Protein 1U0L (pdb70)

Solvent-accessible surface area: 37803 Å² total; per-residue (Å²): 177,124,75,102,0,7,0,2,14,37,118,73,27,54,0,10,0,13,14,87,131,128,22,136,126,36,53,0,47,5,118,41,130,10,107,116,93,88,68,34,2,34,2,0,0,77,1,37,3,43,39,56,145,126,43,42,2,34,0,36,57,6,44,188,70,121,21,53,9,75,47,34,44,2,0,16,0,31,2,0,0,1,0,0,1,15,60,114,40,128,20,55,39,43,36,0,0,23,4,0,1,10,0,32,60,34,140,15,114,7,2,0,0,0,2,44,23,73,82,20,72,123,75,4,56,129,84,3,135,101,15,34,144,35,0,74,77,32,14,57,36,1,84,0,0,23,181,99,36,76,21,7,118,92,0,40,105,59,1,89,58,77,6,0,2,1,1,8,53,105,51,0,10,18,44,60,0,0,56,32,2,13,118,52,31,120,26,146,146,79,72,18,0,66,6,35,91,3,133,48,32,7,21,0,2,7,27,33,6,15,74,54,42,73,14,72,95,0,71,8,78,46,0,10,120,31,0,100,19,14,53,112,39,140,25,38,5,67,88,4,28,15,6,13,17,3,40,0,8,0,12,83,1,9,85,91,60,118,1,33,128,21,2,4,117,10,0,10,112,1,13,48,76,9,83,40,79,206,176,130,84,122,0,16,0,2,9,21,124,58,13,58,0,15,0,16,11,97,126,144,29,138,133,42,60,0,50,1,127,33,128,6,101,97,90,103,58,35,3,29,1,0,0,73,0,44,3,47,49,56,150,120,50,38,1,38,0,46,61,7,38,188,74,112,20,57,10,76,53,39,44,2,0,11,0,32,4,0,1,1,1,0,0,10,74,114,35,95,11,50,40,48,34,0,0,27,5,0,1,10,0,36,58,23,129,14,104,7,2,0,0,0,2,48,27,64,79,25,69,120,78,6,58,112,85,4,142,99,14,49,136,35,0,72,75,36,12,54,36,2,81,0,0,21,175,97,31,80,19,9,113,96,0,37,110,73,0,92,64,84,2,0,2,0,1,11,48,108,51,0,11,20,51,57,0,0,54,30,4,9,117,49,28,114,26,150,78,77,81,18,0,62,8,38,84,2,121,45,30,7,17,0,1,6,17,33,5,11,78,56,34,84,13,94,85,1,69,9,85,43,0,13,118,28,0,105,18,18,56,104,42,150,35,27,4,40,78,5,32,12,9,10,10,4,50,2,9,1,40,84,3,26,111,104,59,118,2,26,139,22,1,12,122,11,0,15,118,1,14,56,81,7,76,58,104,202,182,132,82,113,2,20,0,3,12,26,128,56,27,43,0,8,0,26,12,108,115,128,16,129,141,33,62,0,55,2,140,30,136,8,106,98,112,90,55,49,1,37,1,0,0,102,2,42,1,42,43,64,147,130,41,41,1,39,0,41,70,7,51,184,73,126,17,49,13,86,42,34,56,4,0,9,0,34,5,1,2,2,1,0,0,13,65,119,36,110,13,51,36,45,32,0,0,20,4,1,0,10,0,34,59,26,137,11,106,4,2,0,0,0,3,43,24,73,68,24,68,124,70,6,62,120,87,4,133,103,12,41,142,34,0,72,78,35,11,61,32,2,71,0,1,25,174,98,36,81,15,12,116,94,0,41,104,68,0,93,67,79,6,0,3,2,0,10,50,102,58,0,12,15,50,55,0,0,63,35,4,8,120,50,34,128,27,143,63,62,56,10,2,64,6,36,95,3,123,50,32,9,24,0,2,8,19,34,9,16,75,54,36,73,14,56,103,0,72,9,78,44,0,15,116,29,2,98,22,15,57,106,34,144,33,38,3,38,84,4,27,10,7,18,10,1,61,1,9,0,9,87,3,11,97,98,57,120,3,26,136,26,3,5,117,10,0,16,112,0,12,51,75,5,86,69,81,272

Sequence (834 aa):
LRRRGIVVSFHSNMVTVEDEETGERILCKLRGKFRLQNLKIYVGDRVEYTPDETGSGVIENVLHRKNLLTKPHVANVDQVILVVTVKMPETSTYIIDKFLVLAEKNELETVMVINKMDLYDEDDLRKVRELEEIYSGLYPIVKTSAKTGMGIEELKEYLKGKISTMAGLSGVGKSSLLNAINPGLKLRTTTTAQLLKFDFGGYVVDTPGFANLEINDIEPEELKHYFKEFGDKQCFFSDCNHVDEPECGVKEAVENGEIAESRYENYVKMFYELLGRRLRRRGIVVSFHSNMVTVEDEETGERILCKLRGKFRLQNLKIYVGDRVEYTPDETGSGVIENVLHRKNLLTKPHVANVDQVILVVTVKMPETSTYIIDKFLVLAEKNELETVMVINKMDLYDEDDLRKVRELEEIYSGLYPIVKTSAKTGMGIEELKEYLKGKISTMAGLSGVGKSSLLNAINPGLKLRTTTTAQLLKFDFGGYVVDTPGFANLEINDIEPEELKHYFKEFGDKQCFFSDCNHVDEPECGVKEAVENGEIAESRYENYVKMFYELLGRRLRRRGIVVSFHSNMVTVEDEETGERILCKLRGKFRLQNLKIYVGDRVEYTPDETGSGVIENVLHRKNLLTKPHVANVDQVILVVTVKMPETSTYIIDKFLVLAEKNELETVMVINKMDLYDEDDLRKVRELEEIYSGLYPIVKTSAKTGMGIEELKEYLKGKISTMAGLSGVGKSSLLNAINPGLKLRTTTTAQLLKFDFGGYVVDTPGFANLEINDIEPEELKHYFKEFGDKQCFFSDCNHVDEPECGVKEAVENGEIAESRYENYVKMFYELLGRR

InterPro domains:
  IPR004881 Ribosome biogenesis GTPase RsgA [MF_01820] (5-293)
  IPR004881 Ribosome biogenesis GTPase RsgA [PTHR32120] (5-293)
  IPR004881 Ribosome biogenesis GTPase RsgA [TIGR00157] (45-285)
  IPR004881 Ribosome biogenesis GTPase RsgA [cd01854] (77-286)
  IPR010914 RsgA GTPase domain [PF03193] (64-230)
  IPR010914 RsgA GTPase domain [PS50936] (77-226)
  IPR012340 Nucleic acid-binding, OB-fold [G3DSA:2.40.50.140] (1-66)
  IPR012340 Nucleic acid-binding, OB-fold [SSF50249] (5-68)
  IPR027417 P-loop containing nucleoside triphosphate hydrolase [G3DSA:3.40.50.300] (67-230)
  IPR027417 P-loop containing nucleoside triphosphate hydrolase [SSF52540] (72-285)
  IPR030378 Circularly permuted (CP)-type guanine nucleotide-binding (G) domain [PS51721] (68-228)
  IPR031944 Ribosome biogenesis GTPase RsgA, N-terminal [PF16745] (7-61)
  IPR031944 Ribosome biogenesis GTPase RsgA, N-terminal [cd04466] (6-71)

Foldseek 3Di:
DKFKWFFFFQPPNWTWTAGPPDGDTFTEEEDDCVVVPVVDDAHGWMFIWAPPVVHGTYTDDTDDFLFFFPQQTHTNAAEEEEQDECPDVHDDVLLVLLVLLSCVVRPHAYEYEHEPPVPDDVVSVVVVVVVCVACVVPHHYFYYYLVVLGRLVVVLVVQAAGEYFYDYAPPSQRQSSQCSNPPPDGADVGSHKGWDAGPRHHTYIRHHGPNVSDDAVDALLRSLVSQVLNDVFDFDDDSDSPDPDPTTSVVVCCVVPVHPPSSVVSSVVVSVVNVPDD/DKFKWFFFAQPPNWTFTFTPPPTDTFTEHEDDCCVVPVVDDAGGWMFIWAAPVVHGTYTDDTDDFPFFADDLTHTNAAEEEEQDECPDLHDDVLNVLLVLLVCVVRVYAYEYEYEPPVPDDVVRVVVVVVVCVACVVPHHYAYYYLVVLGRLVVVVVVQAAGEYAYAYDPPSCRQSSVCSNPNPQGADVGRRWGWDAGPNGHTYINHHGPHVSDPAVAALLRSLSSLVVRDVFDFDDDSDSLDPDPTTRVVVCVVVPVHPPVSSVSSVVVNVVNVPDD/DKFKWFFFAAPPNWTWTFTPPNGDTFTEHEDDCCVVPVPDDAGGWIFIWACPVVHGIYTYDTDDFPFWAPQQTHTNAAAEEEQDECPDVHDDVLLVLLVLLVCVVRPYAYEYEYEPVVVDDPVSVVVVVVCCVACVVPHHYAYYYLVVLGRLVVVVVVQAQGEYEYAYAPPSCRQSSVCSNPPPDGADVDSHKGWDAHPRGGTYIRYHGCHVSDDAVAALLRRLSSQVLPDVFDAPDDSDSLQPDDGTSVVVCVVVVVHPPSNVVSSNVVSVVNVPDD

Organism: Thermotoga maritima (strain ATCC 43589 / DSM 3109 / JCM 10099 / NBRC 100826 / MSB8) (NCBI:txid243274)

Nearest PDB structures (foldseek):
  1u0l-assembly3_C  TM=9.992E-01  e=2.364E-56  Thermotoga maritima
  1t9h-assembly1_A  TM=9.086E-01  e=2.835E-26  Bacillus subtilis
  6zhl-assembly1_A  TM=9.109E-01  e=9.009E-24  Staphylococcus aureus subsp. aureus USA300
  6zhm-assembly1_A  TM=9.089E-01  e=3.922E-23  Staphylococcus aureus subsp. aureus USA300
  6zjo-assembly1_B  TM=8.929E-01  e=2.715E-23  Staphylococcus aureus subsp. aureus USA300_FPR3757

B-factor: mean 59.48, std 35.58, range [1.9, 200.9]

Secondary structure (DSSP, 8-state):
--EEEEEEEEETTEEEEEETTT--EEEEEE-GGGTTTT----TT-EEEEE---SSSEEEEEEPPPS-EETTTTEES--EEEEEE-SSTT---HHHHHHHHHHHHHTT-EEEEEE--GGG--HHHHHHHHHHHHHHTTTS-EEE--TTT-TTHHHHHHHHSSSEEEEE-STTSSHHHHHHHHSTT-------S--EEEPTTS-EEESS-SSTT----SS-HHHHGGGSTTSSS---SSTT--SSS-SS-HHHHHHHHTSS-HHHHHHHHHHHHHHH---/--EEEEEEEEETTEEEEEESSS--EEEE---SSTTTTT----TT-EEEEE--STTSBEEEEEPPPS-EETTTTEES--EEEEEE-SSSS---HHHHHHHHHHHHHTT-EEEEEE--GGG--HHHHHHHHHHHHHHTTTS-EEE--TTT-TTHHHHHHHHTTSEEEEE-STTSSHHHHHHTTSTT-------S-BEEEPTTS-EEESS-SSTT----SS-HHHHGGG-TTSSS---SSTT--SSS-SS-HHHHHHHHTSS-HHHHHHHHHHHHHHH---/--EEEEEEEEETTEEEEEETTT--EEE----STTTTS-----BT-EEEE---GGG-----EEPPPS-EETTTTEES--EEEEEE-SSSS---HHHHHHHHHHHHHTT-EEEEEE--GGG--HHHHHHHHHHHHHHTTTS-EEE--TTT-TTHHHHHHHHTTSEEEEESSTTSSHHHHHHHHSTT----------EEEPTTS-EEESS-SSTT----SS-HHHHGGG-TTTTSS--SSTT--SSS-SS-HHHHHHHHTSS-HHHHHHHHHHHHHHH---

CATH classification: 2.40.50.140 (+2 more: 3.40.50.300, 1.10.40.50)

Structure (mmCIF, N/CA/C/O backbone):
data_1U0L
#
_entry.id   1U0L
#
_cell.length_a   142.819
_cell.length_b   114.798
_cell.length_c   77.088
_cell.angle_alpha   90.00
_cell.angle_beta   105.72
_cell.angle_gamma   90.00
#
_symmetry.space_group_name_H-M   'C 1 2 1'
#
loop_
_entity.id
_entity.type
_entity.pdbx_description
1 polymer 'Probable GTPase engC'
2 non-polymer 'ZINC ION'
3 non-polymer "GUANOSINE-5'-DIPHOSPHATE"
4 water water
#
loop_
_atom_site.group_PDB
_atom_site.id
_atom_site.type_symbol
_atom_site.label_atom_id
_atom_site.label_alt_id
_atom_site.label_comp_id
_atom_site.label_asym_id
_atom_site.label_entity_id
_atom_site.label_seq_id
_atom_site.pdbx_PDB_ins_code
_atom_site.Cartn_x
_atom_site.Cartn_y
_atom_site.Cartn_z
_atom_site.occupancy
_atom_site.B_iso_or_equiv
_atom_site.auth_seq_id
_atom_site.auth_comp_id
_atom_site.auth_asym_id
_atom_site.auth_atom_id
_atom_site.pdbx_PDB_model_num
ATOM 1 N N . LEU A 1 9 ? 37.420 36.327 3.332 1.00 109.35 3 LEU A N 1
ATOM 2 C CA . LEU A 1 9 ? 37.301 37.535 2.464 1.00 109.66 3 LEU A CA 1
ATOM 3 C C . LEU A 1 9 ? 37.696 38.819 3.202 1.00 108.98 3 LEU A C 1
ATOM 4 O O . LEU A 1 9 ? 37.727 38.858 4.433 1.00 108.54 3 LEU A O 1
ATOM 9 N N . ARG A 1 10 ? 37.992 39.862 2.429 1.00 101.66 4 ARG A N 1
ATOM 10 C CA . ARG A 1 10 ? 38.382 41.171 2.950 1.00 100.79 4 ARG A CA 1
ATOM 11 C C . ARG A 1 10 ? 37.610 41.613 4.196 1.00 99.56 4 ARG A C 1
ATOM 12 O O . ARG A 1 10 ? 36.383 41.727 4.174 1.00 99.82 4 ARG A O 1
ATOM 20 N N . ARG A 1 11 ? 38.343 41.862 5.279 1.00 133.16 5 ARG A N 1
ATOM 21 C CA . ARG A 1 11 ? 37.755 42.329 6.533 1.00 130.53 5 ARG A CA 1
ATOM 22 C C . ARG A 1 11 ? 38.572 43.500 7.061 1.00 126.64 5 ARG A C 1
ATOM 23 O O . ARG A 1 11 ? 39.797 43.510 6.957 1.00 126.24 5 ARG A O 1
ATOM 31 N N . ARG A 1 12 ? 37.886 44.486 7.626 1.00 72.27 6 ARG A N 1
ATOM 32 C CA . ARG A 1 12 ? 38.544 45.667 8.163 1.00 67.75 6 ARG A CA 1
ATOM 33 C C . ARG A 1 12 ? 38.920 45.473 9.627 1.00 63.60 6 ARG A C 1
ATOM 34 O O . ARG A 1 12 ? 38.181 44.856 10.397 1.00 62.57 6 ARG A O 1
ATOM 42 N N . GLY A 1 13 ? 40.082 46.007 9.999 1.00 67.17 7 GLY A N 1
ATOM 43 C CA . GLY A 1 13 ? 40.556 45.905 11.367 1.00 61.08 7 GLY A CA 1
ATOM 44 C C . GLY A 1 13 ? 41.465 47.058 11.757 1.00 56.18 7 GLY A C 1
ATOM 45 O O . GLY A 1 13 ? 41.911 47.826 10.901 1.00 55.32 7 GLY A O 1
ATOM 46 N N . ILE A 1 14 ? 41.727 47.186 13.056 1.00 49.20 8 ILE A N 1
ATOM 47 C CA . ILE A 1 14 ? 42.608 48.233 13.574 1.00 45.18 8 ILE A CA 1
ATOM 48 C C . ILE A 1 14 ? 43.826 47.543 14.171 1.00 39.67 8 ILE A C 1
ATOM 49 O O . ILE A 1 14 ? 43.677 46.612 14.958 1.00 39.06 8 ILE A O 1
ATOM 54 N N . VAL A 1 15 ? 45.025 47.968 13.788 1.00 29.63 9 VAL A N 1
ATOM 55 C CA . VAL A 1 15 ? 46.231 47.373 14.357 1.00 26.95 9 VAL A CA 1
ATOM 56 C C . VAL A 1 15 ? 46.324 47.772 15.830 1.00 27.75 9 VAL A C 1
ATOM 57 O O . VAL A 1 15 ? 46.107 48.931 16.176 1.00 27.57 9 VAL A O 1
ATOM 61 N N . VAL A 1 16 ? 46.678 46.832 16.697 1.00 42.01 10 VAL A N 1
ATOM 62 C CA . VAL A 1 16 ? 46.750 47.147 18.113 1.00 41.18 10 VAL A CA 1
ATOM 63 C C . VAL A 1 16 ? 48.078 46.852 18.795 1.00 42.41 10 VAL A C 1
ATOM 64 O O . VAL A 1 16 ? 48.323 47.323 19.908 1.00 42.32 10 VAL A O 1
ATOM 68 N N . SER A 1 17 ? 48.929 46.069 18.149 1.00 32.96 11 SER A N 1
ATOM 69 C CA . SER A 1 17 ? 50.237 45.775 18.725 1.00 34.82 11 SER A CA 1
ATOM 70 C C . SER A 1 17 ? 51.075 44.924 17.791 1.00 36.32 11 SER A C 1
ATOM 71 O O . SER A 1 17 ? 50.572 44.387 16.808 1.00 35.33 11 SER A O 1
ATOM 74 N N . PHE A 1 18 ? 52.363 44.819 18.104 1.00 46.66 12 PHE A N 1
ATOM 75 C CA . PHE A 1 18 ? 53.278 44.018 17.309 1.00 50.33 12 PHE A CA 1
ATOM 76 C C . PHE A 1 18 ? 53.909 42.923 18.165 1.00 52.88 12 PHE A C 1
ATOM 77 O O . PHE A 1 18 ? 54.789 43.172 18.981 1.00 52.86 12 PHE A O 1
ATOM 85 N N . HIS A 1 19 ? 53.432 41.702 17.957 1.00 75.31 13 HIS A N 1
ATOM 86 C CA . HIS A 1 19 ? 53.881 40.531 18.700 1.00 78.47 13 HIS A CA 1
ATOM 87 C C . HIS A 1 19 ? 54.695 39.574 17.807 1.00 79.38 13 HIS A C 1
ATOM 88 O O . HIS A 1 19 ? 54.477 39.505 16.597 1.00 78.55 13 HIS A O 1
ATOM 95 N N . SER A 1 20 ? 55.628 38.844 18.416 1.00 67.15 14 SER A N 1
ATOM 96 C CA . SER A 1 20 ? 56.492 37.878 17.717 1.00 66.66 14 SER A CA 1
ATOM 97 C C . SER A 1 20 ? 56.826 38.188 16.251 1.00 67.73 14 SER A C 1
ATOM 98 O O . SER A 1 20 ? 56.699 37.329 15.372 1.00 65.97 14 SER A O 1
ATOM 101 N N . ASN A 1 21 ? 57.270 39.419 16.006 1.00 82.49 15 ASN A N 1
ATOM 102 C CA . ASN A 1 21 ? 57.652 39.880 14.670 1.00 82.55 15 ASN A CA 1
ATOM 103 C C . ASN A 1 21 ? 56.481 39.800 13.684 1.00 82.48 15 ASN A C 1
ATOM 104 O O . ASN A 1 21 ? 56.669 39.531 12.498 1.00 81.90 15 ASN A O 1
ATOM 109 N N . MET A 1 22 ? 55.274 40.046 14.191 1.00 90.30 16 MET A N 1
ATOM 110 C CA . MET A 1 22 ? 54.055 40.018 13.381 1.00 89.48 16 MET A CA 1
ATOM 111 C C . MET A 1 22 ? 53.019 41.043 13.866 1.00 88.45 16 MET A C 1
ATOM 112 O O . MET A 1 22 ? 52.962 41.376 15.050 1.00 89.32 16 MET A O 1
ATOM 117 N N . VAL A 1 23 ? 52.200 41.537 12.943 1.00 36.27 17 VAL A N 1
ATOM 118 C CA . VAL A 1 23 ? 51.170 42.517 13.269 1.00 34.06 17 VAL A CA 1
ATOM 119 C C . VAL A 1 23 ? 49.901 41.877 13.830 1.00 33.45 17 VAL A C 1
ATOM 120 O O . VAL A 1 23 ? 49.331 40.965 13.229 1.00 31.72 17 VAL A O 1
ATOM 124 N N . THR A 1 24 ? 49.456 42.373 14.980 1.00 58.82 18 THR A N 1
ATOM 125 C CA . THR A 1 24 ? 48.246 41.874 15.626 1.00 59.55 18 THR A CA 1
ATOM 126 C C . THR A 1 24 ? 47.130 42.847 15.278 1.00 60.46 18 THR A C 1
ATOM 127 O O . THR A 1 24 ? 47.225 44.026 15.609 1.00 60.45 18 THR A O 1
ATOM 131 N N . VAL A 1 25 ? 46.080 42.375 14.614 1.00 50.03 19 VAL A N 1
ATOM 132 C CA . VAL A 1 25 ? 44.971 43.265 14.272 1.00 50.94 19 VAL A CA 1
ATOM 133 C C . VAL A 1 25 ? 43.719 42.873 15.031 1.00 52.46 19 VAL A C 1
ATOM 134 O O . VAL A 1 25 ? 43.588 41.749 15.493 1.00 52.31 19 VAL A O 1
ATOM 138 N N . GLU A 1 26 ? 42.799 43.814 15.156 1.00 50.75 20 GLU A N 1
ATOM 139 C CA . GLU A 1 26 ? 41.539 43.561 15.833 1.00 55.58 20 GLU A CA 1
ATOM 140 C C . GLU A 1 26 ? 40.453 43.766 14.797 1.00 59.50 20 GLU A C 1
ATOM 141 O O . GLU A 1 26 ? 40.513 44.714 14.018 1.00 60.57 20 GLU A O 1
ATOM 147 N N . ASP A 1 27 ? 39.462 42.882 14.784 1.00 56.51 21 ASP A N 1
ATOM 148 C CA . ASP A 1 27 ? 38.380 42.973 13.805 1.00 62.52 21 ASP A CA 1
ATOM 149 C C . ASP A 1 27 ? 37.414 44.128 14.087 1.00 65.67 21 ASP A C 1
ATOM 150 O O . ASP A 1 27 ? 36.785 44.191 15.140 1.00 65.69 21 ASP A O 1
ATOM 155 N N . GLU A 1 28 ? 37.309 45.039 13.126 1.00 73.78 22 GLU A N 1
ATOM 156 C CA . GLU A 1 28 ? 36.440 46.204 13.241 1.00 78.82 22 GLU A CA 1
ATOM 157 C C . GLU A 1 28 ? 34.986 45.830 13.505 1.00 80.88 22 GLU A C 1
ATOM 158 O O . GLU A 1 28 ? 34.292 46.516 14.255 1.00 81.75 22 GLU A O 1
ATOM 164 N N . GLU A 1 29 ? 34.527 44.754 12.871 1.00 151.38 23 GLU A N 1
ATOM 165 C CA . GLU A 1 29 ? 33.152 44.293 13.038 1.00 154.91 23 GLU A CA 1
ATOM 166 C C . GLU A 1 29 ? 32.963 43.918 14.504 1.00 155.55 23 GLU A C 1
ATOM 167 O O . GLU A 1 29 ? 32.734 44.780 15.351 1.00 156.60 23 GLU A O 1
ATOM 173 N N . THR A 1 30 ? 33.064 42.627 14.793 1.00 75.34 24 THR A N 1
ATOM 174 C CA . THR A 1 30 ? 32.927 42.114 16.153 1.00 76.32 24 THR A CA 1
ATOM 175 C C . THR A 1 30 ? 33.988 41.032 16.262 1.00 73.73 24 THR A C 1
ATOM 176 O O . THR A 1 30 ? 33.688 39.849 16.427 1.00 73.34 24 THR A O 1
ATOM 180 N N . GLY A 1 31 ? 35.242 41.441 16.165 1.00 90.86 25 GLY A N 1
ATOM 181 C CA . GLY A 1 31 ? 36.298 40.457 16.215 1.00 88.83 25 GLY A CA 1
ATOM 182 C C . GLY A 1 31 ? 37.268 40.498 17.369 1.00 86.93 25 GLY A C 1
ATOM 183 O O . GLY A 1 31 ? 37.385 41.483 18.102 1.00 85.75 25 GLY A O 1
ATOM 184 N N . GLU A 1 32 ? 37.972 39.383 17.508 1.00 75.63 26 GLU A N 1
ATOM 185 C CA . GLU A 1 32 ? 38.962 39.211 18.543 1.00 74.06 26 GLU A CA 1
ATOM 186 C C . GLU A 1 32 ? 40.300 39.646 17.967 1.00 71.57 26 GLU A C 1
ATOM 187 O O . GLU A 1 32 ? 40.355 40.307 16.932 1.00 70.82 26 GLU A O 1
ATOM 193 N N . ARG A 1 33 ? 41.375 39.253 18.638 1.00 74.15 27 ARG A N 1
ATOM 194 C CA . ARG A 1 33 ? 42.720 39.617 18.231 1.00 72.45 27 ARG A CA 1
ATOM 195 C C . ARG A 1 33 ? 43.328 38.630 17.228 1.00 70.22 27 ARG A C 1
ATOM 196 O O . ARG A 1 33 ? 43.925 37.624 17.612 1.00 70.68 27 ARG A O 1
ATOM 204 N N . ILE A 1 34 ? 43.177 38.926 15.940 1.00 91.62 28 ILE A N 1
ATOM 205 C CA . ILE A 1 34 ? 43.715 38.072 14.878 1.00 88.89 28 ILE A CA 1
ATOM 206 C C . ILE A 1 34 ? 45.163 38.454 14.580 1.00 87.56 28 ILE A C 1
ATOM 207 O O . ILE A 1 34 ? 45.434 39.595 14.207 1.00 88.39 28 ILE A O 1
ATOM 212 N N . LEU A 1 35 ? 46.099 37.524 14.736 1.00 72.32 29 LEU A N 1
ATOM 213 C CA . LEU A 1 35 ? 47.488 37.858 14.432 1.00 69.86 29 LEU A CA 1
ATOM 214 C C . LEU A 1 35 ? 47.591 37.872 12.909 1.00 68.55 29 LEU A C 1
ATOM 215 O O . LEU A 1 35 ? 46.750 37.284 12.239 1.00 68.98 29 LEU A O 1
ATOM 220 N N . CYS A 1 36 ? 48.596 38.550 12.356 1.00 47.60 30 CYS A N 1
ATOM 221 C CA . CYS A 1 36 ? 48.728 38.635 10.902 1.00 47.17 30 CYS A CA 1
ATOM 222 C C . CYS A 1 36 ? 50.131 38.861 10.339 1.00 47.14 30 CYS A C 1
ATOM 223 O O . CYS A 1 36 ? 51.101 39.126 11.056 1.00 47.09 30 CYS A O 1
ATOM 226 N N . LYS A 1 37 ? 50.204 38.766 9.017 1.00 46.98 31 LYS A N 1
ATOM 227 C CA . LYS A 1 37 ? 51.434 38.972 8.281 1.00 49.06 31 LYS A CA 1
ATOM 228 C C . LYS A 1 37 ? 51.070 39.830 7.077 1.00 49.76 31 LYS A C 1
ATOM 229 O O . LYS A 1 37 ? 50.019 39.642 6.464 1.00 49.27 31 LYS A O 1
ATOM 235 N N . LEU A 1 38 ? 51.915 40.796 6.754 1.00 68.05 32 LEU A N 1
ATOM 236 C CA . LEU A 1 38 ? 51.621 41.646 5.620 1.00 72.14 32 LEU A CA 1
ATOM 237 C C . LEU A 1 38 ? 52.216 41.028 4.379 1.00 74.53 32 LEU A C 1
ATOM 238 O O . LEU A 1 38 ? 53.384 40.653 4.355 1.00 75.90 32 LEU A O 1
ATOM 243 N N . ARG A 1 39 ? 51.387 40.903 3.353 1.00 59.05 33 ARG A N 1
ATOM 244 C CA . ARG A 1 39 ? 51.801 40.322 2.084 1.00 63.28 33 ARG A CA 1
ATOM 245 C C . ARG A 1 39 ? 51.760 41.396 1.019 1.00 65.88 33 ARG A C 1
ATOM 246 O O . ARG A 1 39 ? 51.540 42.567 1.306 1.00 66.16 33 ARG A O 1
ATOM 254 N N . GLY A 1 40 ? 51.957 40.983 -0.223 1.00 94.05 34 GLY A N 1
ATOM 255 C CA . GLY A 1 40 ? 51.886 41.928 -1.313 1.00 98.78 34 GLY A CA 1
ATOM 256 C C . GLY A 1 40 ? 53.110 42.774 -1.555 1.00 101.97 34 GLY A C 1
ATOM 257 O O . GLY A 1 40 ? 54.233 42.403 -1.205 1.00 102.15 34 GLY A O 1
ATOM 258 N N . LYS A 1 41 ? 52.870 43.937 -2.147 1.00 147.82 35 LYS A N 1
ATOM 259 C CA . LYS A 1 41 ? 53.937 44.849 -2.503 1.00 151.29 35 LYS A CA 1
ATOM 260 C C . LYS A 1 41 ? 54.290 45.929 -1.485 1.00 153.05 35 LYS A C 1
ATOM 261 O O . LYS A 1 41 ? 55.020 46.860 -1.818 1.00 153.81 35 LYS A O 1
ATOM 267 N N . PHE A 1 42 ? 53.787 45.825 -0.256 1.00 94.85 36 PHE A N 1
ATOM 268 C CA . PHE A 1 42 ? 54.145 46.818 0.754 1.00 96.70 36 PHE A CA 1
ATOM 269 C C . PHE A 1 42 ? 55.665 46.846 0.730 1.00 97.79 36 PHE A C 1
ATOM 270 O O . PHE A 1 42 ? 56.298 47.830 1.107 1.00 97.53 36 PHE A O 1
ATOM 278 N N . ARG A 1 43 ? 56.224 45.728 0.273 1.00 117.43 37 ARG A N 1
ATOM 279 C CA . ARG A 1 43 ? 57.660 45.519 0.138 1.00 119.22 37 ARG A CA 1
ATOM 280 C C . ARG A 1 43 ? 58.161 46.450 -0.963 1.00 120.99 37 ARG A C 1
ATOM 281 O O . ARG A 1 43 ? 59.012 47.311 -0.730 1.00 121.31 37 ARG A O 1
ATOM 289 N N . LEU A 1 44 ? 57.613 46.265 -2.163 1.00 200.90 38 LEU A N 1
ATOM 290 C CA . LEU A 1 44 ? 57.973 47.071 -3.326 1.00 200.90 38 LEU A CA 1
ATOM 291 C C . LEU A 1 44 ? 57.887 48.551 -2.984 1.00 200.90 38 LEU A C 1
ATOM 292 O O . LEU A 1 44 ? 58.846 49.296 -3.180 1.00 200.90 38 LEU A O 1
ATOM 297 N N . GLN A 1 45 ? 56.732 48.979 -2.485 1.00 200.90 39 GLN A N 1
ATOM 298 C CA . GLN A 1 45 ? 56.572 50.368 -2.086 1.00 200.90 39 GLN A CA 1
ATOM 299 C C . GLN A 1 45 ? 57.142 50.493 -0.680 1.00 200.90 39 GLN A C 1
ATOM 300 O O . GLN A 1 45 ? 57.778 49.566 -0.177 1.00 200.90 39 GLN A O 1
ATOM 306 N N . ASN A 1 46 ? 56.924 51.638 -0.048 1.00 130.08 40 ASN A N 1
ATOM 307 C CA . ASN A 1 46 ? 57.426 51.848 1.298 1.00 122.65 40 ASN A CA 1
ATOM 308 C C . ASN A 1 46 ? 56.253 52.214 2.198 1.00 116.04 40 ASN A C 1
ATOM 309 O O . ASN A 1 46 ? 56.330 53.162 2.977 1.00 116.37 40 ASN A O 1
ATOM 314 N N . LEU A 1 47 ? 55.163 51.462 2.083 1.00 67.61 41 LEU A N 1
ATOM 315 C CA . LEU A 1 47 ? 53.990 51.728 2.901 1.00 59.25 41 LEU A CA 1
ATOM 316 C C . LEU A 1 47 ? 54.126 51.076 4.277 1.00 52.13 41 LEU A C 1
ATOM 317 O O . LEU A 1 47 ? 53.683 49.942 4.477 1.00 51.51 41 LEU A O 1
ATOM 322 N N . LYS A 1 48 ? 54.734 51.806 5.215 1.00 66.61 42 LYS A N 1
ATOM 323 C CA . LYS A 1 48 ? 54.957 51.328 6.584 1.00 58.64 42 LYS A CA 1
ATOM 324 C C . LYS A 1 48 ? 53.662 51.209 7.381 1.00 52.97 42 LYS A C 1
ATOM 325 O O . LYS A 1 48 ? 52.723 51.971 7.158 1.00 53.23 42 LYS A O 1
ATOM 331 N N . ILE A 1 49 ? 53.615 50.265 8.316 1.00 46.99 43 ILE A N 1
ATOM 332 C CA . ILE A 1 49 ? 52.418 50.087 9.117 1.00 41.49 43 ILE A CA 1
ATOM 333 C C . ILE A 1 49 ? 52.724 50.344 10.587 1.00 39.48 43 ILE A C 1
ATOM 334 O O . ILE A 1 49 ? 53.818 50.037 11.066 1.00 41.25 43 ILE A O 1
ATOM 339 N N . TYR A 1 50 ? 51.761 50.907 11.309 1.00 31.41 44 TYR A N 1
ATOM 340 C CA . TYR A 1 50 ? 51.966 51.233 12.715 1.00 26.21 44 TYR A CA 1
ATOM 341 C C . TYR A 1 50 ? 50.777 50.873 13.600 1.00 24.51 44 TYR A C 1
ATOM 342 O O . TYR A 1 50 ? 49.723 50.477 13.122 1.00 22.12 44 TYR A O 1
ATOM 351 N N . VAL A 1 51 ? 50.963 51.007 14.908 1.00 26.28 45 VAL A N 1
ATOM 352 C CA . VAL A 1 51 ? 49.889 50.733 15.847 1.00 24.21 45 VAL A CA 1
ATOM 353 C C . VAL A 1 51 ? 48.866 51.861 15.646 1.00 23.22 45 VAL A C 1
ATOM 354 O O . VAL A 1 51 ? 49.222 53.047 15.556 1.00 20.33 45 VAL A O 1
ATOM 358 N N . GLY A 1 52 ? 47.595 51.497 15.572 1.00 29.72 46 GLY A N 1
ATOM 359 C CA . GLY A 1 52 ? 46.576 52.509 15.381 1.00 31.91 46 GLY A CA 1
ATOM 360 C C . GLY A 1 52 ? 46.187 52.640 13.922 1.00 33.02 46 GLY A C 1
ATOM 361 O O . GLY A 1 52 ? 45.272 53.398 13.577 1.00 32.61 46 GLY A O 1
ATOM 362 N N . ASP A 1 53 ? 46.893 51.906 13.063 1.00 30.50 47 ASP A N 1
ATOM 363 C CA . ASP A 1 53 ? 46.613 51.929 11.637 1.00 31.38 47 ASP A CA 1
ATOM 364 C C . ASP A 1 53 ? 45.420 51.064 11.335 1.00 33.33 47 ASP A C 1
ATOM 365 O O . ASP A 1 53 ? 45.293 49.967 11.884 1.00 34.54 47 ASP A O 1
ATOM 370 N N . ARG A 1 54 ? 44.535 51.574 10.481 1.00 30.34 48 ARG A N 1
ATOM 371 C CA . ARG A 1 54 ? 43.344 50.840 10.082 1.00 32.32 48 ARG A CA 1
ATOM 372 C C . ARG A 1 54 ? 43.745 49.970 8.895 1.00 32.16 48 ARG A C 1
ATOM 373 O O . ARG A 1 54 ? 44.400 50.450 7.963 1.00 32.05 48 ARG A O 1
ATOM 381 N N . VAL A 1 55 ? 43.374 48.693 8.920 1.00 26.23 49 VAL A N 1
ATOM 382 C CA . VAL A 1 55 ? 43.732 47.806 7.810 1.00 27.57 49 VAL A CA 1
ATOM 383 C C . VAL A 1 55 ? 42.658 46.804 7.401 1.00 31.18 49 VAL A C 1
ATOM 384 O O . VAL A 1 55 ? 41.722 46.526 8.158 1.00 29.43 49 VAL A O 1
ATOM 388 N N . GLU A 1 56 ? 42.801 46.279 6.185 1.00 48.30 50 GLU A N 1
ATOM 389 C CA . GLU A 1 56 ? 41.889 45.270 5.653 1.00 53.95 50 GLU A CA 1
ATOM 390 C C . GLU A 1 56 ? 42.741 44.043 5.348 1.00 56.14 50 GLU A C 1
ATOM 391 O O . GLU A 1 56 ? 43.765 44.144 4.668 1.00 55.87 50 GLU A O 1
ATOM 397 N N . TYR A 1 57 ? 42.321 42.894 5.871 1.00 52.82 51 TYR A N 1
ATOM 398 C CA . TYR A 1 57 ? 43.071 41.651 5.721 1.00 58.57 51 TYR A CA 1
ATOM 399 C C . TYR A 1 57 ? 42.220 40.445 5.302 1.00 64.55 51 TYR A C 1
ATOM 400 O O . TYR A 1 57 ? 40.995 40.539 5.206 1.00 64.89 51 TYR A O 1
ATOM 409 N N . THR A 1 58 ? 42.888 39.313 5.066 1.00 80.52 52 THR A N 1
ATOM 410 C CA . THR A 1 58 ? 42.225 38.065 4.679 1.00 86.98 52 THR A CA 1
ATOM 411 C C . THR A 1 58 ? 42.202 37.135 5.891 1.00 92.86 52 THR A C 1
ATOM 412 O O . THR A 1 58 ? 43.248 36.740 6.402 1.00 92.65 52 THR A O 1
ATOM 416 N N . PRO A 1 59 ? 41.002 36.770 6.359 1.00 98.80 53 PRO A N 1
ATOM 417 C CA . PRO A 1 59 ? 40.808 35.894 7.519 1.00 104.67 53 PRO A CA 1
ATOM 418 C C . PRO A 1 59 ? 41.037 34.398 7.333 1.00 109.70 53 PRO A C 1
ATOM 419 O O . PRO A 1 59 ? 40.116 33.613 7.560 1.00 111.49 53 PRO A O 1
ATOM 423 N N . ASP A 1 60 ? 42.236 33.982 6.931 1.00 90.66 54 ASP A N 1
ATOM 424 C CA . ASP A 1 60 ? 42.480 32.549 6.778 1.00 95.40 54 ASP A CA 1
ATOM 425 C C . ASP A 1 60 ? 42.526 31.936 8.179 1.00 97.46 54 ASP A C 1
ATOM 426 O O . ASP A 1 60 ? 43.576 31.481 8.639 1.00 97.90 54 ASP A O 1
ATOM 431 N N . GLU A 1 61 ? 41.368 31.936 8.841 1.00 141.67 55 GLU A N 1
ATOM 432 C CA . GLU A 1 61 ? 41.197 31.426 10.204 1.00 143.44 55 GLU A CA 1
ATOM 433 C C . GLU A 1 61 ? 42.017 30.183 10.531 1.00 143.15 55 GLU A C 1
ATOM 434 O O . GLU A 1 61 ? 42.301 29.906 11.699 1.00 143.14 55 GLU A O 1
ATOM 440 N N . THR A 1 62 ? 42.395 29.437 9.499 1.00 124.62 56 THR A N 1
ATOM 441 C CA . THR A 1 62 ? 43.197 28.235 9.676 1.00 123.63 56 THR A CA 1
ATOM 442 C C . THR A 1 62 ? 44.611 28.645 10.095 1.00 122.01 56 THR A C 1
ATOM 443 O O . THR A 1 62 ? 45.590 27.963 9.792 1.00 121.79 56 THR A O 1
ATOM 447 N N . GLY A 1 63 ? 44.698 29.771 10.799 1.00 197.07 57 GLY A N 1
ATOM 448 C CA . GLY A 1 63 ? 45.978 30.279 11.254 1.00 192.72 57 GLY A CA 1
ATOM 449 C C . GLY A 1 63 ? 46.104 31.774 11.017 1.00 189.45 57 GLY A C 1
ATOM 450 O O . GLY A 1 63 ? 46.629 32.204 9.991 1.00 189.72 57 GLY A O 1
ATOM 451 N N . SER A 1 64 ? 45.608 32.566 11.964 1.00 109.57 58 SER A N 1
ATOM 452 C CA . SER A 1 64 ? 45.668 34.023 11.881 1.00 103.48 58 SER A CA 1
ATOM 453 C C . SER A 1 64 ? 45.041 34.618 10.613 1.00 98.28 58 SER A C 1
ATOM 454 O O . SER A 1 64 ? 43.909 34.288 10.253 1.00 96.78 58 SER A O 1
ATOM 457 N N . GLY A 1 65 ? 45.787 35.509 9.957 1.00 63.62 59 GLY A N 1
ATOM 458 C CA . GLY A 1 65 ? 45.322 36.162 8.744 1.00 57.02 59 GLY A CA 1
ATOM 459 C C . GLY A 1 65 ? 46.463 36.845 8.006 1.00 53.17 59 GLY A C 1
ATOM 460 O O . GLY A 1 65 ? 47.622 36.729 8.412 1.00 52.39 59 GLY A O 1
ATOM 461 N N . VAL A 1 66 ? 46.149 37.549 6.921 1.00 61.34 60 VAL A N 1
ATOM 462 C CA . VAL A 1 66 ? 47.170 38.245 6.137 1.00 58.73 60 VAL A CA 1
ATOM 463 C C . VAL A 1 66 ? 46.679 39.646 5.822 1.00 57.88 60 VAL A C 1
ATOM 464 O O . VAL A 1 66 ? 45.526 39.834 5.426 1.00 57.48 60 VAL A O 1
ATOM 468 N N . ILE A 1 67 ? 47.553 40.632 5.988 1.00 61.58 61 ILE A N 1
ATOM 469 C CA . ILE A 1 67 ? 47.163 42.007 5.730 1.00 59.42 61 ILE A CA 1
ATOM 470 C C . ILE A 1 67 ? 47.277 42.356 4.258 1.00 57.80 61 ILE A C 1
ATOM 471 O O . ILE A 1 67 ? 48.363 42.353 3.684 1.00 57.15 61 ILE A O 1
ATOM 476 N N . GLU A 1 68 ? 46.131 42.654 3.656 1.00 65.83 62 GLU A N 1
ATOM 477 C CA . GLU A 1 68 ? 46.068 42.986 2.239 1.00 64.58 62 GLU A CA 1
ATOM 478 C C . GLU A 1 68 ? 46.347 44.448 1.952 1.00 62.82 62 GLU A C 1
ATOM 479 O O . GLU A 1 68 ? 46.959 44.770 0.940 1.00 62.81 62 GLU A O 1
ATOM 485 N N . ASN A 1 69 ? 45.904 45.336 2.835 1.00 75.23 63 ASN A N 1
ATOM 486 C CA . ASN A 1 69 ? 46.145 46.756 2.622 1.00 72.85 63 ASN A CA 1
ATOM 487 C C . ASN A 1 69 ? 46.014 47.593 3.891 1.00 70.80 63 ASN A C 1
ATOM 488 O O . ASN A 1 69 ? 45.305 47.223 4.831 1.00 70.75 63 ASN A O 1
ATOM 493 N N . VAL A 1 70 ? 46.720 48.722 3.901 1.00 41.43 64 VAL A N 1
ATOM 494 C CA . VAL A 1 70 ? 46.719 49.660 5.018 1.00 37.10 64 VAL A CA 1
ATOM 495 C C . VAL A 1 70 ? 46.067 50.973 4.593 1.00 34.06 64 VAL A C 1
ATOM 496 O O . VAL A 1 70 ? 46.571 51.644 3.699 1.00 31.71 64 VAL A O 1
ATOM 500 N N . LEU A 1 71 ? 44.960 51.336 5.239 1.00 44.74 65 LEU A N 1
ATOM 501 C CA . LEU A 1 71 ? 44.245 52.577 4.925 1.00 45.46 65 LEU A CA 1
ATOM 502 C C . LEU A 1 71 ? 45.105 53.808 5.174 1.00 44.82 65 LEU A C 1
ATOM 503 O O . LEU A 1 71 ? 46.155 53.716 5.804 1.00 46.07 65 LEU A O 1
ATOM 508 N N . HIS A 1 72 ? 44.650 54.961 4.685 1.00 53.77 66 HIS A N 1
ATOM 509 C CA . HIS A 1 72 ? 45.384 56.212 4.871 1.00 52.91 66 HIS A CA 1
ATOM 510 C C . HIS A 1 72 ? 45.167 56.752 6.283 1.00 50.36 66 HIS A C 1
ATOM 511 O O . HIS A 1 72 ? 44.049 56.759 6.796 1.00 51.03 66 HIS A O 1
ATOM 518 N N . ARG A 1 73 ? 46.246 57.203 6.908 1.00 38.23 67 ARG A N 1
ATOM 519 C CA . ARG A 1 73 ? 46.180 57.720 8.265 1.00 35.42 67 ARG A CA 1
ATOM 520 C C . ARG A 1 73 ? 45.927 59.228 8.331 1.00 34.25 67 ARG A C 1
ATOM 521 O O . ARG A 1 73 ? 46.353 59.975 7.449 1.00 33.24 67 ARG A O 1
ATOM 529 N N . LYS A 1 74 ? 45.228 59.662 9.381 1.00 35.10 68 LYS A N 1
ATOM 530 C CA . LYS A 1 74 ? 44.920 61.079 9.589 1.00 35.79 68 LYS A CA 1
ATOM 531 C C . LYS A 1 74 ? 46.128 61.790 10.203 1.00 34.91 68 LYS A C 1
ATOM 532 O O . LYS A 1 74 ? 46.243 63.013 10.133 1.00 35.75 68 LYS A O 1
ATOM 538 N N . ASN A 1 75 ? 47.020 61.010 10.810 1.00 29.00 69 ASN A N 1
ATOM 539 C CA . ASN A 1 75 ? 48.215 61.539 11.463 1.00 24.69 69 ASN A CA 1
ATOM 540 C C . ASN A 1 75 ? 49.080 60.397 11.999 1.00 23.12 69 ASN A C 1
ATOM 541 O O . ASN A 1 75 ? 48.702 59.230 11.950 1.00 20.07 69 ASN A O 1
ATOM 546 N N . LEU A 1 76 ? 50.237 60.748 12.537 1.00 25.12 70 LEU A N 1
ATOM 547 C CA . LEU A 1 76 ? 51.148 59.752 13.074 1.00 25.66 70 LEU A CA 1
ATOM 548 C C . LEU A 1 76 ? 51.972 60.362 14.199 1.00 26.85 70 LEU A C 1
ATOM 549 O O . LEU A 1 76 ? 52.875 61.150 13.933 1.00 26.99 70 LEU A O 1
ATOM 554 N N . LEU A 1 77 ? 51.651 60.018 15.446 1.00 30.43 71 LEU A N 1
ATOM 555 C CA . LEU A 1 77 ? 52.401 60.538 16.582 1.00 30.64 71 LEU A CA 1
ATOM 556 C C . LEU A 1 77 ? 53.763 59.936 16.410 1.00 33.41 71 LEU A C 1
ATOM 557 O O . LEU A 1 77 ? 53.890 58.922 15.737 1.00 33.31 71 LEU A O 1
ATOM 562 N N . THR A 1 78 ? 54.785 60.507 17.026 1.00 48.46 72 THR A N 1
ATOM 563 C CA . THR A 1 78 ? 56.091 59.958 16.761 1.00 51.91 72 THR A CA 1
ATOM 564 C C . THR A 1 78 ? 56.756 58.963 17.695 1.00 53.34 72 THR A C 1
ATOM 565 O O . THR A 1 78 ? 56.365 57.810 17.663 1.00 57.25 72 THR A O 1
ATOM 569 N N . LYS A 1 79 ? 57.742 59.351 18.505 1.00 80.69 73 LYS A N 1
ATOM 570 C CA . LYS A 1 79 ? 58.429 58.366 19.349 1.00 80.40 73 LYS A CA 1
ATOM 571 C C . LYS A 1 79 ? 57.558 57.154 19.558 1.00 79.07 73 LYS A C 1
ATOM 572 O O . LYS A 1 79 ? 57.751 56.152 18.869 1.00 83.60 73 LYS A O 1
ATOM 578 N N . PRO A 1 80 ? 56.621 57.180 20.523 1.00 38.83 74 PRO A N 1
ATOM 579 C CA . PRO A 1 80 ? 55.871 55.914 20.531 1.00 35.94 74 PRO A CA 1
ATOM 580 C C . PRO A 1 80 ? 55.025 56.038 19.263 1.00 35.54 74 PRO A C 1
ATOM 581 O O . PRO A 1 80 ? 54.040 56.785 19.254 1.00 35.69 74 PRO A O 1
ATOM 585 N N . HIS A 1 81 ? 55.416 55.358 18.183 1.00 34.42 75 HIS A N 1
ATOM 586 C CA . HIS A 1 81 ? 54.662 55.458 16.930 1.00 32.41 75 HIS A CA 1
ATOM 587 C C . HIS A 1 81 ? 53.207 55.075 17.133 1.00 32.66 75 HIS A C 1
ATOM 588 O O . HIS A 1 81 ? 52.908 53.994 17.661 1.00 32.29 75 HIS A O 1
ATOM 595 N N . VAL A 1 82 ? 52.304 55.972 16.738 1.00 30.98 76 VAL A N 1
ATOM 596 C CA . VAL A 1 82 ? 50.868 55.711 16.820 1.00 28.60 76 VAL A CA 1
ATOM 597 C C . VAL A 1 82 ? 50.157 56.484 15.723 1.00 28.28 76 VAL A C 1
ATOM 598 O O . VAL A 1 82 ? 50.424 57.670 15.503 1.00 25.53 76 VAL A O 1
ATOM 602 N N . ALA A 1 83 ? 49.240 55.794 15.050 1.00 22.71 77 ALA A N 1
ATOM 603 C CA . ALA A 1 83 ? 48.508 56.369 13.940 1.00 21.26 77 ALA A CA 1
ATOM 604 C C . ALA A 1 83 ? 47.047 56.604 14.243 1.00 21.70 77 ALA A C 1
ATOM 605 O O . ALA A 1 83 ? 46.447 55.848 14.979 1.00 20.28 77 ALA A O 1
ATOM 607 N N . ASN A 1 84 ? 46.478 57.655 13.658 1.00 33.62 78 ASN A N 1
ATOM 608 C CA . ASN A 1 84 ? 45.059 57.976 13.832 1.00 34.96 78 ASN A CA 1
ATOM 609 C C . ASN A 1 84 ? 44.656 58.281 15.260 1.00 35.95 78 ASN A C 1
ATOM 610 O O . ASN A 1 84 ? 43.634 57.809 15.742 1.00 37.86 78 ASN A O 1
ATOM 615 N N . VAL A 1 85 ? 45.461 59.085 15.935 1.00 27.21 79 VAL A N 1
ATOM 616 C CA . VAL A 1 85 ? 45.156 59.458 17.298 1.00 27.60 79 VAL A CA 1
ATOM 617 C C . VAL A 1 85 ? 44.235 60.672 17.253 1.00 27.60 79 VAL A C 1
ATOM 618 O O . VAL A 1 85 ? 44.507 61.620 16.518 1.00 27.58 79 VAL A O 1
ATOM 622 N N . ASP A 1 86 ? 43.149 60.633 18.027 1.00 23.78 80 ASP A N 1
ATOM 623 C CA . ASP A 1 86 ? 42.189 61.736 18.079 1.00 25.78 80 ASP A CA 1
ATOM 624 C C . ASP A 1 86 ? 42.482 62.641 19.260 1.00 27.80 80 ASP A C 1
ATOM 625 O O . ASP A 1 86 ? 42.573 63.852 19.110 1.00 28.81 80 ASP A O 1
ATOM 630 N N . GLN A 1 87 ? 42.617 62.048 20.444 1.00 37.60 81 GLN A N 1
ATOM 631 C CA . GLN A 1 87 ? 42.847 62.826 21.654 1.00 35.79 81 GLN A CA 1
ATOM 632 C C . GLN A 1 87 ? 44.138 62.686 22.412 1.00 34.99 81 GLN A C 1
ATOM 633 O O . GLN A 1 87 ? 44.818 61.658 22.390 1.00 33.74 81 GLN A O 1
ATOM 639 N N . VAL A 1 88 ? 44.415 63.766 23.128 1.00 30.64 82 VAL A N 1
ATOM 640 C CA . VAL A 1 88 ? 45.556 63.899 23.996 1.00 30.46 82 VAL A CA 1
ATOM 641 C C . VAL A 1 88 ? 44.924 64.203 25.332 1.00 30.10 82 VAL A C 1
ATOM 642 O O . VAL A 1 88 ? 44.181 65.183 25.460 1.00 29.16 82 VAL A O 1
ATOM 646 N N . ILE A 1 89 ? 45.163 63.342 26.315 1.00 38.31 83 ILE A N 1
ATOM 647 C CA . ILE A 1 89 ? 44.631 63.580 27.650 1.00 33.44 83 ILE A CA 1
ATOM 648 C C . ILE A 1 89 ? 45.829 64.145 28.364 1.00 31.96 83 ILE A C 1
ATOM 649 O O . ILE A 1 89 ? 46.802 63.433 28.626 1.00 32.45 83 ILE A O 1
ATOM 654 N N . LEU A 1 90 ? 45.770 65.440 28.639 1.00 21.33 84 LEU A N 1
ATOM 655 C CA . LEU A 1 90 ? 46.877 66.124 29.283 1.00 20.67 84 LEU A CA 1
ATOM 656 C C . LEU A 1 90 ? 46.687 66.152 30.788 1.00 20.55 84 LEU A C 1
ATOM 657 O O . LEU A 1 90 ? 45.908 66.947 31.312 1.00 18.67 84 LEU A O 1
ATOM 662 N N . VAL A 1 91 ? 47.384 65.264 31.482 1.00 27.82 85 VAL A N 1
ATOM 663 C CA . VAL A 1 91 ? 47.257 65.237 32.923 1.00 29.08 85 VAL A CA 1
ATOM 664 C C . VAL A 1 91 ? 48.248 66.220 33.520 1.00 29.53 85 VAL A C 1
ATOM 665 O O . VAL A 1 91 ? 49.452 66.168 33.265 1.00 31.81 85 VAL A O 1
ATOM 669 N N . VAL A 1 92 ? 47.703 67.134 34.305 1.00 12.57 86 VAL A N 1
ATOM 670 C CA . VAL A 1 92 ? 48.469 68.190 34.922 1.00 13.53 86 VAL A CA 1
ATOM 671 C C . VAL A 1 92 ? 48.403 68.135 36.438 1.00 13.16 86 VAL A C 1
ATOM 672 O O . VAL A 1 92 ? 47.424 67.678 37.021 1.00 7.90 86 VAL A O 1
ATOM 676 N N . THR A 1 93 ? 49.449 68.655 37.066 1.00 37.12 87 THR A N 1
ATOM 677 C CA . THR A 1 93 ? 49.589 68.634 38.512 1.00 38.31 87 THR A CA 1
ATOM 678 C C . THR A 1 93 ? 50.045 69.990 39.048 1.00 39.08 87 THR A C 1
ATOM 679 O O . THR A 1 93 ? 51.044 70.532 38.572 1.00 40.99 87 THR A O 1
ATOM 683 N N . VAL A 1 94 ? 49.336 70.556 40.022 1.00 21.27 88 VAL A N 1
ATOM 684 C CA . VAL A 1 94 ? 49.791 71.851 40.555 1.00 24.62 88 VAL A CA 1
ATOM 685 C C . VAL A 1 94 ? 50.796 71.644 41.674 1.00 26.11 88 VAL A C 1
ATOM 686 O O . VAL A 1 94 ? 51.802 72.357 41.768 1.00 25.11 88 VAL A O 1
ATOM 690 N N . LYS A 1 95 ? 50.511 70.651 42.509 1.00 48.85 89 LYS A N 1
ATOM 691 C CA . LYS A 1 95 ? 51.338 70.312 43.658 1.00 52.05 89 LYS A CA 1
ATOM 692 C C . LYS A 1 95 ? 52.213 69.151 43.224 1.00 52.69 89 LYS A C 1
ATOM 693 O O . LYS A 1 95 ? 52.520 69.026 42.053 1.00 53.64 89 LYS A O 1
ATOM 699 N N . MET A 1 96 ? 52.591 68.296 44.166 1.00 85.74 90 MET A N 1
ATOM 700 C CA . MET A 1 96 ? 53.451 67.159 43.876 1.00 86.89 90 MET A CA 1
ATOM 701 C C . MET A 1 96 ? 54.226 67.281 42.565 1.00 86.30 90 MET A C 1
ATOM 702 O O . MET A 1 96 ? 55.166 68.066 42.502 1.00 90.35 90 MET A O 1
ATOM 707 N N . PRO A 1 97 ? 53.861 66.537 41.502 1.00 49.45 91 PRO A N 1
ATOM 708 C CA . PRO A 1 97 ? 54.833 66.864 40.373 1.00 47.36 91 PRO A CA 1
ATOM 709 C C . PRO A 1 97 ? 55.078 68.314 39.932 1.00 46.49 91 PRO A C 1
ATOM 710 O O . PRO A 1 97 ? 56.076 68.581 39.272 1.00 52.19 91 PRO A O 1
ATOM 714 N N . GLU A 1 98 ? 54.203 69.249 40.290 1.00 23.66 92 GLU A N 1
ATOM 715 C CA . GLU A 1 98 ? 54.384 70.661 39.914 1.00 21.17 92 GLU A CA 1
ATOM 716 C C . GLU A 1 98 ? 54.578 70.875 38.420 1.00 18.17 92 GLU A C 1
ATOM 717 O O . GLU A 1 98 ? 55.688 70.740 37.909 1.00 15.66 92 GLU A O 1
ATOM 723 N N . THR A 1 99 ? 53.501 71.230 37.722 1.00 23.25 93 THR A N 1
ATOM 724 C CA . THR A 1 99 ? 53.565 71.428 36.281 1.00 21.56 93 THR A CA 1
ATOM 725 C C . THR A 1 99 ? 53.560 72.894 35.933 1.00 19.92 93 THR A C 1
ATOM 726 O O . THR A 1 99 ? 52.636 73.605 36.284 1.00 20.61 93 THR A O 1
ATOM 730 N N . SER A 1 100 ? 54.584 73.345 35.229 1.00 20.12 94 SER A N 1
ATOM 731 C CA . SER A 1 100 ? 54.676 74.750 34.858 1.00 21.28 94 SER A CA 1
ATOM 732 C C . SER A 1 100 ? 53.804 74.997 33.641 1.00 24.17 94 SER A C 1
ATOM 733 O O . SER A 1 100 ? 53.642 74.105 32.803 1.00 25.78 94 SER A O 1
ATOM 736 N N . THR A 1 101 ? 53.259 76.203 33.521 1.00 32.73 95 THR A N 1
ATOM 737 C CA . THR A 1 101 ? 52.428 76.512 32.364 1.00 34.21 95 THR A CA 1
ATOM 738 C C . THR A 1 101 ? 53.264 76.317 31.106 1.00 35.55 95 THR A C 1
ATOM 739 O O . THR A 1 101 ? 52.744 75.934 30.060 1.00 34.72 95 THR A O 1
ATOM 743 N N . TYR A 1 102 ? 54.565 76.573 31.209 1.00 40.84 96 TYR A N 1
ATOM 744 C CA . TYR A 1 102 ? 55.447 76.409 30.058 1.00 41.10 96 TYR A CA 1
ATOM 745 C C . TYR A 1 102 ? 55.392 74.979 29.515 1.00 40.81 96 TYR A C 1
ATOM 746 O O . TYR A 1 102 ? 55.230 74.773 28.310 1.00 40.57 96 TYR A O 1
ATOM 755 N N . ILE A 1 103 ? 55.542 73.996 30.402 1.00 36.56 97 ILE A N 1
ATOM 756 C CA . ILE A 1 103 ? 55.476 72.598 29.991 1.00 36.75 97 ILE A CA 1
ATOM 757 C C . ILE A 1 103 ? 54.097 72.330 29.416 1.00 35.67 97 ILE A C 1
ATOM 758 O O . ILE A 1 103 ? 53.973 71.694 28.374 1.00 36.27 97 ILE A O 1
ATOM 763 N N . ILE A 1 104 ? 53.066 72.833 30.090 1.00 30.21 98 ILE A N 1
ATOM 764 C CA . ILE A 1 104 ? 51.693 72.657 29.625 1.00 27.78 98 ILE A CA 1
ATOM 765 C C . ILE A 1 104 ? 51.480 73.186 28.202 1.00 29.77 98 ILE A C 1
ATOM 766 O O . ILE A 1 104 ? 50.835 72.530 27.378 1.00 31.59 98 ILE A O 1
ATOM 771 N N . ASP A 1 105 ? 52.012 74.370 27.912 1.00 22.42 99 ASP A N 1
ATOM 772 C CA . ASP A 1 105 ? 51.838 74.954 26.589 1.00 21.92 99 ASP A CA 1
ATOM 773 C C . ASP A 1 105 ? 52.656 74.247 25.518 1.00 21.73 99 ASP A C 1
ATOM 774 O O . ASP A 1 105 ? 52.283 74.243 24.340 1.00 18.90 99 ASP A O 1
ATOM 779 N N . LYS A 1 106 ? 53.767 73.640 25.922 1.00 26.95 100 LYS A N 1
ATOM 780 C CA . LYS A 1 106 ? 54.589 72.922 24.961 1.00 26.31 100 LYS A CA 1
ATOM 781 C C . LYS A 1 106 ? 53.816 71.665 24.570 1.00 26.21 100 LYS A C 1
ATOM 782 O O . LYS A 1 106 ? 53.817 71.245 23.405 1.00 23.87 100 LYS A O 1
ATOM 788 N N . PHE A 1 107 ? 53.131 71.084 25.550 1.00 23.90 101 PHE A N 1
ATOM 789 C CA . PHE A 1 107 ? 52.324 69.897 25.307 1.00 24.18 101 PHE A CA 1
ATOM 790 C C . PHE A 1 107 ? 51.178 70.240 24.366 1.00 24.52 101 PHE A C 1
ATOM 791 O O . PHE A 1 107 ? 50.935 69.521 23.386 1.00 22.32 101 PHE A O 1
ATOM 799 N N . LEU A 1 108 ? 50.481 71.339 24.666 1.00 23.56 102 LEU A N 1
ATOM 800 C CA . LEU A 1 108 ? 49.371 71.784 23.834 1.00 23.58 102 LEU A CA 1
ATOM 801 C C . LEU A 1 108 ? 49.871 72.100 22.425 1.00 23.62 102 LEU A C 1
ATOM 802 O O . LEU A 1 108 ? 49.238 71.718 21.446 1.00 24.81 102 LEU A O 1
ATOM 807 N N . VAL A 1 109 ? 51.011 72.778 22.319 1.00 17.70 103 VAL A N 1
ATOM 808 C CA . VAL A 1 109 ? 51.568 73.103 21.011 1.00 19.46 103 VAL A CA 1
ATOM 809 C C . VAL A 1 109 ? 51.720 71.806 20.215 1.00 21.95 103 VAL A C 1
ATOM 810 O O . VAL A 1 109 ? 51.330 71.734 19.049 1.00 22.95 103 VAL A O 1
ATOM 814 N N . LEU A 1 110 ? 52.276 70.781 20.855 1.00 28.46 104 LEU A N 1
ATOM 815 C CA . LEU A 1 110 ? 52.458 69.478 20.215 1.00 29.48 104 LEU A CA 1
ATOM 816 C C . LEU A 1 110 ? 51.132 68.823 19.804 1.00 29.80 104 LEU A C 1
ATOM 817 O O . LEU A 1 110 ? 51.009 68.271 18.708 1.00 25.65 104 LEU A O 1
ATOM 822 N N . ALA A 1 111 ? 50.146 68.877 20.691 1.00 42.17 105 ALA A N 1
ATOM 823 C CA . ALA A 1 111 ? 48.843 68.286 20.412 1.00 45.47 105 ALA A CA 1
ATOM 824 C C . ALA A 1 111 ? 48.181 69.005 19.237 1.00 45.99 105 ALA A C 1
ATOM 825 O O . ALA A 1 111 ? 47.540 68.378 18.380 1.00 46.71 105 ALA A O 1
ATOM 827 N N . GLU A 1 112 ? 48.344 70.322 19.201 1.00 32.69 106 GLU A N 1
ATOM 828 C CA . GLU A 1 112 ? 47.760 71.109 18.135 1.00 33.61 106 GLU A CA 1
ATOM 829 C C . GLU A 1 112 ? 48.497 70.803 16.825 1.00 33.31 106 GLU A C 1
ATOM 830 O O . GLU A 1 112 ? 47.881 70.578 15.780 1.00 31.41 106 GLU A O 1
ATOM 836 N N . LYS A 1 113 ? 49.820 70.778 16.884 1.00 30.69 107 LYS A N 1
ATOM 837 C CA . LYS A 1 113 ? 50.586 70.499 15.691 1.00 30.34 107 LYS A CA 1
ATOM 838 C C . LYS A 1 113 ? 50.153 69.196 15.027 1.00 31.68 107 LYS A C 1
ATOM 839 O O . LYS A 1 113 ? 50.088 69.115 13.797 1.00 34.91 107 LYS A O 1
ATOM 845 N N . ASN A 1 114 ? 49.863 68.173 15.822 1.00 33.16 108 ASN A N 1
ATOM 846 C CA . ASN A 1 114 ? 49.443 66.887 15.260 1.00 33.29 108 ASN A CA 1
ATOM 847 C C . ASN A 1 114 ? 47.943 66.814 15.048 1.00 34.36 108 ASN A C 1
ATOM 848 O O . ASN A 1 114 ? 47.396 65.740 14.773 1.00 32.24 108 ASN A O 1
ATOM 853 N N . GLU A 1 115 ? 47.305 67.978 15.167 1.00 43.11 109 GLU A N 1
ATOM 854 C CA . GLU A 1 115 ? 45.866 68.132 14.992 1.00 44.62 109 GLU A CA 1
ATOM 855 C C . GLU A 1 115 ? 45.101 67.113 15.815 1.00 42.05 109 GLU A C 1
ATOM 856 O O . GLU A 1 115 ? 44.555 66.153 15.282 1.00 44.98 109 GLU A O 1
ATOM 862 N N . LEU A 1 116 ? 45.073 67.331 17.126 1.00 15.24 110 LEU A N 1
ATOM 863 C CA . LEU A 1 116 ? 44.388 66.428 18.044 1.00 12.74 110 LEU A CA 1
ATOM 864 C C . LEU A 1 116 ? 43.529 67.196 19.028 1.00 11.23 110 LEU A C 1
ATOM 865 O O . LEU A 1 116 ? 43.826 68.331 19.378 1.00 8.51 110 LEU A O 1
ATOM 870 N N . GLU A 1 117 ? 42.442 66.577 19.458 1.00 29.82 111 GLU A N 1
ATOM 871 C CA . GLU A 1 117 ? 41.581 67.189 20.446 1.00 33.51 111 GLU A CA 1
ATOM 872 C C . GLU A 1 117 ? 42.390 67.009 21.726 1.00 34.11 111 GLU A C 1
ATOM 873 O O . GLU A 1 117 ? 43.067 65.993 21.895 1.00 35.55 111 GLU A O 1
ATOM 879 N N . THR A 1 118 ? 42.343 67.990 22.616 1.00 35.80 112 THR A N 1
ATOM 880 C CA . THR A 1 118 ? 43.053 67.874 23.875 1.00 33.58 112 THR A CA 1
ATOM 881 C C . THR A 1 118 ? 42.127 68.079 25.054 1.00 33.96 112 THR A C 1
ATOM 882 O O . THR A 1 118 ? 41.317 69.003 25.063 1.00 34.45 112 THR A O 1
ATOM 886 N N . VAL A 1 119 ? 42.233 67.194 26.037 1.00 32.15 113 VAL A N 1
ATOM 887 C CA . VAL A 1 119 ? 41.442 67.318 27.248 1.00 31.45 113 VAL A CA 1
ATOM 888 C C . VAL A 1 119 ? 42.407 67.436 28.416 1.00 31.17 113 VAL A C 1
ATOM 889 O O . VAL A 1 119 ? 43.152 66.504 28.724 1.00 32.00 113 VAL A O 1
ATOM 893 N N . MET A 1 120 ? 42.402 68.607 29.044 1.00 32.94 114 MET A N 1
ATOM 894 C CA . MET A 1 120 ? 43.281 68.898 30.172 1.00 30.33 114 MET A CA 1
ATOM 895 C C . MET A 1 120 ? 42.701 68.332 31.458 1.00 29.89 114 MET A C 1
ATOM 896 O O . MET A 1 120 ? 41.533 68.572 31.785 1.00 29.35 114 MET A O 1
ATOM 901 N N . VAL A 1 121 ? 43.510 67.567 32.181 1.00 28.41 115 VAL A N 1
ATOM 902 C CA . VAL A 1 121 ? 43.045 66.987 33.440 1.00 26.95 115 VAL A CA 1
ATOM 903 C C . VAL A 1 121 ? 43.896 67.367 34.661 1.00 28.10 115 VAL A C 1
ATOM 904 O O . VAL A 1 121 ? 45.014 66.877 34.816 1.00 27.84 115 VAL A O 1
ATOM 908 N N . ILE A 1 122 ? 43.369 68.234 35.522 1.00 22.95 116 ILE A N 1
ATOM 909 C CA . ILE A 1 122 ? 44.081 68.622 36.746 1.00 20.17 116 ILE A CA 1
ATOM 910 C C . ILE A 1 122 ? 43.871 67.462 37.720 1.00 22.00 116 ILE A C 1
ATOM 911 O O . ILE A 1 122 ? 42.789 67.318 38.299 1.00 22.13 116 ILE A O 1
ATOM 916 N N . ASN A 1 123 ? 44.895 66.646 37.921 1.00 29.06 117 ASN A N 1
ATOM 917 C CA . ASN A 1 123 ? 44.773 65.487 38.808 1.00 28.65 117 ASN A CA 1
ATOM 918 C C . ASN A 1 123 ? 45.244 65.682 40.271 1.00 29.56 117 ASN A C 1
ATOM 919 O O . ASN A 1 123 ? 45.783 66.727 40.637 1.00 27.40 117 ASN A O 1
ATOM 924 N N . LYS A 1 124 ? 45.029 64.661 41.099 1.00 29.20 118 LYS A N 1
ATOM 925 C CA . LYS A 1 124 ? 45.451 64.695 42.500 1.00 29.49 118 LYS A CA 1
ATOM 926 C C . LYS A 1 124 ? 44.735 65.764 43.321 1.00 31.76 118 LYS A C 1
ATOM 927 O O . LYS A 1 124 ? 45.316 66.331 44.246 1.00 30.45 118 LYS A O 1
ATOM 933 N N . MET A 1 125 ? 43.480 66.040 42.987 1.00 37.25 119 MET A N 1
ATOM 934 C CA . MET A 1 125 ? 42.729 67.061 43.700 1.00 35.69 119 MET A CA 1
ATOM 935 C C . MET A 1 125 ? 42.607 66.741 45.182 1.00 37.59 119 MET A C 1
ATOM 936 O O . MET A 1 125 ? 42.562 67.644 46.022 1.00 38.43 119 MET A O 1
ATOM 941 N N . ASP A 1 126 ? 42.567 65.454 45.503 1.00 34.74 120 ASP A N 1
ATOM 942 C CA . ASP A 1 126 ? 42.420 65.027 46.889 1.00 36.70 120 ASP A CA 1
ATOM 943 C C . ASP A 1 126 ? 43.552 65.499 47.780 1.00 38.36 120 ASP A C 1
ATOM 944 O O . ASP A 1 126 ? 43.429 65.504 49.003 1.00 38.79 120 ASP A O 1
ATOM 949 N N . LEU A 1 127 ? 44.651 65.907 47.163 1.00 44.81 121 LEU A N 1
ATOM 950 C CA . LEU A 1 127 ? 45.831 66.345 47.900 1.00 45.87 121 LEU A CA 1
ATOM 951 C C . LEU A 1 127 ? 45.909 67.847 48.139 1.00 47.16 121 LEU A C 1
ATOM 952 O O . LEU A 1 127 ? 46.653 68.304 49.004 1.00 49.28 121 LEU A O 1
ATOM 957 N N . TYR A 1 128 ? 45.135 68.611 47.380 1.00 30.84 122 TYR A N 1
ATOM 958 C CA . TYR A 1 128 ? 45.186 70.061 47.452 1.00 30.14 122 TYR A CA 1
ATOM 959 C C . TYR A 1 128 ? 44.539 70.792 48.607 1.00 30.52 122 TYR A C 1
ATOM 960 O O . TYR A 1 128 ? 43.384 70.554 48.929 1.00 30.29 122 TYR A O 1
ATOM 969 N N . ASP A 1 129 ? 45.302 71.701 49.210 1.00 32.95 123 ASP A N 1
ATOM 970 C CA . ASP A 1 129 ? 44.810 72.532 50.303 1.00 34.99 123 ASP A CA 1
ATOM 971 C C . ASP A 1 129 ? 44.338 73.837 49.665 1.00 37.27 123 ASP A C 1
ATOM 972 O O . ASP A 1 129 ? 44.255 73.934 48.436 1.00 37.98 123 ASP A O 1
ATOM 977 N N . GLU A 1 130 ? 44.042 74.843 50.480 1.00 44.34 124 GLU A N 1
ATOM 978 C CA . GLU A 1 130 ? 43.550 76.105 49.943 1.00 46.96 124 GLU A CA 1
ATOM 979 C C . GLU A 1 130 ? 44.475 76.858 48.992 1.00 46.77 124 GLU A C 1
ATOM 980 O O . GLU A 1 130 ? 44.012 77.435 48.010 1.00 46.57 124 GLU A O 1
ATOM 986 N N . ASP A 1 131 ? 45.772 76.860 49.272 1.00 47.73 125 ASP A N 1
ATOM 987 C CA . ASP A 1 131 ? 46.707 77.556 48.404 1.00 48.02 125 ASP A CA 1
ATOM 988 C C . ASP A 1 131 ? 46.782 76.827 47.074 1.00 46.41 125 ASP A C 1
ATOM 989 O O . ASP A 1 131 ? 46.819 77.451 46.006 1.00 47.68 125 ASP A O 1
ATOM 994 N N . ASP A 1 132 ? 46.794 75.499 47.140 1.00 33.23 126 ASP A N 1
ATOM 995 C CA . ASP A 1 132 ? 46.868 74.691 45.931 1.00 29.45 126 ASP A CA 1
ATOM 996 C C . ASP A 1 132 ? 45.648 74.955 45.070 1.00 26.45 126 ASP A C 1
ATOM 997 O O . ASP A 1 132 ? 45.754 75.168 43.858 1.00 24.80 126 ASP A O 1
ATOM 1002 N N . LEU A 1 133 ? 44.483 74.936 45.707 1.00 27.35 127 LEU A N 1
ATOM 1003 C CA . LEU A 1 133 ? 43.245 75.183 45.001 1.00 24.28 127 LEU A CA 1
ATOM 1004 C C . LEU A 1 133 ? 43.263 76.520 44.300 1.00 24.49 127 LEU A C 1
ATOM 1005 O O . LEU A 1 133 ? 42.668 76.682 43.240 1.00 25.05 127 LEU A O 1
ATOM 1010 N N . ARG A 1 134 ? 43.954 77.481 44.889 1.00 26.27 128 ARG A N 1
ATOM 1011 C CA . ARG A 1 134 ? 44.045 78.794 44.291 1.00 28.10 128 ARG A CA 1
ATOM 1012 C C . ARG A 1 134 ? 44.810 78.652 42.971 1.00 27.44 128 ARG A C 1
ATOM 1013 O O . ARG A 1 134 ? 44.422 79.225 41.944 1.00 28.05 128 ARG A O 1
ATOM 1021 N N . LYS A 1 135 ? 45.894 77.876 43.001 1.00 19.72 129 LYS A N 1
ATOM 1022 C CA . LYS A 1 135 ? 46.694 77.645 41.810 1.00 18.83 129 LYS A CA 1
ATOM 1023 C C . LYS A 1 135 ? 45.844 76.916 40.767 1.00 17.62 129 LYS A C 1
ATOM 1024 O O . LYS A 1 135 ? 46.026 77.097 39.556 1.00 16.71 129 LYS A O 1
ATOM 1030 N N . VAL A 1 136 ? 44.919 76.087 41.239 1.00 22.66 130 VAL A N 1
ATOM 1031 C CA . VAL A 1 136 ? 44.034 75.378 40.336 1.00 21.72 130 VAL A CA 1
ATOM 1032 C C . VAL A 1 136 ? 43.171 76.420 39.647 1.00 22.69 130 VAL A C 1
ATOM 1033 O O . VAL A 1 136 ? 43.129 76.477 38.418 1.00 20.91 130 VAL A O 1
ATOM 1037 N N . ARG A 1 137 ? 42.498 77.255 40.432 1.00 24.82 131 ARG A N 1
ATOM 1038 C CA . ARG A 1 137 ? 41.642 78.287 39.855 1.00 28.81 131 ARG A CA 1
ATOM 1039 C C . ARG A 1 137 ? 42.401 79.163 38.862 1.00 29.90 131 ARG A C 1
ATOM 1040 O O . ARG A 1 137 ? 41.792 79.834 38.025 1.00 31.11 131 ARG A O 1
ATOM 1048 N N . GLU A 1 138 ? 43.730 79.149 38.942 1.00 31.15 132 GLU A N 1
ATOM 1049 C CA . GLU A 1 138 ? 44.545 79.946 38.026 1.00 30.61 132 GLU A CA 1
ATOM 1050 C C . GLU A 1 138 ? 44.742 79.211 36.711 1.00 28.89 132 GLU A C 1
ATOM 1051 O O . GLU A 1 138 ? 44.964 79.828 35.670 1.00 26.43 132 GLU A O 1
ATOM 1057 N N . LEU A 1 139 ? 44.688 77.887 36.775 1.00 33.23 133 LEU A N 1
ATOM 1058 C CA . LEU A 1 139 ? 44.855 77.071 35.592 1.00 34.03 133 LEU A CA 1
ATOM 1059 C C . LEU A 1 139 ? 43.566 77.154 34.808 1.00 34.65 133 LEU A C 1
ATOM 1060 O O . LEU A 1 139 ? 43.580 77.320 33.587 1.00 36.31 133 LEU A O 1
ATOM 1065 N N . GLU A 1 140 ? 42.449 77.046 35.515 1.00 34.76 134 GLU A N 1
ATOM 1066 C CA . GLU A 1 140 ? 41.151 77.140 34.874 1.00 36.30 134 GLU A CA 1
ATOM 1067 C C . GLU A 1 140 ? 41.081 78.555 34.300 1.00 37.11 134 GLU A C 1
ATOM 1068 O O . GLU A 1 140 ? 40.674 78.769 33.157 1.00 38.25 134 GLU A O 1
ATOM 1074 N N . GLU A 1 141 ? 41.518 79.521 35.094 1.00 32.73 135 GLU A N 1
ATOM 1075 C CA . GLU A 1 141 ? 41.528 80.914 34.667 1.00 32.05 135 GLU A CA 1
ATOM 1076 C C . GLU A 1 141 ? 42.268 81.121 33.331 1.00 31.30 135 GLU A C 1
ATOM 1077 O O . GLU A 1 141 ? 41.948 82.027 32.572 1.00 31.76 135 GLU A O 1
ATOM 1083 N N . ILE A 1 142 ? 43.257 80.280 33.051 1.00 38.49 136 ILE A N 1
ATOM 1084 C CA . ILE A 1 142 ? 44.026 80.394 31.823 1.00 37.78 136 ILE A CA 1
ATOM 1085 C C . ILE A 1 142 ? 43.499 79.517 30.713 1.00 40.13 136 ILE A C 1
ATOM 1086 O O . ILE A 1 142 ? 43.296 79.978 29.597 1.00 44.02 136 ILE A O 1
ATOM 1091 N N . TYR A 1 143 ? 43.283 78.247 31.015 1.00 25.85 137 TYR A N 1
ATOM 1092 C CA . TYR A 1 143 ? 42.856 77.318 29.992 1.00 25.51 137 TYR A CA 1
ATOM 1093 C C . TYR A 1 143 ? 41.371 77.027 29.891 1.00 25.85 137 TYR A C 1
ATOM 1094 O O . TYR A 1 143 ? 40.937 76.317 28.980 1.00 25.00 137 TYR A O 1
ATOM 1103 N N . SER A 1 144 ? 40.581 77.572 30.805 1.00 28.25 138 SER A N 1
ATOM 1104 C CA . SER A 1 144 ? 39.142 77.328 30.767 1.00 29.58 138 SER A CA 1
ATOM 1105 C C . SER A 1 144 ? 38.544 77.564 29.366 1.00 28.12 138 SER A C 1
ATOM 1106 O O . SER A 1 144 ? 37.876 76.695 28.802 1.00 28.03 138 SER A O 1
ATOM 1109 N N . GLY A 1 145 ? 38.809 78.736 28.798 1.00 27.29 139 GLY A N 1
ATOM 1110 C CA . GLY A 1 145 ? 38.252 79.057 27.500 1.00 26.32 139 GLY A CA 1
ATOM 1111 C C . GLY A 1 145 ? 38.967 78.548 26.270 1.00 27.20 139 GLY A C 1
ATOM 1112 O O . GLY A 1 145 ? 38.564 78.876 25.153 1.00 28.36 139 GLY A O 1
ATOM 1113 N N . LEU A 1 146 ? 40.015 77.748 26.450 1.00 41.42 140 LEU A N 1
ATOM 1114 C CA . LEU A 1 146 ? 40.765 77.226 25.308 1.00 37.89 140 LEU A CA 1
ATOM 1115 C C . LEU A 1 146 ? 40.658 75.713 25.181 1.00 37.11 140 LEU A C 1
ATOM 1116 O O . LEU A 1 146 ? 40.864 75.163 24.095 1.00 39.41 140 LEU A O 1
ATOM 1121 N N . TYR A 1 147 ? 40.341 75.044 26.288 1.00 16.63 141 TYR A N 1
ATOM 1122 C CA . TYR A 1 147 ? 40.224 73.586 26.306 1.00 13.38 141 TYR A CA 1
ATOM 1123 C C . TYR A 1 147 ? 39.334 73.106 27.427 1.00 15.35 141 TYR A C 1
ATOM 1124 O O . TYR A 1 147 ? 39.120 73.802 28.419 1.00 14.40 141 TYR A O 1
ATOM 1133 N N . PRO A 1 148 ? 38.804 71.891 27.285 1.00 21.57 142 PRO A N 1
ATOM 1134 C CA . PRO A 1 148 ? 37.933 71.296 28.305 1.00 22.54 142 PRO A CA 1
ATOM 1135 C C . PRO A 1 148 ? 38.834 70.945 29.477 1.00 27.03 142 PRO A C 1
ATOM 1136 O O . PRO A 1 148 ? 39.944 70.456 29.274 1.00 28.08 142 PRO A O 1
ATOM 1140 N N . ILE A 1 149 ? 38.376 71.184 30.696 1.00 25.30 143 ILE A N 1
ATOM 1141 C CA . ILE A 1 149 ? 39.177 70.846 31.860 1.00 24.11 143 ILE A CA 1
ATOM 1142 C C . ILE A 1 149 ? 38.397 69.908 32.765 1.00 28.07 143 ILE A C 1
ATOM 1143 O O . ILE A 1 149 ? 37.209 70.129 33.003 1.00 29.54 143 ILE A O 1
ATOM 1148 N N . VAL A 1 150 ? 39.039 68.854 33.262 1.00 29.99 144 VAL A N 1
ATOM 1149 C CA . VAL A 1 150 ? 38.343 67.969 34.195 1.00 28.76 144 VAL A CA 1
ATOM 1150 C C . VAL A 1 150 ? 39.185 67.765 35.460 1.00 30.74 144 VAL A C 1
ATOM 1151 O O . VAL A 1 150 ? 40.361 67.392 35.396 1.00 31.28 144 VAL A O 1
ATOM 1155 N N . LYS A 1 151 ? 38.594 68.055 36.613 1.00 22.84 145 LYS A N 1
ATOM 1156 C CA . LYS A 1 151 ? 39.309 67.897 37.879 1.00 22.80 145 LYS A CA 1
ATOM 1157 C C . LYS A 1 151 ? 39.179 66.448 38.357 1.00 22.38 145 LYS A C 1
ATOM 1158 O O . LYS A 1 151 ? 38.074 65.951 38.568 1.00 20.43 145 LYS A O 1
ATOM 1164 N N . THR A 1 152 ? 40.300 65.775 38.567 1.00 26.83 146 THR A N 1
ATOM 1165 C CA . THR A 1 152 ? 40.219 64.387 38.993 1.00 27.60 146 THR A CA 1
ATOM 1166 C C . THR A 1 152 ? 41.046 63.976 40.210 1.00 27.59 146 THR A C 1
ATOM 1167 O O . THR A 1 152 ? 41.844 64.745 40.749 1.00 26.85 146 THR A O 1
ATOM 1171 N N . SER A 1 153 ? 40.820 62.733 40.627 1.00 27.84 147 SER A N 1
ATOM 1172 C CA . SER A 1 153 ? 41.558 62.101 41.711 1.00 26.91 147 SER A CA 1
ATOM 1173 C C . SER A 1 153 ? 41.534 60.615 41.432 1.00 26.83 147 SER A C 1
ATOM 1174 O O . SER A 1 153 ? 40.508 59.967 41.614 1.00 27.88 147 SER A O 1
ATOM 1177 N N . ALA A 1 154 ? 42.654 60.079 40.964 1.00 19.28 148 ALA A N 1
ATOM 1178 C CA . ALA A 1 154 ? 42.741 58.658 40.674 1.00 22.36 148 ALA A CA 1
ATOM 1179 C C . ALA A 1 154 ? 42.325 57.879 41.918 1.00 25.29 148 ALA A C 1
ATOM 1180 O O . ALA A 1 154 ? 41.662 56.846 41.821 1.00 25.93 148 ALA A O 1
ATOM 1182 N N . LYS A 1 155 ? 42.707 58.398 43.085 1.00 41.35 149 LYS A N 1
ATOM 1183 C CA . LYS A 1 155 ? 42.395 57.772 44.370 1.00 43.14 149 LYS A CA 1
ATOM 1184 C C . LYS A 1 155 ? 40.917 57.854 44.765 1.00 42.39 149 LYS A C 1
ATOM 1185 O O . LYS A 1 155 ? 40.244 56.838 44.931 1.00 44.11 149 LYS A O 1
ATOM 1191 N N . THR A 1 156 ? 40.429 59.075 44.937 1.00 28.66 150 THR A N 1
ATOM 1192 C CA . THR A 1 156 ? 39.046 59.320 45.324 1.00 26.97 150 THR A CA 1
ATOM 1193 C C . THR A 1 156 ? 38.032 58.921 44.258 1.00 26.68 150 THR A C 1
ATOM 1194 O O . THR A 1 156 ? 36.886 58.586 44.568 1.00 24.24 150 THR A O 1
ATOM 1198 N N . GLY A 1 157 ? 38.455 58.978 43.001 1.00 36.85 151 GLY A N 1
ATOM 1199 C CA . GLY A 1 157 ? 37.560 58.634 41.915 1.00 37.41 151 GLY A CA 1
ATOM 1200 C C . GLY A 1 157 ? 36.909 59.881 41.351 1.00 37.45 151 GLY A C 1
ATOM 1201 O O . GLY A 1 157 ? 36.187 59.829 40.359 1.00 38.06 151 GLY A O 1
ATOM 1202 N N . MET A 1 158 ? 37.177 61.018 41.980 1.00 30.99 152 MET A N 1
ATOM 1203 C CA . MET A 1 158 ? 36.601 62.266 41.522 1.00 27.22 152 MET A CA 1
ATOM 1204 C C . MET A 1 158 ? 36.985 62.607 40.099 1.00 27.04 152 MET A C 1
ATOM 1205 O O . MET A 1 158 ? 38.169 62.578 39.730 1.00 24.81 152 MET A O 1
ATOM 1210 N N . GLY A 1 159 ? 35.958 62.924 39.311 1.00 25.51 153 GLY A N 1
ATOM 1211 C CA . GLY A 1 159 ? 36.119 63.322 37.921 1.00 24.06 153 GLY A CA 1
ATOM 1212 C C . GLY A 1 159 ? 36.333 62.238 36.887 1.00 25.10 153 GLY A C 1
ATOM 1213 O O . GLY A 1 159 ? 36.367 62.549 35.703 1.00 24.82 153 GLY A O 1
ATOM 1214 N N . ILE A 1 160 ? 36.463 60.978 37.302 1.00 37.07 154 ILE A N 1
ATOM 1215 C CA . ILE A 1 160 ? 36.709 59.911 36.339 1.00 37.38 154 ILE A CA 1
ATOM 1216 C C . ILE A 1 160 ? 35.509 59.654 35.438 1.00 38.36 154 ILE A C 1
ATOM 1217 O O . ILE A 1 160 ? 35.641 59.640 34.213 1.00 39.06 154 ILE A O 1
ATOM 1222 N N . GLU A 1 161 ? 34.337 59.470 36.030 1.00 34.22 155 GLU A N 1
ATOM 1223 C CA . GLU A 1 161 ? 33.153 59.210 35.231 1.00 33.98 155 GLU A CA 1
ATOM 1224 C C . GLU A 1 161 ? 32.986 60.295 34.160 1.00 33.43 155 GLU A C 1
ATOM 1225 O O . GLU A 1 161 ? 32.632 60.000 33.020 1.00 33.05 155 GLU A O 1
ATOM 1231 N N . GLU A 1 162 ? 33.273 61.542 34.518 1.00 27.15 156 GLU A N 1
ATOM 1232 C CA . GLU A 1 162 ? 33.166 62.628 33.562 1.00 27.70 156 GLU A CA 1
ATOM 1233 C C . GLU A 1 162 ? 34.247 62.473 32.506 1.00 27.24 156 GLU A C 1
ATOM 1234 O O . GLU A 1 162 ? 34.045 62.839 31.359 1.00 28.72 156 GLU A O 1
ATOM 1240 N N . LEU A 1 163 ? 35.404 61.947 32.897 1.00 34.30 157 LEU A N 1
ATOM 1241 C CA . LEU A 1 163 ? 36.501 61.785 31.956 1.00 32.22 157 LEU A CA 1
ATOM 1242 C C . LEU A 1 163 ? 36.248 60.607 31.031 1.00 33.97 157 LEU A C 1
ATOM 1243 O O . LEU A 1 163 ? 36.701 60.597 29.885 1.00 34.02 157 LEU A O 1
ATOM 1248 N N . LYS A 1 164 ? 35.532 59.605 31.530 1.00 38.63 158 LYS A N 1
ATOM 1249 C CA . LYS A 1 164 ? 35.205 58.445 30.713 1.00 40.12 158 LYS A CA 1
ATOM 1250 C C . LYS A 1 164 ? 34.393 58.964 29.540 1.00 41.82 158 LYS A C 1
ATOM 1251 O O . LYS A 1 164 ? 34.444 58.425 28.438 1.00 43.51 158 LYS A O 1
ATOM 1257 N N . GLU A 1 165 ? 33.654 60.036 29.781 1.00 40.38 159 GLU A N 1
ATOM 1258 C CA . GLU A 1 165 ? 32.836 60.603 28.734 1.00 40.30 159 GLU A CA 1
ATOM 1259 C C . GLU A 1 165 ? 33.614 61.075 27.511 1.00 39.90 159 GLU A C 1
ATOM 1260 O O . GLU A 1 165 ? 33.082 61.031 26.413 1.00 43.98 159 GLU A O 1
ATOM 1266 N N . TYR A 1 166 ? 34.857 61.519 27.677 1.00 37.97 160 TYR A N 1
ATOM 1267 C CA . TYR A 1 166 ? 35.633 61.976 26.522 1.00 36.78 160 TYR A CA 1
ATOM 1268 C C . TYR A 1 166 ? 36.387 60.851 25.854 1.00 39.51 160 TYR A C 1
ATOM 1269 O O . TYR A 1 166 ? 36.699 60.933 24.669 1.00 42.54 160 TYR A O 1
ATOM 1278 N N . LEU A 1 167 ? 36.720 59.817 26.615 1.00 40.94 161 LEU A N 1
ATOM 1279 C CA . LEU A 1 167 ? 37.483 58.716 26.061 1.00 42.35 161 LEU A CA 1
ATOM 1280 C C . LEU A 1 167 ? 36.650 57.823 25.162 1.00 42.86 161 LEU A C 1
ATOM 1281 O O . LEU A 1 167 ? 37.177 57.206 24.237 1.00 44.10 161 LEU A O 1
ATOM 1286 N N . LYS A 1 168 ? 35.350 57.768 25.429 1.00 34.92 162 LYS A N 1
ATOM 1287 C CA . LYS A 1 168 ? 34.429 56.950 24.647 1.00 37.84 162 LYS A CA 1
ATOM 1288 C C . LYS A 1 168 ? 34.681 57.022 23.152 1.00 37.58 162 LYS A C 1
ATOM 1289 O O . LYS A 1 168 ? 34.804 58.112 22.588 1.00 35.40 162 LYS A O 1
ATOM 1295 N N . GLY A 1 169 ? 34.749 55.844 22.533 1.00 57.19 163 GLY A N 1
ATOM 1296 C CA . GLY A 1 169 ? 34.934 55.727 21.100 1.00 55.74 163 GLY A CA 1
ATOM 1297 C C . GLY A 1 169 ? 36.292 56.041 20.530 1.00 54.72 163 GLY A C 1
ATOM 1298 O O . GLY A 1 169 ? 36.865 55.237 19.800 1.00 57.74 163 GLY A O 1
ATOM 1299 N N . LYS A 1 170 ? 36.810 57.211 20.869 1.00 34.35 164 LYS A N 1
ATOM 1300 C CA . LYS A 1 170 ? 38.098 57.681 20.366 1.00 31.27 164 LYS A CA 1
ATOM 1301 C C . LYS A 1 170 ? 39.334 56.864 20.734 1.00 29.09 164 LYS A C 1
ATOM 1302 O O . LYS A 1 170 ? 39.282 55.975 21.581 1.00 29.56 164 LYS A O 1
ATOM 1308 N N . ILE A 1 171 ? 40.437 57.160 20.053 1.00 27.96 165 ILE A N 1
ATOM 1309 C CA . ILE A 1 171 ? 41.723 56.533 20.333 1.00 27.02 165 ILE A CA 1
ATOM 1310 C C . ILE A 1 171 ? 42.450 57.653 21.074 1.00 27.24 165 ILE A C 1
ATOM 1311 O O . ILE A 1 171 ? 42.669 58.726 20.506 1.00 26.02 165 ILE A O 1
ATOM 1316 N N . SER A 1 172 ? 42.805 57.434 22.337 1.00 27.72 166 SER A N 1
ATOM 1317 C CA . SER A 1 172 ? 43.461 58.496 23.089 1.00 28.01 166 SER A CA 1
ATOM 1318 C C . SER A 1 172 ? 44.879 58.251 23.589 1.00 27.42 166 SER A C 1
ATOM 1319 O O . SER A 1 172 ? 45.282 57.116 23.834 1.00 27.09 166 SER A O 1
ATOM 1322 N N . THR A 1 173 ? 45.638 59.336 23.728 1.00 31.72 167 THR A N 1
ATOM 1323 C CA . THR A 1 173 ? 46.996 59.240 24.251 1.00 31.69 167 THR A CA 1
ATOM 1324 C C . THR A 1 173 ? 47.165 60.115 25.497 1.00 30.63 167 THR A C 1
ATOM 1325 O O . THR A 1 173 ? 46.832 61.300 25.505 1.00 29.85 167 THR A O 1
ATOM 1329 N N . MET A 1 174 ? 47.673 59.504 26.559 1.00 31.01 168 MET A N 1
ATOM 1330 C CA . MET A 1 174 ? 47.895 60.209 27.811 1.00 30.88 168 MET A CA 1
ATOM 1331 C C . MET A 1 174 ? 49.192 60.993 27.678 1.00 29.15 168 MET A C 1
ATOM 1332 O O . MET A 1 174 ? 50.128 60.549 27.011 1.00 26.06 168 MET A O 1
ATOM 1337 N N . ALA A 1 175 ? 49.241 62.162 28.304 1.00 26.73 169 ALA A N 1
ATOM 1338 C CA . ALA A 1 175 ? 50.442 62.988 28.260 1.00 26.76 169 ALA A CA 1
ATOM 1339 C C . ALA A 1 175 ? 50.590 63.816 29.537 1.00 27.38 169 ALA A C 1
ATOM 1340 O O . ALA A 1 175 ? 49.604 64.284 30.114 1.00 26.14 169 ALA A O 1
ATOM 1342 N N . GLY A 1 176 ? 51.830 63.980 29.981 1.00 37.77 170 GLY A N 1
ATOM 1343 C CA . GLY A 1 176 ? 52.085 64.736 31.193 1.00 36.94 170 GLY A CA 1
ATOM 1344 C C . GLY A 1 176 ? 53.384 64.323 31.857 1.00 35.62 170 GLY A C 1
ATOM 1345 O O . GLY A 1 176 ? 53.902 63.239 31.586 1.00 37.64 170 GLY A O 1
ATOM 1346 N N . LEU A 1 177 ? 53.913 65.193 32.714 1.00 23.45 171 LEU A N 1
ATOM 1347 C CA . LEU A 1 177 ? 55.154 64.930 33.437 1.00 21.86 171 LEU A CA 1
ATOM 1348 C C . LEU A 1 177 ? 55.099 63.646 34.294 1.00 23.18 171 LEU A C 1
ATOM 1349 O O . LEU A 1 177 ? 54.064 63.306 34.885 1.00 23.05 171 LEU A O 1
ATOM 1354 N N . SER A 1 178 ? 56.223 62.937 34.360 1.00 19.73 172 SER A N 1
ATOM 1355 C CA . SER A 1 178 ? 56.303 61.702 35.132 1.00 20.45 172 SER A CA 1
ATOM 1356 C C . SER A 1 178 ? 55.863 61.926 36.547 1.00 20.09 172 SER A C 1
ATOM 1357 O O . SER A 1 178 ? 56.330 62.854 37.201 1.00 20.48 172 SER A O 1
ATOM 1360 N N . GLY A 1 179 ? 54.947 61.082 37.009 1.00 23.10 173 GLY A N 1
ATOM 1361 C CA . GLY A 1 179 ? 54.452 61.168 38.370 1.00 21.72 173 GLY A CA 1
ATOM 1362 C C . GLY A 1 179 ? 53.134 61.886 38.519 1.00 22.22 173 GLY A C 1
ATOM 1363 O O . GLY A 1 179 ? 52.461 61.762 39.545 1.00 25.09 173 GLY A O 1
ATOM 1364 N N . VAL A 1 180 ? 52.751 62.630 37.489 1.00 21.85 174 VAL A N 1
ATOM 1365 C CA . VAL A 1 180 ? 51.518 63.407 37.513 1.00 20.41 174 VAL A CA 1
ATOM 1366 C C . VAL A 1 180 ? 50.275 62.530 37.753 1.00 21.21 174 VAL A C 1
ATOM 1367 O O . VAL A 1 180 ? 49.227 63.030 38.164 1.00 19.12 174 VAL A O 1
ATOM 1371 N N . GLY A 1 181 ? 50.401 61.224 37.510 1.00 29.19 175 GLY A N 1
ATOM 1372 C CA . GLY A 1 181 ? 49.290 60.307 37.742 1.00 29.99 175 GLY A CA 1
ATOM 1373 C C . GLY A 1 181 ? 48.647 59.644 36.532 1.00 28.70 175 GLY A C 1
ATOM 1374 O O . GLY A 1 181 ? 47.546 59.104 36.635 1.00 28.14 175 GLY A O 1
ATOM 1375 N N . LYS A 1 182 ? 49.335 59.666 35.395 1.00 26.02 176 LYS A N 1
ATOM 1376 C CA . LYS A 1 182 ? 48.819 59.093 34.151 1.00 27.70 176 LYS A CA 1
ATOM 1377 C C . LYS A 1 182 ? 48.395 57.620 34.242 1.00 30.87 176 LYS A C 1
ATOM 1378 O O . LYS A 1 182 ? 47.291 57.252 33.834 1.00 30.16 176 LYS A O 1
ATOM 1384 N N . SER A 1 183 ? 49.262 56.779 34.791 1.00 34.30 177 SER A N 1
ATOM 1385 C CA . SER A 1 183 ? 48.957 55.367 34.921 1.00 36.13 177 SER A CA 1
ATOM 1386 C C . SER A 1 183 ? 47.875 55.105 35.978 1.00 36.43 177 SER A C 1
ATOM 1387 O O . SER A 1 183 ? 47.079 54.180 35.837 1.00 37.70 177 SER A O 1
ATOM 1390 N N . SER A 1 184 ? 47.845 55.915 37.032 1.00 30.66 178 SER A N 1
ATOM 1391 C CA . SER A 1 184 ? 46.855 55.743 38.095 1.00 30.75 178 SER A CA 1
ATOM 1392 C C . SER A 1 184 ? 45.460 56.084 37.610 1.00 31.81 178 SER A C 1
ATOM 1393 O O . SER A 1 184 ? 44.491 55.427 38.001 1.00 32.86 178 SER A O 1
ATOM 1396 N N . LEU A 1 185 ? 45.345 57.125 36.782 1.00 36.68 179 LEU A N 1
ATOM 1397 C CA . LEU A 1 185 ? 44.038 57.527 36.250 1.00 36.37 179 LEU A CA 1
ATOM 1398 C C . LEU A 1 185 ? 43.494 56.414 35.360 1.00 35.31 179 LEU A C 1
ATOM 1399 O O . LEU A 1 185 ? 42.325 56.047 35.437 1.00 33.87 179 LEU A O 1
ATOM 1404 N N . LEU A 1 186 ? 44.377 55.880 34.525 1.00 30.52 180 LEU A N 1
ATOM 1405 C CA . LEU A 1 186 ? 44.048 54.806 33.607 1.00 30.86 180 LEU A CA 1
ATOM 1406 C C . LEU A 1 186 ? 43.389 53.657 34.346 1.00 31.62 180 LEU A C 1
ATOM 1407 O O . LEU A 1 186 ? 42.355 53.129 33.912 1.00 29.95 180 LEU A O 1
ATOM 1412 N N . ASN A 1 187 ? 43.992 53.277 35.471 1.00 37.83 181 ASN A N 1
ATOM 1413 C CA . ASN A 1 187 ? 43.481 52.173 36.268 1.00 36.86 181 ASN A CA 1
ATOM 1414 C C . ASN A 1 187 ? 42.191 52.538 36.973 1.00 35.16 181 ASN A C 1
ATOM 1415 O O . ASN A 1 187 ? 41.396 51.667 37.305 1.00 36.12 181 ASN A O 1
ATOM 1420 N N . ALA A 1 188 ? 41.988 53.828 37.202 1.00 24.65 182 ALA A N 1
ATOM 1421 C CA . ALA A 1 188 ? 40.773 54.305 37.851 1.00 24.67 182 ALA A CA 1
ATOM 1422 C C . ALA A 1 188 ? 39.607 54.244 36.858 1.00 25.67 182 ALA A C 1
ATOM 1423 O O . ALA A 1 188 ? 38.454 54.012 37.243 1.00 25.15 182 ALA A O 1
ATOM 1425 N N . ILE A 1 189 ? 39.927 54.448 35.580 1.00 30.22 183 ILE A N 1
ATOM 1426 C CA . ILE A 1 189 ? 38.945 54.437 34.498 1.00 31.65 183 ILE A CA 1
ATOM 1427 C C . ILE A 1 189 ? 38.542 53.022 34.118 1.00 32.53 183 ILE A C 1
ATOM 1428 O O . ILE A 1 189 ? 37.384 52.757 33.778 1.00 32.21 183 ILE A O 1
ATOM 1433 N N . ASN A 1 190 ? 39.510 52.116 34.170 1.00 37.54 184 ASN A N 1
ATOM 1434 C CA . ASN A 1 190 ? 39.280 50.719 33.827 1.00 37.81 184 ASN A CA 1
ATOM 1435 C C . ASN A 1 190 ? 40.185 49.820 34.647 1.00 37.90 184 ASN A C 1
ATOM 1436 O O . ASN A 1 190 ? 41.264 49.451 34.188 1.00 38.63 184 ASN A O 1
ATOM 1441 N N . PRO A 1 191 ? 39.767 49.449 35.864 1.00 37.34 185 PRO A N 1
ATOM 1442 C CA . PRO A 1 191 ? 40.595 48.580 36.706 1.00 38.35 185 PRO A CA 1
ATOM 1443 C C . PRO A 1 191 ? 41.308 47.509 35.888 1.00 39.98 185 PRO A C 1
ATOM 1444 O O . PRO A 1 191 ? 40.676 46.790 35.117 1.00 41.09 185 PRO A O 1
ATOM 1448 N N . GLY A 1 192 ? 42.625 47.422 36.043 1.00 42.26 186 GLY A N 1
ATOM 1449 C CA . GLY A 1 192 ? 43.392 46.439 35.298 1.00 43.16 186 GLY A CA 1
ATOM 1450 C C . GLY A 1 192 ? 44.348 47.043 34.282 1.00 45.33 186 GLY A C 1
ATOM 1451 O O . GLY A 1 192 ? 45.484 46.589 34.151 1.00 45.88 186 GLY A O 1
ATOM 1452 N N . LEU A 1 193 ? 43.885 48.061 33.560 1.00 47.68 187 LEU A N 1
ATOM 1453 C CA . LEU A 1 193 ? 44.686 48.746 32.547 1.00 48.75 187 LEU A CA 1
ATOM 1454 C C . LEU A 1 193 ? 45.794 49.600 33.160 1.00 50.11 187 LEU A C 1
ATOM 1455 O O . LEU A 1 193 ? 45.610 50.209 34.216 1.00 50.18 187 LEU A O 1
ATOM 1460 N N . LYS A 1 194 ? 46.940 49.669 32.488 1.00 42.98 188 LYS A N 1
ATOM 1461 C CA . LYS A 1 194 ? 48.043 50.472 33.004 1.00 45.35 188 LYS A CA 1
ATOM 1462 C C . LYS A 1 194 ? 49.071 50.812 31.941 1.00 44.69 188 LYS A C 1
ATOM 1463 O O . LYS A 1 194 ? 49.226 50.082 30.963 1.00 46.94 188 LYS A O 1
ATOM 1469 N N . LEU A 1 195 ? 49.767 51.928 32.146 1.00 25.26 189 LEU A N 1
ATOM 1470 C CA . LEU A 1 195 ? 50.803 52.387 31.230 1.00 25.91 189 LEU A CA 1
ATOM 1471 C C . LEU A 1 195 ? 52.004 51.458 31.261 1.00 27.12 189 LEU A C 1
ATOM 1472 O O . LEU A 1 195 ? 52.122 50.629 32.155 1.00 28.59 189 LEU A O 1
ATOM 1477 N N . ARG A 1 196 ? 52.899 51.587 30.292 1.00 45.67 190 ARG A N 1
ATOM 1478 C CA . ARG A 1 196 ? 54.083 50.744 30.274 1.00 48.98 190 ARG A CA 1
ATOM 1479 C C . ARG A 1 196 ? 55.046 51.190 31.361 1.00 49.66 190 ARG A C 1
ATOM 1480 O O . ARG A 1 196 ? 56.203 50.774 31.378 1.00 51.36 190 ARG A O 1
ATOM 1488 N N . THR A 1 210 ? 63.238 44.097 21.216 1.00 194.31 204 THR A N 1
ATOM 1489 C CA . THR A 1 210 ? 62.474 43.894 22.442 1.00 193.78 204 THR A CA 1
ATOM 1490 C C . THR A 1 210 ? 60.997 44.238 22.200 1.00 191.44 204 THR A C 1
ATOM 1491 O O . THR A 1 210 ? 60.355 43.641 21.334 1.00 190.66 204 THR A O 1
ATOM 1495 N N . THR A 1 211 ? 60.461 45.192 22.959 1.00 144.92 205 THR A N 1
ATOM 1496 C CA . THR A 1 211 ? 59.064 45.608 22.811 1.00 141.13 205 THR A CA 1
ATOM 1497 C C . THR A 1 211 ? 58.966 47.134 22.857 1.00 136.76 205 THR A C 1
ATOM 1498 O O . THR A 1 211 ? 58.347 47.705 23.755 1.00 135.86 205 THR A O 1
ATOM 1502 N N . THR A 1 212 ? 59.575 47.781 21.870 1.00 81.66 206 THR A N 1
ATOM 1503 C CA . THR A 1 212 ? 59.599 49.235 21.784 1.00 74.92 206 THR A CA 1
ATOM 1504 C C . THR A 1 212 ? 58.406 49.881 21.081 1.00 69.06 206 THR A C 1
ATOM 1505 O O . THR A 1 212 ? 58.398 51.094 20.864 1.00 68.06 206 THR A O 1
ATOM 1509 N N . THR A 1 213 ? 57.405 49.089 20.714 1.00 48.99 207 THR A N 1
ATOM 1510 C CA . THR A 1 213 ? 56.234 49.651 20.060 1.00 41.30 207 THR A CA 1
ATOM 1511 C C . THR A 1 213 ? 55.057 49.760 21.034 1.00 36.36 207 THR A C 1
ATOM 1512 O O . THR A 1 213 ? 54.914 48.956 21.960 1.00 35.69 207 THR A O 1
ATOM 1516 N N . ALA A 1 214 ? 54.224 50.774 20.835 1.00 43.54 208 ALA A N 1
ATOM 1517 C CA . ALA A 1 214 ? 53.085 50.984 21.709 1.00 38.31 208 ALA A CA 1
ATOM 1518 C C . ALA A 1 214 ? 52.043 49.932 21.436 1.00 34.85 208 ALA A C 1
ATOM 1519 O O . ALA A 1 214 ? 52.210 49.094 20.561 1.00 36.36 208 ALA A O 1
ATOM 1521 N N . GLN A 1 215 ? 50.963 49.980 22.197 1.00 29.32 209 GLN A N 1
ATOM 1522 C CA . GLN A 1 215 ? 49.867 49.048 22.034 1.00 26.03 209 GLN A CA 1
ATOM 1523 C C . GLN A 1 215 ? 48.603 49.828 22.262 1.00 25.91 209 GLN A C 1
ATOM 1524 O O . GLN A 1 215 ? 48.630 50.906 22.857 1.00 24.44 209 GLN A O 1
ATOM 1530 N N . LEU A 1 216 ? 47.483 49.311 21.788 1.00 41.73 210 LEU A N 1
ATOM 1531 C CA . LEU A 1 216 ? 46.250 50.026 22.022 1.00 40.74 210 LEU A CA 1
ATOM 1532 C C . LEU A 1 216 ? 45.495 49.212 23.045 1.00 40.73 210 LEU A C 1
ATOM 1533 O O . LEU A 1 216 ? 45.377 48.002 22.910 1.00 42.67 210 LEU A O 1
ATOM 1538 N N . LEU A 1 217 ? 45.031 49.868 24.096 1.00 38.36 211 LEU A N 1
ATOM 1539 C CA . LEU A 1 217 ? 44.284 49.177 25.121 1.00 40.27 211 LEU A CA 1
ATOM 1540 C C . LEU A 1 217 ? 42.829 49.528 24.896 1.00 43.04 211 LEU A C 1
ATOM 1541 O O . LEU A 1 217 ? 42.484 50.709 24.780 1.00 44.17 211 LEU A O 1
ATOM 1546 N N . LYS A 1 218 ? 41.973 48.512 24.820 1.00 35.65 212 LYS A N 1
ATOM 1547 C CA . LYS A 1 218 ? 40.565 48.766 24.587 1.00 36.90 212 LYS A CA 1
ATOM 1548 C C . LYS A 1 218 ? 39.871 49.118 25.891 1.00 36.41 212 LYS A C 1
ATOM 1549 O O . LYS A 1 218 ? 40.098 48.481 26.919 1.00 37.28 212 LYS A O 1
ATOM 1555 N N . PHE A 1 219 ? 39.028 50.141 25.847 1.00 35.99 213 PHE A N 1
ATOM 1556 C CA . PHE A 1 219 ? 38.291 50.556 27.029 1.00 37.52 213 PHE A CA 1
ATOM 1557 C C . PHE A 1 219 ? 37.004 49.766 27.164 1.00 37.48 213 PHE A C 1
ATOM 1558 O O . PHE A 1 219 ? 36.377 49.388 26.171 1.00 36.20 213 PHE A O 1
ATOM 1566 N N . ASP A 1 220 ? 36.611 49.532 28.407 1.00 50.20 214 ASP A N 1
ATOM 1567 C CA . ASP A 1 220 ? 35.383 48.820 28.702 1.00 49.83 214 ASP A CA 1
ATOM 1568 C C . ASP A 1 220 ? 34.255 49.413 27.879 1.00 48.83 214 ASP A C 1
ATOM 1569 O O . ASP A 1 220 ? 33.471 48.694 27.264 1.00 48.75 214 ASP A O 1
ATOM 1574 N N . PHE A 1 221 ? 34.204 50.740 27.870 1.00 35.77 215 PHE A N 1
ATOM 1575 C CA . PHE A 1 221 ? 33.160 51.491 27.195 1.00 33.17 215 PHE A CA 1
ATOM 1576 C C . PHE A 1 221 ? 33.400 51.824 25.734 1.00 32.95 215 PHE A C 1
ATOM 1577 O O . PHE A 1 221 ? 32.747 52.722 25.193 1.00 34.21 215 PHE A O 1
ATOM 1585 N N . GLY A 1 222 ? 34.323 51.120 25.088 1.00 34.65 216 GLY A N 1
ATOM 1586 C CA . GLY A 1 222 ? 34.582 51.388 23.684 1.00 34.65 216 GLY A CA 1
ATOM 1587 C C . GLY A 1 222 ? 35.516 52.561 23.483 1.00 36.99 216 GLY A C 1
ATOM 1588 O O . GLY A 1 222 ? 35.284 53.669 23.978 1.00 39.17 216 GLY A O 1
ATOM 1589 N N . GLY A 1 223 ? 36.583 52.321 22.737 1.00 38.10 217 GLY A N 1
ATOM 1590 C CA . GLY A 1 223 ? 37.563 53.359 22.493 1.00 36.91 217 GLY A CA 1
ATOM 1591 C C . GLY A 1 223 ? 38.888 52.762 22.907 1.00 37.01 217 GLY A C 1
ATOM 1592 O O . GLY A 1 223 ? 38.915 51.683 23.503 1.00 36.09 217 GLY A O 1
ATOM 1593 N N . TYR A 1 224 ? 39.984 53.436 22.588 1.00 42.84 218 TYR A N 1
ATOM 1594 C CA . TYR A 1 224 ? 41.287 52.927 22.965 1.00 42.77 218 TYR A CA 1
ATOM 1595 C C . TYR A 1 224 ? 42.177 54.007 23.520 1.00 42.21 218 TYR A C 1
ATOM 1596 O O . TYR A 1 224 ? 41.985 55.196 23.243 1.00 42.44 218 TYR A O 1
ATOM 1605 N N . VAL A 1 225 ? 43.161 53.570 24.300 1.00 44.57 219 VAL A N 1
ATOM 1606 C CA . VAL A 1 225 ? 44.169 54.461 24.852 1.00 42.34 219 VAL A CA 1
ATOM 1607 C C . VAL A 1 225 ? 45.508 53.772 24.634 1.00 41.30 219 VAL A C 1
ATOM 1608 O O . VAL A 1 225 ? 45.627 52.553 24.777 1.00 41.83 219 VAL A O 1
ATOM 1612 N N . VAL A 1 226 ? 46.510 54.563 24.276 1.00 26.67 220 VAL A N 1
ATOM 1613 C CA . VAL A 1 226 ? 47.825 54.023 23.987 1.00 23.53 220 VAL A CA 1
ATOM 1614 C C . VAL A 1 226 ? 48.599 53.445 25.159 1.00 24.65 220 VAL A C 1
ATOM 1615 O O . VAL A 1 226 ? 48.460 53.850 26.305 1.00 23.35 220 VAL A O 1
ATOM 1619 N N . ASP A 1 227 ? 49.396 52.448 24.807 1.00 43.76 221 ASP A N 1
ATOM 1620 C CA . ASP A 1 227 ? 50.282 51.689 25.675 1.00 44.07 221 ASP A CA 1
ATOM 1621 C C . ASP A 1 227 ? 51.098 52.638 26.536 1.00 43.96 221 ASP A C 1
ATOM 1622 O O . ASP A 1 227 ? 50.920 52.707 27.736 1.00 43.13 221 ASP A O 1
ATOM 1627 N N . THR A 1 228 ? 51.990 53.376 25.884 1.00 46.32 222 THR A N 1
ATOM 1628 C CA . THR A 1 228 ? 52.875 54.330 26.538 1.00 43.15 222 THR A CA 1
ATOM 1629 C C . THR A 1 228 ? 52.317 55.762 26.409 1.00 43.30 222 THR A C 1
ATOM 1630 O O . THR A 1 228 ? 51.312 55.980 25.727 1.00 43.84 222 THR A O 1
ATOM 1634 N N . PRO A 1 229 ? 52.952 56.752 27.073 1.00 28.53 223 PRO A N 1
ATOM 1635 C CA . PRO A 1 229 ? 52.472 58.141 27.008 1.00 23.17 223 PRO A CA 1
ATOM 1636 C C . PRO A 1 229 ? 52.902 58.910 25.777 1.00 23.30 223 PRO A C 1
ATOM 1637 O O . PRO A 1 229 ? 53.908 58.576 25.137 1.00 20.42 223 PRO A O 1
ATOM 1641 N N . GLY A 1 230 ? 52.133 59.960 25.489 1.00 29.07 224 GLY A N 1
ATOM 1642 C CA . GLY A 1 230 ? 52.370 60.816 24.346 1.00 30.71 224 GLY A CA 1
ATOM 1643 C C . GLY A 1 230 ? 53.782 61.312 24.146 1.00 34.17 224 GLY A C 1
ATOM 1644 O O . GLY A 1 230 ? 54.757 60.557 24.264 1.00 38.37 224 GLY A O 1
ATOM 1645 N N . PHE A 1 231 ? 53.892 62.600 23.846 1.00 23.45 225 PHE A N 1
ATOM 1646 C CA . PHE A 1 231 ? 55.173 63.230 23.573 1.00 25.00 225 PHE A CA 1
ATOM 1647 C C . PHE A 1 231 ? 55.999 63.451 24.828 1.00 27.98 225 PHE A C 1
ATOM 1648 O O . PHE A 1 231 ? 56.378 64.583 25.137 1.00 25.97 225 PHE A O 1
ATOM 1656 N N . ALA A 1 232 ? 56.291 62.365 25.536 1.00 39.35 226 ALA A N 1
ATOM 1657 C CA . ALA A 1 232 ? 57.062 62.432 26.765 1.00 41.37 226 ALA A CA 1
ATOM 1658 C C . ALA A 1 232 ? 58.398 63.126 26.590 1.00 43.43 226 ALA A C 1
ATOM 1659 O O . ALA A 1 232 ? 58.958 63.646 27.555 1.00 45.84 226 ALA A O 1
ATOM 1661 N N . ASN A 1 233 ? 58.917 63.150 25.371 1.00 38.72 227 ASN A N 1
ATOM 1662 C CA . ASN A 1 233 ? 60.198 63.798 25.154 1.00 43.26 227 ASN A CA 1
ATOM 1663 C C . ASN A 1 233 ? 60.055 65.274 24.798 1.00 45.06 227 ASN A C 1
ATOM 1664 O O . ASN A 1 233 ? 61.037 65.921 24.436 1.00 47.09 227 ASN A O 1
ATOM 1669 N N . LEU A 1 234 ? 58.838 65.804 24.905 1.00 52.97 228 LEU A N 1
ATOM 1670 C CA . LEU A 1 234 ? 58.580 67.215 24.624 1.00 52.29 228 LEU A CA 1
ATOM 1671 C C . LEU A 1 234 ? 59.534 67.783 23.570 1.00 53.59 228 LEU A C 1
ATOM 1672 O O . LEU A 1 234 ? 60.245 68.754 23.827 1.00 53.73 228 LEU A O 1
ATOM 1677 N N . GLU A 1 235 ? 59.547 67.180 22.387 1.00 39.74 229 GLU A N 1
ATOM 1678 C CA . GLU A 1 235 ? 60.435 67.629 21.325 1.00 42.64 229 GLU A CA 1
ATOM 1679 C C . GLU A 1 235 ? 59.786 68.510 20.272 1.00 43.51 229 GLU A C 1
ATOM 1680 O O . GLU A 1 235 ? 59.111 68.025 19.370 1.00 41.99 229 GLU A O 1
ATOM 1686 N N . ILE A 1 236 ? 60.013 69.810 20.399 1.00 85.01 230 ILE A N 1
ATOM 1687 C CA . ILE A 1 236 ? 59.496 70.798 19.466 1.00 86.18 230 ILE A CA 1
ATOM 1688 C C . ILE A 1 236 ? 60.664 71.261 18.615 1.00 87.20 230 ILE A C 1
ATOM 1689 O O . ILE A 1 236 ? 61.406 72.156 19.008 1.00 90.23 230 ILE A O 1
ATOM 1694 N N . ASN A 1 237 ? 60.837 70.653 17.453 1.00 59.62 231 ASN A N 1
ATOM 1695 C CA . ASN A 1 237 ? 61.948 71.021 16.584 1.00 59.95 231 ASN A CA 1
ATOM 1696 C C . ASN A 1 237 ? 61.486 71.014 15.145 1.00 59.69 231 ASN A C 1
ATOM 1697 O O . ASN A 1 237 ? 61.950 71.805 14.324 1.00 58.94 231 ASN A O 1
ATOM 1702 N N . ASP A 1 238 ? 60.564 70.109 14.848 1.00 68.20 232 ASP A N 1
ATOM 1703 C CA . ASP A 1 238 ? 60.024 69.992 13.509 1.00 68.54 232 ASP A CA 1
ATOM 1704 C C . ASP A 1 238 ? 59.198 71.232 13.214 1.00 67.03 232 ASP A C 1
ATOM 1705 O O . ASP A 1 238 ? 58.567 71.333 12.158 1.00 68.04 232 ASP A O 1
ATOM 1710 N N . ILE A 1 239 ? 59.207 72.179 14.149 1.00 49.35 233 ILE A N 1
ATOM 1711 C CA . ILE A 1 239 ? 58.441 73.401 13.980 1.00 46.12 233 ILE A CA 1
ATOM 1712 C C . ILE A 1 239 ? 59.282 74.634 13.651 1.00 45.67 233 ILE A C 1
ATOM 1713 O O . ILE A 1 239 ? 60.243 74.956 14.353 1.00 44.99 233 ILE A O 1
ATOM 1718 N N . GLU A 1 240 ? 58.909 75.318 12.571 1.00 42.39 234 GLU A N 1
ATOM 1719 C CA . GLU A 1 240 ? 59.603 76.528 12.144 1.00 42.02 234 GLU A CA 1
ATOM 1720 C C . GLU A 1 240 ? 59.139 77.646 13.061 1.00 40.74 234 GLU A C 1
ATOM 1721 O O . GLU A 1 240 ? 57.989 77.669 13.494 1.00 41.10 234 GLU A O 1
ATOM 1727 N N . PRO A 1 241 ? 60.023 78.595 13.366 1.00 40.23 235 PRO A N 1
ATOM 1728 C CA . PRO A 1 241 ? 59.653 79.705 14.252 1.00 39.66 235 PRO A CA 1
ATOM 1729 C C . PRO A 1 241 ? 58.329 80.362 13.865 1.00 40.45 235 PRO A C 1
ATOM 1730 O O . PRO A 1 241 ? 57.401 80.441 14.669 1.00 39.48 235 PRO A O 1
ATOM 1734 N N . GLU A 1 242 ? 58.257 80.830 12.624 1.00 68.56 236 GLU A N 1
ATOM 1735 C CA . GLU A 1 242 ? 57.067 81.500 12.102 1.00 69.25 236 GLU A CA 1
ATOM 1736 C C . GLU A 1 242 ? 55.827 80.609 12.081 1.00 67.79 236 GLU A C 1
ATOM 1737 O O . GLU A 1 242 ? 54.720 81.083 11.838 1.00 67.80 236 GLU A O 1
ATOM 1743 N N . GLU A 1 243 ? 56.018 79.322 12.342 1.00 39.02 237 GLU A N 1
ATOM 1744 C CA . GLU A 1 243 ? 54.915 78.365 12.344 1.00 38.72 237 GLU A CA 1
ATOM 1745 C C . GLU A 1 243 ? 54.235 78.239 13.715 1.00 37.67 237 GLU A C 1
ATOM 1746 O O . GLU A 1 243 ? 53.008 78.112 13.816 1.00 35.94 237 GLU A O 1
ATOM 1752 N N . LEU A 1 244 ? 55.051 78.278 14.763 1.00 44.79 238 LEU A N 1
ATOM 1753 C CA . LEU A 1 244 ? 54.594 78.169 16.141 1.00 43.03 238 LEU A CA 1
ATOM 1754 C C . LEU A 1 244 ? 53.308 78.947 16.469 1.00 42.88 238 LEU A C 1
ATOM 1755 O O . LEU A 1 244 ? 52.412 78.414 17.124 1.00 42.22 238 LEU A O 1
ATOM 1760 N N . LYS A 1 245 ? 53.220 80.199 16.024 1.00 48.14 239 LYS A N 1
ATOM 1761 C CA . LYS A 1 245 ? 52.061 81.053 16.311 1.00 47.48 239 LYS A CA 1
ATOM 1762 C C . LYS A 1 245 ? 50.701 80.414 16.008 1.00 46.63 239 LYS A C 1
ATOM 1763 O O . LYS A 1 245 ? 49.688 80.789 16.599 1.00 48.05 239 LYS A O 1
ATOM 1769 N N . HIS A 1 246 ? 50.680 79.456 15.088 1.00 40.21 240 HIS A N 1
ATOM 1770 C CA . HIS A 1 246 ? 49.441 78.778 14.721 1.00 39.11 240 HIS A CA 1
ATOM 1771 C C . HIS A 1 246 ? 49.076 77.696 15.726 1.00 38.81 240 HIS A C 1
ATOM 1772 O O . HIS A 1 246 ? 48.063 77.021 15.581 1.00 39.64 240 HIS A O 1
ATOM 1779 N N . TYR A 1 247 ? 49.899 77.521 16.746 1.00 39.47 241 TYR A N 1
ATOM 1780 C CA . TYR A 1 247 ? 49.637 76.487 17.721 1.00 37.55 241 TYR A CA 1
ATOM 1781 C C . TYR A 1 247 ? 49.243 77.042 19.085 1.00 37.88 241 TYR A C 1
ATOM 1782 O O . TYR A 1 247 ? 49.395 76.389 20.125 1.00 38.35 241 TYR A O 1
ATOM 1791 N N . PHE A 1 248 ? 48.720 78.263 19.051 1.00 37.05 242 PHE A N 1
ATOM 1792 C CA . PHE A 1 248 ? 48.227 78.964 20.226 1.00 35.37 242 PHE A CA 1
ATOM 1793 C C . PHE A 1 248 ? 46.854 79.508 19.827 1.00 37.34 242 PHE A C 1
ATOM 1794 O O . PHE A 1 248 ? 46.754 80.661 19.406 1.00 36.52 242 PHE A O 1
ATOM 1802 N N . LYS A 1 249 ? 45.816 78.672 19.928 1.00 34.56 243 LYS A N 1
ATOM 1803 C CA . LYS A 1 249 ? 44.448 79.067 19.579 1.00 34.36 243 LYS A CA 1
ATOM 1804 C C . LYS A 1 249 ? 44.262 80.576 19.603 1.00 37.98 243 LYS A C 1
ATOM 1805 O O . LYS A 1 249 ? 44.014 81.191 18.570 1.00 38.97 243 LYS A O 1
ATOM 1811 N N . GLU A 1 250 ? 44.370 81.157 20.799 1.00 39.98 244 GLU A N 1
ATOM 1812 C CA . GLU A 1 250 ? 44.201 82.597 21.003 1.00 43.80 244 GLU A CA 1
ATOM 1813 C C . GLU A 1 250 ? 44.719 83.446 19.854 1.00 45.38 244 GLU A C 1
ATOM 1814 O O . GLU A 1 250 ? 44.078 84.416 19.468 1.00 46.34 244 GLU A O 1
ATOM 1820 N N . PHE A 1 251 ? 45.890 83.100 19.333 1.00 55.17 245 PHE A N 1
ATOM 1821 C CA . PHE A 1 251 ? 46.483 83.844 18.228 1.00 60.11 245 PHE A CA 1
ATOM 1822 C C . PHE A 1 251 ? 45.773 83.408 16.948 1.00 63.81 245 PHE A C 1
ATOM 1823 O O . PHE A 1 251 ? 46.084 82.349 16.387 1.00 64.35 245 PHE A O 1
ATOM 1831 N N . GLY A 1 252 ? 44.818 84.215 16.491 1.00 63.10 246 GLY A N 1
ATOM 1832 C CA . GLY A 1 252 ? 44.084 83.874 15.285 1.00 65.50 246 GLY A CA 1
ATOM 1833 C C . GLY A 1 252 ? 43.104 84.963 14.903 1.00 68.30 246 GLY A C 1
ATOM 1834 O O . GLY A 1 252 ? 43.257 85.619 13.869 1.00 68.76 246 GLY A O 1
ATOM 1835 N N . ASP A 1 253 ? 42.091 85.155 15.740 1.00 126.53 247 ASP A N 1
ATOM 1836 C CA . ASP A 1 253 ? 41.083 86.180 15.505 1.00 129.12 247 ASP A CA 1
ATOM 1837 C C . ASP A 1 253 ? 41.692 87.558 15.744 1.00 129.13 247 ASP A C 1
ATOM 1838 O O . ASP A 1 253 ? 41.029 88.578 15.568 1.00 130.28 247 ASP A O 1
ATOM 1843 N N . LYS A 1 254 ? 42.954 87.577 16.164 1.00 67.74 248 LYS A N 1
ATOM 1844 C CA . LYS A 1 254 ? 43.670 88.822 16.426 1.00 66.82 248 LYS A CA 1
ATOM 1845 C C . LYS A 1 254 ? 44.314 89.334 15.126 1.00 65.58 248 LYS A C 1
ATOM 1846 O O . LYS A 1 254 ? 44.893 88.554 14.362 1.00 64.76 248 LYS A O 1
ATOM 1852 N N . GLN A 1 255 ? 44.202 90.640 14.875 1.00 57.05 249 GLN A N 1
ATOM 1853 C CA . GLN A 1 255 ? 44.772 91.244 13.671 1.00 56.06 249 GLN A CA 1
ATOM 1854 C C . GLN A 1 255 ? 45.997 92.092 13.974 1.00 53.59 249 GLN A C 1
ATOM 1855 O O . GLN A 1 255 ? 45.975 92.958 14.857 1.00 52.73 249 GLN A O 1
ATOM 1861 N N . CYS A 1 256 ? 47.061 91.829 13.225 1.00 64.77 250 CYS A N 1
ATOM 1862 C CA . CYS A 1 256 ? 48.327 92.536 13.367 1.00 63.61 250 CYS A CA 1
ATOM 1863 C C . CYS A 1 256 ? 48.646 93.299 12.081 1.00 65.41 250 CYS A C 1
ATOM 1864 O O . CYS A 1 256 ? 48.359 92.822 10.976 1.00 66.33 250 CYS A O 1
ATOM 1867 N N . PHE A 1 257 ? 49.257 94.472 12.230 1.00 55.33 251 PHE A N 1
ATOM 1868 C CA . PHE A 1 257 ? 49.608 95.297 11.084 1.00 54.01 251 PHE A CA 1
ATOM 1869 C C . PHE A 1 257 ? 50.214 94.498 9.937 1.00 53.40 251 PHE A C 1
ATOM 1870 O O . PHE A 1 257 ? 49.606 94.374 8.880 1.00 51.53 251 PHE A O 1
ATOM 1878 N N . PHE A 1 258 ? 51.409 93.954 10.156 1.00 61.28 252 PHE A N 1
ATOM 1879 C CA . PHE A 1 258 ? 52.107 93.197 9.126 1.00 62.30 252 PHE A CA 1
ATOM 1880 C C . PHE A 1 258 ? 51.504 91.863 8.723 1.00 63.43 252 PHE A C 1
ATOM 1881 O O . PHE A 1 258 ? 50.765 91.241 9.483 1.00 64.25 252 PHE A O 1
ATOM 1889 N N . SER A 1 259 ? 51.836 91.444 7.501 1.00 83.73 253 SER A N 1
ATOM 1890 C CA . SER A 1 259 ? 51.392 90.175 6.929 1.00 83.78 253 SER A CA 1
ATOM 1891 C C . SER A 1 259 ? 52.196 89.090 7.634 1.00 83.66 253 SER A C 1
ATOM 1892 O O . SER A 1 259 ? 53.427 89.038 7.530 1.00 84.07 253 SER A O 1
ATOM 1895 N N . ASP A 1 260 ? 51.497 88.224 8.354 1.00 78.87 254 ASP A N 1
ATOM 1896 C CA . ASP A 1 260 ? 52.151 87.163 9.111 1.00 79.57 254 ASP A CA 1
ATOM 1897 C C . ASP A 1 260 ? 53.152 87.770 10.102 1.00 77.32 254 ASP A C 1
ATOM 1898 O O . ASP A 1 260 ? 54.368 87.666 9.945 1.00 76.12 254 ASP A O 1
ATOM 1903 N N . CYS A 1 261 ? 52.609 88.418 11.120 1.00 60.42 255 CYS A N 1
ATOM 1904 C CA . CYS A 1 261 ? 53.397 89.033 12.164 1.00 57.11 255 CYS A CA 1
ATOM 1905 C C . CYS A 1 261 ? 53.624 87.940 13.200 1.00 55.36 255 CYS A C 1
ATOM 1906 O O . CYS A 1 261 ? 52.666 87.310 13.641 1.00 56.26 255 CYS A O 1
ATOM 1909 N N . ASN A 1 262 ? 54.877 87.709 13.582 1.00 40.01 256 ASN A N 1
ATOM 1910 C CA . ASN A 1 262 ? 55.200 86.682 14.559 1.00 37.64 256 ASN A CA 1
ATOM 1911 C C . ASN A 1 262 ? 54.855 87.065 15.995 1.00 37.46 256 ASN A C 1
ATOM 1912 O O . ASN A 1 262 ? 55.082 86.289 16.928 1.00 37.25 256 ASN A O 1
ATOM 1917 N N . HIS A 1 263 ? 54.310 88.264 16.170 1.00 41.15 257 HIS A N 1
ATOM 1918 C CA . HIS A 1 263 ? 53.889 88.747 17.481 1.00 42.47 257 HIS A CA 1
ATOM 1919 C C . HIS A 1 263 ? 55.001 89.013 18.503 1.00 42.59 257 HIS A C 1
ATOM 1920 O O . HIS A 1 263 ? 54.717 89.198 19.686 1.00 42.18 257 HIS A O 1
ATOM 1927 N N . VAL A 1 264 ? 56.259 89.030 18.069 1.00 38.64 258 VAL A N 1
ATOM 1928 C CA . VAL A 1 264 ? 57.353 89.291 19.004 1.00 38.37 258 VAL A CA 1
ATOM 1929 C C . VAL A 1 264 ? 57.731 90.773 18.995 1.00 39.57 258 VAL A C 1
ATOM 1930 O O . VAL A 1 264 ? 57.210 91.548 19.788 1.00 37.56 258 VAL A O 1
ATOM 1934 N N . ASP A 1 265 ? 58.625 91.156 18.085 1.00 47.20 259 ASP A N 1
ATOM 1935 C CA . ASP A 1 265 ? 59.083 92.535 17.970 1.00 50.27 259 ASP A CA 1
ATOM 1936 C C . ASP A 1 265 ? 58.177 93.438 17.150 1.00 51.68 259 ASP A C 1
ATOM 1937 O O . ASP A 1 265 ? 58.030 94.622 17.462 1.00 52.75 259 ASP A O 1
ATOM 1942 N N . GLU A 1 266 ? 57.576 92.880 16.101 1.00 47.68 260 GLU A N 1
ATOM 1943 C CA . GLU A 1 266 ? 56.697 93.641 15.205 1.00 47.88 260 GLU A CA 1
ATOM 1944 C C . GLU A 1 266 ? 55.947 94.839 15.822 1.00 48.93 260 GLU A C 1
ATOM 1945 O O . GLU A 1 266 ? 55.233 94.728 16.818 1.00 46.03 260 GLU A O 1
ATOM 1951 N N . PRO A 1 267 ? 56.117 96.012 15.192 1.00 82.19 261 PRO A N 1
ATOM 1952 C CA . PRO A 1 267 ? 55.600 97.362 15.450 1.00 82.27 261 PRO A CA 1
ATOM 1953 C C . PRO A 1 267 ? 54.160 97.491 15.918 1.00 83.36 261 PRO A C 1
ATOM 1954 O O . PRO A 1 267 ? 53.840 98.359 16.721 1.00 85.44 261 PRO A O 1
ATOM 1958 N N . GLU A 1 268 ? 53.288 96.642 15.406 1.00 66.77 262 GLU A N 1
ATOM 1959 C CA . GLU A 1 268 ? 51.890 96.717 15.790 1.00 68.38 262 GLU A CA 1
ATOM 1960 C C . GLU A 1 268 ? 51.384 95.298 15.776 1.00 68.72 262 GLU A C 1
ATOM 1961 O O . GLU A 1 268 ? 51.428 94.625 14.746 1.00 70.69 262 GLU A O 1
ATOM 1967 N N . CYS A 1 269 ? 50.896 94.840 16.916 1.00 61.00 263 CYS A N 1
ATOM 1968 C CA . CYS A 1 269 ? 50.433 93.471 16.990 1.00 59.08 263 CYS A CA 1
ATOM 1969 C C . CYS A 1 269 ? 49.131 93.314 17.753 1.00 57.72 263 CYS A C 1
ATOM 1970 O O . CYS A 1 269 ? 49.059 93.664 18.925 1.00 57.44 263 CYS A O 1
ATOM 1973 N N . GLY A 1 270 ? 48.109 92.778 17.095 1.00 76.28 264 GLY A N 1
ATOM 1974 C CA . GLY A 1 270 ? 46.844 92.583 17.776 1.00 75.03 264 GLY A CA 1
ATOM 1975 C C . GLY A 1 270 ? 47.011 91.632 18.947 1.00 72.71 264 GLY A C 1
ATOM 1976 O O . GLY A 1 270 ? 46.309 91.725 19.968 1.00 71.89 264 GLY A O 1
ATOM 1977 N N . VAL A 1 271 ? 47.946 90.703 18.789 1.00 39.84 265 VAL A N 1
ATOM 1978 C CA . VAL A 1 271 ? 48.224 89.747 19.834 1.00 38.03 265 VAL A CA 1
ATOM 1979 C C . VAL A 1 271 ? 48.896 90.492 20.981 1.00 37.89 265 VAL A C 1
ATOM 1980 O O . VAL A 1 271 ? 48.426 90.421 22.119 1.00 38.55 265 VAL A O 1
ATOM 1984 N N . LYS A 1 272 ? 49.981 91.214 20.698 1.00 40.49 266 LYS A N 1
ATOM 1985 C CA . LYS A 1 272 ? 50.637 91.971 21.756 1.00 40.12 266 LYS A CA 1
ATOM 1986 C C . LYS A 1 272 ? 49.655 92.942 22.401 1.00 39.66 266 LYS A C 1
ATOM 1987 O O . LYS A 1 272 ? 49.692 93.150 23.607 1.00 39.87 266 LYS A O 1
ATOM 1993 N N . GLU A 1 273 ? 48.762 93.518 21.602 1.00 34.02 267 GLU A N 1
ATOM 1994 C CA . GLU A 1 273 ? 47.765 94.443 22.126 1.00 36.46 267 GLU A CA 1
ATOM 1995 C C . GLU A 1 273 ? 46.867 93.705 23.114 1.00 35.70 267 GLU A C 1
ATOM 1996 O O . GLU A 1 273 ? 46.648 94.172 24.233 1.00 33.91 267 GLU A O 1
ATOM 2002 N N . ALA A 1 274 ? 46.364 92.548 22.689 1.00 50.19 268 ALA A N 1
ATOM 2003 C CA . ALA A 1 274 ? 45.481 91.707 23.496 1.00 51.55 268 ALA A CA 1
ATOM 2004 C C . ALA A 1 274 ? 46.062 91.350 24.866 1.00 52.63 268 ALA A C 1
ATOM 2005 O O . ALA A 1 274 ? 45.334 91.263 25.860 1.00 52.33 268 ALA A O 1
ATOM 2007 N N . VAL A 1 275 ? 47.371 91.129 24.916 1.00 50.72 269 VAL A N 1
ATOM 2008 C CA . VAL A 1 275 ? 48.035 90.786 26.166 1.00 52.08 269 VAL A CA 1
ATOM 2009 C C . VAL A 1 275 ? 48.012 91.956 27.150 1.00 54.55 269 VAL A C 1
ATOM 2010 O O . VAL A 1 275 ? 47.786 91.763 28.348 1.00 55.69 269 VAL A O 1
ATOM 2014 N N . GLU A 1 276 ? 48.253 93.164 26.639 1.00 48.52 270 GLU A N 1
ATOM 2015 C CA . GLU A 1 276 ? 48.236 94.371 27.460 1.00 50.00 270 GLU A CA 1
ATOM 2016 C C . GLU A 1 276 ? 46.833 94.594 28.005 1.00 50.44 270 GLU A C 1
ATOM 2017 O O . GLU A 1 276 ? 46.656 95.298 28.988 1.00 49.21 270 GLU A O 1
ATOM 2023 N N . ASN A 1 277 ? 45.843 93.993 27.351 1.00 76.69 271 ASN A N 1
ATOM 2024 C CA . ASN A 1 277 ? 44.449 94.105 27.770 1.00 78.16 271 ASN A CA 1
ATOM 2025 C C . ASN A 1 277 ? 44.150 93.064 28.832 1.00 78.10 271 ASN A C 1
ATOM 2026 O O . ASN A 1 277 ? 43.720 93.387 29.936 1.00 81.16 271 ASN A O 1
ATOM 2031 N N . GLY A 1 278 ? 44.377 91.806 28.483 1.00 62.09 272 GLY A N 1
ATOM 2032 C CA . GLY A 1 278 ? 44.097 90.731 29.406 1.00 59.61 272 GLY A CA 1
ATOM 2033 C C . GLY A 1 278 ? 43.220 89.724 28.698 1.00 58.29 272 GLY A C 1
ATOM 2034 O O . GLY A 1 278 ? 42.692 88.805 29.324 1.00 59.17 272 GLY A O 1
ATOM 2035 N N . GLU A 1 279 ? 43.057 89.915 27.387 1.00 58.44 273 GLU A N 1
ATOM 2036 C CA . GLU A 1 279 ? 42.263 89.018 26.542 1.00 57.01 273 GLU A CA 1
ATOM 2037 C C . GLU A 1 279 ? 43.081 87.756 26.291 1.00 53.58 273 GLU A C 1
ATOM 2038 O O . GLU A 1 279 ? 42.545 86.711 25.921 1.00 53.78 273 GLU A O 1
ATOM 2044 N N . ILE A 1 280 ? 44.391 87.886 26.475 1.00 43.46 274 ILE A N 1
ATOM 2045 C CA . ILE A 1 280 ? 45.335 86.791 26.309 1.00 39.37 274 ILE A CA 1
ATOM 2046 C C . ILE A 1 280 ? 46.151 86.682 27.597 1.00 37.26 274 ILE A C 1
ATOM 2047 O O . ILE A 1 280 ? 46.772 87.659 28.025 1.00 36.91 274 ILE A O 1
ATOM 2052 N N . ALA A 1 281 ? 46.155 85.508 28.219 1.00 33.23 275 ALA A N 1
ATOM 2053 C CA . ALA A 1 281 ? 46.924 85.332 29.453 1.00 31.88 275 ALA A CA 1
ATOM 2054 C C . ALA A 1 281 ? 48.402 85.646 29.207 1.00 31.96 275 ALA A C 1
ATOM 2055 O O . ALA A 1 281 ? 48.969 85.240 28.198 1.00 31.54 275 ALA A O 1
ATOM 2057 N N . GLU A 1 282 ? 49.023 86.372 30.126 1.00 51.36 276 GLU A N 1
ATOM 2058 C CA . GLU A 1 282 ? 50.433 86.715 29.975 1.00 53.50 276 GLU A CA 1
ATOM 2059 C C . GLU A 1 282 ? 51.295 85.463 29.808 1.00 51.79 276 GLU A C 1
ATOM 2060 O O . GLU A 1 282 ? 52.178 85.419 28.945 1.00 51.53 276 GLU A O 1
ATOM 2066 N N . SER A 1 283 ? 51.024 84.446 30.628 1.00 39.05 277 SER A N 1
ATOM 2067 C CA . SER A 1 283 ? 51.772 83.195 30.583 1.00 35.95 277 SER A CA 1
ATOM 2068 C C . SER A 1 283 ? 51.800 82.650 29.176 1.00 32.83 277 SER A C 1
ATOM 2069 O O . SER A 1 283 ? 52.843 82.213 28.692 1.00 32.33 277 SER A O 1
ATOM 2072 N N . ARG A 1 284 ? 50.648 82.682 28.517 1.00 26.91 278 ARG A N 1
ATOM 2073 C CA . ARG A 1 284 ? 50.559 82.181 27.156 1.00 26.44 278 ARG A CA 1
ATOM 2074 C C . ARG A 1 284 ? 51.555 82.913 26.272 1.00 25.98 278 ARG A C 1
ATOM 2075 O O . ARG A 1 284 ? 52.457 82.300 25.683 1.00 25.93 278 ARG A O 1
ATOM 2083 N N . TYR A 1 285 ? 51.400 84.230 26.187 1.00 29.07 279 TYR A N 1
ATOM 2084 C CA . TYR A 1 285 ? 52.297 85.026 25.366 1.00 28.09 279 TYR A CA 1
ATOM 2085 C C . TYR A 1 285 ? 53.767 84.729 25.698 1.00 27.63 279 TYR A C 1
ATOM 2086 O O . TYR A 1 285 ? 54.589 84.446 24.816 1.00 25.81 279 TYR A O 1
ATOM 2095 N N . GLU A 1 286 ? 54.066 84.806 26.992 1.00 28.33 280 GLU A N 1
ATOM 2096 C CA . GLU A 1 286 ? 55.394 84.590 27.542 1.00 29.71 280 GLU A CA 1
ATOM 2097 C C . GLU A 1 286 ? 56.032 83.300 27.060 1.00 27.34 280 GLU A C 1
ATOM 2098 O O . GLU A 1 286 ? 57.136 83.314 26.505 1.00 26.11 280 GLU A O 1
ATOM 2104 N N . ASN A 1 287 ? 55.332 82.189 27.268 1.00 24.36 281 ASN A N 1
ATOM 2105 C CA . ASN A 1 287 ? 55.840 80.888 26.868 1.00 23.68 281 ASN A CA 1
ATOM 2106 C C . ASN A 1 287 ? 55.985 80.781 25.350 1.00 24.29 281 ASN A C 1
ATOM 2107 O O . ASN A 1 287 ? 56.955 80.171 24.853 1.00 22.02 281 ASN A O 1
ATOM 2112 N N . TYR A 1 288 ? 55.034 81.375 24.616 1.00 21.55 282 TYR A N 1
ATOM 2113 C CA . TYR A 1 288 ? 55.087 81.355 23.159 1.00 23.33 282 TYR A CA 1
ATOM 2114 C C . TYR A 1 288 ? 56.362 82.062 22.673 1.00 24.63 282 TYR A C 1
ATOM 2115 O O . TYR A 1 288 ? 57.069 81.556 21.800 1.00 21.88 282 TYR A O 1
ATOM 2124 N N . VAL A 1 289 ? 56.655 83.234 23.231 1.00 33.27 283 VAL A N 1
ATOM 2125 C CA . VAL A 1 289 ? 57.859 83.964 22.841 1.00 35.81 283 VAL A CA 1
ATOM 2126 C C . VAL A 1 289 ? 59.121 83.173 23.195 1.00 36.22 283 VAL A C 1
ATOM 2127 O O . VAL A 1 289 ? 60.053 83.102 22.393 1.00 36.48 283 VAL A O 1
ATOM 2131 N N . LYS A 1 290 ? 59.143 82.585 24.395 1.00 24.31 284 LYS A N 1
ATOM 2132 C CA . LYS A 1 290 ? 60.268 81.767 24.847 1.00 22.99 284 LYS A CA 1
ATOM 2133 C C . LYS A 1 290 ? 60.481 80.658 23.826 1.00 22.36 284 LYS A C 1
ATOM 2134 O O . LYS A 1 290 ? 61.591 80.445 23.332 1.00 19.50 284 LYS A O 1
ATOM 2140 N N . MET A 1 291 ? 59.399 79.952 23.506 1.00 47.17 285 MET A N 1
ATOM 2141 C CA . MET A 1 291 ? 59.466 78.875 22.525 1.00 46.60 285 MET A CA 1
ATOM 2142 C C . MET A 1 291 ? 59.907 79.408 21.167 1.00 47.39 285 MET A C 1
ATOM 2143 O O . MET A 1 291 ? 60.725 78.791 20.490 1.00 47.90 285 MET A O 1
ATOM 2148 N N . PHE A 1 292 ? 59.369 80.561 20.781 1.00 36.12 286 PHE A N 1
ATOM 2149 C CA . PHE A 1 292 ? 59.720 81.174 19.513 1.00 36.59 286 PHE A CA 1
ATOM 2150 C C . PHE A 1 292 ? 61.240 81.242 19.407 1.00 38.22 286 PHE A C 1
ATOM 2151 O O . PHE A 1 292 ? 61.850 80.599 18.546 1.00 37.34 286 PHE A O 1
ATOM 2159 N N . TYR A 1 293 ? 61.852 82.016 20.297 1.00 39.54 287 TYR A N 1
ATOM 2160 C CA . TYR A 1 293 ? 63.300 82.175 20.298 1.00 43.22 287 TYR A CA 1
ATOM 2161 C C . TYR A 1 293 ? 64.074 80.840 20.379 1.00 45.91 287 TYR A C 1
ATOM 2162 O O . TYR A 1 293 ? 65.158 80.695 19.790 1.00 44.71 287 TYR A O 1
ATOM 2171 N N . GLU A 1 294 ? 63.508 79.870 21.095 1.00 48.79 288 GLU A N 1
ATOM 2172 C CA . GLU A 1 294 ? 64.123 78.556 21.229 1.00 49.91 288 GLU A CA 1
ATOM 2173 C C . GLU A 1 294 ? 64.201 77.858 19.881 1.00 51.89 288 GLU A C 1
ATOM 2174 O O . GLU A 1 294 ? 65.126 77.089 19.629 1.00 53.05 288 GLU A O 1
ATOM 2180 N N . LEU A 1 295 ? 63.231 78.121 19.012 1.00 48.31 289 LEU A N 1
ATOM 2181 C CA . LEU A 1 295 ? 63.216 77.490 17.701 1.00 50.42 289 LEU A CA 1
ATOM 2182 C C . LEU A 1 295 ? 64.158 78.191 16.730 1.00 54.10 289 LEU A C 1
ATOM 2183 O O . LEU A 1 295 ? 64.616 77.580 15.764 1.00 53.78 289 LEU A O 1
ATOM 2188 N N . LEU A 1 296 ? 64.453 79.467 16.988 1.00 56.58 290 LEU A N 1
ATOM 2189 C CA . LEU A 1 296 ? 65.349 80.244 16.122 1.00 60.43 290 LEU A CA 1
ATOM 2190 C C . LEU A 1 296 ? 66.783 79.751 16.154 1.00 65.33 290 LEU A C 1
ATOM 2191 O O . LEU A 1 296 ? 67.501 79.878 15.162 1.00 64.92 290 LEU A O 1
ATOM 2196 N N . GLY A 1 297 ? 67.198 79.222 17.306 1.00 47.48 291 GLY A N 1
ATOM 2197 C CA . GLY A 1 297 ? 68.539 78.688 17.447 1.00 55.34 291 GLY A CA 1
ATOM 2198 C C . GLY A 1 297 ? 68.655 77.386 16.673 1.00 61.86 291 GLY A C 1
ATOM 2199 O O . GLY A 1 297 ? 68.442 76.299 17.215 1.00 62.05 291 GLY A O 1
ATOM 2200 N N . ARG A 1 298 ? 68.973 77.514 15.387 1.00 117.50 292 ARG A N 1
ATOM 2201 C CA . ARG A 1 298 ? 69.139 76.382 14.478 1.00 123.80 292 ARG A CA 1
ATOM 2202 C C . ARG A 1 298 ? 69.557 76.910 13.105 1.00 126.92 292 ARG A C 1
ATOM 2203 O O . ARG A 1 298 ? 68.723 77.214 12.256 1.00 127.36 292 ARG A O 1
ATOM 2211 N N . ARG A 1 299 ? 70.868 77.027 12.910 1.00 165.97 293 ARG A N 1
ATOM 2212 C CA . ARG A 1 299 ? 71.445 77.529 11.666 1.00 169.68 293 ARG A CA 1
ATOM 2213 C C . ARG A 1 299 ? 71.047 78.985 11.441 1.00 170.35 293 ARG A C 1
ATOM 2214 O O . ARG A 1 299 ? 70.489 79.335 10.401 1.00 170.20 293 ARG A O 1
ATOM 2222 N N . LEU B 1 9 ? 114.527 64.246 -9.289 1.00 180.73 303 LEU B N 1
ATOM 2223 C CA . LEU B 1 9 ? 113.309 64.320 -10.147 1.00 181.14 303 LEU B CA 1
ATOM 2224 C C . LEU B 1 9 ? 112.084 63.882 -9.341 1.00 180.18 303 LEU B C 1
ATOM 2225 O O . LEU B 1 9 ? 112.186 63.616 -8.143 1.00 180.45 303 LEU B O 1
ATOM 2230 N N . ARG B 1 10 ? 110.933 63.814 -10.006 1.00 127.10 304 ARG B N 1
ATOM 2231 C CA . ARG B 1 10 ? 109.671 63.411 -9.381 1.00 125.04 304 ARG B CA 1
ATOM 2232 C C . ARG B 1 10 ? 109.777 62.161 -8.505 1.00 121.99 304 ARG B C 1
ATOM 2233 O O . ARG B 1 10 ? 110.092 61.076 -8.997 1.00 122.27 304 ARG B O 1
ATOM 2241 N N . ARG B 1 11 ? 109.491 62.315 -7.213 1.00 107.52 305 ARG B N 1
ATOM 2242 C CA . ARG B 1 11 ? 109.538 61.201 -6.266 1.00 102.85 305 ARG B CA 1
ATOM 2243 C C . ARG B 1 11 ? 108.271 61.195 -5.406 1.00 98.70 305 ARG B C 1
ATOM 2244 O O . ARG B 1 11 ? 107.742 62.257 -5.067 1.00 97.83 305 ARG B O 1
ATOM 2252 N N . ARG B 1 12 ? 107.788 60.002 -5.061 1.00 69.14 306 ARG B N 1
ATOM 2253 C CA . ARG B 1 12 ? 106.590 59.864 -4.230 1.00 64.45 306 ARG B CA 1
ATOM 2254 C C . ARG B 1 12 ? 106.971 59.892 -2.749 1.00 61.00 306 ARG B C 1
ATOM 2255 O O . ARG B 1 12 ? 108.034 59.399 -2.364 1.00 60.07 306 ARG B O 1
ATOM 2263 N N . GLY B 1 13 ? 106.098 60.467 -1.927 1.00 70.72 307 GLY B N 1
ATOM 2264 C CA . GLY B 1 13 ? 106.363 60.546 -0.504 1.00 66.93 307 GLY B CA 1
ATOM 2265 C C . GLY B 1 13 ? 105.097 60.711 0.313 1.00 63.79 307 GLY B C 1
ATOM 2266 O O . GLY B 1 13 ? 104.033 60.993 -0.239 1.00 63.56 307 GLY B O 1
ATOM 2267 N N . ILE B 1 14 ? 105.217 60.535 1.631 1.00 49.88 308 ILE B N 1
ATOM 2268 C CA . ILE B 1 14 ? 104.090 60.667 2.550 1.00 45.95 308 ILE B CA 1
ATOM 2269 C C . ILE B 1 14 ? 104.223 61.945 3.359 1.00 42.94 308 ILE B C 1
ATOM 2270 O O . ILE B 1 14 ? 105.326 62.349 3.722 1.00 42.02 308 ILE B O 1
ATOM 2275 N N . VAL B 1 15 ? 103.104 62.597 3.637 1.00 53.23 309 VAL B N 1
ATOM 2276 C CA . VAL B 1 15 ? 103.166 63.811 4.429 1.00 51.73 309 VAL B CA 1
ATOM 2277 C C . VAL B 1 15 ? 103.133 63.434 5.903 1.00 53.01 309 VAL B C 1
ATOM 2278 O O . VAL B 1 15 ? 102.111 62.979 6.421 1.00 52.73 309 VAL B O 1
ATOM 2282 N N . VAL B 1 16 ? 104.268 63.622 6.569 1.00 47.06 310 VAL B N 1
ATOM 2283 C CA . VAL B 1 16 ? 104.388 63.283 7.981 1.00 48.36 310 VAL B CA 1
ATOM 2284 C C . VAL B 1 16 ? 104.002 64.393 8.948 1.00 48.89 310 VAL B C 1
ATOM 2285 O O . VAL B 1 16 ? 103.480 64.110 10.030 1.00 48.94 310 VAL B O 1
ATOM 2289 N N . SER B 1 17 ? 104.252 65.649 8.582 1.00 32.97 311 SER B N 1
ATOM 2290 C CA . SER B 1 17 ? 103.878 66.745 9.479 1.00 36.44 311 SER B CA 1
ATOM 2291 C C . SER B 1 17 ? 104.040 68.148 8.908 1.00 37.69 311 SER B C 1
ATOM 2292 O O . SER B 1 17 ? 104.744 68.365 7.912 1.00 37.10 311 SER B O 1
ATOM 2295 N N . PHE B 1 18 ? 103.377 69.096 9.567 1.00 35.24 312 PHE B N 1
ATOM 2296 C CA . PHE B 1 18 ? 103.432 70.495 9.177 1.00 39.09 312 PHE B CA 1
ATOM 2297 C C . PHE B 1 18 ? 104.151 71.282 10.264 1.00 40.91 312 PHE B C 1
ATOM 2298 O O . PHE B 1 18 ? 103.523 71.911 11.109 1.00 40.82 312 PHE B O 1
ATOM 2306 N N . HIS B 1 19 ? 105.478 71.227 10.242 1.00 87.95 313 HIS B N 1
ATOM 2307 C CA . HIS B 1 19 ? 106.290 71.941 11.216 1.00 91.18 313 HIS B CA 1
ATOM 2308 C C . HIS B 1 19 ? 106.715 73.304 10.671 1.00 91.69 313 HIS B C 1
ATOM 2309 O O . HIS B 1 19 ? 106.991 73.449 9.481 1.00 92.03 313 HIS B O 1
ATOM 2316 N N . SER B 1 20 ? 106.759 74.297 11.555 1.00 87.67 314 SER B N 1
ATOM 2317 C CA . SER B 1 20 ? 107.146 75.664 11.206 1.00 88.52 314 SER B CA 1
ATOM 2318 C C . SER B 1 20 ? 106.552 76.139 9.884 1.00 87.92 314 SER B C 1
ATOM 2319 O O . SER B 1 20 ? 107.251 76.717 9.049 1.00 88.36 314 SER B O 1
ATOM 2322 N N . ASN B 1 21 ? 105.258 75.899 9.704 1.00 87.10 315 ASN B N 1
ATOM 2323 C CA . ASN B 1 21 ? 104.555 76.309 8.492 1.00 86.22 315 ASN B CA 1
ATOM 2324 C C . ASN B 1 21 ? 105.124 75.720 7.203 1.00 85.66 315 ASN B C 1
ATOM 2325 O O . ASN B 1 21 ? 105.003 76.319 6.130 1.00 85.93 315 ASN B O 1
ATOM 2330 N N . MET B 1 22 ? 105.740 74.548 7.308 1.00 81.03 316 MET B N 1
ATOM 2331 C CA . MET B 1 22 ? 106.311 73.882 6.146 1.00 78.32 316 MET B CA 1
ATOM 2332 C C . MET B 1 22 ? 105.841 72.436 6.117 1.00 74.51 316 MET B C 1
ATOM 2333 O O . MET B 1 22 ? 105.562 71.850 7.158 1.00 74.00 316 MET B O 1
ATOM 2338 N N . VAL B 1 23 ? 105.742 71.862 4.925 1.00 49.13 317 VAL B N 1
ATOM 2339 C CA . VAL B 1 23 ? 105.287 70.486 4.812 1.00 46.56 317 VAL B CA 1
ATOM 2340 C C . VAL B 1 23 ? 106.445 69.511 4.804 1.00 46.09 317 VAL B C 1
ATOM 2341 O O . VAL B 1 23 ? 107.256 69.496 3.881 1.00 46.44 317 VAL B O 1
ATOM 2345 N N . THR B 1 24 ? 106.512 68.693 5.844 1.00 57.34 318 THR B N 1
ATOM 2346 C CA . THR B 1 24 ? 107.572 67.715 5.961 1.00 56.16 318 THR B CA 1
ATOM 2347 C C . THR B 1 24 ? 107.063 66.430 5.338 1.00 55.68 318 THR B C 1
ATOM 2348 O O . THR B 1 24 ? 106.132 65.808 5.856 1.00 55.44 318 THR B O 1
ATOM 2352 N N . VAL B 1 25 ? 107.659 66.046 4.213 1.00 49.16 319 VAL B N 1
ATOM 2353 C CA . VAL B 1 25 ? 107.260 64.827 3.531 1.00 49.06 319 VAL B CA 1
ATOM 2354 C C . VAL B 1 25 ? 108.367 63.803 3.730 1.00 50.07 319 VAL B C 1
ATOM 2355 O O . VAL B 1 25 ? 109.501 64.156 4.025 1.00 49.59 319 VAL B O 1
ATOM 2359 N N . GLU B 1 26 ? 108.031 62.535 3.567 1.00 41.56 320 GLU B N 1
ATOM 2360 C CA . GLU B 1 26 ? 108.999 61.471 3.742 1.00 44.55 320 GLU B CA 1
ATOM 2361 C C . GLU B 1 26 ? 109.062 60.639 2.476 1.00 47.44 320 GLU B C 1
ATOM 2362 O O . GLU B 1 26 ? 108.038 60.138 2.009 1.00 47.19 320 GLU B O 1
ATOM 2368 N N . ASP B 1 27 ? 110.264 60.481 1.929 1.00 55.79 321 ASP B N 1
ATOM 2369 C CA . ASP B 1 27 ? 110.445 59.722 0.697 1.00 59.56 321 ASP B CA 1
ATOM 2370 C C . ASP B 1 27 ? 109.901 58.297 0.806 1.00 62.66 321 ASP B C 1
ATOM 2371 O O . ASP B 1 27 ? 110.190 57.574 1.761 1.00 62.36 321 ASP B O 1
ATOM 2376 N N . GLU B 1 28 ? 109.103 57.916 -0.190 1.00 69.09 322 GLU B N 1
ATOM 2377 C CA . GLU B 1 28 ? 108.477 56.601 -0.267 1.00 73.55 322 GLU B CA 1
ATOM 2378 C C . GLU B 1 28 ? 109.542 55.522 -0.394 1.00 75.89 322 GLU B C 1
ATOM 2379 O O . GLU B 1 28 ? 109.423 54.448 0.193 1.00 76.05 322 GLU B O 1
ATOM 2385 N N . GLU B 1 29 ? 110.579 55.818 -1.172 1.00 94.59 323 GLU B N 1
ATOM 2386 C CA . GLU B 1 29 ? 111.695 54.898 -1.373 1.00 100.07 323 GLU B CA 1
ATOM 2387 C C . GLU B 1 29 ? 112.477 54.967 -0.066 1.00 101.94 323 GLU B C 1
ATOM 2388 O O . GLU B 1 29 ? 111.924 55.372 0.957 1.00 103.28 323 GLU B O 1
ATOM 2394 N N . THR B 1 30 ? 113.746 54.568 -0.078 1.00 86.78 324 THR B N 1
ATOM 2395 C CA . THR B 1 30 ? 114.542 54.676 1.141 1.00 89.95 324 THR B CA 1
ATOM 2396 C C . THR B 1 30 ? 114.538 56.185 1.333 1.00 87.21 324 THR B C 1
ATOM 2397 O O . THR B 1 30 ? 115.235 56.915 0.622 1.00 87.62 324 THR B O 1
ATOM 2401 N N . GLY B 1 31 ? 113.734 56.659 2.275 1.00 78.26 325 GLY B N 1
ATOM 2402 C CA . GLY B 1 31 ? 113.649 58.090 2.436 1.00 76.11 325 GLY B CA 1
ATOM 2403 C C . GLY B 1 31 ? 113.685 58.729 3.798 1.00 73.43 325 GLY B C 1
ATOM 2404 O O . GLY B 1 31 ? 113.184 58.205 4.797 1.00 72.39 325 GLY B O 1
ATOM 2405 N N . GLU B 1 32 ? 114.292 59.907 3.798 1.00 68.96 326 GLU B N 1
ATOM 2406 C CA . GLU B 1 32 ? 114.436 60.715 4.981 1.00 67.96 326 GLU B CA 1
ATOM 2407 C C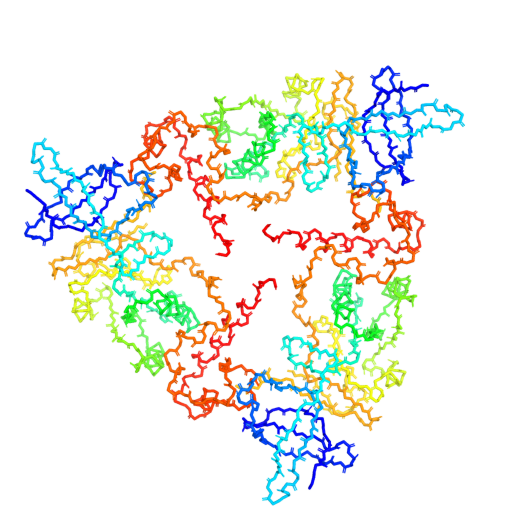 . GLU B 1 32 ? 113.369 61.780 4.936 1.00 64.99 326 GLU B C 1
ATOM 2408 O O . GLU B 1 32 ? 112.734 62.007 3.910 1.00 64.31 326 GLU B O 1
ATOM 2414 N N . ARG B 1 33 ? 113.180 62.424 6.073 1.00 63.69 327 ARG B N 1
ATOM 2415 C CA . ARG B 1 33 ? 112.203 63.470 6.195 1.00 62.15 327 ARG B CA 1
ATOM 2416 C C . ARG B 1 33 ? 112.695 64.620 5.328 1.00 60.26 327 ARG B C 1
ATOM 2417 O O . ARG B 1 33 ? 113.706 65.241 5.632 1.00 61.81 327 ARG B O 1
ATOM 2425 N N . ILE B 1 34 ? 112.008 64.874 4.223 1.00 71.60 328 ILE B N 1
ATOM 2426 C CA . ILE B 1 34 ? 112.377 65.979 3.349 1.00 68.68 328 ILE B CA 1
ATOM 2427 C C . ILE B 1 34 ? 111.383 67.087 3.648 1.00 66.71 328 ILE B C 1
ATOM 2428 O O . ILE B 1 34 ? 110.171 66.856 3.663 1.00 66.18 328 ILE B O 1
ATOM 2433 N N . LEU B 1 35 ? 111.887 68.283 3.913 1.00 73.21 329 LEU B N 1
ATOM 2434 C CA . LEU B 1 35 ? 111.012 69.416 4.165 1.00 70.91 329 LEU B CA 1
ATOM 2435 C C . LEU B 1 35 ? 110.662 69.905 2.755 1.00 69.45 329 LEU B C 1
ATOM 2436 O O . LEU B 1 35 ? 111.532 69.954 1.890 1.00 68.41 329 LEU B O 1
ATOM 2441 N N . CYS B 1 36 ? 109.397 70.232 2.504 1.00 51.61 330 CYS B N 1
ATOM 2442 C CA . CYS B 1 36 ? 108.998 70.691 1.173 1.00 49.88 330 CYS B CA 1
ATOM 2443 C C . CYS B 1 36 ? 108.132 71.927 1.200 1.00 50.88 330 CYS B C 1
ATOM 2444 O O . CYS B 1 36 ? 107.375 72.143 2.141 1.00 50.67 330 CYS B O 1
ATOM 2447 N N . LYS B 1 37 ? 108.255 72.749 0.167 1.00 70.92 331 LYS B N 1
ATOM 2448 C CA . LYS B 1 37 ? 107.443 73.948 0.082 1.00 73.86 331 LYS B CA 1
ATOM 2449 C C . LYS B 1 37 ? 106.549 73.758 -1.133 1.00 76.81 331 LYS B C 1
ATOM 2450 O O . LYS B 1 37 ? 106.977 73.951 -2.267 1.00 76.87 331 LYS B O 1
ATOM 2456 N N . LEU B 1 38 ? 105.311 73.349 -0.889 1.00 74.92 332 LEU B N 1
ATOM 2457 C CA . LEU B 1 38 ? 104.372 73.147 -1.973 1.00 80.01 332 LEU B CA 1
ATOM 2458 C C . LEU B 1 38 ? 104.262 74.420 -2.801 1.00 84.31 332 LEU B C 1
ATOM 2459 O O . LEU B 1 38 ? 104.198 75.527 -2.266 1.00 83.89 332 LEU B O 1
ATOM 2464 N N . ARG B 1 39 ? 104.271 74.249 -4.116 1.00 92.91 333 ARG B N 1
ATOM 2465 C CA . ARG B 1 39 ? 104.173 75.366 -5.041 1.00 98.12 333 ARG B CA 1
ATOM 2466 C C . ARG B 1 39 ? 103.251 74.954 -6.162 1.00 101.82 333 ARG B C 1
ATOM 2467 O O . ARG B 1 39 ? 102.831 73.800 -6.241 1.00 102.97 333 ARG B O 1
ATOM 2475 N N . GLY B 1 40 ? 102.941 75.894 -7.039 1.00 123.54 334 GLY B N 1
ATOM 2476 C CA . GLY B 1 40 ? 102.083 75.566 -8.155 1.00 130.18 334 GLY B CA 1
ATOM 2477 C C . GLY B 1 40 ? 100.687 76.121 -8.043 1.00 133.82 334 GLY B C 1
ATOM 2478 O O . GLY B 1 40 ? 100.483 77.235 -7.556 1.00 133.27 334 GLY B O 1
ATOM 2479 N N . LYS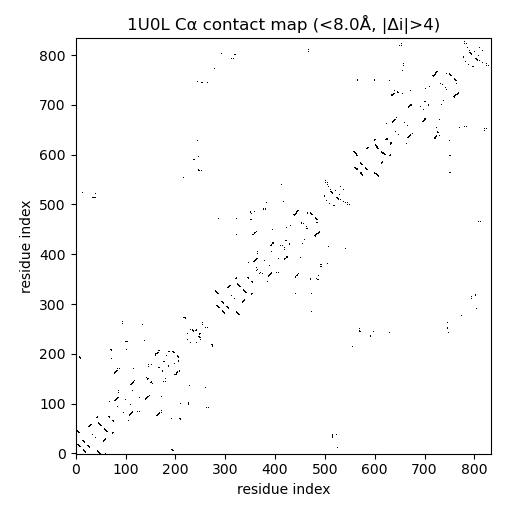 B 1 41 ? 99.719 75.325 -8.484 1.00 83.60 335 LYS B N 1
ATOM 2480 C CA . LYS B 1 41 ? 98.336 75.758 -8.472 1.00 87.68 335 LYS B CA 1
ATOM 2481 C C . LYS B 1 41 ? 97.464 75.123 -7.400 1.00 90.56 335 LYS B C 1
ATOM 2482 O O . LYS B 1 41 ? 96.336 74.749 -7.671 1.00 90.24 335 LYS B O 1
ATOM 2488 N N . PHE B 1 42 ? 97.984 75.005 -6.181 1.00 200.90 336 PHE B N 1
ATOM 2489 C CA . PHE B 1 42 ? 97.206 74.440 -5.077 1.00 200.90 336 PHE B CA 1
ATOM 2490 C C . PHE B 1 42 ? 96.372 75.570 -4.491 1.00 200.90 336 PHE B C 1
ATOM 2491 O O . PHE B 1 42 ? 95.414 75.345 -3.750 1.00 200.90 336 PHE B O 1
ATOM 2499 N N . ARG B 1 43 ? 96.768 76.793 -4.829 1.00 191.37 337 ARG B N 1
ATOM 2500 C CA . ARG B 1 43 ? 96.093 77.998 -4.371 1.00 193.18 337 ARG B CA 1
ATOM 2501 C C . ARG B 1 43 ? 94.965 78.301 -5.347 1.00 194.21 337 ARG B C 1
ATOM 2502 O O . ARG B 1 43 ? 93.835 78.574 -4.940 1.00 193.23 337 ARG B O 1
ATOM 2510 N N . LEU B 1 44 ? 95.286 78.240 -6.638 1.00 200.90 338 LEU B N 1
ATOM 2511 C CA . LEU B 1 44 ? 94.320 78.500 -7.701 1.00 200.90 338 LEU B CA 1
ATOM 2512 C C . LEU B 1 44 ? 93.128 77.548 -7.579 1.00 200.90 338 LEU B C 1
ATOM 2513 O O . LEU B 1 44 ? 91.997 77.908 -7.909 1.00 200.90 338 LEU B O 1
ATOM 2518 N N . GLN B 1 45 ? 93.393 76.330 -7.113 1.00 200.42 339 GLN B N 1
ATOM 2519 C CA . GLN B 1 45 ? 92.342 75.341 -6.892 1.00 196.55 339 GLN B CA 1
ATOM 2520 C C . GLN B 1 45 ? 92.438 74.932 -5.425 1.00 192.51 339 GLN B C 1
ATOM 2521 O O . GLN B 1 45 ? 93.519 74.601 -4.936 1.00 191.90 339 GLN B O 1
ATOM 2527 N N . ASN B 1 46 ? 91.307 74.980 -4.726 1.00 114.64 340 ASN B N 1
ATOM 2528 C CA . ASN B 1 46 ? 91.256 74.629 -3.314 1.00 107.66 340 ASN B CA 1
ATOM 2529 C C . ASN B 1 46 ? 91.719 73.201 -3.071 1.00 101.75 340 ASN B C 1
ATOM 2530 O O . ASN B 1 46 ? 91.109 72.462 -2.297 1.00 100.98 340 ASN B O 1
ATOM 2535 N N . LEU B 1 47 ? 92.786 72.808 -3.752 1.00 149.37 341 LEU B N 1
ATOM 2536 C CA . LEU B 1 47 ? 93.336 71.482 -3.571 1.00 142.42 341 LEU B CA 1
ATOM 2537 C C . LEU B 1 47 ? 94.076 71.563 -2.250 1.00 135.64 341 LEU B C 1
ATOM 2538 O O . LEU B 1 47 ? 95.114 72.217 -2.155 1.00 135.12 341 LEU B O 1
ATOM 2543 N N . LYS B 1 48 ? 93.526 70.921 -1.226 1.00 76.09 342 LYS B N 1
ATOM 2544 C CA . LYS B 1 48 ? 94.148 70.948 0.083 1.00 67.59 342 LYS B CA 1
ATOM 2545 C C . LYS B 1 48 ? 95.122 69.794 0.317 1.00 62.34 342 LYS B C 1
ATOM 2546 O O . LYS B 1 48 ? 95.059 68.749 -0.344 1.00 61.18 342 LYS B O 1
ATOM 2552 N N . ILE B 1 49 ? 96.022 69.996 1.274 1.00 50.81 343 ILE B N 1
ATOM 2553 C CA . ILE B 1 49 ? 97.017 68.994 1.615 1.00 45.08 343 ILE B CA 1
ATOM 2554 C C . ILE B 1 49 ? 96.956 68.774 3.114 1.00 41.57 343 ILE B C 1
ATOM 2555 O O . ILE B 1 49 ? 96.770 69.719 3.869 1.00 41.74 343 ILE B O 1
ATOM 2560 N N . TYR B 1 50 ? 97.100 67.527 3.542 1.00 45.26 344 TYR B N 1
ATOM 2561 C CA . TYR B 1 50 ? 97.053 67.210 4.959 1.00 41.12 344 TYR B CA 1
ATOM 2562 C C . TYR B 1 50 ? 98.065 66.124 5.289 1.00 39.55 344 TYR B C 1
ATOM 2563 O O . TYR B 1 50 ? 98.634 65.484 4.394 1.00 38.54 344 TYR B O 1
ATOM 2572 N N . VAL B 1 51 ? 98.282 65.923 6.583 1.00 44.62 345 VAL B N 1
ATOM 2573 C CA . VAL B 1 51 ? 99.200 64.904 7.044 1.00 42.94 345 VAL B CA 1
ATOM 2574 C C . VAL B 1 51 ? 98.616 63.560 6.643 1.00 42.75 345 VAL B C 1
ATOM 2575 O O . VAL B 1 51 ? 97.422 63.324 6.822 1.00 42.48 345 VAL B O 1
ATOM 2579 N N . GLY B 1 52 ? 99.445 62.681 6.099 1.00 46.92 346 GLY B N 1
ATOM 2580 C CA . GLY B 1 52 ? 98.939 61.382 5.705 1.00 47.39 346 GLY B CA 1
ATOM 2581 C C . GLY B 1 52 ? 98.729 61.281 4.209 1.00 46.77 346 GLY B C 1
ATOM 2582 O O . GLY B 1 52 ? 98.676 60.184 3.652 1.00 47.26 346 GLY B O 1
ATOM 2583 N N . ASP B 1 53 ? 98.593 62.436 3.565 1.00 48.62 347 ASP B N 1
ATOM 2584 C CA . ASP B 1 53 ? 98.417 62.508 2.121 1.00 48.55 347 ASP B CA 1
ATOM 2585 C C . ASP B 1 53 ? 99.693 62.036 1.445 1.00 48.57 347 ASP B C 1
ATOM 2586 O O . ASP B 1 53 ? 100.789 62.272 1.948 1.00 50.22 347 ASP B O 1
ATOM 2591 N N . ARG B 1 54 ? 99.554 61.367 0.309 1.00 38.46 348 ARG B N 1
ATOM 2592 C CA . ARG B 1 54 ? 100.714 60.922 -0.450 1.00 38.64 348 ARG B CA 1
ATOM 2593 C C . ARG B 1 54 ? 100.985 62.030 -1.469 1.00 39.64 348 ARG B C 1
ATOM 2594 O O . ARG B 1 54 ? 100.058 62.701 -1.911 1.00 40.27 348 ARG B O 1
ATOM 2602 N N . VAL B 1 55 ? 102.246 62.241 -1.829 1.00 40.14 349 VAL B N 1
ATOM 2603 C CA . VAL B 1 55 ? 102.580 63.286 -2.802 1.00 42.46 349 VAL B CA 1
ATOM 2604 C C . VAL B 1 55 ? 103.793 62.946 -3.663 1.00 45.71 349 VAL B C 1
ATOM 2605 O O . VAL B 1 55 ? 104.548 62.016 -3.372 1.00 44.84 349 VAL B O 1
ATOM 2609 N N . GLU B 1 56 ? 103.962 63.715 -4.731 1.00 71.39 350 GLU B N 1
ATOM 2610 C CA . GLU B 1 56 ? 105.093 63.553 -5.628 1.00 76.40 350 GLU B CA 1
ATOM 2611 C C . GLU B 1 56 ? 105.768 64.926 -5.585 1.00 78.20 350 GLU B C 1
ATOM 2612 O O . GLU B 1 56 ? 105.092 65.960 -5.663 1.00 77.47 350 GLU B O 1
ATOM 2618 N N . TYR B 1 57 ? 107.092 64.947 -5.450 1.00 38.14 351 TYR B N 1
ATOM 2619 C CA . TYR B 1 57 ? 107.781 66.228 -5.336 1.00 42.08 351 TYR B CA 1
ATOM 2620 C C . TYR B 1 57 ? 109.119 66.319 -6.053 1.00 46.27 351 TYR B C 1
ATOM 2621 O O . TYR B 1 57 ? 109.640 65.329 -6.559 1.00 46.15 351 TYR B O 1
ATOM 2630 N N . THR B 1 58 ? 109.677 67.528 -6.048 1.00 67.50 352 THR B N 1
ATOM 2631 C CA . THR B 1 58 ? 110.966 67.824 -6.665 1.00 73.47 352 THR B CA 1
ATOM 2632 C C . THR B 1 58 ? 112.038 67.922 -5.576 1.00 78.87 352 THR B C 1
ATOM 2633 O O . THR B 1 58 ? 111.903 68.693 -4.629 1.00 78.58 352 THR B O 1
ATOM 2637 N N . PRO B 1 59 ? 113.116 67.131 -5.696 1.00 105.94 353 PRO B N 1
ATOM 2638 C CA . PRO B 1 59 ? 114.195 67.149 -4.703 1.00 111.34 353 PRO B CA 1
ATOM 2639 C C . PRO B 1 59 ? 115.347 68.103 -5.012 1.00 117.16 353 PRO B C 1
ATOM 2640 O O . PRO B 1 59 ? 116.274 67.732 -5.725 1.00 119.09 353 PRO B O 1
ATOM 2644 N N . ASP B 1 60 ? 115.300 69.323 -4.485 1.00 133.96 354 ASP B N 1
ATOM 2645 C CA . ASP B 1 60 ? 116.397 70.261 -4.706 1.00 138.52 354 ASP B CA 1
ATOM 2646 C C . ASP B 1 60 ? 117.234 70.273 -3.427 1.00 142.56 354 ASP B C 1
ATOM 2647 O O . ASP B 1 60 ? 117.150 71.195 -2.617 1.00 142.98 354 ASP B O 1
ATOM 2652 N N . GLU B 1 61 ? 118.035 69.223 -3.262 1.00 141.28 355 GLU B N 1
ATOM 2653 C CA . GLU B 1 61 ? 118.895 69.031 -2.094 1.00 143.87 355 GLU B CA 1
ATOM 2654 C C . GLU B 1 61 ? 119.452 70.300 -1.447 1.00 144.81 355 GLU B C 1
ATOM 2655 O O . GLU B 1 61 ? 119.710 70.314 -0.241 1.00 143.82 355 GLU B O 1
ATOM 2661 N N . THR B 1 62 ? 119.647 71.355 -2.240 1.00 200.90 356 THR B N 1
ATOM 2662 C CA . THR B 1 62 ? 120.174 72.623 -1.724 1.00 200.90 356 THR B CA 1
ATOM 2663 C C . THR B 1 62 ? 119.183 73.279 -0.768 1.00 200.90 356 THR B C 1
ATOM 2664 O O . THR B 1 62 ? 118.962 74.490 -0.819 1.00 200.90 356 THR B O 1
ATOM 2668 N N . GLY B 1 63 ? 118.588 72.470 0.102 1.00 162.87 357 GLY B N 1
ATOM 2669 C CA . GLY B 1 63 ? 117.630 72.990 1.056 1.00 161.00 357 GLY B CA 1
ATOM 2670 C C . GLY B 1 63 ? 116.231 72.438 0.871 1.00 158.87 357 GLY B C 1
ATOM 2671 O O . GLY B 1 63 ? 115.358 73.122 0.338 1.00 159.88 357 GLY B O 1
ATOM 2672 N N . SER B 1 64 ? 116.031 71.191 1.295 1.00 112.34 358 SER B N 1
ATOM 2673 C CA . SER B 1 64 ? 114.733 70.517 1.226 1.00 108.70 358 SER B CA 1
ATOM 2674 C C . SER B 1 64 ? 114.267 70.047 -0.159 1.00 106.05 358 SER B C 1
ATOM 2675 O O . SER B 1 64 ? 115.038 69.474 -0.933 1.00 106.17 358 SER B O 1
ATOM 2678 N N . GLY B 1 65 ? 112.985 70.274 -0.441 1.00 99.70 359 GLY B N 1
ATOM 2679 C CA . GLY B 1 65 ? 112.398 69.886 -1.713 1.00 94.37 359 GLY B CA 1
ATOM 2680 C C . GLY B 1 65 ? 111.175 70.728 -2.048 1.00 90.64 359 GLY B C 1
ATOM 2681 O O . GLY B 1 65 ? 110.851 71.680 -1.337 1.00 90.05 359 GLY B O 1
ATOM 2682 N N . VAL B 1 66 ? 110.492 70.380 -3.134 1.00 78.08 360 VAL B N 1
ATOM 2683 C CA . VAL B 1 66 ? 109.300 71.111 -3.558 1.00 73.44 360 VAL B CA 1
ATOM 2684 C C . VAL B 1 66 ? 108.168 70.184 -3.991 1.00 70.55 360 VAL B C 1
ATOM 2685 O O . VAL B 1 66 ? 108.310 69.402 -4.932 1.00 69.56 360 VAL B O 1
ATOM 2689 N N . ILE B 1 67 ? 107.038 70.293 -3.298 1.00 89.84 361 ILE B N 1
ATOM 2690 C CA . ILE B 1 67 ? 105.872 69.474 -3.595 1.00 85.55 361 ILE B CA 1
ATOM 2691 C C . ILE B 1 67 ? 105.180 69.939 -4.870 1.00 83.36 361 ILE B C 1
ATOM 2692 O O . ILE B 1 67 ? 104.763 71.093 -4.983 1.00 82.56 361 ILE B O 1
ATOM 2697 N N . GLU B 1 68 ? 105.067 69.025 -5.828 1.00 84.92 362 GLU B N 1
ATOM 2698 C CA . GLU B 1 68 ? 104.430 69.326 -7.101 1.00 82.56 362 GLU B CA 1
ATOM 2699 C C . GLU B 1 68 ? 102.958 68.953 -7.108 1.00 80.98 362 GLU B C 1
ATOM 2700 O O . GLU B 1 68 ? 102.112 69.776 -7.453 1.00 81.88 362 GLU B O 1
ATOM 2706 N N . ASN B 1 69 ? 102.646 67.719 -6.722 1.00 83.29 363 ASN B N 1
ATOM 2707 C CA . ASN B 1 69 ? 101.258 67.278 -6.726 1.00 80.20 363 ASN B CA 1
ATOM 2708 C C . ASN B 1 69 ? 100.870 66.364 -5.554 1.00 76.10 363 ASN B C 1
ATOM 2709 O O . ASN B 1 69 ? 101.716 65.681 -4.965 1.00 76.06 363 ASN B O 1
ATOM 2714 N N . VAL B 1 70 ? 99.580 66.375 -5.221 1.00 39.03 364 VAL B N 1
ATOM 2715 C CA . VAL B 1 70 ? 99.033 65.555 -4.143 1.00 33.66 364 VAL B CA 1
ATOM 2716 C C . VAL B 1 70 ? 98.136 64.474 -4.748 1.00 30.11 364 VAL B C 1
ATOM 2717 O O . VAL B 1 70 ? 97.136 64.781 -5.397 1.00 28.72 364 VAL B O 1
ATOM 2721 N N . LEU B 1 71 ? 98.492 63.215 -4.524 1.00 30.04 365 LEU B N 1
ATOM 2722 C CA . LEU B 1 71 ? 97.737 62.089 -5.059 1.00 28.43 365 LEU B CA 1
ATOM 2723 C C . LEU B 1 71 ? 96.332 61.995 -4.473 1.00 26.92 365 LEU B C 1
ATOM 2724 O O . LEU B 1 71 ? 96.062 62.567 -3.430 1.00 27.68 365 LEU B O 1
ATOM 2729 N N . HIS B 1 72 ? 95.435 61.285 -5.149 1.00 35.60 366 HIS B N 1
ATOM 2730 C CA . HIS B 1 72 ? 94.062 61.125 -4.668 1.00 36.81 366 HIS B CA 1
ATOM 2731 C C . HIS B 1 72 ? 94.016 60.343 -3.357 1.00 35.22 366 HIS B C 1
ATOM 2732 O O . HIS B 1 72 ? 94.674 59.310 -3.243 1.00 36.22 366 HIS B O 1
ATOM 2739 N N . ARG B 1 73 ? 93.237 60.801 -2.376 1.00 38.40 367 ARG B N 1
ATOM 2740 C CA . ARG B 1 73 ? 93.158 60.076 -1.102 1.00 36.67 367 ARG B CA 1
ATOM 2741 C C . ARG B 1 73 ? 92.002 59.080 -0.947 1.00 36.45 367 ARG B C 1
ATOM 2742 O O . ARG B 1 73 ? 90.940 59.246 -1.553 1.00 35.88 367 ARG B O 1
ATOM 2750 N N . LYS B 1 74 ? 92.231 58.040 -0.134 1.00 30.68 368 LYS B N 1
ATOM 2751 C CA . LYS B 1 74 ? 91.249 56.986 0.115 1.00 30.38 368 LYS B CA 1
ATOM 2752 C C . LYS B 1 74 ? 90.199 57.454 1.118 1.00 28.98 368 LYS B C 1
ATOM 2753 O O . LYS B 1 74 ? 89.043 57.028 1.077 1.00 30.11 368 LYS B O 1
ATOM 2759 N N . ASN B 1 75 ? 90.614 58.335 2.019 1.00 28.90 369 ASN B N 1
ATOM 2760 C CA . ASN B 1 75 ? 89.732 58.906 3.030 1.00 27.52 369 ASN B CA 1
ATOM 2761 C C . ASN B 1 75 ? 90.447 60.076 3.692 1.00 27.37 369 ASN B C 1
ATOM 2762 O O . ASN B 1 75 ? 91.629 60.333 3.432 1.00 25.76 369 ASN B O 1
ATOM 2767 N N . LEU B 1 76 ? 89.733 60.760 4.574 1.00 29.86 370 LEU B N 1
ATOM 2768 C CA . LEU B 1 76 ? 90.275 61.912 5.254 1.00 29.80 370 LEU B CA 1
ATOM 2769 C C . LEU B 1 76 ? 89.517 62.110 6.560 1.00 31.92 370 LEU B C 1
ATOM 2770 O O . LEU B 1 76 ? 88.380 62.559 6.546 1.00 32.98 370 LEU B O 1
ATOM 2775 N N . LEU B 1 77 ? 90.150 61.757 7.681 1.00 30.01 371 LEU B N 1
ATOM 2776 C CA . LEU B 1 77 ? 89.543 61.895 9.007 1.00 32.13 371 LEU B CA 1
ATOM 2777 C C . LEU B 1 77 ? 89.190 63.328 9.357 1.00 33.61 371 LEU B C 1
ATOM 2778 O O . LEU B 1 77 ? 89.936 64.259 9.039 1.00 31.75 371 LEU B O 1
ATOM 2783 N N . THR B 1 78 ? 88.049 63.474 10.031 1.00 60.99 372 THR B N 1
ATOM 2784 C CA . THR B 1 78 ? 87.493 64.766 10.425 1.00 65.75 372 THR B CA 1
ATOM 2785 C C . THR B 1 78 ? 88.305 65.673 11.321 1.00 67.49 372 THR B C 1
ATOM 2786 O O . THR B 1 78 ? 89.070 66.498 10.829 1.00 70.28 372 THR B O 1
ATOM 2790 N N . LYS B 1 79 ? 88.127 65.537 12.634 1.00 67.70 373 LYS B N 1
ATOM 2791 C CA . LYS B 1 79 ? 88.815 66.412 13.569 1.00 68.21 373 LYS B CA 1
ATOM 2792 C C . LYS B 1 79 ? 90.307 66.458 13.334 1.00 67.99 373 LYS B C 1
ATOM 2793 O O . LYS B 1 79 ? 90.752 67.210 12.471 1.00 72.17 373 LYS B O 1
ATOM 2799 N N . PRO B 1 80 ? 91.118 65.712 14.101 1.00 50.95 374 PRO B N 1
ATOM 2800 C CA . PRO B 1 80 ? 92.505 65.915 13.673 1.00 48.81 374 PRO B CA 1
ATOM 2801 C C . PRO B 1 80 ? 92.551 65.462 12.210 1.00 48.09 374 PRO B C 1
ATOM 2802 O O . PRO B 1 80 ? 92.488 64.269 11.928 1.00 49.63 374 PRO B O 1
ATOM 2806 N N . HIS B 1 81 ? 92.611 66.413 11.285 1.00 41.56 375 HIS B N 1
ATOM 2807 C CA . HIS B 1 81 ? 92.649 66.096 9.865 1.00 40.86 375 HIS B CA 1
ATOM 2808 C C . HIS B 1 81 ? 93.805 65.171 9.525 1.00 39.28 375 HIS B C 1
ATOM 2809 O O . HIS B 1 81 ? 94.966 65.560 9.627 1.00 39.47 375 HIS B O 1
ATOM 2816 N N . VAL B 1 82 ? 93.486 63.944 9.130 1.00 37.97 376 VAL B N 1
ATOM 2817 C CA . VAL B 1 82 ? 94.504 62.976 8.732 1.00 36.07 376 VAL B CA 1
ATOM 2818 C C . VAL B 1 82 ? 93.987 62.271 7.479 1.00 36.12 376 VAL B C 1
ATOM 2819 O O . VAL B 1 82 ? 92.845 61.824 7.442 1.00 34.75 376 VAL B O 1
ATOM 2823 N N . ALA B 1 83 ? 94.830 62.167 6.459 1.00 35.48 377 ALA B N 1
ATOM 2824 C CA . ALA B 1 83 ? 94.424 61.544 5.211 1.00 35.37 377 ALA B CA 1
ATOM 2825 C C . ALA B 1 83 ? 94.979 60.151 5.013 1.00 35.74 377 ALA B C 1
ATOM 2826 O O . ALA B 1 83 ? 96.040 59.824 5.519 1.00 35.53 377 ALA B O 1
ATOM 2828 N N . ASN B 1 84 ? 94.249 59.332 4.266 1.00 41.27 378 ASN B N 1
ATOM 2829 C CA . ASN B 1 84 ? 94.682 57.975 3.957 1.00 42.02 378 ASN B CA 1
ATOM 2830 C C . ASN B 1 84 ? 94.969 57.116 5.177 1.00 42.55 378 ASN B C 1
ATOM 2831 O O . ASN B 1 84 ? 96.019 56.485 5.271 1.00 43.58 378 ASN B O 1
ATOM 2836 N N . VAL B 1 85 ? 94.027 57.084 6.107 1.00 33.52 379 VAL B N 1
ATOM 2837 C CA . VAL B 1 85 ? 94.179 56.279 7.307 1.00 33.24 379 VAL B CA 1
ATOM 2838 C C . VAL B 1 85 ? 93.662 54.862 7.042 1.00 33.62 379 VAL B C 1
ATOM 2839 O O . VAL B 1 85 ? 92.648 54.687 6.377 1.00 32.55 379 VAL B O 1
ATOM 2843 N N . ASP B 1 86 ? 94.363 53.854 7.561 1.00 43.66 380 ASP B N 1
ATOM 2844 C CA . ASP B 1 86 ? 93.956 52.464 7.356 1.00 45.28 380 ASP B CA 1
ATOM 2845 C C . ASP B 1 86 ? 93.152 51.896 8.519 1.00 46.28 380 ASP B C 1
ATOM 2846 O O . ASP B 1 86 ? 92.006 51.487 8.334 1.00 48.06 380 ASP B O 1
ATOM 2851 N N . GLN B 1 87 ? 93.742 51.862 9.714 1.00 42.13 381 GLN B N 1
ATOM 2852 C CA . GLN B 1 87 ? 93.034 51.310 10.867 1.00 39.85 381 GLN B CA 1
ATOM 2853 C C . GLN B 1 87 ? 92.837 52.235 12.040 1.00 39.57 381 GLN B C 1
ATOM 2854 O O . GLN B 1 87 ? 93.504 53.256 12.209 1.00 37.86 381 GLN B O 1
ATOM 2860 N N . VAL B 1 88 ? 91.943 51.769 12.895 1.00 39.96 382 VAL B N 1
ATOM 2861 C CA . VAL B 1 88 ? 91.613 52.403 14.140 1.00 39.11 382 VAL B CA 1
ATOM 2862 C C . VAL B 1 88 ? 91.951 51.310 15.143 1.00 38.70 382 VAL B C 1
ATOM 2863 O O . VAL B 1 88 ? 91.488 50.169 15.016 1.00 37.76 382 VAL B O 1
ATOM 2867 N N . ILE B 1 89 ? 92.798 51.635 16.109 1.00 46.12 383 ILE B N 1
ATOM 2868 C CA . ILE B 1 89 ? 93.135 50.676 17.147 1.00 44.04 383 ILE B CA 1
ATOM 2869 C C . ILE B 1 89 ? 92.201 51.128 18.251 1.00 41.16 383 ILE B C 1
ATOM 2870 O O . ILE B 1 89 ? 92.481 52.095 18.960 1.00 41.31 383 ILE B O 1
ATOM 2875 N N . LEU B 1 90 ? 91.069 50.443 18.361 1.00 27.08 384 LEU B N 1
ATOM 2876 C CA . LEU B 1 90 ? 90.056 50.808 19.339 1.00 24.62 384 LEU B CA 1
ATOM 2877 C C . LEU B 1 90 ? 90.368 50.207 20.689 1.00 25.13 384 LEU B C 1
ATOM 2878 O O . LEU B 1 90 ? 90.014 49.053 20.951 1.00 24.22 384 LEU B O 1
ATOM 2883 N N . VAL B 1 91 ? 91.020 50.995 21.545 1.00 27.53 385 VAL B N 1
ATOM 2884 C CA . VAL B 1 91 ? 91.390 50.523 22.873 1.00 27.26 385 VAL B CA 1
ATOM 2885 C C . VAL B 1 91 ? 90.231 50.660 23.847 1.00 26.57 385 VAL B C 1
ATOM 2886 O O . VAL B 1 91 ? 89.760 51.759 24.137 1.00 23.59 385 VAL B O 1
ATOM 2890 N N . VAL B 1 92 ? 89.782 49.514 24.340 1.00 33.28 386 VAL B N 1
ATOM 2891 C CA . VAL B 1 92 ? 88.670 49.446 25.257 1.00 37.22 386 VAL B CA 1
ATOM 2892 C C . VAL B 1 92 ? 89.064 48.875 26.615 1.00 38.36 386 VAL B C 1
ATOM 2893 O O . VAL B 1 92 ? 89.939 48.019 26.727 1.00 41.65 386 VAL B O 1
ATOM 2897 N N . THR B 1 93 ? 88.389 49.355 27.647 1.00 23.13 387 THR B N 1
ATOM 2898 C CA . THR B 1 93 ? 88.640 48.937 29.015 1.00 23.40 387 THR B CA 1
ATOM 2899 C C . THR B 1 93 ? 87.344 48.486 29.667 1.00 24.48 387 THR B C 1
ATOM 2900 O O . THR B 1 93 ? 86.254 48.913 29.265 1.00 22.88 387 THR B O 1
ATOM 2904 N N . VAL B 1 94 ? 87.442 47.625 30.677 1.00 31.81 388 VAL B N 1
ATOM 2905 C CA . VAL B 1 94 ? 86.227 47.190 31.356 1.00 32.66 388 VAL B CA 1
ATOM 2906 C C . VAL B 1 94 ? 86.216 47.635 32.803 1.00 34.56 388 VAL B C 1
ATOM 2907 O O . VAL B 1 94 ? 85.179 47.597 33.445 1.00 34.78 388 VAL B O 1
ATOM 2911 N N . LYS B 1 95 ? 87.356 48.089 33.310 1.00 54.56 389 LYS B N 1
ATOM 2912 C CA . LYS B 1 95 ? 87.429 48.467 34.716 1.00 59.50 389 LYS B CA 1
ATOM 2913 C C . LYS B 1 95 ? 87.751 49.921 35.016 1.00 61.98 389 LYS B C 1
ATOM 2914 O O . LYS B 1 95 ? 86.873 50.671 35.436 1.00 63.87 389 LYS B O 1
ATOM 2920 N N . MET B 1 96 ? 89.001 50.329 34.832 1.00 80.73 390 MET B N 1
ATOM 2921 C CA . MET B 1 96 ? 89.332 51.706 35.147 1.00 82.48 390 MET B CA 1
ATOM 2922 C C . MET B 1 96 ? 88.557 52.676 34.273 1.00 83.39 390 MET B C 1
ATOM 2923 O O . MET B 1 96 ? 87.497 53.151 34.684 1.00 87.05 390 MET B O 1
ATOM 2928 N N . PRO B 1 97 ? 89.054 53.000 33.069 1.00 51.43 391 PRO B N 1
ATOM 2929 C CA . PRO B 1 97 ? 88.224 53.935 32.307 1.00 48.66 391 PRO B CA 1
ATOM 2930 C C . PRO B 1 97 ? 86.778 53.479 32.249 1.00 45.49 391 PRO B C 1
ATOM 2931 O O . PRO B 1 97 ? 85.887 54.291 32.417 1.00 48.48 391 PRO B O 1
ATOM 2935 N N . GLU B 1 98 ? 86.552 52.181 32.048 1.00 42.60 392 GLU B N 1
ATOM 2936 C CA . GLU B 1 98 ? 85.197 51.607 31.971 1.00 43.20 392 GLU B CA 1
ATOM 2937 C C . GLU B 1 98 ? 84.472 52.013 30.685 1.00 40.87 392 GLU B C 1
ATOM 2938 O O . GLU B 1 98 ? 83.736 53.006 30.649 1.00 41.12 392 GLU B O 1
ATOM 2944 N N . THR B 1 99 ? 84.680 51.231 29.635 1.00 36.19 393 THR B N 1
ATOM 2945 C CA . THR B 1 99 ? 84.073 51.488 28.345 1.00 32.53 393 THR B CA 1
ATOM 2946 C C . THR B 1 99 ? 82.792 50.670 28.155 1.00 30.92 393 THR B C 1
ATOM 2947 O O . THR B 1 99 ? 82.841 49.452 27.991 1.00 31.71 393 THR B O 1
ATOM 2951 N N . SER B 1 100 ? 81.643 51.338 28.193 1.00 30.78 394 SER B N 1
ATOM 2952 C CA . SER B 1 100 ? 80.362 50.651 28.009 1.00 30.14 394 SER B CA 1
ATOM 2953 C C . SER B 1 100 ? 80.223 50.205 26.548 1.00 31.31 394 SER B C 1
ATOM 2954 O O . SER B 1 100 ? 80.844 50.790 25.653 1.00 30.32 394 SER B O 1
ATOM 2957 N N . THR B 1 101 ? 79.417 49.178 26.298 1.00 38.51 395 THR B N 1
ATOM 2958 C CA . THR B 1 101 ? 79.247 48.705 24.928 1.00 38.47 395 THR B CA 1
ATOM 2959 C C . THR B 1 101 ? 78.732 49.827 24.046 1.00 36.95 395 THR B C 1
ATOM 2960 O O . THR B 1 101 ? 79.023 49.865 22.849 1.00 37.83 395 THR B O 1
ATOM 2964 N N . TYR B 1 102 ? 77.959 50.740 24.628 1.00 26.00 396 TYR B N 1
ATOM 2965 C CA . TYR B 1 102 ? 77.453 51.855 23.854 1.00 24.92 396 TYR B CA 1
ATOM 2966 C C . TYR B 1 102 ? 78.637 52.589 23.229 1.00 24.01 396 TYR B C 1
ATOM 2967 O O . TYR B 1 102 ? 78.730 52.678 22.015 1.00 25.82 396 TYR B O 1
ATOM 2976 N N . ILE B 1 103 ? 79.544 53.104 24.053 1.00 33.24 397 ILE B N 1
ATOM 2977 C CA . ILE B 1 103 ? 80.713 53.814 23.547 1.00 32.12 397 ILE B CA 1
ATOM 2978 C C . ILE B 1 103 ? 81.513 52.959 22.577 1.00 34.94 397 ILE B C 1
ATOM 2979 O O . ILE B 1 103 ? 82.024 53.466 21.577 1.00 38.88 397 ILE B O 1
ATOM 2984 N N . ILE B 1 104 ? 81.634 51.667 22.857 1.00 30.53 398 ILE B N 1
ATOM 2985 C CA . ILE B 1 104 ? 82.386 50.793 21.961 1.00 31.33 398 ILE B CA 1
ATOM 2986 C C . ILE B 1 104 ? 81.726 50.791 20.578 1.00 30.90 398 ILE B C 1
ATOM 2987 O O . ILE B 1 104 ? 82.392 50.987 19.562 1.00 30.88 398 ILE B O 1
ATOM 2992 N N . ASP B 1 105 ? 80.415 50.577 20.548 1.00 26.73 399 ASP B N 1
ATOM 2993 C CA . ASP B 1 105 ? 79.684 50.568 19.294 1.00 26.75 399 ASP B CA 1
ATOM 2994 C C . ASP B 1 105 ? 79.707 51.934 18.589 1.00 26.84 399 ASP B C 1
ATOM 2995 O O . ASP B 1 105 ? 79.772 51.998 17.362 1.00 26.44 399 ASP B O 1
ATOM 3000 N N . LYS B 1 106 ? 79.650 53.025 19.354 1.00 20.38 400 LYS B N 1
ATOM 3001 C CA . LYS B 1 106 ? 79.684 54.350 18.752 1.00 19.80 400 LYS B CA 1
ATOM 3002 C C . LYS B 1 106 ? 81.059 54.627 18.166 1.00 18.87 400 LYS B C 1
ATOM 3003 O O . LYS B 1 106 ? 81.216 55.458 17.272 1.00 19.67 400 LYS B O 1
ATOM 3009 N N . PHE B 1 107 ? 82.067 53.941 18.669 1.00 26.95 401 PHE B N 1
ATOM 3010 C CA . PHE B 1 107 ? 83.398 54.125 18.116 1.00 27.64 401 PHE B CA 1
ATOM 3011 C C . PHE B 1 107 ? 83.486 53.288 16.838 1.00 28.04 401 PHE B C 1
ATOM 3012 O O . PHE B 1 107 ? 84.187 53.653 15.899 1.00 27.02 401 PHE B O 1
ATOM 3020 N N . LEU B 1 108 ? 82.772 52.165 16.800 1.00 24.36 402 LEU B N 1
ATOM 3021 C CA . LEU B 1 108 ? 82.813 51.320 15.615 1.00 26.25 402 LEU B CA 1
ATOM 3022 C C . LEU B 1 108 ? 82.018 51.946 14.474 1.00 27.36 402 LEU B C 1
ATOM 3023 O O . LEU B 1 108 ? 82.387 51.819 13.309 1.00 25.85 402 LEU B O 1
ATOM 3028 N N . VAL B 1 109 ? 80.925 52.624 14.811 1.00 25.79 403 VAL B N 1
ATOM 3029 C CA . VAL B 1 109 ? 80.115 53.278 13.798 1.00 25.90 403 VAL B CA 1
ATOM 3030 C C . VAL B 1 109 ? 80.993 54.296 13.078 1.00 27.62 403 VAL B C 1
ATOM 3031 O O . VAL B 1 109 ? 81.019 54.336 11.850 1.00 27.90 403 VAL B O 1
ATOM 3035 N N . LEU B 1 110 ? 81.717 55.112 13.841 1.00 27.61 404 LEU B N 1
ATOM 3036 C CA . LEU B 1 110 ? 82.593 56.110 13.245 1.00 28.63 404 LEU B CA 1
ATOM 3037 C C . LEU B 1 110 ? 83.681 55.482 12.394 1.00 31.05 404 LEU B C 1
ATOM 3038 O O . LEU B 1 110 ? 84.085 56.049 11.383 1.00 31.82 404 LEU B O 1
ATOM 3043 N N . ALA B 1 111 ? 84.158 54.312 12.796 1.00 40.88 405 ALA B N 1
ATOM 3044 C CA . ALA B 1 111 ? 85.207 53.643 12.038 1.00 43.17 405 ALA B CA 1
ATOM 3045 C C . ALA B 1 111 ? 84.634 53.146 10.723 1.00 45.27 405 ALA B C 1
ATOM 3046 O O . ALA B 1 111 ? 85.238 53.325 9.659 1.00 46.36 405 ALA B O 1
ATOM 3048 N N . GLU B 1 112 ? 83.455 52.530 10.815 1.00 39.78 406 GLU B N 1
ATOM 3049 C CA . GLU B 1 112 ? 82.755 51.973 9.663 1.00 40.37 406 GLU B CA 1
ATOM 3050 C C . GLU B 1 112 ? 82.344 53.062 8.673 1.00 40.15 406 GLU B C 1
ATOM 3051 O O . GLU B 1 112 ? 82.357 52.844 7.469 1.00 40.66 406 GLU B O 1
ATOM 3057 N N . LYS B 1 113 ? 81.991 54.233 9.192 1.00 38.09 407 LYS B N 1
ATOM 3058 C CA . LYS B 1 113 ? 81.575 55.362 8.375 1.00 38.91 407 LYS B CA 1
ATOM 3059 C C . LYS B 1 113 ? 82.750 55.976 7.644 1.00 38.94 407 LYS B C 1
ATOM 3060 O O . LYS B 1 113 ? 82.598 56.515 6.546 1.00 38.60 407 LYS B O 1
ATOM 3066 N N . ASN B 1 114 ? 83.919 55.914 8.267 1.00 35.96 408 ASN B N 1
ATOM 3067 C CA . ASN B 1 114 ? 85.115 56.480 7.666 1.00 36.06 408 ASN B CA 1
ATOM 3068 C C . ASN B 1 114 ? 85.849 55.410 6.892 1.00 36.83 408 ASN B C 1
ATOM 3069 O O . ASN B 1 114 ? 87.015 55.583 6.511 1.00 35.11 408 ASN B O 1
ATOM 3074 N N . GLU B 1 115 ? 85.141 54.301 6.670 1.00 44.03 409 GLU B N 1
ATOM 3075 C CA . GLU B 1 115 ? 85.651 53.158 5.915 1.00 47.13 409 GLU B CA 1
ATOM 3076 C C . GLU B 1 115 ? 87.045 52.762 6.389 1.00 46.45 409 GLU B C 1
ATOM 3077 O O . GLU B 1 115 ? 87.996 52.749 5.607 1.00 46.94 409 GLU B O 1
ATOM 3083 N N . LEU B 1 116 ? 87.150 52.433 7.674 1.00 39.58 410 LEU B N 1
ATOM 3084 C CA . LEU B 1 116 ? 88.424 52.048 8.274 1.00 39.59 410 LEU B CA 1
ATOM 3085 C C . LEU B 1 116 ? 88.443 50.645 8.861 1.00 39.91 410 LEU B C 1
ATOM 3086 O O . LEU B 1 116 ? 87.417 50.125 9.320 1.00 39.36 410 LEU B O 1
ATOM 3091 N N . GLU B 1 117 ? 89.633 50.050 8.850 1.00 44.01 411 GLU B N 1
ATOM 3092 C CA . GLU B 1 117 ? 89.867 48.726 9.421 1.00 44.26 411 GLU B CA 1
ATOM 3093 C C . GLU B 1 117 ? 89.886 48.916 10.940 1.00 41.69 411 GLU B C 1
ATOM 3094 O O . GLU B 1 117 ? 90.295 49.969 11.436 1.00 39.67 411 GLU B O 1
ATOM 3100 N N . THR B 1 118 ? 89.453 47.914 11.687 1.00 49.92 412 THR B N 1
ATOM 3101 C CA . THR B 1 118 ? 89.470 48.064 13.129 1.00 48.45 412 THR B CA 1
ATOM 3102 C C . THR B 1 118 ? 89.973 46.867 13.915 1.00 48.93 412 THR B C 1
ATOM 3103 O O . THR B 1 118 ? 89.607 45.715 13.647 1.00 49.18 412 THR B O 1
ATOM 3107 N N . VAL B 1 119 ? 90.833 47.166 14.883 1.00 36.36 413 VAL B N 1
ATOM 3108 C CA . VAL B 1 119 ? 91.391 46.159 15.764 1.00 35.61 413 VAL B CA 1
ATOM 3109 C C . VAL B 1 119 ? 90.989 46.597 17.162 1.00 33.72 413 VAL B C 1
ATOM 3110 O O . VAL B 1 119 ? 91.408 47.650 17.637 1.00 35.27 413 VAL B O 1
ATOM 3114 N N . MET B 1 120 ? 90.146 45.815 17.811 1.00 34.90 414 MET B N 1
ATOM 3115 C CA . MET B 1 120 ? 89.718 46.161 19.148 1.00 34.86 414 MET B CA 1
ATOM 3116 C C . MET B 1 120 ? 90.831 45.694 20.106 1.00 36.24 414 MET B C 1
ATOM 3117 O O . MET B 1 120 ? 91.297 44.554 20.037 1.00 35.96 414 MET B O 1
ATOM 3122 N N . VAL B 1 121 ? 91.275 46.590 20.981 1.00 44.48 415 VAL B N 1
ATOM 3123 C CA . VAL B 1 121 ? 92.327 46.268 21.934 1.00 42.30 415 VAL B CA 1
ATOM 3124 C C . VAL B 1 121 ? 91.838 46.382 23.377 1.00 41.77 415 VAL B C 1
ATOM 3125 O O . VAL B 1 121 ? 91.756 47.482 23.918 1.00 42.70 415 VAL B O 1
ATOM 3129 N N . ILE B 1 122 ? 91.501 45.244 23.987 1.00 30.53 416 ILE B N 1
ATOM 3130 C CA . ILE B 1 122 ? 91.047 45.210 25.383 1.00 30.15 416 ILE B CA 1
ATOM 3131 C C . ILE B 1 122 ? 92.278 45.315 26.274 1.00 31.57 416 ILE B C 1
ATOM 3132 O O . ILE B 1 122 ? 92.951 44.316 26.529 1.00 32.87 416 ILE B O 1
ATOM 3137 N N . ASN B 1 123 ? 92.557 46.522 26.754 1.00 41.20 417 ASN B N 1
ATOM 3138 C CA . ASN B 1 123 ? 93.736 46.786 27.577 1.00 43.49 417 ASN B CA 1
ATOM 3139 C C . ASN B 1 123 ? 93.570 46.553 29.090 1.00 44.15 417 ASN B C 1
ATOM 3140 O O . ASN B 1 123 ? 92.518 46.108 29.562 1.00 43.36 417 ASN B O 1
ATOM 3145 N N . LYS B 1 124 ? 94.634 46.855 29.834 1.00 45.13 418 LYS B N 1
ATOM 3146 C CA . LYS B 1 124 ? 94.651 46.717 31.288 1.00 45.37 418 LYS B CA 1
ATOM 3147 C C . LYS B 1 124 ? 94.257 45.319 31.806 1.00 46.23 418 LYS B C 1
ATOM 3148 O O . LYS B 1 124 ? 93.698 45.185 32.902 1.00 43.59 418 LYS B O 1
ATOM 3154 N N . MET B 1 125 ? 94.568 44.287 31.025 1.00 68.75 419 MET B N 1
ATOM 3155 C CA . MET B 1 125 ? 94.242 42.905 31.383 1.00 67.73 419 MET B CA 1
ATOM 3156 C C . MET B 1 125 ? 94.830 42.463 32.727 1.00 68.52 419 MET B C 1
ATOM 3157 O O . MET B 1 125 ? 94.295 41.575 33.392 1.00 70.41 419 MET B O 1
ATOM 3162 N N . ASP B 1 126 ? 95.927 43.098 33.119 1.00 33.51 420 ASP B N 1
ATOM 3163 C CA . ASP B 1 126 ? 96.615 42.793 34.372 1.00 31.07 420 ASP B CA 1
ATOM 3164 C C . ASP B 1 126 ? 95.935 43.351 35.612 1.00 30.79 420 ASP B C 1
ATOM 3165 O O . ASP B 1 126 ? 96.479 43.249 36.704 1.00 30.26 420 ASP B O 1
ATOM 3170 N N . LEU B 1 127 ? 94.763 43.956 35.453 1.00 36.64 421 LEU B N 1
ATOM 3171 C CA . LEU B 1 127 ? 94.042 44.531 36.585 1.00 36.85 421 LEU B CA 1
ATOM 3172 C C . LEU B 1 127 ? 92.738 43.834 36.850 1.00 38.17 421 LEU B C 1
ATOM 3173 O O . LEU B 1 127 ? 92.012 44.207 37.769 1.00 38.94 421 LEU B O 1
ATOM 3178 N N . TYR B 1 128 ? 92.435 42.823 36.051 1.00 37.04 422 TYR B N 1
ATOM 3179 C CA . TYR B 1 128 ? 91.163 42.145 36.192 1.00 39.69 422 TYR B CA 1
ATOM 3180 C C . TYR B 1 128 ? 91.084 40.969 37.153 1.00 40.16 422 TYR B C 1
ATOM 3181 O O . TYR B 1 128 ? 91.987 40.137 37.233 1.00 42.03 422 TYR B O 1
ATOM 3190 N N . ASP B 1 129 ? 89.991 40.922 37.901 1.00 32.82 423 ASP B N 1
ATOM 3191 C CA . ASP B 1 129 ? 89.770 39.829 38.820 1.00 35.17 423 ASP B CA 1
ATOM 3192 C C . ASP B 1 129 ? 88.862 38.819 38.102 1.00 35.98 423 ASP B C 1
ATOM 3193 O O . ASP B 1 129 ? 88.818 38.791 36.870 1.00 35.31 423 ASP B O 1
ATOM 3198 N N . GLU B 1 130 ? 88.146 37.983 38.840 1.00 45.47 424 GLU B N 1
ATOM 3199 C CA . GLU B 1 130 ? 87.285 37.026 38.167 1.00 49.06 424 GLU B CA 1
ATOM 3200 C C . GLU B 1 130 ? 86.084 37.686 37.498 1.00 49.22 424 GLU B C 1
ATOM 3201 O O . GLU B 1 130 ? 85.842 37.466 36.313 1.00 49.34 424 GLU B O 1
ATOM 3207 N N . ASP B 1 131 ? 85.338 38.494 38.246 1.00 52.57 425 ASP B N 1
ATOM 3208 C CA . ASP B 1 131 ? 84.181 39.184 37.686 1.00 53.26 425 ASP B CA 1
ATOM 3209 C C . ASP B 1 131 ? 84.636 39.987 36.470 1.00 52.24 425 ASP B C 1
ATOM 3210 O O . ASP B 1 131 ? 84.013 39.942 35.413 1.00 52.07 425 ASP B O 1
ATOM 3215 N N . ASP B 1 132 ? 85.737 40.710 36.635 1.00 39.25 426 ASP B N 1
ATOM 3216 C CA . ASP B 1 132 ? 86.313 41.520 35.572 1.00 38.88 426 ASP B CA 1
ATOM 3217 C C . ASP B 1 132 ? 86.530 40.743 34.282 1.00 38.54 426 ASP B C 1
ATOM 3218 O O . ASP B 1 132 ? 86.071 41.154 33.213 1.00 38.14 426 ASP B O 1
ATOM 3223 N N . LEU B 1 133 ? 87.253 39.631 34.378 1.00 57.44 427 LEU B N 1
ATOM 3224 C CA . LEU B 1 133 ? 87.541 38.816 33.205 1.00 56.21 427 LEU B CA 1
ATOM 3225 C C . LEU B 1 133 ? 86.256 38.316 32.584 1.00 56.16 427 LEU B C 1
ATOM 3226 O O . LEU B 1 133 ? 86.135 38.251 31.364 1.00 56.73 427 LEU B O 1
ATOM 3231 N N . ARG B 1 134 ? 85.292 37.972 33.426 1.00 43.29 428 ARG B N 1
ATOM 3232 C CA . ARG B 1 134 ? 84.010 37.491 32.938 1.00 44.79 428 ARG B CA 1
ATOM 3233 C C . ARG B 1 134 ? 83.467 38.489 31.916 1.00 44.40 428 ARG B C 1
ATOM 3234 O O . ARG B 1 134 ? 82.918 38.105 30.883 1.00 45.37 428 ARG B O 1
ATOM 3242 N N . LYS B 1 135 ? 83.636 39.774 32.208 1.00 46.31 429 LYS B N 1
ATOM 3243 C CA . LYS B 1 135 ? 83.180 40.833 31.322 1.00 45.15 429 LYS B CA 1
ATOM 3244 C C . LYS B 1 135 ? 84.038 40.875 30.053 1.00 44.27 429 LYS B C 1
ATOM 3245 O O . LYS B 1 135 ? 83.557 41.255 28.975 1.00 44.21 429 LYS B O 1
ATOM 3251 N N . VAL B 1 136 ? 85.302 40.476 30.172 1.00 35.47 430 VAL B N 1
ATOM 3252 C CA . VAL B 1 136 ? 86.178 40.448 29.004 1.00 35.65 430 VAL B CA 1
ATOM 3253 C C . VAL B 1 136 ? 85.650 39.371 28.061 1.00 36.32 430 VAL B C 1
ATOM 3254 O O . VAL B 1 136 ? 85.669 39.531 26.845 1.00 36.57 430 VAL B O 1
ATOM 3258 N N . ARG B 1 137 ? 85.179 38.268 28.637 1.00 38.36 431 ARG B N 1
ATOM 3259 C CA . ARG B 1 137 ? 84.622 37.173 27.854 1.00 39.17 431 ARG B CA 1
ATOM 3260 C C . ARG B 1 137 ? 83.379 37.690 27.150 1.00 39.17 431 ARG B C 1
ATOM 3261 O O . ARG B 1 137 ? 83.216 37.494 25.950 1.00 38.71 431 ARG B O 1
ATOM 3269 N N . GLU B 1 138 ? 82.510 38.356 27.905 1.00 50.13 432 GLU B N 1
ATOM 3270 C CA . GLU B 1 138 ? 81.288 38.912 27.347 1.00 51.33 432 GLU B CA 1
ATOM 3271 C C . GLU B 1 138 ? 81.604 39.813 26.160 1.00 49.44 432 GLU B C 1
ATOM 3272 O O . GLU B 1 138 ? 80.840 39.866 25.201 1.00 49.78 432 GLU B O 1
ATOM 3278 N N . LEU B 1 139 ? 82.725 40.526 26.221 1.00 39.35 433 LEU B N 1
ATOM 3279 C CA . LEU B 1 139 ? 83.088 41.386 25.109 1.00 37.60 433 LEU B CA 1
ATOM 3280 C C . LEU B 1 139 ? 83.522 40.538 23.917 1.00 37.05 433 LEU B C 1
ATOM 3281 O O . LEU B 1 139 ? 83.131 40.804 22.775 1.00 36.16 433 LEU B O 1
ATOM 3286 N N . GLU B 1 140 ? 84.332 39.516 24.173 1.00 42.72 434 GLU B N 1
ATOM 3287 C CA . GLU B 1 140 ? 84.771 38.652 23.090 1.00 43.54 434 GLU B CA 1
ATOM 3288 C C . GLU B 1 140 ? 83.507 38.044 22.500 1.00 42.85 434 GLU B C 1
ATOM 3289 O O . GLU B 1 140 ? 83.352 37.949 21.286 1.00 42.49 434 GLU B O 1
ATOM 3295 N N . GLU B 1 141 ? 82.588 37.665 23.379 1.00 34.06 435 GLU B N 1
ATOM 3296 C CA . GLU B 1 141 ? 81.325 37.074 22.971 1.00 34.46 435 GLU B CA 1
ATOM 3297 C C . GLU B 1 141 ? 80.699 37.886 21.847 1.00 33.25 435 GLU B C 1
ATOM 3298 O O . GLU B 1 141 ? 80.482 37.383 20.752 1.00 33.23 435 GLU B O 1
ATOM 3304 N N . ILE B 1 142 ? 80.436 39.155 22.137 1.00 35.97 436 ILE B N 1
ATOM 3305 C CA . ILE B 1 142 ? 79.810 40.094 21.213 1.00 35.16 436 ILE B CA 1
ATOM 3306 C C . ILE B 1 142 ? 80.601 40.428 19.958 1.00 36.29 436 ILE B C 1
ATOM 3307 O O . ILE B 1 142 ? 80.118 40.235 18.837 1.00 36.90 436 ILE B O 1
ATOM 3312 N N . TYR B 1 143 ? 81.811 40.939 20.143 1.00 38.15 437 TYR B N 1
ATOM 3313 C CA . TYR B 1 143 ? 82.630 41.361 19.013 1.00 39.52 437 TYR B CA 1
ATOM 3314 C C . TYR B 1 143 ? 83.539 40.338 18.352 1.00 41.04 437 TYR B C 1
ATOM 3315 O O . TYR B 1 143 ? 84.083 40.598 17.273 1.00 39.86 437 TYR B O 1
ATOM 3324 N N . SER B 1 144 ? 83.701 39.182 18.988 1.00 61.37 438 SER B N 1
ATOM 3325 C CA . SER B 1 144 ? 84.571 38.131 18.469 1.00 61.88 438 SER B CA 1
ATOM 3326 C C . SER B 1 144 ? 84.506 37.987 16.957 1.00 61.82 438 SER B C 1
ATOM 3327 O O . SER B 1 144 ? 85.504 38.195 16.268 1.00 62.73 438 SER B O 1
ATOM 3330 N N . GLY B 1 145 ? 83.327 37.644 16.445 1.00 46.87 439 GLY B N 1
ATOM 3331 C CA . GLY B 1 145 ? 83.178 37.455 15.017 1.00 45.97 439 GLY B CA 1
ATOM 3332 C C . GLY B 1 145 ? 82.883 38.687 14.185 1.00 45.69 439 GLY B C 1
ATOM 3333 O O . GLY B 1 145 ? 82.346 38.578 13.078 1.00 46.93 439 GLY B O 1
ATOM 3334 N N . LEU B 1 146 ? 83.233 39.863 14.691 1.00 38.30 440 LEU B N 1
ATOM 3335 C CA . LEU B 1 146 ? 82.974 41.078 13.940 1.00 36.82 440 LEU B CA 1
ATOM 3336 C C . LEU B 1 146 ? 84.257 41.856 13.742 1.00 35.70 440 LEU B C 1
ATOM 3337 O O . LEU B 1 146 ? 84.434 42.543 12.726 1.00 35.87 440 LEU B O 1
ATOM 3342 N N . TYR B 1 147 ? 85.164 41.749 14.703 1.00 35.13 441 TYR B N 1
ATOM 3343 C CA . TYR B 1 147 ? 86.425 42.478 14.609 1.00 33.38 441 TYR B CA 1
ATOM 3344 C C . TYR B 1 147 ? 87.553 41.720 15.286 1.00 31.29 441 TYR B C 1
ATOM 3345 O O . TYR B 1 147 ? 87.314 40.914 16.178 1.00 31.92 441 TYR B O 1
ATOM 3354 N N . PRO B 1 148 ? 88.799 41.958 14.856 1.00 27.74 442 PRO B N 1
ATOM 3355 C CA . PRO B 1 148 ? 89.964 41.292 15.454 1.00 28.44 442 PRO B CA 1
ATOM 3356 C C . PRO B 1 148 ? 90.036 41.798 16.895 1.00 29.99 442 PRO B C 1
ATOM 3357 O O . PRO B 1 148 ? 89.676 42.944 17.159 1.00 29.36 442 PRO B O 1
ATOM 3361 N N . ILE B 1 149 ? 90.495 40.967 17.823 1.00 49.43 443 ILE B N 1
ATOM 3362 C CA . ILE B 1 149 ? 90.571 41.392 19.222 1.00 51.31 443 ILE B CA 1
ATOM 3363 C C . ILE B 1 149 ? 91.842 40.904 19.904 1.00 51.55 443 ILE B C 1
ATOM 3364 O O . ILE B 1 149 ? 92.186 39.729 19.816 1.00 52.57 443 ILE B O 1
ATOM 3369 N N . VAL B 1 150 ? 92.547 41.797 20.584 1.00 41.56 444 VAL B N 1
ATOM 3370 C CA . VAL B 1 150 ? 93.745 41.366 21.271 1.00 41.89 444 VAL B CA 1
ATOM 3371 C C . VAL B 1 150 ? 93.740 41.885 22.691 1.00 42.25 444 VAL B C 1
ATOM 3372 O O . VAL B 1 150 ? 93.459 43.055 22.933 1.00 43.18 444 VAL B O 1
ATOM 3376 N N . LYS B 1 151 ? 94.020 40.990 23.632 1.00 37.98 445 LYS B N 1
ATOM 3377 C CA . LYS B 1 151 ? 94.057 41.349 25.037 1.00 37.82 445 LYS B CA 1
ATOM 3378 C C . LYS B 1 151 ? 95.474 41.838 25.318 1.00 37.76 445 LYS B C 1
ATOM 3379 O O . LYS B 1 151 ? 96.445 41.237 24.875 1.00 37.67 445 LYS B O 1
ATOM 3385 N N . THR B 1 152 ? 95.612 42.931 26.049 1.00 45.27 446 THR B N 1
ATOM 3386 C CA . THR B 1 152 ? 96.949 43.438 26.309 1.00 45.14 446 THR B CA 1
ATOM 3387 C C . THR B 1 152 ? 97.108 44.129 27.646 1.00 44.59 446 THR B C 1
ATOM 3388 O O . THR B 1 152 ? 96.161 44.261 28.432 1.00 44.50 446 THR B O 1
ATOM 3392 N N . SER B 1 153 ? 98.341 44.562 27.884 1.00 33.67 447 SER B N 1
ATOM 3393 C CA . SER B 1 153 ? 98.687 45.324 29.070 1.00 32.35 447 SER B CA 1
ATOM 3394 C C . SER B 1 153 ? 99.853 46.213 28.736 1.00 31.76 447 SER B C 1
ATOM 3395 O O . SER B 1 153 ? 100.949 45.729 28.493 1.00 30.82 447 SER B O 1
ATOM 3398 N N . ALA B 1 154 ? 99.616 47.517 28.715 1.00 31.98 448 ALA B N 1
ATOM 3399 C CA . ALA B 1 154 ? 100.686 48.450 28.419 1.00 33.85 448 ALA B CA 1
ATOM 3400 C C . ALA B 1 154 ? 101.762 48.274 29.486 1.00 34.84 448 ALA B C 1
ATOM 3401 O O . ALA B 1 154 ? 102.926 48.591 29.252 1.00 34.27 448 ALA B O 1
ATOM 3403 N N . LYS B 1 155 ? 101.366 47.756 30.650 1.00 50.57 449 LYS B N 1
ATOM 3404 C CA . LYS B 1 155 ? 102.293 47.532 31.765 1.00 53.51 449 LYS B CA 1
ATOM 3405 C C . LYS B 1 155 ? 103.063 46.232 31.584 1.00 53.01 449 LYS B C 1
ATOM 3406 O O . LYS B 1 155 ? 104.266 46.224 31.346 1.00 51.89 449 LYS B O 1
ATOM 3412 N N . THR B 1 156 ? 102.347 45.132 31.733 1.00 54.92 450 THR B N 1
ATOM 3413 C CA . THR B 1 156 ? 102.908 43.807 31.570 1.00 54.22 450 THR B CA 1
ATOM 3414 C C . THR B 1 156 ? 103.680 43.732 30.253 1.00 54.33 450 THR B C 1
ATOM 3415 O O . THR B 1 156 ? 104.901 43.585 30.243 1.00 54.48 450 THR B O 1
ATOM 3419 N N . GLY B 1 157 ? 102.954 43.853 29.147 1.00 47.93 451 GLY B N 1
ATOM 3420 C CA . GLY B 1 157 ? 103.560 43.781 27.828 1.00 46.21 451 GLY B CA 1
ATOM 3421 C C . GLY B 1 157 ? 102.722 42.821 27.005 1.00 44.74 451 GLY B C 1
ATOM 3422 O O . GLY B 1 157 ? 102.818 42.749 25.780 1.00 43.57 451 GLY B O 1
ATOM 3423 N N . MET B 1 158 ? 101.878 42.084 27.714 1.00 45.90 452 MET B N 1
ATOM 3424 C CA . MET B 1 158 ? 100.984 41.109 27.112 1.00 46.08 452 MET B CA 1
ATOM 3425 C C . MET B 1 158 ? 100.299 41.628 25.862 1.00 46.44 452 MET B C 1
ATOM 3426 O O . MET B 1 158 ? 99.762 42.735 25.857 1.00 46.97 452 MET B O 1
ATOM 3431 N N . GLY B 1 159 ? 100.320 40.821 24.807 1.00 36.26 453 GLY B N 1
ATOM 3432 C CA . GLY B 1 159 ? 99.681 41.203 23.558 1.00 36.24 453 GLY B CA 1
ATOM 3433 C C . GLY B 1 159 ? 100.358 42.267 22.706 1.00 36.74 453 GLY B C 1
ATOM 3434 O O . GLY B 1 159 ? 100.126 42.320 21.500 1.00 36.57 453 GLY B O 1
ATOM 3435 N N . ILE B 1 160 ? 101.183 43.118 23.307 1.00 45.72 454 ILE B N 1
ATOM 3436 C CA . ILE B 1 160 ? 101.850 44.169 22.549 1.00 47.27 454 ILE B CA 1
ATOM 3437 C C . ILE B 1 160 ? 102.464 43.637 21.265 1.00 48.83 454 ILE B C 1
ATOM 3438 O O . ILE B 1 160 ? 102.385 44.283 20.223 1.00 49.90 454 ILE B O 1
ATOM 3443 N N . GLU B 1 161 ? 103.080 42.463 21.334 1.00 50.64 455 GLU B N 1
ATOM 3444 C CA . GLU B 1 161 ? 103.700 41.891 20.150 1.00 51.30 455 GLU B CA 1
ATOM 3445 C C . GLU B 1 161 ? 102.623 41.503 19.147 1.00 50.95 455 GLU B C 1
ATOM 3446 O O . GLU B 1 161 ? 102.714 41.846 17.967 1.00 50.89 455 GLU B O 1
ATOM 3452 N N . GLU B 1 162 ? 101.592 40.803 19.612 1.00 47.49 456 GLU B N 1
ATOM 3453 C CA . GLU B 1 162 ? 100.527 40.405 18.708 1.00 47.38 456 GLU B CA 1
ATOM 3454 C C . GLU B 1 162 ? 99.991 41.635 17.994 1.00 48.12 456 GLU B C 1
ATOM 3455 O O . GLU B 1 162 ? 99.589 41.566 16.836 1.00 50.16 456 GLU B O 1
ATOM 3461 N N . LEU B 1 163 ? 99.998 42.764 18.698 1.00 49.72 457 LEU B N 1
ATOM 3462 C CA . LEU B 1 163 ? 99.508 44.028 18.160 1.00 46.70 457 LEU B CA 1
ATOM 3463 C C . LEU B 1 163 ? 100.374 44.538 17.011 1.00 46.28 457 LEU B C 1
ATOM 3464 O O . LEU B 1 163 ? 99.863 44.923 15.969 1.00 47.19 457 LEU B O 1
ATOM 3469 N N . LYS B 1 164 ? 101.686 44.533 17.198 1.00 38.36 458 LYS B N 1
ATOM 3470 C CA . LYS B 1 164 ? 102.600 45.012 16.165 1.00 39.36 458 LYS B CA 1
ATOM 3471 C C . LYS B 1 164 ? 102.279 44.408 14.811 1.00 39.95 458 LYS B C 1
ATOM 3472 O O . LYS B 1 164 ? 102.438 45.065 13.781 1.00 39.46 458 LYS B O 1
ATOM 3478 N N . GLU B 1 165 ? 101.827 43.159 14.803 1.00 48.64 459 GLU B N 1
ATOM 3479 C CA . GLU B 1 165 ? 101.504 42.518 13.539 1.00 51.00 459 GLU B CA 1
ATOM 3480 C C . GLU B 1 165 ? 100.396 43.271 12.806 1.00 50.66 459 GLU B C 1
ATOM 3481 O O . GLU B 1 165 ? 100.421 43.368 11.579 1.00 51.64 459 GLU B O 1
ATOM 3487 N N . TYR B 1 166 ? 99.434 43.810 13.557 1.00 49.75 460 TYR B N 1
ATOM 3488 C CA . TYR B 1 166 ? 98.335 44.575 12.968 1.00 47.81 460 TYR B CA 1
ATOM 3489 C C . TYR B 1 166 ? 98.768 45.991 12.583 1.00 46.44 460 TYR B C 1
ATOM 3490 O O . TYR B 1 166 ? 98.164 46.620 11.723 1.00 48.17 460 TYR B O 1
ATOM 3499 N N . LEU B 1 167 ? 99.817 46.492 13.221 1.00 35.11 461 LEU B N 1
ATOM 3500 C CA . LEU B 1 167 ? 100.299 47.834 12.937 1.00 36.41 461 LEU B CA 1
ATOM 3501 C C . LEU B 1 167 ? 101.214 47.913 11.727 1.00 39.61 461 LEU B C 1
ATOM 3502 O O . LEU B 1 167 ? 101.168 48.886 10.966 1.00 40.04 461 LEU B O 1
ATOM 3507 N N . LYS B 1 168 ? 102.042 46.884 11.555 1.00 60.88 462 LYS B N 1
ATOM 3508 C CA . LYS B 1 168 ? 103.000 46.809 10.449 1.00 62.28 462 LYS B CA 1
ATOM 3509 C C . LYS B 1 168 ? 102.490 47.312 9.107 1.00 61.62 462 LYS B C 1
ATOM 3510 O O . LYS B 1 168 ? 101.436 46.884 8.628 1.00 62.10 462 LYS B O 1
ATOM 3516 N N . GLY B 1 169 ? 103.253 48.227 8.518 1.00 67.43 463 GLY B N 1
ATOM 3517 C CA . GLY B 1 169 ? 102.940 48.762 7.203 1.00 66.96 463 GLY B CA 1
ATOM 3518 C C . GLY B 1 169 ? 101.754 49.676 6.947 1.00 66.18 463 GLY B C 1
ATOM 3519 O O . GLY B 1 169 ? 101.705 50.334 5.905 1.00 67.49 463 GLY B O 1
ATOM 3520 N N . LYS B 1 170 ? 100.798 49.732 7.864 1.00 45.86 464 LYS B N 1
ATOM 3521 C CA . LYS B 1 170 ? 99.640 50.584 7.663 1.00 44.25 464 LYS B CA 1
ATOM 3522 C C . LYS B 1 170 ? 99.750 51.844 8.502 1.00 41.49 464 LYS B C 1
ATOM 3523 O O . LYS B 1 170 ? 100.569 51.914 9.416 1.00 42.34 464 LYS B O 1
ATOM 3529 N N . ILE B 1 171 ? 98.938 52.844 8.169 1.00 29.66 465 ILE B N 1
ATOM 3530 C CA . ILE B 1 171 ? 98.883 54.086 8.927 1.00 26.66 465 ILE B CA 1
ATOM 3531 C C . ILE B 1 171 ? 97.668 53.939 9.846 1.00 26.45 465 ILE B C 1
ATOM 3532 O O . ILE B 1 171 ? 96.534 53.853 9.374 1.00 25.39 465 ILE B O 1
ATOM 3537 N N . SER B 1 172 ? 97.900 53.895 11.156 1.00 48.48 466 SER B N 1
ATOM 3538 C CA . SER B 1 172 ? 96.802 53.712 12.108 1.00 46.69 466 SER B CA 1
ATOM 3539 C C . SER B 1 172 ? 96.496 54.917 13.002 1.00 46.57 466 SER B C 1
ATOM 3540 O O . SER B 1 172 ? 97.301 55.840 13.145 1.00 44.65 466 SER B O 1
ATOM 3543 N N . THR B 1 173 ? 95.308 54.886 13.600 1.00 32.73 467 THR B N 1
ATOM 3544 C CA . THR B 1 173 ? 94.874 55.928 14.525 1.00 32.40 467 THR B CA 1
ATOM 3545 C C . THR B 1 173 ? 94.322 55.248 15.773 1.00 31.05 467 THR B C 1
ATOM 3546 O O . THR B 1 173 ? 93.530 54.309 15.692 1.00 30.74 467 THR B O 1
ATOM 3550 N N . MET B 1 174 ? 94.765 55.724 16.927 1.00 29.35 468 MET B N 1
ATOM 3551 C CA . MET B 1 174 ? 94.321 55.188 18.206 1.00 30.18 468 MET B CA 1
ATOM 3552 C C . MET B 1 174 ? 93.010 55.869 18.569 1.00 27.76 468 MET B C 1
ATOM 3553 O O . MET B 1 174 ? 92.763 57.005 18.179 1.00 26.83 468 MET B O 1
ATOM 3558 N N . ALA B 1 175 ? 92.168 55.189 19.328 1.00 22.12 469 ALA B N 1
ATOM 3559 C CA . ALA B 1 175 ? 90.898 55.785 19.693 1.00 20.07 469 ALA B CA 1
ATOM 3560 C C . ALA B 1 175 ? 90.283 55.084 20.888 1.00 20.03 469 ALA B C 1
ATOM 3561 O O . ALA B 1 175 ? 90.193 53.848 20.919 1.00 19.42 469 ALA B O 1
ATOM 3563 N N . GLY B 1 176 ? 89.857 55.887 21.862 1.00 33.86 470 GLY B N 1
ATOM 3564 C CA . GLY B 1 176 ? 89.240 55.344 23.061 1.00 34.13 470 GLY B CA 1
ATOM 3565 C C . GLY B 1 176 ? 89.192 56.352 24.188 1.00 30.81 470 GLY B C 1
ATOM 3566 O O . GLY B 1 176 ? 89.968 57.302 24.200 1.00 31.70 470 GLY B O 1
ATOM 3567 N N . LEU B 1 177 ? 88.290 56.142 25.137 1.00 16.32 471 LEU B N 1
ATOM 3568 C CA . LEU B 1 177 ? 88.114 57.051 26.275 1.00 16.18 471 LEU B CA 1
ATOM 3569 C C . LEU B 1 177 ? 89.392 57.518 26.977 1.00 17.65 471 LEU B C 1
ATOM 3570 O O . LEU B 1 177 ? 90.375 56.787 27.046 1.00 17.22 471 LEU B O 1
ATOM 3575 N N . SER B 1 178 ? 89.373 58.736 27.516 1.00 24.44 472 SER B N 1
ATOM 3576 C CA . SER B 1 178 ? 90.548 59.242 28.220 1.00 26.64 472 SER B CA 1
ATOM 3577 C C . SER B 1 178 ? 91.007 58.205 29.230 1.00 25.40 472 SER B C 1
ATOM 3578 O O . SER B 1 178 ? 90.196 57.656 29.979 1.00 23.09 472 SER B O 1
ATOM 3581 N N . GLY B 1 179 ? 92.307 57.928 29.219 1.00 23.78 473 GLY B N 1
ATOM 3582 C CA . GLY B 1 179 ? 92.897 57.006 30.172 1.00 23.94 473 GLY B CA 1
ATOM 3583 C C . GLY B 1 179 ? 92.709 55.526 29.979 1.00 23.56 473 GLY B C 1
ATOM 3584 O O . GLY B 1 179 ? 92.998 54.747 30.882 1.00 22.07 473 GLY B O 1
ATOM 3585 N N . VAL B 1 180 ? 92.235 55.120 28.815 1.00 30.08 474 VAL B N 1
ATOM 3586 C CA . VAL B 1 180 ? 92.046 53.707 28.582 1.00 30.88 474 VAL B CA 1
ATOM 3587 C C . VAL B 1 180 ? 93.417 53.035 28.425 1.00 30.89 474 VAL B C 1
ATOM 3588 O O . VAL B 1 180 ? 93.548 51.821 28.558 1.00 31.18 474 VAL B O 1
ATOM 3592 N N . GLY B 1 181 ? 94.442 53.837 28.165 1.00 33.83 475 GLY B N 1
ATOM 3593 C CA . GLY B 1 181 ? 95.778 53.297 28.005 1.00 36.45 475 GLY B CA 1
ATOM 3594 C C . GLY B 1 181 ? 96.390 53.568 26.637 1.00 40.92 475 GLY B C 1
ATOM 3595 O O . GLY B 1 181 ? 97.409 52.965 26.276 1.00 41.81 475 GLY B O 1
ATOM 3596 N N . LYS B 1 182 ? 95.789 54.490 25.884 1.00 40.82 476 LYS B N 1
ATOM 3597 C CA . LYS B 1 182 ? 96.258 54.809 24.542 1.00 41.29 476 LYS B CA 1
ATOM 3598 C C . LYS B 1 182 ? 97.712 55.222 24.473 1.00 41.91 476 LYS B C 1
ATOM 3599 O O . LYS B 1 182 ? 98.459 54.732 23.640 1.00 42.05 476 LYS B O 1
ATOM 3605 N N . SER B 1 183 ? 98.131 56.130 25.337 1.00 39.31 477 SER B N 1
ATOM 3606 C CA . SER B 1 183 ? 99.517 56.550 25.276 1.00 39.29 477 SER B CA 1
ATOM 3607 C C . SER B 1 183 ? 100.463 55.467 25.795 1.00 37.59 477 SER B C 1
ATOM 3608 O O . SER B 1 183 ? 101.545 55.262 25.247 1.00 37.86 477 SER B O 1
ATOM 3611 N N . SER B 1 184 ? 100.057 54.772 26.849 1.00 28.51 478 SER B N 1
ATOM 3612 C CA . SER B 1 184 ? 100.897 53.732 27.413 1.00 28.61 478 SER B CA 1
ATOM 3613 C C . SER B 1 184 ? 101.192 52.651 26.374 1.00 30.09 478 SER B C 1
ATOM 3614 O O . SER B 1 184 ? 102.356 52.351 26.104 1.00 30.91 478 SER B O 1
ATOM 3617 N N . LEU B 1 185 ? 100.140 52.071 25.794 1.00 33.74 479 LEU B N 1
ATOM 3618 C CA . LEU B 1 185 ? 100.296 51.057 24.749 1.00 33.05 479 LEU B CA 1
ATOM 3619 C C . LEU B 1 185 ? 101.323 51.536 23.734 1.00 32.65 479 LEU B C 1
ATOM 3620 O O . LEU B 1 185 ? 102.297 50.850 23.442 1.00 31.18 479 LEU B O 1
ATOM 3625 N N . LEU B 1 186 ? 101.098 52.722 23.193 1.00 33.09 480 LEU B N 1
ATOM 3626 C CA . LEU B 1 186 ? 102.015 53.274 22.212 1.00 38.00 480 LEU B CA 1
ATOM 3627 C C . LEU B 1 186 ? 103.478 53.171 22.698 1.00 40.18 480 LEU B C 1
ATOM 3628 O O . LEU B 1 186 ? 104.374 52.749 21.946 1.00 39.18 480 LEU B O 1
ATOM 3633 N N . ASN B 1 187 ? 103.723 53.536 23.955 1.00 39.27 481 ASN B N 1
ATOM 3634 C CA . ASN B 1 187 ? 105.077 53.460 24.482 1.00 39.80 481 ASN B CA 1
ATOM 3635 C C . ASN B 1 187 ? 105.522 52.016 24.676 1.00 39.16 481 ASN B C 1
ATOM 3636 O O . ASN B 1 187 ? 106.712 51.711 24.635 1.00 36.92 481 ASN B O 1
ATOM 3641 N N . ALA B 1 188 ? 104.554 51.132 24.879 1.00 45.05 482 ALA B N 1
ATOM 3642 C CA . ALA B 1 188 ? 104.830 49.715 25.055 1.00 46.38 482 ALA B CA 1
ATOM 3643 C C . ALA B 1 188 ? 104.997 49.037 23.694 1.00 47.59 482 ALA B C 1
ATOM 3644 O O . ALA B 1 188 ? 105.099 47.815 23.606 1.00 47.80 482 ALA B O 1
ATOM 3646 N N . ILE B 1 189 ? 105.011 49.832 22.632 1.00 54.10 483 ILE B N 1
ATOM 3647 C CA . ILE B 1 189 ? 105.180 49.298 21.291 1.00 55.90 483 ILE B CA 1
ATOM 3648 C C . ILE B 1 189 ? 106.513 49.809 20.778 1.00 57.29 483 ILE B C 1
ATOM 3649 O O . ILE B 1 189 ? 107.339 49.043 20.285 1.00 58.01 483 ILE B O 1
ATOM 3654 N N . ASN B 1 190 ? 106.704 51.118 20.895 1.00 47.83 484 ASN B N 1
ATOM 3655 C CA . ASN B 1 190 ? 107.945 51.777 20.508 1.00 48.63 484 ASN B CA 1
ATOM 3656 C C . ASN B 1 190 ? 108.281 52.706 21.655 1.00 51.04 484 ASN B C 1
ATOM 3657 O O . ASN B 1 190 ? 107.830 53.844 21.671 1.00 50.29 484 ASN B O 1
ATOM 3662 N N . PRO B 1 191 ? 109.062 52.235 22.639 1.00 81.98 485 PRO B N 1
ATOM 3663 C CA . PRO B 1 191 ? 109.408 53.103 23.768 1.00 82.11 485 PRO B CA 1
ATOM 3664 C C . PRO B 1 191 ? 109.805 54.496 23.296 1.00 84.39 485 PRO B C 1
ATOM 3665 O O . PRO B 1 191 ? 110.709 54.646 22.476 1.00 86.03 485 PRO B O 1
ATOM 3669 N N . GLY B 1 192 ? 109.117 55.512 23.803 1.00 61.42 486 GLY B N 1
ATOM 3670 C CA . GLY B 1 192 ? 109.421 56.873 23.398 1.00 62.02 486 GLY B CA 1
ATOM 3671 C C . GLY B 1 192 ? 108.261 57.542 22.678 1.00 63.31 486 GLY B C 1
ATOM 3672 O O . GLY B 1 192 ? 108.131 58.770 22.699 1.00 63.85 486 GLY B O 1
ATOM 3673 N N . LEU B 1 193 ? 107.416 56.738 22.035 1.00 57.90 487 LEU B N 1
ATOM 3674 C CA . LEU B 1 193 ? 106.260 57.257 21.311 1.00 56.70 487 LEU B CA 1
ATOM 3675 C C . LEU B 1 193 ? 105.173 57.683 22.277 1.00 56.37 487 LEU B C 1
ATOM 3676 O O . LEU B 1 193 ? 104.862 56.975 23.235 1.00 55.61 487 LEU B O 1
ATOM 3681 N N . LYS B 1 194 ? 104.583 58.840 22.017 1.00 65.25 488 LYS B N 1
ATOM 3682 C CA . LYS B 1 194 ? 103.532 59.334 22.885 1.00 66.22 488 LYS B CA 1
ATOM 3683 C C . LYS B 1 194 ? 102.545 60.254 22.190 1.00 65.69 488 LYS B C 1
ATOM 3684 O O . LYS B 1 194 ? 102.926 61.104 21.378 1.00 65.37 488 LYS B O 1
ATOM 3690 N N . LEU B 1 195 ? 101.271 60.063 22.516 1.00 41.73 489 LEU B N 1
ATOM 3691 C CA . LEU B 1 195 ? 100.201 60.882 21.963 1.00 41.87 489 LEU B CA 1
ATOM 3692 C C . LEU B 1 195 ? 100.287 62.296 22.535 1.00 42.22 489 LEU B C 1
ATOM 3693 O O . LEU B 1 195 ? 101.076 62.561 23.437 1.00 42.04 489 LEU B O 1
ATOM 3698 N N . ARG B 1 196 ? 99.463 63.196 22.011 1.00 62.22 490 ARG B N 1
ATOM 3699 C CA . ARG B 1 196 ? 99.442 64.578 22.473 1.00 64.74 490 ARG B CA 1
ATOM 3700 C C . ARG B 1 196 ? 98.412 64.789 23.582 1.00 65.47 490 ARG B C 1
ATOM 3701 O O . ARG B 1 196 ? 98.302 65.881 24.153 1.00 66.43 490 ARG B O 1
ATOM 3709 N N . THR B 1 210 ? 99.593 77.482 16.242 1.00 141.07 504 THR B N 1
ATOM 3710 C CA . THR B 1 210 ? 100.474 76.705 17.104 1.00 140.77 504 THR B CA 1
ATOM 3711 C C . THR B 1 210 ? 100.774 75.355 16.446 1.00 139.04 504 THR B C 1
ATOM 3712 O O . THR B 1 210 ? 101.140 75.298 15.271 1.00 139.07 504 THR B O 1
ATOM 3716 N N . THR B 1 211 ? 100.614 74.276 17.207 1.00 186.08 505 THR B N 1
ATOM 3717 C CA . THR B 1 211 ? 100.862 72.928 16.710 1.00 182.38 505 THR B CA 1
ATOM 3718 C C . THR B 1 211 ? 99.669 72.031 17.024 1.00 178.51 505 THR B C 1
ATOM 3719 O O . THR B 1 211 ? 99.778 71.074 17.790 1.00 177.90 505 THR B O 1
ATOM 3723 N N . THR B 1 212 ? 98.528 72.349 16.425 1.00 136.27 506 THR B N 1
ATOM 3724 C CA . THR B 1 212 ? 97.314 71.582 16.643 1.00 130.70 506 THR B CA 1
ATOM 3725 C C . THR B 1 212 ? 97.141 70.471 15.610 1.00 126.03 506 THR B C 1
ATOM 3726 O O . THR B 1 212 ? 96.570 69.422 15.914 1.00 126.05 506 THR B O 1
ATOM 3730 N N . THR B 1 213 ? 97.626 70.696 14.391 1.00 77.76 507 THR B N 1
ATOM 3731 C CA . THR B 1 213 ? 97.517 69.681 13.348 1.00 71.35 507 THR B CA 1
ATOM 3732 C C . THR B 1 213 ? 98.291 68.454 13.803 1.00 65.67 507 THR B C 1
ATOM 3733 O O . THR B 1 213 ? 99.322 68.572 14.458 1.00 65.65 507 THR B O 1
ATOM 3737 N N . ALA B 1 214 ? 97.795 67.275 13.458 1.00 46.87 508 ALA B N 1
ATOM 3738 C CA . ALA B 1 214 ? 98.462 66.042 13.849 1.00 41.62 508 ALA B CA 1
ATOM 3739 C C . ALA B 1 214 ? 99.842 65.881 13.202 1.00 37.29 508 ALA B C 1
ATOM 3740 O O . ALA B 1 214 ? 100.400 66.820 12.633 1.00 36.01 508 ALA B O 1
ATOM 3742 N N . GLN B 1 215 ? 100.387 64.678 13.323 1.00 53.84 509 GLN B N 1
ATOM 3743 C CA . GLN B 1 215 ? 101.682 64.322 12.760 1.00 50.56 509 GLN B CA 1
ATOM 3744 C C . GLN B 1 215 ? 101.650 62.821 12.649 1.00 47.81 509 GLN B C 1
ATOM 3745 O O . GLN B 1 215 ? 100.792 62.176 13.250 1.00 46.41 509 GLN B O 1
ATOM 3751 N N . LEU B 1 216 ? 102.571 62.253 11.884 1.00 50.58 510 LEU B N 1
ATOM 3752 C CA . LEU B 1 216 ? 102.615 60.811 11.769 1.00 47.84 510 LEU B CA 1
ATOM 3753 C C . LEU B 1 216 ? 103.872 60.280 12.439 1.00 47.01 510 LEU B C 1
ATOM 3754 O O . LEU B 1 216 ? 104.995 60.670 12.099 1.00 46.16 510 LEU B O 1
ATOM 3759 N N . LEU B 1 217 ? 103.669 59.405 13.418 1.00 40.91 511 LEU B N 1
ATOM 3760 C CA . LEU B 1 217 ? 104.785 58.822 14.141 1.00 40.41 511 LEU B CA 1
ATOM 3761 C C . LEU B 1 217 ? 105.154 57.459 13.542 1.00 42.53 511 LEU B C 1
ATOM 3762 O O . LEU B 1 217 ? 104.303 56.559 13.425 1.00 42.86 511 LEU B O 1
ATOM 3767 N N . LYS B 1 218 ? 106.421 57.316 13.147 1.00 45.91 512 LYS B N 1
ATOM 3768 C CA . LYS B 1 218 ? 106.888 56.071 12.536 1.00 48.08 512 LYS B CA 1
ATOM 3769 C C . LYS B 1 218 ? 107.294 54.971 13.515 1.00 49.03 512 LYS B C 1
ATOM 3770 O O . LYS B 1 218 ? 107.993 55.224 14.495 1.00 49.57 512 LYS B O 1
ATOM 3776 N N . PHE B 1 219 ? 106.859 53.748 13.224 1.00 51.81 513 PHE B N 1
ATOM 3777 C CA . PHE B 1 219 ? 107.186 52.582 14.042 1.00 54.35 513 PHE B CA 1
ATOM 3778 C C . PHE B 1 219 ? 108.496 51.964 13.539 1.00 55.63 513 PHE B C 1
ATOM 3779 O O . PHE B 1 219 ? 108.881 52.193 12.391 1.00 56.41 513 PHE B O 1
ATOM 3787 N N . ASP B 1 220 ? 109.176 51.189 14.389 1.00 47.56 514 ASP B N 1
ATOM 3788 C CA . ASP B 1 220 ? 110.427 50.531 13.986 1.00 47.56 514 ASP B CA 1
ATOM 3789 C C . ASP B 1 220 ? 110.093 49.611 12.823 1.00 45.59 514 ASP B C 1
ATOM 3790 O O . ASP B 1 220 ? 110.656 49.713 11.738 1.00 43.72 514 ASP B O 1
ATOM 3795 N N . PHE B 1 221 ? 109.157 48.709 13.090 1.00 46.16 515 PHE B N 1
ATOM 3796 C CA . PHE B 1 221 ? 108.706 47.714 12.134 1.00 46.78 515 PHE B CA 1
ATOM 3797 C C . PHE B 1 221 ? 107.980 48.264 10.922 1.00 45.11 515 PHE B C 1
ATOM 3798 O O . PHE B 1 221 ? 107.320 47.515 10.205 1.00 44.55 515 PHE B O 1
ATOM 3806 N N . GLY B 1 222 ? 108.092 49.564 10.689 1.00 51.11 516 GLY B N 1
ATOM 3807 C CA . GLY B 1 222 ? 107.439 50.143 9.530 1.00 50.53 516 GLY B CA 1
ATOM 3808 C C . GLY B 1 222 ? 105.937 50.289 9.674 1.00 50.48 516 GLY B C 1
ATOM 3809 O O . GLY B 1 222 ? 105.224 49.345 10.036 1.00 50.97 516 GLY B O 1
ATOM 3810 N N . GLY B 1 223 ? 105.453 51.484 9.360 1.00 47.37 517 GLY B N 1
ATOM 3811 C CA . GLY B 1 223 ? 104.041 51.769 9.480 1.00 45.99 517 GLY B CA 1
ATOM 3812 C C . GLY B 1 223 ? 103.924 53.009 10.332 1.00 45.04 517 GLY B C 1
ATOM 3813 O O . GLY B 1 223 ? 104.917 53.456 10.913 1.00 45.20 517 GLY B O 1
ATOM 3814 N N . TYR B 1 224 ? 102.729 53.578 10.415 1.00 48.30 518 TYR B N 1
ATOM 3815 C CA . TYR B 1 224 ? 102.556 54.777 11.214 1.00 47.65 518 TYR B CA 1
ATOM 3816 C C . TYR B 1 224 ? 101.320 54.758 12.074 1.00 46.05 518 TYR B C 1
ATOM 3817 O O . TYR B 1 224 ? 100.418 53.931 11.901 1.00 46.11 518 TYR B O 1
ATOM 3826 N N . VAL B 1 225 ? 101.307 55.705 13.003 1.00 41.78 519 VAL B N 1
ATOM 3827 C CA . VAL B 1 225 ? 100.211 55.916 13.937 1.00 39.82 519 VAL B CA 1
ATOM 3828 C C . VAL B 1 225 ? 100.133 57.428 14.095 1.00 38.62 519 VAL B C 1
ATOM 3829 O O . VAL B 1 225 ? 101.160 58.117 14.154 1.00 37.40 519 VAL B O 1
ATOM 3833 N N . VAL B 1 226 ? 98.919 57.953 14.157 1.00 45.67 520 VAL B N 1
ATOM 3834 C CA . VAL B 1 226 ? 98.770 59.389 14.267 1.00 46.57 520 VAL B CA 1
ATOM 3835 C C . VAL B 1 226 ? 99.111 59.990 15.620 1.00 48.20 520 VAL B C 1
ATOM 3836 O O . VAL B 1 226 ? 98.808 59.442 16.683 1.00 49.38 520 VAL B O 1
ATOM 3840 N N . ASP B 1 227 ? 99.758 61.143 15.529 1.00 50.41 521 ASP B N 1
ATOM 3841 C CA . ASP B 1 227 ? 100.210 61.957 16.642 1.00 48.37 521 ASP B CA 1
ATOM 3842 C C . ASP B 1 227 ? 99.163 62.157 17.742 1.00 45.84 521 ASP B C 1
ATOM 3843 O O . ASP B 1 227 ? 99.511 62.303 18.912 1.00 43.71 521 ASP B O 1
ATOM 3848 N N . THR B 1 228 ? 97.885 62.160 17.373 1.00 38.44 522 THR B N 1
ATOM 3849 C CA . THR B 1 228 ? 96.820 62.347 18.357 1.00 36.28 522 THR B CA 1
ATOM 3850 C C . THR B 1 228 ? 95.683 61.354 18.127 1.00 36.78 522 THR B C 1
ATOM 3851 O O . THR B 1 228 ? 95.522 60.832 17.023 1.00 38.88 522 THR B O 1
ATOM 3855 N N . PRO B 1 229 ? 94.864 61.097 19.166 1.00 31.45 523 PRO B N 1
ATOM 3856 C CA . PRO B 1 229 ? 93.730 60.170 19.113 1.00 29.97 523 PRO B CA 1
ATOM 3857 C C . PRO B 1 229 ? 92.710 60.493 18.032 1.00 30.59 523 PRO B C 1
ATOM 3858 O O . PRO B 1 229 ? 92.639 61.617 17.539 1.00 27.16 523 PRO B O 1
ATOM 3862 N N . GLY B 1 230 ? 91.916 59.482 17.695 1.00 51.07 524 GLY B N 1
ATOM 3863 C CA . GLY B 1 230 ? 90.894 59.622 16.689 1.00 51.41 524 GLY B CA 1
ATOM 3864 C C . GLY B 1 230 ? 89.664 60.331 17.205 1.00 53.96 524 GLY B C 1
ATOM 3865 O O . GLY B 1 230 ? 89.753 61.337 17.907 1.00 58.44 524 GLY B O 1
ATOM 3866 N N . PHE B 1 231 ? 88.511 59.779 16.860 1.00 27.11 525 PHE B N 1
ATOM 3867 C CA . PHE B 1 231 ? 87.202 60.318 17.202 1.00 26.44 525 PHE B CA 1
ATOM 3868 C C . PHE B 1 231 ? 86.946 60.766 18.666 1.00 25.98 525 PHE B C 1
ATOM 3869 O O . PHE B 1 231 ? 85.899 60.444 19.263 1.00 24.93 525 PHE B O 1
ATOM 3877 N N . ALA B 1 232 ? 87.875 61.537 19.228 1.00 28.36 526 ALA B N 1
ATOM 3878 C CA . ALA B 1 232 ? 87.759 62.017 20.610 1.00 30.91 526 ALA B CA 1
ATOM 3879 C C . ALA B 1 232 ? 86.392 62.622 20.915 1.00 32.42 526 ALA B C 1
ATOM 3880 O O . ALA B 1 232 ? 85.713 62.242 21.869 1.00 32.11 526 ALA B O 1
ATOM 3882 N N . ASN B 1 233 ? 86.009 63.581 20.085 1.00 39.92 527 ASN B N 1
ATOM 3883 C CA . ASN B 1 233 ? 84.739 64.286 20.190 1.00 41.57 527 ASN B CA 1
ATOM 3884 C C . ASN B 1 233 ? 83.515 63.368 20.096 1.00 40.30 527 ASN B C 1
ATOM 3885 O O . ASN B 1 233 ? 82.417 63.767 20.488 1.00 37.96 527 ASN B O 1
ATOM 3890 N N . LEU B 1 234 ? 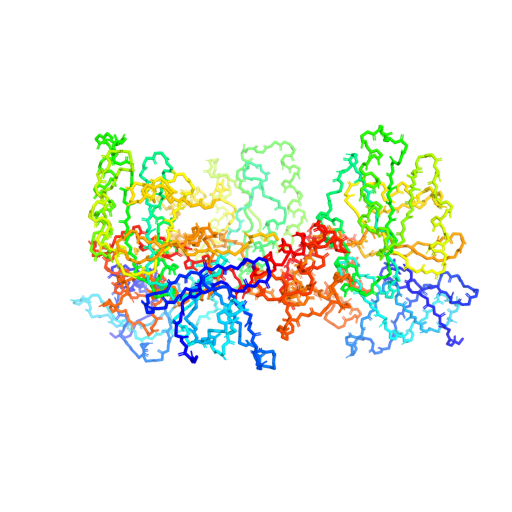83.709 62.150 19.576 1.00 31.01 528 LEU B N 1
ATOM 3891 C CA . LEU B 1 234 ? 82.621 61.181 19.405 1.00 31.30 528 LEU B CA 1
ATOM 3892 C C . LEU B 1 234 ? 81.361 61.824 18.832 1.00 32.48 528 LEU B C 1
ATOM 3893 O O . LEU B 1 234 ? 80.258 61.668 19.370 1.00 30.42 528 LEU B O 1
ATOM 3898 N N . GLU B 1 235 ? 81.542 62.544 17.728 1.00 32.64 529 GLU B N 1
ATOM 3899 C CA . GLU B 1 235 ? 80.441 63.219 17.056 1.00 36.92 529 GLU B CA 1
ATOM 3900 C C . GLU B 1 235 ? 79.795 62.330 15.995 1.00 38.82 529 GLU B C 1
ATOM 3901 O O . GLU B 1 235 ? 80.430 61.967 15.011 1.00 37.33 529 GLU B O 1
ATOM 3907 N N . ILE B 1 236 ? 78.536 61.965 16.226 1.00 87.02 530 ILE B N 1
ATOM 3908 C CA . ILE B 1 236 ? 77.758 61.136 15.304 1.00 90.63 530 ILE B CA 1
ATOM 3909 C C . ILE B 1 236 ? 76.631 62.042 14.841 1.00 91.75 530 ILE B C 1
ATOM 3910 O O . ILE B 1 236 ? 75.483 61.888 15.252 1.00 94.32 530 ILE B O 1
ATOM 3915 N N . ASN B 1 237 ? 76.965 63.002 13.992 1.00 49.27 531 ASN B N 1
ATOM 3916 C CA . ASN B 1 237 ? 75.971 63.953 13.523 1.00 48.80 531 ASN B CA 1
ATOM 3917 C C . ASN B 1 237 ? 75.854 63.971 12.015 1.00 47.26 531 ASN B C 1
ATOM 3918 O O . ASN B 1 237 ? 74.793 64.259 11.470 1.00 45.90 531 ASN B O 1
ATOM 3923 N N . ASP B 1 238 ? 76.949 63.674 11.336 1.00 51.86 532 ASP B N 1
ATOM 3924 C CA . ASP B 1 238 ? 76.898 63.648 9.899 1.00 51.68 532 ASP B CA 1
ATOM 3925 C C . ASP B 1 238 ? 76.049 62.466 9.498 1.00 49.48 532 ASP B C 1
ATOM 3926 O O . ASP B 1 238 ? 75.408 62.486 8.457 1.00 52.49 532 ASP B O 1
ATOM 3931 N N . ILE B 1 239 ? 76.019 61.441 10.338 1.00 39.04 533 ILE B N 1
ATOM 3932 C CA . ILE B 1 239 ? 75.251 60.252 10.009 1.00 36.40 533 ILE B CA 1
ATOM 3933 C C . ILE B 1 239 ? 73.759 60.520 9.997 1.00 34.18 533 ILE B C 1
ATOM 3934 O O . ILE B 1 239 ? 73.212 61.062 10.948 1.00 33.25 533 ILE B O 1
ATOM 3939 N N . GLU B 1 240 ? 73.108 60.135 8.905 1.00 46.20 534 GLU B N 1
ATOM 3940 C CA . GLU B 1 240 ? 71.668 60.302 8.764 1.00 46.44 534 GLU B CA 1
ATOM 3941 C C . GLU B 1 240 ? 71.035 59.051 9.371 1.00 45.37 534 GLU B C 1
ATOM 3942 O O . GLU B 1 240 ? 71.586 57.962 9.250 1.00 46.24 534 GLU B O 1
ATOM 3948 N N . PRO B 1 241 ? 69.877 59.190 10.037 1.00 41.74 535 PRO B N 1
ATOM 3949 C CA . PRO B 1 241 ? 69.198 58.045 10.656 1.00 40.60 535 PRO B CA 1
ATOM 3950 C C . PRO B 1 241 ? 69.149 56.772 9.819 1.00 40.70 535 PRO B C 1
ATOM 3951 O O . PRO B 1 241 ? 69.576 55.704 10.262 1.00 40.94 535 PRO B O 1
ATOM 3955 N N . GLU B 1 242 ? 68.617 56.879 8.612 1.00 52.39 536 GLU B N 1
ATOM 3956 C CA . GLU B 1 242 ? 68.510 55.720 7.745 1.00 53.28 536 GLU B CA 1
ATOM 3957 C C . GLU B 1 242 ? 69.882 55.159 7.378 1.00 52.51 536 GLU B C 1
ATOM 3958 O O . GLU B 1 242 ? 70.020 53.978 7.069 1.00 53.77 536 GLU B O 1
ATOM 3964 N N . GLU B 1 243 ? 70.897 56.010 7.434 1.00 38.57 537 GLU B N 1
ATOM 3965 C CA . GLU B 1 243 ? 72.269 55.628 7.098 1.00 38.09 537 GLU B CA 1
ATOM 3966 C C . GLU B 1 243 ? 73.009 54.854 8.204 1.00 35.76 537 GLU B C 1
ATOM 3967 O O . GLU B 1 243 ? 73.927 54.080 7.931 1.00 34.85 537 GLU B O 1
ATOM 3973 N N . LEU B 1 244 ? 72.594 55.064 9.446 1.00 35.06 538 LEU B N 1
ATOM 3974 C CA . LEU B 1 244 ? 73.209 54.427 10.606 1.00 34.29 538 LEU B CA 1
ATOM 3975 C C . LEU B 1 244 ? 73.200 52.903 10.570 1.00 34.78 538 LEU B C 1
ATOM 3976 O O . LEU B 1 244 ? 74.159 52.269 11.008 1.00 33.99 538 LEU B O 1
ATOM 3981 N N . LYS B 1 245 ? 72.122 52.319 10.048 1.00 39.54 539 LYS B N 1
ATOM 3982 C CA . LYS B 1 245 ? 72.004 50.865 9.952 1.00 40.44 539 LYS B CA 1
ATOM 3983 C C . LYS B 1 245 ? 73.148 50.262 9.134 1.00 40.14 539 LYS B C 1
ATOM 3984 O O . LYS B 1 245 ? 73.488 49.093 9.291 1.00 40.74 539 LYS B O 1
ATOM 3990 N N . HIS B 1 246 ? 73.746 51.062 8.262 1.00 34.25 540 HIS B N 1
ATOM 3991 C CA . HIS B 1 246 ? 74.833 50.573 7.417 1.00 36.54 540 HIS B CA 1
ATOM 3992 C C . HIS B 1 246 ? 76.152 50.364 8.139 1.00 35.00 540 HIS B C 1
ATOM 3993 O O . HIS B 1 246 ? 77.060 49.739 7.586 1.00 33.82 540 HIS B O 1
ATOM 4000 N N . TYR B 1 247 ? 76.274 50.878 9.361 1.00 50.31 541 TYR B N 1
ATOM 4001 C CA . TYR B 1 247 ? 77.526 50.728 10.087 1.00 49.82 541 TYR B CA 1
ATOM 4002 C C . TYR B 1 247 ? 77.546 49.627 11.124 1.00 50.14 541 TYR B C 1
ATOM 4003 O O . TYR B 1 247 ? 78.450 49.557 11.953 1.00 52.14 541 TYR B O 1
ATOM 4012 N N . PHE B 1 248 ? 76.545 48.759 11.073 1.00 47.61 542 PHE B N 1
ATOM 4013 C CA . PHE B 1 248 ? 76.496 47.609 11.959 1.00 46.91 542 PHE B CA 1
ATOM 4014 C C . PHE B 1 248 ? 76.569 46.356 11.078 1.00 47.26 542 PHE B C 1
ATOM 4015 O O . PHE B 1 248 ? 75.541 45.837 10.644 1.00 47.93 542 PHE B O 1
ATOM 4023 N N . LYS B 1 249 ? 77.798 45.903 10.808 1.00 38.55 543 LYS B N 1
ATOM 4024 C CA . LYS B 1 249 ? 78.079 44.718 9.988 1.00 38.70 543 LYS B CA 1
ATOM 4025 C C . LYS B 1 249 ? 77.016 43.627 10.051 1.00 39.92 543 LYS B C 1
ATOM 4026 O O . LYS B 1 249 ? 76.490 43.221 9.021 1.00 41.60 543 LYS B O 1
ATOM 4032 N N . GLU B 1 250 ? 76.710 43.133 11.248 1.00 39.33 544 GLU B N 1
ATOM 4033 C CA . GLU B 1 250 ? 75.713 42.072 11.377 1.00 41.44 544 GLU B CA 1
ATOM 4034 C C . GLU B 1 250 ? 74.448 42.382 10.591 1.00 41.43 544 GLU B C 1
ATOM 4035 O O . GLU B 1 250 ? 73.758 41.470 10.148 1.00 41.37 544 GLU B O 1
ATOM 4041 N N . PHE B 1 251 ? 74.121 43.662 10.456 1.00 51.31 545 PHE B N 1
ATOM 4042 C CA . PHE B 1 251 ? 72.935 44.054 9.709 1.00 54.02 545 PHE B CA 1
ATOM 4043 C C . PHE B 1 251 ? 73.359 44.095 8.251 1.00 56.13 545 PHE B C 1
ATOM 4044 O O . PHE B 1 251 ? 74.091 45.004 7.842 1.00 57.75 545 PHE B O 1
ATOM 4052 N N . GLY B 1 252 ? 72.909 43.124 7.465 1.00 43.61 546 GLY B N 1
ATOM 4053 C CA . GLY B 1 252 ? 73.289 43.095 6.062 1.00 46.62 546 GLY B CA 1
ATOM 4054 C C . GLY B 1 252 ? 72.814 41.820 5.395 1.00 48.82 546 GLY B C 1
ATOM 4055 O O . GLY B 1 252 ? 71.932 41.848 4.534 1.00 48.63 546 GLY B O 1
ATOM 4056 N N . ASP B 1 253 ? 73.409 40.700 5.791 1.00 65.14 547 ASP B N 1
ATOM 4057 C CA . ASP B 1 253 ? 73.031 39.406 5.251 1.00 67.98 547 ASP B CA 1
ATOM 4058 C C . ASP B 1 253 ? 71.585 39.130 5.667 1.00 66.98 547 ASP B C 1
ATOM 4059 O O . ASP B 1 253 ? 70.934 38.220 5.159 1.00 67.16 547 ASP B O 1
ATOM 4064 N N . LYS B 1 254 ? 71.088 39.941 6.591 1.00 56.46 548 LYS B N 1
ATOM 4065 C CA . LYS B 1 254 ? 69.733 39.785 7.094 1.00 57.29 548 LYS B CA 1
ATOM 4066 C C . LYS B 1 254 ? 68.659 40.291 6.122 1.00 57.39 548 LYS B C 1
ATOM 4067 O O . LYS B 1 254 ? 68.782 41.380 5.552 1.00 57.47 548 LYS B O 1
ATOM 4073 N N . GLN B 1 255 ? 67.613 39.481 5.940 1.00 52.22 549 GLN B N 1
ATOM 4074 C CA . GLN B 1 255 ? 66.508 39.828 5.052 1.00 52.31 549 GLN B CA 1
ATOM 4075 C C . GLN B 1 255 ? 65.356 40.448 5.835 1.00 50.42 549 GLN B C 1
ATOM 4076 O O . GLN B 1 255 ? 64.881 39.879 6.819 1.00 48.78 549 GLN B O 1
ATOM 4082 N N . CYS B 1 256 ? 64.904 41.610 5.377 1.00 62.35 550 CYS B N 1
ATOM 4083 C CA . CYS B 1 256 ? 63.808 42.307 6.019 1.00 63.45 550 CYS B CA 1
ATOM 4084 C C . CYS B 1 256 ? 62.700 42.537 5.001 1.00 62.48 550 CYS B C 1
ATOM 4085 O O . CYS B 1 256 ? 62.976 42.698 3.811 1.00 62.57 550 CYS B O 1
ATOM 4088 N N . PHE B 1 257 ? 61.453 42.554 5.474 1.00 54.40 551 PHE B N 1
ATOM 4089 C CA . PHE B 1 257 ? 60.292 42.765 4.608 1.00 52.46 551 PHE B CA 1
ATOM 4090 C C . PHE B 1 257 ? 60.385 44.063 3.809 1.00 51.94 551 PHE B C 1
ATOM 4091 O O . PHE B 1 257 ? 60.623 44.041 2.607 1.00 52.14 551 PHE B O 1
ATOM 4099 N N . PHE B 1 258 ? 60.197 45.188 4.489 1.00 52.26 552 PHE B N 1
ATOM 4100 C CA . PHE B 1 258 ? 60.242 46.500 3.856 1.00 50.80 552 PHE B CA 1
ATOM 4101 C C . PHE B 1 258 ? 61.578 46.889 3.215 1.00 52.54 552 PHE B C 1
ATOM 4102 O O . PHE B 1 258 ? 62.652 46.446 3.636 1.00 51.67 552 PHE B O 1
ATOM 4110 N N . SER B 1 259 ? 61.497 47.722 2.183 1.00 91.37 553 SER B N 1
ATOM 4111 C CA . SER B 1 259 ? 62.690 48.198 1.507 1.00 92.50 553 SER B CA 1
ATOM 4112 C C . SER B 1 259 ? 63.375 49.154 2.472 1.00 93.28 553 SER B C 1
ATOM 4113 O O . SER B 1 259 ? 62.736 50.056 3.023 1.00 93.11 553 SER B O 1
ATOM 4116 N N . ASP B 1 260 ? 64.672 48.960 2.677 1.00 127.41 554 ASP B N 1
ATOM 4117 C CA . ASP B 1 260 ? 65.426 49.793 3.600 1.00 126.91 554 ASP B CA 1
ATOM 4118 C C . ASP B 1 260 ? 64.699 49.818 4.947 1.00 124.26 554 ASP B C 1
ATOM 4119 O O . ASP B 1 260 ? 64.099 50.825 5.334 1.00 124.36 554 ASP B O 1
ATOM 4124 N N . CYS B 1 261 ? 64.746 48.684 5.641 1.00 59.17 555 CYS B N 1
ATOM 4125 C CA . CYS B 1 261 ? 64.116 48.528 6.945 1.00 53.67 555 CYS B CA 1
ATOM 4126 C C . CYS B 1 261 ? 65.060 49.106 7.995 1.00 51.83 555 CYS B C 1
ATOM 4127 O O . CYS B 1 261 ? 66.254 48.812 7.980 1.00 50.54 555 CYS B O 1
ATOM 4130 N N . ASN B 1 262 ? 64.533 49.931 8.898 1.00 50.39 556 ASN B N 1
ATOM 4131 C CA . ASN B 1 262 ? 65.358 50.538 9.936 1.00 48.53 556 ASN B CA 1
ATOM 4132 C C . ASN B 1 262 ? 65.608 49.600 11.098 1.00 45.74 556 ASN B C 1
ATOM 4133 O O . ASN B 1 262 ? 66.490 49.852 11.923 1.00 46.13 556 ASN B O 1
ATOM 4138 N N . HIS B 1 263 ? 64.825 48.524 11.161 1.00 36.95 557 HIS B N 1
ATOM 4139 C CA . HIS B 1 263 ? 64.966 47.513 12.208 1.00 35.11 557 HIS B CA 1
ATOM 4140 C C . HIS B 1 263 ? 64.492 48.010 13.567 1.00 32.89 557 HIS B C 1
ATOM 4141 O O . HIS B 1 263 ? 64.814 47.415 14.592 1.00 32.55 557 HIS B O 1
ATOM 4148 N N . VAL B 1 264 ? 63.728 49.097 13.569 1.00 26.71 558 VAL B N 1
ATOM 4149 C CA . VAL B 1 264 ? 63.208 49.680 14.801 1.00 27.23 558 VAL B CA 1
ATOM 4150 C C . VAL B 1 264 ? 61.801 49.164 15.085 1.00 29.02 558 VAL B C 1
ATOM 4151 O O . VAL B 1 264 ? 61.636 48.162 15.771 1.00 29.60 558 VAL B O 1
ATOM 4155 N N . ASP B 1 265 ? 60.781 49.840 14.563 1.00 33.39 559 ASP B N 1
ATOM 4156 C CA . ASP B 1 265 ? 59.404 49.399 14.788 1.00 35.87 559 ASP B CA 1
ATOM 4157 C C . ASP B 1 265 ? 58.889 48.523 13.650 1.00 37.48 559 ASP B C 1
ATOM 4158 O O . ASP B 1 265 ? 57.848 47.875 13.785 1.00 37.37 559 ASP B O 1
ATOM 4163 N N . GLU B 1 266 ? 59.622 48.491 12.539 1.00 40.50 560 GLU B N 1
ATOM 4164 C CA . GLU B 1 266 ? 59.195 47.715 11.387 1.00 43.00 560 GLU B CA 1
ATOM 4165 C C . GLU B 1 266 ? 58.595 46.371 11.752 1.00 46.92 560 GLU B C 1
ATOM 4166 O O . GLU B 1 266 ? 59.199 45.574 12.470 1.00 47.47 560 GLU B O 1
ATOM 4172 N N . PRO B 1 267 ? 57.376 46.110 11.249 1.00 61.62 561 PRO B N 1
ATOM 4173 C CA . PRO B 1 267 ? 56.557 44.913 11.436 1.00 62.90 561 PRO B CA 1
ATOM 4174 C C . PRO B 1 267 ? 57.333 43.610 11.381 1.00 63.91 561 PRO B C 1
ATOM 4175 O O . PRO B 1 267 ? 57.426 42.901 12.373 1.00 65.11 561 PRO B O 1
ATOM 4179 N N . GLU B 1 268 ? 57.884 43.298 10.215 1.00 79.61 562 GLU B N 1
ATOM 4180 C CA . GLU B 1 268 ? 58.631 42.065 9.992 1.00 81.32 562 GLU B CA 1
ATOM 4181 C C . GLU B 1 268 ? 60.088 42.472 9.815 1.00 80.33 562 GLU B C 1
ATOM 4182 O O . GLU B 1 268 ? 60.367 43.449 9.127 1.00 83.60 562 GLU B O 1
ATOM 4188 N N . CYS B 1 269 ? 61.019 41.748 10.426 1.00 55.88 563 CYS B N 1
ATOM 4189 C CA . CYS B 1 269 ? 62.418 42.138 10.295 1.00 50.82 563 CYS B CA 1
ATOM 4190 C C . CYS B 1 269 ? 63.454 41.013 10.471 1.00 50.23 563 CYS B C 1
ATOM 4191 O O . CYS B 1 269 ? 63.332 40.141 11.344 1.00 49.32 563 CYS B O 1
ATOM 4194 N N . GLY B 1 270 ? 64.472 41.036 9.620 1.00 47.88 564 GLY B N 1
ATOM 4195 C CA . GLY B 1 270 ? 65.498 40.014 9.676 1.00 47.71 564 GLY B CA 1
ATOM 4196 C C . GLY B 1 270 ? 66.445 40.267 10.825 1.00 47.85 564 GLY B C 1
ATOM 4197 O O . GLY B 1 270 ? 66.873 39.332 11.502 1.00 48.22 564 GLY B O 1
ATOM 4198 N N . VAL B 1 271 ? 66.786 41.533 11.037 1.00 45.32 565 VAL B N 1
ATOM 4199 C CA . VAL B 1 271 ? 67.669 41.919 12.122 1.00 44.74 565 VAL B CA 1
ATOM 4200 C C . VAL B 1 271 ? 67.008 41.585 13.461 1.00 44.73 565 VAL B C 1
ATOM 4201 O O . VAL B 1 271 ? 67.509 40.758 14.234 1.00 45.03 565 VAL B O 1
ATOM 4205 N N . LYS B 1 272 ? 65.878 42.225 13.739 1.00 37.10 566 LYS B N 1
ATOM 4206 C CA . LYS B 1 272 ? 65.183 41.970 14.992 1.00 38.67 566 LYS B CA 1
ATOM 4207 C C . LYS B 1 272 ? 65.023 40.466 15.216 1.00 39.91 566 LYS B C 1
ATOM 4208 O O . LYS B 1 272 ? 65.112 39.978 16.349 1.00 41.76 566 LYS B O 1
ATOM 4214 N N . GLU B 1 273 ? 64.813 39.732 14.129 1.00 45.00 567 GLU B N 1
ATOM 4215 C CA . GLU B 1 273 ? 64.653 38.280 14.197 1.00 47.32 567 GLU B CA 1
ATOM 4216 C C . GLU B 1 273 ? 65.969 37.614 14.634 1.00 46.45 567 GLU B C 1
ATOM 4217 O O . GLU B 1 273 ? 65.969 36.714 15.477 1.00 43.72 567 GLU B O 1
ATOM 4223 N N . ALA B 1 274 ? 67.084 38.066 14.063 1.00 50.91 568 ALA B N 1
ATOM 4224 C CA . ALA B 1 274 ? 68.398 37.527 14.401 1.00 52.83 568 ALA B CA 1
ATOM 4225 C C . ALA B 1 274 ? 68.811 37.914 15.827 1.00 54.28 568 ALA B C 1
ATOM 4226 O O . ALA B 1 274 ? 69.827 37.449 16.351 1.00 54.89 568 ALA B O 1
ATOM 4228 N N . VAL B 1 275 ? 68.029 38.793 16.441 1.00 48.68 569 VAL B N 1
ATOM 4229 C CA . VAL B 1 275 ? 68.285 39.192 17.817 1.00 49.92 569 VAL B CA 1
ATOM 4230 C C . VAL B 1 275 ? 67.508 38.188 18.667 1.00 50.75 569 VAL B C 1
ATOM 4231 O O . VAL B 1 275 ? 68.006 37.692 19.676 1.00 50.93 569 VAL B O 1
ATOM 4235 N N . GLU B 1 276 ? 66.286 37.881 18.239 1.00 60.64 570 GLU B N 1
ATOM 4236 C CA . GLU B 1 276 ? 65.445 36.917 18.940 1.00 61.58 570 GLU B CA 1
ATOM 4237 C C . GLU B 1 276 ? 66.188 35.595 19.046 1.00 60.10 570 GLU B C 1
ATOM 4238 O O . GLU B 1 276 ? 66.147 34.932 20.077 1.00 58.77 570 GLU B O 1
ATOM 4244 N N . ASN B 1 277 ? 66.860 35.224 17.959 1.00 48.15 571 ASN B N 1
ATOM 4245 C CA . ASN B 1 277 ? 67.618 33.983 17.883 1.00 47.54 571 ASN B CA 1
ATOM 4246 C C . ASN B 1 277 ? 68.906 34.101 18.676 1.00 46.73 571 ASN B C 1
ATOM 4247 O O . ASN B 1 277 ? 69.224 33.244 19.495 1.00 47.33 571 ASN B O 1
ATOM 4252 N N . GLY B 1 278 ? 69.653 35.168 18.443 1.00 63.90 572 GLY B N 1
ATOM 4253 C CA . GLY B 1 278 ? 70.890 35.327 19.174 1.00 62.89 572 GLY B CA 1
ATOM 4254 C C . GLY B 1 278 ? 72.070 35.329 18.234 1.00 62.05 572 GLY B C 1
ATOM 4255 O O . GLY B 1 278 ? 73.199 35.043 18.636 1.00 62.47 572 GLY B O 1
ATOM 4256 N N . GLU B 1 279 ? 71.797 35.632 16.970 1.00 44.27 573 GLU B N 1
ATOM 4257 C CA . GLU B 1 279 ? 72.836 35.710 15.959 1.00 43.39 573 GLU B CA 1
ATOM 4258 C C . GLU B 1 279 ? 73.396 37.129 16.027 1.00 40.84 573 GLU B C 1
ATOM 4259 O O . GLU B 1 279 ? 74.542 37.382 15.658 1.00 40.24 573 GLU B O 1
ATOM 4265 N N . ILE B 1 280 ? 72.569 38.052 16.508 1.00 43.34 574 ILE B N 1
ATOM 4266 C CA . ILE B 1 280 ? 72.983 39.438 16.691 1.00 41.44 574 ILE B CA 1
ATOM 4267 C C . ILE B 1 280 ? 72.980 39.650 18.203 1.00 38.84 574 ILE B C 1
ATOM 4268 O O . ILE B 1 280 ? 72.067 39.194 18.902 1.00 36.81 574 ILE B O 1
ATOM 4273 N N . ALA B 1 281 ? 74.008 40.326 18.706 1.00 33.09 575 ALA B N 1
ATOM 4274 C CA . ALA B 1 281 ? 74.115 40.604 20.136 1.00 32.77 575 ALA B CA 1
ATOM 4275 C C . ALA B 1 281 ? 72.996 41.545 20.584 1.00 32.66 575 ALA B C 1
ATOM 4276 O O . ALA B 1 281 ? 72.637 42.470 19.855 1.00 30.79 575 ALA B O 1
ATOM 4278 N N . GLU B 1 282 ? 72.443 41.321 21.773 1.00 49.54 576 GLU B N 1
ATOM 4279 C CA . GLU B 1 282 ? 71.385 42.201 22.258 1.00 51.23 576 GLU B CA 1
ATOM 4280 C C . GLU B 1 282 ? 71.896 43.636 22.325 1.00 50.24 576 GLU B C 1
ATOM 4281 O O . GLU B 1 282 ? 71.210 44.568 21.918 1.00 51.30 576 GLU B O 1
ATOM 4287 N N . SER B 1 283 ? 73.111 43.816 22.828 1.00 52.49 577 SER B N 1
ATOM 4288 C CA . SER B 1 283 ? 73.670 45.150 22.937 1.00 50.16 577 SER B CA 1
ATOM 4289 C C . SER B 1 283 ? 73.788 45.822 21.570 1.00 49.26 577 SER B C 1
ATOM 4290 O O . SER B 1 283 ? 73.254 46.909 21.369 1.00 51.11 577 SER B O 1
ATOM 4293 N N . ARG B 1 284 ? 74.482 45.183 20.632 1.00 43.86 578 ARG B N 1
ATOM 4294 C CA . ARG B 1 284 ? 74.654 45.753 19.297 1.00 41.14 578 ARG B CA 1
ATOM 4295 C C . ARG B 1 284 ? 73.341 46.311 18.789 1.00 39.05 578 ARG B C 1
ATOM 4296 O O . ARG B 1 284 ? 73.297 47.407 18.224 1.00 38.81 578 ARG B O 1
ATOM 4304 N N . TYR B 1 285 ? 72.271 45.553 19.008 1.00 20.58 579 TYR B N 1
ATOM 4305 C CA . TYR B 1 285 ? 70.947 45.986 18.588 1.00 20.43 579 TYR B CA 1
ATOM 4306 C C . TYR B 1 285 ? 70.514 47.184 19.438 1.00 21.71 579 TYR B C 1
ATOM 4307 O O . TYR B 1 285 ? 70.318 48.284 18.929 1.00 20.94 579 TYR B O 1
ATOM 4316 N N . GLU B 1 286 ? 70.383 46.968 20.739 1.00 41.36 580 GLU B N 1
ATOM 4317 C CA . GLU B 1 286 ? 69.983 48.036 21.632 1.00 44.34 580 GLU B CA 1
ATOM 4318 C C . GLU B 1 286 ? 70.756 49.324 21.337 1.00 42.90 580 GLU B C 1
ATOM 4319 O O . GLU B 1 286 ? 70.176 50.402 21.231 1.00 44.17 580 GLU B O 1
ATOM 4325 N N . ASN B 1 287 ? 72.065 49.217 21.177 1.00 39.28 581 ASN B N 1
ATOM 4326 C CA . ASN B 1 287 ? 72.857 50.404 20.911 1.00 41.27 581 ASN B CA 1
ATOM 4327 C C . ASN B 1 287 ? 72.547 51.035 19.567 1.00 41.15 581 ASN B C 1
ATOM 4328 O O . ASN B 1 287 ? 72.677 52.254 19.405 1.00 40.15 581 ASN B O 1
ATOM 4333 N N . TYR B 1 288 ? 72.156 50.206 18.602 1.00 40.39 582 TYR B N 1
ATOM 4334 C CA . TYR B 1 288 ? 71.808 50.704 17.284 1.00 38.26 582 TYR B CA 1
ATOM 4335 C C . TYR B 1 288 ? 70.592 51.604 17.463 1.00 37.49 582 TYR B C 1
ATOM 4336 O O . TYR B 1 288 ? 70.551 52.734 16.955 1.00 37.64 582 TYR B O 1
ATOM 4345 N N . VAL B 1 289 ? 69.603 51.089 18.191 1.00 19.13 583 VAL B N 1
ATOM 4346 C CA . VAL B 1 289 ? 68.373 51.819 18.440 1.00 19.45 583 VAL B CA 1
ATOM 4347 C C . VAL B 1 289 ? 68.702 53.104 19.202 1.00 20.01 583 VAL B C 1
ATOM 4348 O O . VAL B 1 289 ? 68.310 54.198 18.796 1.00 18.70 583 VAL B O 1
ATOM 4352 N N . LYS B 1 290 ? 69.433 52.984 20.299 1.00 30.31 584 LYS B N 1
ATOM 4353 C CA . LYS B 1 290 ? 69.791 54.179 21.043 1.00 33.39 584 LYS B CA 1
ATOM 4354 C C . LYS B 1 290 ? 70.342 55.207 20.041 1.00 31.77 584 LYS B C 1
ATOM 4355 O O . LYS B 1 290 ? 69.710 56.216 19.769 1.00 31.88 584 LYS B O 1
ATOM 4361 N N . MET B 1 291 ? 71.503 54.933 19.465 1.00 41.93 585 MET B N 1
ATOM 4362 C CA . MET B 1 291 ? 72.085 55.862 18.510 1.00 41.96 585 MET B CA 1
ATOM 4363 C C . MET B 1 291 ? 71.095 56.334 17.440 1.00 43.26 585 MET B C 1
ATOM 4364 O O . MET B 1 291 ? 71.121 57.495 17.030 1.00 43.62 585 MET B O 1
ATOM 4369 N N . PHE B 1 292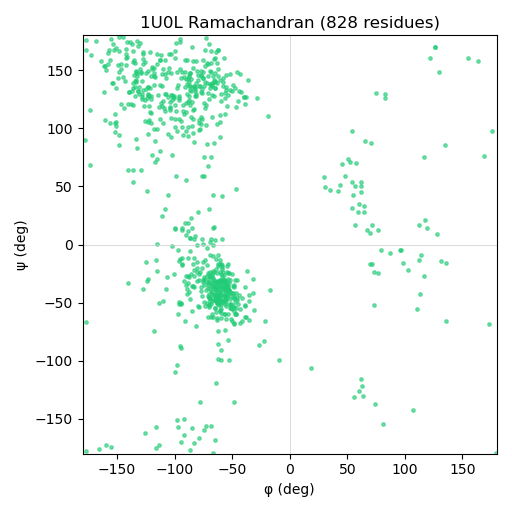 ? 70.215 55.442 16.996 1.00 42.57 586 PHE B N 1
ATOM 4370 C CA . PHE B 1 292 ? 69.256 55.799 15.953 1.00 43.37 586 PHE B CA 1
ATOM 4371 C C . PHE B 1 292 ? 68.421 57.017 16.326 1.00 43.74 586 PHE B C 1
ATOM 4372 O O . PHE B 1 292 ? 68.482 58.060 15.674 1.00 41.52 586 PHE B O 1
ATOM 4380 N N . TYR B 1 293 ? 67.629 56.849 17.377 1.00 45.99 587 TYR B N 1
ATOM 4381 C CA . TYR B 1 293 ? 66.759 57.883 17.899 1.00 46.74 587 TYR B CA 1
ATOM 4382 C C . TYR B 1 293 ? 67.515 59.160 18.187 1.00 47.42 587 TYR B C 1
ATOM 4383 O O . TYR B 1 293 ? 66.989 60.267 18.020 1.00 48.02 587 TYR B O 1
ATOM 4392 N N . GLU B 1 294 ? 68.749 58.998 18.645 1.00 32.42 588 GLU B N 1
ATOM 4393 C CA . GLU B 1 294 ? 69.594 60.141 18.943 1.00 33.96 588 GLU B CA 1
ATOM 4394 C C . GLU B 1 294 ? 69.845 60.896 17.655 1.00 33.31 588 GLU B C 1
ATOM 4395 O O . GLU B 1 294 ? 69.982 62.112 17.667 1.00 32.83 588 GLU B O 1
ATOM 4401 N N . LEU B 1 295 ? 69.892 60.178 16.539 1.00 41.26 589 LEU B N 1
ATOM 4402 C CA . LEU B 1 295 ? 70.113 60.827 15.261 1.00 44.67 589 LEU B CA 1
ATOM 4403 C C . LEU B 1 295 ? 68.879 61.574 14.771 1.00 49.00 589 LEU B C 1
ATOM 4404 O O . LEU B 1 295 ? 69.000 62.574 14.064 1.00 49.65 589 LEU B O 1
ATOM 4409 N N . LEU B 1 296 ? 67.694 61.105 15.146 1.00 64.09 590 LEU B N 1
ATOM 4410 C CA . LEU B 1 296 ? 66.482 61.783 14.719 1.00 69.93 590 LEU B CA 1
ATOM 4411 C C . LEU B 1 296 ? 66.467 63.233 15.203 1.00 75.45 590 LEU B C 1
ATOM 4412 O O . LEU B 1 296 ? 65.841 64.092 14.581 1.00 77.24 590 LEU B O 1
ATOM 4417 N N . GLY B 1 297 ? 67.160 63.506 16.307 1.00 60.82 591 GLY B N 1
ATOM 4418 C CA . GLY B 1 297 ? 67.211 64.861 16.834 1.00 67.77 591 GLY B CA 1
ATOM 4419 C C . GLY B 1 297 ? 67.928 65.828 15.902 1.00 73.43 591 GLY B C 1
ATOM 4420 O O . GLY B 1 297 ? 69.139 66.047 16.030 1.00 73.27 591 GLY B O 1
ATOM 4421 N N . ARG B 1 298 ? 67.172 66.405 14.967 1.00 103.57 592 ARG B N 1
ATOM 4422 C CA . ARG B 1 298 ? 67.695 67.356 13.982 1.00 109.41 592 ARG B CA 1
ATOM 4423 C C . ARG B 1 298 ? 66.596 67.747 12.988 1.00 112.71 592 ARG B C 1
ATOM 4424 O O . ARG B 1 298 ? 66.340 67.032 12.020 1.00 113.18 592 ARG B O 1
ATOM 4432 N N . ARG B 1 299 ? 65.959 68.889 13.232 1.00 173.75 593 ARG B N 1
ATOM 4433 C CA . ARG B 1 299 ? 64.869 69.387 12.387 1.00 177.21 593 ARG B CA 1
ATOM 4434 C C . ARG B 1 299 ? 63.839 68.293 12.116 1.00 177.70 593 ARG B C 1
ATOM 4435 O O . ARG B 1 299 ? 63.445 68.062 10.971 1.00 177.48 593 ARG B O 1
ATOM 4443 N N . LEU C 1 9 ? 54.028 119.360 8.202 1.00 132.17 603 LEU C N 1
ATOM 4444 C CA . LEU C 1 9 ? 54.799 118.897 7.017 1.00 132.54 603 LEU C CA 1
ATOM 4445 C C . LEU C 1 9 ? 55.737 117.755 7.417 1.00 132.17 603 LEU C C 1
ATOM 4446 O O . LEU C 1 9 ? 55.648 117.225 8.526 1.00 131.53 603 LEU C O 1
ATOM 4451 N N . ARG C 1 10 ? 56.628 117.377 6.506 1.00 133.39 604 ARG C N 1
ATOM 4452 C CA . ARG C 1 10 ? 57.582 116.300 6.751 1.00 132.21 604 ARG C CA 1
ATOM 4453 C C . ARG C 1 10 ? 58.608 116.665 7.815 1.00 132.38 604 ARG C C 1
ATOM 4454 O O . ARG C 1 10 ? 59.109 117.789 7.853 1.00 131.77 604 ARG C O 1
ATOM 4462 N N . ARG C 1 11 ? 58.917 115.705 8.678 1.00 159.87 605 ARG C N 1
ATOM 4463 C CA . ARG C 1 11 ? 59.902 115.907 9.730 1.00 159.05 605 ARG C CA 1
ATOM 4464 C C . ARG C 1 11 ? 60.656 114.604 9.954 1.00 157.94 605 ARG C C 1
ATOM 4465 O O . ARG C 1 11 ? 60.081 113.522 9.846 1.00 158.15 605 ARG C O 1
ATOM 4473 N N . ARG C 1 12 ? 61.946 114.708 10.252 1.00 110.62 606 ARG C N 1
ATOM 4474 C CA . ARG C 1 12 ? 62.762 113.524 10.484 1.00 107.74 606 ARG C CA 1
ATOM 4475 C C . ARG C 1 12 ? 62.663 113.091 11.942 1.00 105.06 606 ARG C C 1
ATOM 4476 O O . ARG C 1 12 ? 62.514 113.923 12.838 1.00 104.79 606 ARG C O 1
ATOM 4484 N N . GLY C 1 13 ? 62.745 111.784 12.173 1.00 85.37 607 GLY C N 1
ATOM 4485 C CA . GLY C 1 13 ? 62.661 111.271 13.527 1.00 81.14 607 GLY C CA 1
ATOM 4486 C C . GLY C 1 13 ? 63.415 109.972 13.742 1.00 78.82 607 GLY C C 1
ATOM 4487 O O . GLY C 1 13 ? 63.871 109.326 12.791 1.00 77.30 607 GLY C O 1
ATOM 4488 N N . ILE C 1 14 ? 63.555 109.597 15.010 1.00 95.17 608 ILE C N 1
ATOM 4489 C CA . ILE C 1 14 ? 64.237 108.367 15.387 1.00 93.09 608 ILE C CA 1
ATOM 4490 C C . ILE C 1 14 ? 63.284 107.513 16.206 1.00 90.58 608 ILE C C 1
ATOM 4491 O O . ILE C 1 14 ? 62.592 108.022 17.088 1.00 90.45 608 ILE C O 1
ATOM 4496 N N . VAL C 1 15 ? 63.246 106.218 15.906 1.00 58.36 609 VAL C N 1
ATOM 4497 C CA . VAL C 1 15 ? 62.374 105.297 16.628 1.00 55.74 609 VAL C CA 1
ATOM 4498 C C . VAL C 1 15 ? 63.001 104.933 17.969 1.00 53.98 609 VAL C C 1
ATOM 4499 O O . VAL C 1 15 ? 63.973 104.178 18.026 1.00 52.88 609 VAL C O 1
ATOM 4503 N N . VAL C 1 16 ? 62.446 105.474 19.048 1.00 58.83 610 VAL C N 1
ATOM 4504 C CA . VAL C 1 16 ? 62.975 105.193 20.374 1.00 58.95 610 VAL C CA 1
ATOM 4505 C C . VAL C 1 16 ? 62.323 103.972 21.008 1.00 58.90 610 VAL C C 1
ATOM 4506 O O . VAL C 1 16 ? 62.937 103.311 21.848 1.00 58.78 610 VAL C O 1
ATOM 4510 N N . SER C 1 17 ? 61.087 103.671 20.613 1.00 51.17 611 SER C N 1
ATOM 4511 C CA . SER C 1 17 ? 60.391 102.510 21.157 1.00 52.06 611 SER C CA 1
ATOM 4512 C C . SER C 1 17 ? 59.018 102.236 20.562 1.00 53.04 611 SER C C 1
ATOM 4513 O O . SER C 1 17 ? 58.567 102.917 19.641 1.00 52.80 611 SER C O 1
ATOM 4516 N N . PHE C 1 18 ? 58.366 101.212 21.101 1.00 54.92 612 PHE C N 1
ATOM 4517 C CA . PHE C 1 18 ? 57.033 100.822 20.668 1.00 58.22 612 PHE C CA 1
ATOM 4518 C C . PHE C 1 18 ? 56.163 100.773 21.906 1.00 60.49 612 PHE C C 1
ATOM 4519 O O . PHE C 1 18 ? 56.436 100.009 22.820 1.00 60.89 612 PHE C O 1
ATOM 4527 N N . HIS C 1 19 ? 55.121 101.591 21.947 1.00 94.42 613 HIS C N 1
ATOM 4528 C CA . HIS C 1 19 ? 54.240 101.603 23.103 1.00 98.13 613 HIS C CA 1
ATOM 4529 C C . HIS C 1 19 ? 52.783 101.469 22.674 1.00 99.00 613 HIS C C 1
ATOM 4530 O O . HIS C 1 19 ? 52.401 101.930 21.598 1.00 99.42 613 HIS C O 1
ATOM 4537 N N . SER C 1 20 ? 51.983 100.827 23.521 1.00 115.27 614 SER C N 1
ATOM 4538 C CA . SER C 1 20 ? 50.561 100.624 23.262 1.00 115.58 614 SER C CA 1
ATOM 4539 C C . SER C 1 20 ? 50.256 100.395 21.785 1.00 115.38 614 SER C C 1
ATOM 4540 O O . SER C 1 20 ? 49.337 100.999 21.227 1.00 114.95 614 SER C O 1
ATOM 4543 N N . ASN C 1 21 ? 51.033 99.521 21.155 1.00 128.62 615 ASN C N 1
ATOM 4544 C CA . ASN C 1 21 ? 50.837 99.211 19.746 1.00 127.77 615 ASN C CA 1
ATOM 4545 C C . ASN C 1 21 ? 51.023 100.440 18.868 1.00 126.10 615 ASN C C 1
ATOM 4546 O O . ASN C 1 21 ? 50.170 100.751 18.038 1.00 126.32 615 ASN C O 1
ATOM 4551 N N . MET C 1 2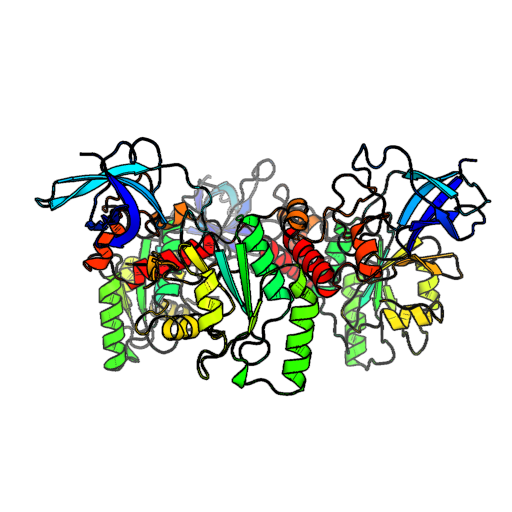2 ? 52.135 101.142 19.060 1.00 80.43 616 MET C N 1
ATOM 4552 C CA . MET C 1 22 ? 52.437 102.330 18.271 1.00 76.69 616 MET C CA 1
ATOM 4553 C C . MET C 1 22 ? 53.922 102.589 18.312 1.00 74.52 616 MET C C 1
ATOM 4554 O O . MET C 1 22 ? 54.604 102.172 19.242 1.00 74.61 616 MET C O 1
ATOM 4559 N N . VAL C 1 23 ? 54.416 103.281 17.296 1.00 57.91 617 VAL C N 1
ATOM 4560 C CA . VAL C 1 23 ? 55.827 103.610 17.212 1.00 54.31 617 VAL C CA 1
ATOM 4561 C C . VAL C 1 23 ? 56.013 104.953 17.886 1.00 53.72 617 VAL C C 1
ATOM 4562 O O . VAL C 1 23 ? 55.221 105.861 17.678 1.00 54.52 617 VAL C O 1
ATOM 4566 N N . THR C 1 24 ? 57.039 105.087 18.710 1.00 73.34 618 THR C N 1
ATOM 4567 C CA . THR C 1 24 ? 57.273 106.364 19.365 1.00 73.35 618 THR C CA 1
ATOM 4568 C C . THR C 1 24 ? 58.563 106.939 18.819 1.00 74.47 618 THR C C 1
ATOM 4569 O O . THR C 1 24 ? 59.643 106.437 19.126 1.00 74.92 618 THR C O 1
ATOM 4573 N N . VAL C 1 25 ? 58.456 107.983 18.002 1.00 59.31 619 VAL C N 1
ATOM 4574 C CA . VAL C 1 25 ? 59.648 108.594 17.431 1.00 59.74 619 VAL C CA 1
ATOM 4575 C C . VAL C 1 25 ? 59.943 109.962 18.032 1.00 60.97 619 VAL C C 1
ATOM 4576 O O . VAL C 1 25 ? 59.034 110.716 18.397 1.00 59.00 619 VAL C O 1
ATOM 4580 N N . GLU C 1 26 ? 61.233 110.262 18.125 1.00 68.42 620 GLU C N 1
ATOM 4581 C CA . GLU C 1 26 ? 61.697 111.525 18.659 1.00 72.42 620 GLU C CA 1
ATOM 4582 C C . GLU C 1 26 ? 62.049 112.423 17.485 1.00 75.22 620 GLU C C 1
ATOM 4583 O O . GLU C 1 26 ? 62.809 112.016 16.603 1.00 75.27 620 GLU C O 1
ATOM 4589 N N . ASP C 1 27 ? 61.491 113.633 17.472 1.00 79.28 621 ASP C N 1
ATOM 4590 C CA . ASP C 1 27 ? 61.744 114.601 16.402 1.00 83.34 621 ASP C CA 1
ATOM 4591 C C . ASP C 1 27 ? 63.234 114.936 16.323 1.00 85.50 621 ASP C C 1
ATOM 4592 O O . ASP C 1 27 ? 63.832 115.365 17.315 1.00 85.25 621 ASP C O 1
ATOM 4597 N N . GLU C 1 28 ? 63.827 114.730 15.146 1.00 77.27 622 GLU C N 1
ATOM 4598 C CA . GLU C 1 28 ? 65.251 114.996 14.950 1.00 81.37 622 GLU C CA 1
ATOM 4599 C C . GLU C 1 28 ? 65.668 116.357 15.482 1.00 83.88 622 GLU C C 1
ATOM 4600 O O . GLU C 1 28 ? 66.713 116.483 16.124 1.00 84.40 622 GLU C O 1
ATOM 4606 N N . GLU C 1 29 ? 64.861 117.375 15.195 1.00 114.77 623 GLU C N 1
ATOM 4607 C CA . GLU C 1 29 ? 65.134 118.728 15.667 1.00 119.00 623 GLU C CA 1
ATOM 4608 C C . GLU C 1 29 ? 64.940 118.664 17.179 1.00 120.97 623 GLU C C 1
ATOM 4609 O O . GLU C 1 29 ? 65.063 117.591 17.768 1.00 122.34 623 GLU C O 1
ATOM 4615 N N . THR C 1 30 ? 64.649 119.795 17.816 1.00 120.07 624 THR C N 1
ATOM 4616 C CA . THR C 1 30 ? 64.416 119.781 19.259 1.00 122.59 624 THR C CA 1
ATOM 4617 C C . THR C 1 30 ? 63.111 119.012 19.395 1.00 120.68 624 THR C C 1
ATOM 4618 O O . THR C 1 30 ? 62.048 119.584 19.640 1.00 121.11 624 THR C O 1
ATOM 4622 N N . GLY C 1 31 ? 63.206 117.701 19.225 1.00 106.04 625 GLY C N 1
ATOM 4623 C CA . GLY C 1 31 ? 62.023 116.877 19.272 1.00 104.87 625 GLY C CA 1
ATOM 4624 C C . GLY C 1 31 ? 61.662 116.180 20.557 1.00 102.79 625 GLY C C 1
ATOM 4625 O O . GLY C 1 31 ? 62.467 115.462 21.149 1.00 102.65 625 GLY C O 1
ATOM 4626 N N . GLU C 1 32 ? 60.426 116.412 20.984 1.00 77.11 626 GLU C N 1
ATOM 4627 C CA . GLU C 1 32 ? 59.905 115.772 22.171 1.00 75.40 626 GLU C CA 1
ATOM 4628 C C . GLU C 1 32 ? 59.545 114.370 21.705 1.00 73.23 626 GLU C C 1
ATOM 4629 O O . GLU C 1 32 ? 59.938 113.949 20.609 1.00 72.33 626 GLU C O 1
ATOM 4635 N N . ARG C 1 33 ? 58.791 113.651 22.525 1.00 89.50 627 ARG C N 1
ATOM 4636 C CA . ARG C 1 33 ? 58.405 112.297 22.173 1.00 87.73 627 ARG C CA 1
ATOM 4637 C C . ARG C 1 33 ? 57.092 112.331 21.401 1.00 85.77 627 ARG C C 1
ATOM 4638 O O . ARG C 1 33 ? 56.018 112.423 21.992 1.00 85.70 627 ARG C O 1
ATOM 4646 N N . ILE C 1 34 ? 57.190 112.273 20.075 1.00 91.43 628 ILE C N 1
ATOM 4647 C CA . ILE C 1 34 ? 56.005 112.298 19.228 1.00 89.60 628 ILE C CA 1
ATOM 4648 C C . ILE C 1 34 ? 55.559 110.887 18.883 1.00 87.69 628 ILE C C 1
ATOM 4649 O O . ILE C 1 34 ? 56.194 110.205 18.077 1.00 87.50 628 ILE C O 1
ATOM 4654 N N . LEU C 1 35 ? 54.467 110.457 19.507 1.00 80.58 629 LEU C N 1
ATOM 4655 C CA . LEU C 1 35 ? 53.906 109.137 19.258 1.00 79.06 629 LEU C CA 1
ATOM 4656 C C . LEU C 1 35 ? 53.436 109.118 17.804 1.00 78.02 629 LEU C C 1
ATOM 4657 O O . LEU C 1 35 ? 52.897 110.106 17.319 1.00 79.99 629 LEU C O 1
ATOM 4662 N N . CYS C 1 36 ? 53.641 108.008 17.104 1.00 58.76 630 CYS C N 1
ATOM 4663 C CA . CYS C 1 36 ? 53.220 107.914 15.704 1.00 57.94 630 CYS C CA 1
ATOM 4664 C C . CYS C 1 36 ? 52.335 106.704 15.479 1.00 58.17 630 CYS C C 1
ATOM 4665 O O . CYS C 1 36 ? 51.792 106.147 16.436 1.00 58.89 630 CYS C O 1
ATOM 4668 N N . LYS C 1 37 ? 52.197 106.303 14.214 1.00 68.31 631 LYS C N 1
ATOM 4669 C CA . LYS C 1 37 ? 51.375 105.146 13.847 1.00 69.81 631 LYS C CA 1
ATOM 4670 C C . LYS C 1 37 ? 51.545 104.860 12.359 1.00 70.94 631 LYS C C 1
ATOM 4671 O O . LYS C 1 37 ? 50.605 105.015 11.588 1.00 71.63 631 LYS C O 1
ATOM 4677 N N . LEU C 1 38 ? 52.736 104.420 11.967 1.00 87.84 632 LEU C N 1
ATOM 4678 C CA . LEU C 1 38 ? 53.038 104.137 10.566 1.00 90.23 632 LEU C CA 1
ATOM 4679 C C . LEU C 1 38 ? 51.849 103.943 9.638 1.00 92.54 632 LEU C C 1
ATOM 4680 O O . LEU C 1 38 ? 51.116 102.962 9.732 1.00 92.81 632 LEU C O 1
ATOM 4685 N N . ARG C 1 39 ? 51.657 104.904 8.745 1.00 155.55 633 ARG C N 1
ATOM 4686 C CA . ARG C 1 39 ? 50.582 104.827 7.773 1.00 157.30 633 ARG C CA 1
ATOM 4687 C C . ARG C 1 39 ? 51.281 104.462 6.484 1.00 157.66 633 ARG C C 1
ATOM 4688 O O . ARG C 1 39 ? 52.114 105.221 5.990 1.00 158.87 633 ARG C O 1
ATOM 4696 N N . GLY C 1 40 ? 50.995 103.292 5.940 1.00 55.26 634 GLY C N 1
ATOM 4697 C CA . GLY C 1 40 ? 51.671 102.993 4.701 1.00 54.63 634 GLY C CA 1
ATOM 4698 C C . GLY C 1 40 ? 51.447 101.690 3.984 1.00 53.13 634 GLY C C 1
ATOM 4699 O O . GLY C 1 40 ? 50.654 100.826 4.382 1.00 52.39 634 GLY C O 1
ATOM 4700 N N . LYS C 1 41 ? 52.166 101.589 2.873 1.00 95.03 635 LYS C N 1
ATOM 4701 C CA . LYS C 1 41 ? 52.144 100.413 2.040 1.00 95.59 635 LYS C CA 1
ATOM 4702 C C . LYS C 1 41 ? 53.166 99.512 2.710 1.00 95.39 635 LYS C C 1
ATOM 4703 O O . LYS C 1 41 ? 53.627 98.522 2.142 1.00 95.20 635 LYS C O 1
ATOM 4709 N N . PHE C 1 42 ? 53.526 99.895 3.932 1.00 91.63 636 PHE C N 1
ATOM 4710 C CA . PHE C 1 42 ? 54.461 99.128 4.736 1.00 92.66 636 PHE C CA 1
ATOM 4711 C C . PHE C 1 42 ? 53.830 97.751 4.802 1.00 92.65 636 PHE C C 1
ATOM 4712 O O . PHE C 1 42 ? 54.516 96.732 4.743 1.00 93.75 636 PHE C O 1
ATOM 4720 N N . ARG C 1 43 ? 52.507 97.747 4.933 1.00 77.51 637 ARG C N 1
ATOM 4721 C CA . ARG C 1 43 ? 51.729 96.520 4.977 1.00 78.53 637 ARG C CA 1
ATOM 4722 C C . ARG C 1 43 ? 51.933 95.856 3.611 1.00 77.95 637 ARG C C 1
ATOM 4723 O O . ARG C 1 43 ? 52.277 94.673 3.536 1.00 78.46 637 ARG C O 1
ATOM 4731 N N . LEU C 1 44 ? 51.738 96.637 2.543 1.00 75.85 638 LEU C N 1
ATOM 4732 C CA . LEU C 1 44 ? 51.898 96.166 1.162 1.00 74.79 638 LEU C CA 1
ATOM 4733 C C . LEU C 1 44 ? 53.277 95.541 0.977 1.00 73.60 638 LEU C C 1
ATOM 4734 O O . LEU C 1 44 ? 53.407 94.320 1.017 1.00 73.42 638 LEU C O 1
ATOM 4739 N N . GLN C 1 45 ? 54.305 96.356 0.753 1.00 93.49 639 GLN C N 1
ATOM 4740 C CA . GLN C 1 45 ? 55.646 95.794 0.642 1.00 93.32 639 GLN C CA 1
ATOM 4741 C C . GLN C 1 45 ? 55.883 95.278 2.052 1.00 92.74 639 GLN C C 1
ATOM 4742 O O . GLN C 1 45 ? 55.007 95.409 2.902 1.00 93.55 639 GLN C O 1
ATOM 4748 N N . ASN C 1 46 ? 57.034 94.691 2.334 1.00 93.80 640 ASN C N 1
ATOM 4749 C CA . ASN C 1 46 ? 57.224 94.198 3.688 1.00 93.84 640 ASN C CA 1
ATOM 4750 C C . ASN C 1 46 ? 58.213 95.024 4.496 1.00 92.37 640 ASN C C 1
ATOM 4751 O O . ASN C 1 46 ? 58.893 94.509 5.383 1.00 92.88 640 ASN C O 1
ATOM 4756 N N . LEU C 1 47 ? 58.284 96.314 4.191 1.00 141.29 641 LEU C N 1
ATOM 4757 C CA . LEU C 1 47 ? 59.179 97.210 4.905 1.00 139.58 641 LEU C CA 1
ATOM 4758 C C . LEU C 1 47 ? 58.897 97.121 6.405 1.00 136.92 641 LEU C C 1
ATOM 4759 O O . LEU C 1 47 ? 57.783 97.407 6.850 1.00 137.26 641 LEU C O 1
ATOM 4764 N N . LYS C 1 48 ? 59.898 96.706 7.179 1.00 62.50 642 LYS C N 1
ATOM 4765 C CA . LYS C 1 48 ? 59.740 96.597 8.629 1.00 59.61 642 LYS C CA 1
ATOM 4766 C C . LYS C 1 48 ? 60.340 97.812 9.338 1.00 56.48 642 LYS C C 1
ATOM 4767 O O . LYS C 1 48 ? 61.162 98.535 8.773 1.00 54.70 642 LYS C O 1
ATOM 4773 N N . ILE C 1 49 ? 59.924 98.043 10.575 1.00 92.72 643 ILE C N 1
ATOM 4774 C CA . ILE C 1 49 ? 60.444 99.169 11.329 1.00 91.02 643 ILE C CA 1
ATOM 4775 C C . ILE C 1 49 ? 60.931 98.674 12.689 1.00 89.11 643 ILE C C 1
ATOM 4776 O O . ILE C 1 49 ? 60.222 97.955 13.399 1.00 89.49 643 ILE C O 1
ATOM 4781 N N . TYR C 1 50 ? 62.157 99.034 13.041 1.00 83.53 644 TYR C N 1
ATOM 4782 C CA . TYR C 1 50 ? 62.709 98.614 14.318 1.00 79.04 644 TYR C CA 1
ATOM 4783 C C . TYR C 1 50 ? 63.197 99.824 15.089 1.00 77.57 644 TYR C C 1
ATOM 4784 O O . TYR C 1 50 ? 63.491 100.866 14.505 1.00 77.10 644 TYR C O 1
ATOM 4793 N N . VAL C 1 51 ? 63.278 99.685 16.407 1.00 54.02 645 VAL C N 1
ATOM 4794 C CA . VAL C 1 51 ? 63.775 100.768 17.234 1.00 51.76 645 VAL C CA 1
ATOM 4795 C C . VAL C 1 51 ? 65.153 101.160 16.704 1.00 51.71 645 VAL C C 1
ATOM 4796 O O . VAL C 1 51 ? 65.901 100.311 16.214 1.00 50.27 645 VAL C O 1
ATOM 4800 N N . GLY C 1 52 ? 65.480 102.445 16.791 1.00 60.87 646 GLY C N 1
ATOM 4801 C CA . GLY C 1 52 ? 66.772 102.902 16.317 1.00 63.77 646 GLY C CA 1
ATOM 4802 C C . GLY C 1 52 ? 66.781 103.244 14.839 1.00 65.95 646 GLY C C 1
ATOM 4803 O O . GLY C 1 52 ? 67.771 103.767 14.320 1.00 66.83 646 GLY C O 1
ATOM 4804 N N . ASP C 1 53 ? 65.682 102.946 14.155 1.00 66.34 647 ASP C N 1
ATOM 4805 C CA . ASP C 1 53 ? 65.573 103.242 12.733 1.00 67.66 647 ASP C CA 1
ATOM 4806 C C . ASP C 1 53 ? 65.383 104.737 12.510 1.00 70.84 647 ASP C C 1
ATOM 4807 O O . ASP C 1 53 ? 64.868 105.445 13.379 1.00 71.51 647 ASP C O 1
ATOM 4812 N N . ARG C 1 54 ? 65.804 105.209 11.340 1.00 83.38 648 ARG C N 1
ATOM 4813 C CA . ARG C 1 54 ? 65.666 106.616 10.970 1.00 86.74 648 ARG C CA 1
ATOM 4814 C C . ARG C 1 54 ? 64.467 106.735 10.027 1.00 86.89 648 ARG C C 1
ATOM 4815 O O . ARG C 1 54 ? 64.403 106.031 9.019 1.00 87.46 648 ARG C O 1
ATOM 4823 N N . VAL C 1 55 ? 63.520 107.616 10.344 1.00 72.33 649 VAL C N 1
ATOM 4824 C CA . VAL C 1 55 ? 62.333 107.769 9.501 1.00 71.11 649 VAL C CA 1
ATOM 4825 C C . VAL C 1 55 ? 61.791 109.195 9.408 1.00 72.58 649 VAL C C 1
ATOM 4826 O O . VAL C 1 55 ? 62.316 110.116 10.034 1.00 73.15 649 VAL C O 1
ATOM 4830 N N . GLU C 1 56 ? 60.726 109.361 8.624 1.00 76.09 650 GLU C N 1
ATOM 4831 C CA . GLU C 1 56 ? 60.067 110.656 8.444 1.00 76.94 650 GLU C CA 1
ATOM 4832 C C . GLU C 1 56 ? 58.554 110.500 8.631 1.00 77.14 650 GLU C C 1
ATOM 4833 O O . GLU C 1 56 ? 57.931 109.628 8.029 1.00 75.75 650 GLU C O 1
ATOM 4839 N N . TYR C 1 57 ? 57.976 111.352 9.472 1.00 69.94 651 TYR C N 1
ATOM 4840 C CA . TYR C 1 57 ? 56.547 111.315 9.770 1.00 72.70 651 TYR C CA 1
ATOM 4841 C C . TYR C 1 57 ? 55.822 112.587 9.319 1.00 76.01 651 TYR C C 1
ATOM 4842 O O . TYR C 1 57 ? 56.292 113.289 8.424 1.00 77.48 651 TYR C O 1
ATOM 4851 N N . THR C 1 58 ? 54.677 112.874 9.941 1.00 76.84 652 THR C N 1
ATOM 4852 C CA . THR C 1 58 ? 53.886 114.067 9.627 1.00 80.32 652 THR C CA 1
ATOM 4853 C C . THR C 1 58 ? 53.086 114.516 10.863 1.00 85.14 652 THR C C 1
ATOM 4854 O O . THR C 1 58 ? 52.005 113.996 11.144 1.00 84.12 652 THR C O 1
ATOM 4858 N N . PRO C 1 59 ? 53.618 115.497 11.612 1.00 110.76 653 PRO C N 1
ATOM 4859 C CA . PRO C 1 59 ? 53.048 116.080 12.834 1.00 115.60 653 PRO C CA 1
ATOM 4860 C C . PRO C 1 59 ? 51.681 116.758 12.769 1.00 120.26 653 PRO C C 1
ATOM 4861 O O . PRO C 1 59 ? 51.588 117.953 12.488 1.00 121.71 653 PRO C O 1
ATOM 4865 N N . ASP C 1 60 ? 50.626 115.998 13.043 1.00 105.21 654 ASP C N 1
ATOM 4866 C CA . ASP C 1 60 ? 49.282 116.562 13.065 1.00 108.98 654 ASP C CA 1
ATOM 4867 C C . ASP C 1 60 ? 48.993 116.802 14.542 1.00 111.72 654 ASP C C 1
ATOM 4868 O O . ASP C 1 60 ? 48.043 116.252 15.095 1.00 112.60 654 ASP C O 1
ATOM 4873 N N . GLU C 1 61 ? 49.843 117.624 15.158 1.00 196.26 655 GLU C N 1
ATOM 4874 C CA . GLU C 1 61 ? 49.790 117.976 16.580 1.00 198.20 655 GLU C CA 1
ATOM 4875 C C . GLU C 1 61 ? 48.485 117.684 17.315 1.00 198.48 655 GLU C C 1
ATOM 4876 O O . GLU C 1 61 ? 48.506 117.262 18.474 1.00 198.18 655 GLU C O 1
ATOM 4882 N N . THR C 1 62 ? 47.355 117.913 16.653 1.00 179.75 656 THR C N 1
ATOM 4883 C CA . THR C 1 62 ? 46.047 117.660 17.255 1.00 177.39 656 THR C CA 1
ATOM 4884 C C . THR C 1 62 ? 45.897 116.194 17.670 1.00 175.90 656 THR C C 1
ATOM 4885 O O . THR C 1 62 ? 44.829 115.770 18.117 1.00 175.28 656 THR C O 1
ATOM 4889 N N . GLY C 1 63 ? 46.976 115.429 17.526 1.00 172.77 657 GLY C N 1
ATOM 4890 C CA . GLY C 1 63 ? 46.948 114.025 17.893 1.00 169.12 657 GLY C CA 1
ATOM 4891 C C . GLY C 1 63 ? 48.162 113.240 17.427 1.00 166.50 657 GLY C C 1
ATOM 4892 O O . GLY C 1 63 ? 48.084 112.490 16.454 1.00 167.30 657 GLY C O 1
ATOM 4893 N N . SER C 1 64 ? 49.286 113.420 18.118 1.00 122.05 658 SER C N 1
ATOM 4894 C CA . SER C 1 64 ? 50.534 112.720 17.807 1.00 116.39 658 SER C CA 1
ATOM 4895 C C . SER C 1 64 ? 51.090 112.979 16.405 1.00 111.60 658 SER C C 1
ATOM 4896 O O . SER C 1 64 ? 51.290 114.128 16.012 1.00 111.29 658 SER C O 1
ATOM 4899 N N . GLY C 1 65 ? 51.346 111.897 15.668 1.00 67.51 659 GLY C N 1
ATOM 4900 C CA . GLY C 1 65 ? 51.891 111.992 14.321 1.00 61.95 659 GLY C CA 1
ATOM 4901 C C . GLY C 1 65 ? 51.649 110.725 13.514 1.00 57.73 659 GLY C C 1
ATOM 4902 O O . GLY C 1 65 ? 50.936 109.829 13.967 1.00 57.23 659 GLY C O 1
ATOM 4903 N N . VAL C 1 66 ? 52.244 110.635 12.323 1.00 45.81 660 VAL C N 1
ATOM 4904 C CA . VAL C 1 66 ? 52.055 109.466 11.457 1.00 42.40 660 VAL C CA 1
ATOM 4905 C C . VAL C 1 66 ? 53.237 109.153 10.524 1.00 40.19 660 VAL C C 1
ATOM 4906 O O . VAL C 1 66 ? 53.394 109.792 9.482 1.00 38.18 660 VAL C O 1
ATOM 4910 N N . ILE C 1 67 ? 54.042 108.151 10.882 1.00 87.57 661 ILE C N 1
ATOM 4911 C CA . ILE C 1 67 ? 55.206 107.759 10.076 1.00 86.24 661 ILE C CA 1
ATOM 4912 C C . ILE C 1 67 ? 54.856 107.578 8.600 1.00 87.22 661 ILE C C 1
ATOM 4913 O O . ILE C 1 67 ? 53.830 106.991 8.262 1.00 87.11 661 ILE C O 1
ATOM 4918 N N . GLU C 1 68 ? 55.730 108.080 7.732 1.00 93.06 662 GLU C N 1
ATOM 4919 C CA . GLU C 1 68 ? 55.527 108.009 6.287 1.00 92.97 662 GLU C CA 1
ATOM 4920 C C . GLU C 1 68 ? 56.484 107.067 5.574 1.00 93.33 662 GLU C C 1
ATOM 4921 O O . GLU C 1 68 ? 56.069 106.235 4.768 1.00 93.21 662 GLU C O 1
ATOM 4927 N N . ASN C 1 69 ? 57.769 107.196 5.867 1.00 97.03 663 ASN C N 1
ATOM 4928 C CA . ASN C 1 69 ? 58.744 106.358 5.196 1.00 97.97 663 ASN C CA 1
ATOM 4929 C C . ASN C 1 69 ? 59.956 106.036 6.066 1.00 99.49 663 ASN C C 1
ATOM 4930 O O . ASN C 1 69 ? 60.362 106.839 6.908 1.00 101.03 663 ASN C O 1
ATOM 4935 N N . VAL C 1 70 ? 60.532 104.856 5.853 1.00 71.61 664 VAL C N 1
ATOM 4936 C CA . VAL C 1 70 ? 61.701 104.426 6.614 1.00 71.52 664 VAL C CA 1
ATOM 4937 C C . VAL C 1 70 ? 62.954 104.405 5.747 1.00 70.66 664 VAL C C 1
ATOM 4938 O O . VAL C 1 70 ? 63.002 103.734 4.714 1.00 69.98 664 VAL C O 1
ATOM 4942 N N . LEU C 1 71 ? 63.967 105.145 6.189 1.00 77.04 665 LEU C N 1
ATOM 4943 C CA . LEU C 1 71 ? 65.232 105.244 5.474 1.00 77.50 665 LEU C CA 1
ATOM 4944 C C . LEU C 1 71 ? 66.059 103.968 5.620 1.00 76.30 665 LEU C C 1
ATOM 4945 O O . LEU C 1 71 ? 65.758 103.121 6.457 1.00 77.59 665 LEU C O 1
ATOM 4950 N N . HIS C 1 72 ? 67.103 103.839 4.809 1.00 96.49 666 HIS C N 1
ATOM 4951 C CA . HIS C 1 72 ? 67.953 102.649 4.814 1.00 95.80 666 HIS C CA 1
ATOM 4952 C C . HIS C 1 72 ? 68.838 102.469 6.040 1.00 92.85 666 HIS C C 1
ATOM 4953 O O . HIS C 1 72 ? 69.624 103.346 6.391 1.00 93.82 666 HIS C O 1
ATOM 4960 N N . ARG C 1 73 ? 68.706 101.304 6.670 1.00 56.26 667 ARG C N 1
ATOM 4961 C CA . ARG C 1 73 ? 69.449 100.949 7.876 1.00 52.12 667 ARG C CA 1
ATOM 4962 C C . ARG C 1 73 ? 70.894 100.546 7.610 1.00 49.54 667 ARG C C 1
ATOM 4963 O O . ARG C 1 73 ? 71.157 99.706 6.749 1.00 49.32 667 ARG C O 1
ATOM 4971 N N . LYS C 1 74 ? 71.827 101.124 8.364 1.00 51.85 668 LYS C N 1
ATOM 4972 C CA . LYS C 1 74 ? 73.251 100.801 8.208 1.00 49.93 668 LYS C CA 1
ATOM 4973 C C . LYS C 1 74 ? 73.556 99.383 8.706 1.00 47.31 668 LYS C C 1
ATOM 4974 O O . LYS C 1 74 ? 74.452 98.716 8.185 1.00 45.65 668 LYS C O 1
ATOM 4980 N N . ASN C 1 75 ? 72.806 98.948 9.722 1.00 46.22 669 ASN C N 1
ATOM 4981 C CA . ASN C 1 75 ? 72.935 97.619 10.320 1.00 44.64 669 ASN C CA 1
ATOM 4982 C C . ASN C 1 75 ? 71.694 97.309 11.157 1.00 44.44 669 ASN C C 1
ATOM 4983 O O . ASN C 1 75 ? 70.987 98.224 11.587 1.00 44.45 669 ASN C O 1
ATOM 4988 N N . LEU C 1 76 ? 71.430 96.026 11.394 1.00 40.38 670 LEU C N 1
ATOM 4989 C CA . LEU C 1 76 ? 70.270 95.628 12.192 1.00 40.85 670 LEU C CA 1
ATOM 4990 C C . LEU C 1 76 ? 70.619 94.449 13.108 1.00 41.75 670 LEU C C 1
ATOM 4991 O O . LEU C 1 76 ? 71.016 93.383 12.639 1.00 40.52 670 LEU C O 1
ATOM 4996 N N . LEU C 1 77 ? 70.474 94.642 14.415 1.00 59.02 671 LEU C N 1
ATOM 4997 C CA . LEU C 1 77 ? 70.798 93.584 15.365 1.00 61.40 671 LEU C CA 1
ATOM 4998 C C . LEU C 1 77 ? 69.633 92.628 15.590 1.00 63.79 671 LEU C C 1
ATOM 4999 O O . LEU C 1 77 ? 68.474 93.045 15.642 1.00 63.98 671 LEU C O 1
ATOM 5004 N N . THR C 1 78 ? 69.968 91.345 15.730 1.00 73.94 672 THR C N 1
ATOM 5005 C CA . THR C 1 78 ? 69.004 90.262 15.920 1.00 76.42 672 THR C CA 1
ATOM 5006 C C . THR C 1 78 ? 68.170 90.303 17.192 1.00 76.06 672 THR C C 1
ATOM 5007 O O . THR C 1 78 ? 67.427 91.249 17.406 1.00 76.76 672 THR C O 1
ATOM 5011 N N . LYS C 1 79 ? 68.303 89.273 18.027 1.00 140.48 673 LYS C N 1
ATOM 5012 C CA . LYS C 1 79 ? 67.529 89.154 19.260 1.00 141.19 673 LYS C CA 1
ATOM 5013 C C . LYS C 1 79 ? 66.759 90.427 19.578 1.00 139.15 673 LYS C C 1
ATOM 5014 O O . LYS C 1 79 ? 65.680 90.633 19.020 1.00 143.81 673 LYS C O 1
ATOM 5020 N N . PRO C 1 80 ? 67.259 91.291 20.480 1.00 52.76 674 PRO C N 1
ATOM 5021 C CA . PRO C 1 80 ? 66.349 92.442 20.600 1.00 49.73 674 PRO C CA 1
ATOM 5022 C C . PRO C 1 80 ? 66.614 93.291 19.354 1.00 47.27 674 PRO C C 1
ATOM 5023 O O . PRO C 1 80 ? 67.688 93.884 19.204 1.00 46.06 674 PRO C O 1
ATOM 5027 N N . HIS C 1 81 ? 65.647 93.310 18.443 1.00 61.74 675 HIS C N 1
ATOM 5028 C CA . HIS C 1 81 ? 65.797 94.049 17.205 1.00 60.71 675 HIS C CA 1
ATOM 5029 C C . HIS C 1 81 ? 66.007 95.533 17.411 1.00 59.81 675 HIS C C 1
ATOM 5030 O O . HIS C 1 81 ? 65.108 96.243 17.864 1.00 59.34 675 HIS C O 1
ATOM 5037 N N . VAL C 1 82 ? 67.217 95.981 17.086 1.00 51.25 676 VAL C N 1
ATOM 5038 C CA . VAL C 1 82 ? 67.589 97.386 17.180 1.00 49.72 676 VAL C CA 1
ATOM 5039 C C . VAL C 1 82 ? 68.434 97.667 15.947 1.00 48.81 676 VAL C C 1
ATOM 5040 O O . VAL C 1 82 ? 69.352 96.902 15.638 1.00 48.15 676 VAL C O 1
ATOM 5044 N N . ALA C 1 83 ? 68.117 98.749 15.237 1.00 51.02 677 ALA C N 1
ATOM 5045 C CA . ALA C 1 83 ? 68.845 99.095 14.020 1.00 48.85 677 ALA C CA 1
ATOM 5046 C C . ALA C 1 83 ? 69.651 100.374 14.161 1.00 47.03 677 ALA C C 1
ATOM 5047 O O . ALA C 1 83 ? 69.367 101.196 15.028 1.00 46.50 677 ALA C O 1
ATOM 5049 N N . ASN C 1 84 ? 70.656 100.531 13.301 1.00 38.89 678 ASN C N 1
ATOM 5050 C CA . ASN C 1 84 ? 71.522 101.713 13.300 1.00 38.50 678 ASN C CA 1
ATOM 5051 C C . ASN C 1 84 ? 72.299 101.865 14.606 1.00 39.21 678 ASN C C 1
ATOM 5052 O O . ASN C 1 84 ? 72.249 102.913 15.267 1.00 37.47 678 ASN C O 1
ATOM 5057 N N . VAL C 1 85 ? 73.014 100.818 14.988 1.00 56.68 679 VAL C N 1
ATOM 5058 C CA . VAL C 1 85 ? 73.789 100.870 16.214 1.00 56.01 679 VAL C CA 1
ATOM 5059 C C . VAL C 1 85 ? 75.220 101.223 15.868 1.00 56.40 679 VAL C C 1
ATOM 5060 O O . VAL C 1 85 ? 75.765 100.712 14.891 1.00 55.64 679 VAL C O 1
ATOM 5064 N N . ASP C 1 86 ? 75.825 102.104 16.659 1.00 40.63 680 ASP C N 1
ATOM 5065 C CA . ASP C 1 86 ? 77.195 102.512 16.390 1.00 41.25 680 ASP C CA 1
ATOM 5066 C C . ASP C 1 86 ? 78.208 101.731 17.204 1.00 39.79 680 ASP C C 1
ATOM 5067 O O . ASP C 1 86 ? 79.182 101.208 16.658 1.00 38.75 680 ASP C O 1
ATOM 5072 N N . GLN C 1 87 ? 77.981 101.642 18.507 1.00 42.01 681 GLN C N 1
ATOM 5073 C CA . GLN C 1 87 ? 78.925 100.936 19.358 1.00 41.77 681 GLN C CA 1
ATOM 5074 C C . GLN C 1 87 ? 78.350 99.871 20.253 1.00 41.42 681 GLN C C 1
ATOM 5075 O O . GLN C 1 87 ? 77.153 99.814 20.534 1.00 41.55 681 GLN C O 1
ATOM 5081 N N . VAL C 1 88 ? 79.269 99.052 20.733 1.00 47.39 682 VAL C N 1
ATOM 5082 C CA . VAL C 1 88 ? 78.962 98.005 21.670 1.00 46.96 682 VAL C CA 1
ATOM 5083 C C . VAL C 1 88 ? 79.891 98.359 22.822 1.00 45.48 682 VAL C C 1
ATOM 5084 O O . VAL C 1 88 ? 81.077 98.634 22.610 1.00 45.45 682 VAL C O 1
ATOM 5088 N N . ILE C 1 89 ? 79.351 98.424 24.030 1.00 42.76 683 ILE C N 1
ATOM 5089 C CA . ILE C 1 89 ? 80.196 98.685 25.178 1.00 40.31 683 ILE C CA 1
ATOM 5090 C C . ILE C 1 89 ? 80.342 97.312 25.819 1.00 37.26 683 ILE C C 1
ATOM 5091 O O . ILE C 1 89 ? 79.498 96.872 26.603 1.00 34.85 683 ILE C O 1
ATOM 5096 N N . LEU C 1 90 ? 81.404 96.623 25.428 1.00 33.17 684 LEU C N 1
ATOM 5097 C CA . LEU C 1 90 ? 81.674 95.298 25.934 1.00 31.05 684 LEU C CA 1
ATOM 5098 C C . LEU C 1 90 ? 82.234 95.417 27.335 1.00 30.88 684 LEU C C 1
ATOM 5099 O O . LEU C 1 90 ? 83.403 95.761 27.507 1.00 28.40 684 LEU C O 1
ATOM 5104 N N . VAL C 1 91 ? 81.386 95.134 28.323 1.00 37.29 685 VAL C N 1
ATOM 5105 C CA . VAL C 1 91 ? 81.754 95.180 29.736 1.00 35.52 685 VAL C CA 1
ATOM 5106 C C . VAL C 1 91 ? 82.309 93.822 30.175 1.00 37.19 685 VAL C C 1
ATOM 5107 O O . VAL C 1 91 ? 81.565 92.875 30.425 1.00 37.24 685 VAL C O 1
ATOM 5111 N N . VAL C 1 92 ? 83.626 93.747 30.263 1.00 32.44 686 VAL C N 1
ATOM 5112 C CA . VAL C 1 92 ? 84.327 92.539 30.648 1.00 34.90 686 VAL C CA 1
ATOM 5113 C C . VAL C 1 92 ? 84.712 92.537 32.135 1.00 36.62 686 VAL C C 1
ATOM 5114 O O . VAL C 1 92 ? 84.992 93.588 32.722 1.00 38.98 686 VAL C O 1
ATOM 5118 N N . THR C 1 93 ? 84.738 91.353 32.738 1.00 35.87 687 THR C N 1
ATOM 5119 C CA . THR C 1 93 ? 85.088 91.212 34.146 1.00 35.46 687 THR C CA 1
ATOM 5120 C C . THR C 1 93 ? 86.112 90.084 34.306 1.00 37.63 687 THR C C 1
ATOM 5121 O O . THR C 1 93 ? 86.076 89.114 33.549 1.00 39.49 687 THR C O 1
ATOM 5125 N N . VAL C 1 94 ? 87.026 90.192 35.271 1.00 31.64 688 VAL C N 1
ATOM 5126 C CA . VAL C 1 94 ? 88.029 89.126 35.470 1.00 33.43 688 VAL C CA 1
ATOM 5127 C C . VAL C 1 94 ? 87.734 88.304 36.725 1.00 35.08 688 VAL C C 1
ATOM 5128 O O . VAL C 1 94 ? 88.079 87.122 36.804 1.00 31.21 688 VAL C O 1
ATOM 5132 N N . LYS C 1 95 ? 87.085 88.935 37.697 1.00 66.91 689 LYS C N 1
ATOM 5133 C CA . LYS C 1 95 ? 86.789 88.264 38.948 1.00 72.24 689 LYS C CA 1
ATOM 5134 C C . LYS C 1 95 ? 85.368 87.750 39.025 1.00 74.97 689 LYS C C 1
ATOM 5135 O O . LYS C 1 95 ? 85.019 86.811 38.324 1.00 78.96 689 LYS C O 1
ATOM 5141 N N . MET C 1 96 ? 84.549 88.370 39.869 1.00 83.06 690 MET C N 1
ATOM 5142 C CA . MET C 1 96 ? 83.181 87.921 40.066 1.00 83.56 690 MET C CA 1
ATOM 5143 C C . MET C 1 96 ? 82.555 87.198 38.885 1.00 83.55 690 MET C C 1
ATOM 5144 O O . MET C 1 96 ? 82.611 85.976 38.837 1.00 86.72 690 MET C O 1
ATOM 5149 N N . PRO C 1 97 ? 81.955 87.907 37.919 1.00 61.65 691 PRO C N 1
ATOM 5150 C CA . PRO C 1 97 ? 81.401 87.075 36.845 1.00 59.15 691 PRO C CA 1
ATOM 5151 C C . PRO C 1 97 ? 82.426 86.153 36.183 1.00 57.70 691 PRO C C 1
ATOM 5152 O O . PRO C 1 97 ? 82.064 85.074 35.720 1.00 60.20 691 PRO C O 1
ATOM 5156 N N . GLU C 1 98 ? 83.695 86.569 36.144 1.00 39.58 692 GLU C N 1
ATOM 5157 C CA . GLU C 1 98 ? 84.768 85.752 35.556 1.00 36.22 692 GLU C CA 1
ATOM 5158 C C . GLU C 1 98 ? 84.556 85.584 34.054 1.00 34.91 692 GLU C C 1
ATOM 5159 O O . GLU C 1 98 ? 83.925 84.618 33.613 1.00 36.48 692 GLU C O 1
ATOM 5165 N N . THR C 1 99 ? 85.098 86.506 33.267 1.00 32.17 693 THR C N 1
ATOM 5166 C CA . THR C 1 99 ? 84.935 86.463 31.820 1.00 29.17 693 THR C CA 1
ATOM 5167 C C . THR C 1 99 ? 86.168 85.949 31.090 1.00 28.76 693 THR C C 1
ATOM 5168 O O . THR C 1 99 ? 87.183 86.635 31.018 1.00 30.08 693 THR C O 1
ATOM 5172 N N . SER C 1 100 ? 86.089 84.743 30.546 1.00 31.23 694 SER C N 1
ATOM 5173 C CA . SER C 1 100 ? 87.222 84.168 29.816 1.00 30.84 694 SER C CA 1
ATOM 5174 C C . SER C 1 100 ? 87.499 85.004 28.580 1.00 30.38 694 SER C C 1
ATOM 5175 O O . SER C 1 100 ? 86.664 85.837 28.212 1.00 29.43 694 SER C O 1
ATOM 5178 N N . THR C 1 101 ? 88.662 84.805 27.954 1.00 37.98 695 THR C N 1
ATOM 5179 C CA . THR C 1 101 ? 88.985 85.551 26.736 1.00 38.07 695 THR C CA 1
ATOM 5180 C C . THR C 1 101 ? 88.169 84.926 25.619 1.00 38.49 695 THR C C 1
ATOM 5181 O O . THR C 1 101 ? 88.018 85.493 24.538 1.00 40.30 695 THR C O 1
ATOM 5185 N N . TYR C 1 102 ? 87.641 83.745 25.895 1.00 30.76 696 TYR C N 1
ATOM 5186 C CA . TYR C 1 102 ? 86.811 83.075 24.923 1.00 29.24 696 TYR C CA 1
ATOM 5187 C C . TYR C 1 102 ? 85.490 83.828 24.798 1.00 28.41 696 TYR C C 1
ATOM 5188 O O . TYR C 1 102 ? 85.019 84.075 23.695 1.00 29.44 696 TYR C O 1
ATOM 5197 N N . ILE C 1 103 ? 84.874 84.194 25.913 1.00 23.73 697 ILE C N 1
ATOM 5198 C CA . ILE C 1 103 ? 83.622 84.919 25.793 1.00 25.62 697 ILE C CA 1
ATOM 5199 C C . ILE C 1 103 ? 83.850 86.302 25.200 1.00 26.90 697 ILE C C 1
ATOM 5200 O O . ILE C 1 103 ? 83.022 86.789 24.430 1.00 25.59 697 ILE C O 1
ATOM 5205 N N . ILE C 1 104 ? 84.980 86.919 25.542 1.00 31.47 698 ILE C N 1
ATOM 5206 C CA . ILE C 1 104 ? 85.308 88.241 25.027 1.00 31.80 698 ILE C CA 1
ATOM 5207 C C . ILE C 1 104 ? 85.377 88.194 23.500 1.00 31.76 698 ILE C C 1
ATOM 5208 O O . ILE C 1 104 ? 84.724 88.995 22.823 1.00 30.04 698 ILE C O 1
ATOM 5213 N N . ASP C 1 105 ? 86.163 87.253 22.970 1.00 38.58 699 ASP C N 1
ATOM 5214 C CA . ASP C 1 105 ? 86.329 87.079 21.522 1.00 38.89 699 ASP C CA 1
ATOM 5215 C C . ASP C 1 105 ? 85.020 86.824 20.776 1.00 39.30 699 ASP C C 1
ATOM 5216 O O . ASP C 1 105 ? 84.832 87.331 19.672 1.00 40.40 699 ASP C O 1
ATOM 5221 N N . LYS C 1 106 ? 84.121 86.039 21.369 1.00 30.55 700 LYS C N 1
ATOM 5222 C CA . LYS C 1 106 ? 82.830 85.754 20.748 1.00 27.56 700 LYS C CA 1
ATOM 5223 C C . LYS C 1 106 ? 82.014 87.047 20.646 1.00 27.39 700 LYS C C 1
ATOM 5224 O O . LYS C 1 106 ? 81.372 87.307 19.620 1.00 28.06 700 LYS C O 1
ATOM 5230 N N . PHE C 1 107 ? 82.026 87.851 21.709 1.00 21.57 701 PHE C N 1
ATOM 5231 C CA . PHE C 1 107 ? 81.333 89.140 21.690 1.00 19.87 701 PHE C CA 1
ATOM 5232 C C . PHE C 1 107 ? 82.003 90.024 20.612 1.00 21.38 701 PHE C C 1
ATOM 5233 O O . PHE C 1 107 ? 81.336 90.724 19.851 1.00 19.69 701 PHE C O 1
ATOM 5241 N N . LEU C 1 108 ? 83.330 90.005 20.559 1.00 38.62 702 LEU C N 1
ATOM 5242 C CA . LEU C 1 108 ? 84.011 90.813 19.566 1.00 41.38 702 LEU C CA 1
ATOM 5243 C C . LEU C 1 108 ? 83.621 90.353 18.166 1.00 43.06 702 LEU C C 1
ATOM 5244 O O . LEU C 1 108 ? 83.319 91.171 17.293 1.00 44.10 702 LEU C O 1
ATOM 5249 N N . VAL C 1 109 ? 83.611 89.041 17.962 1.00 42.32 703 VAL C N 1
ATOM 5250 C CA . VAL C 1 109 ? 83.219 88.464 16.683 1.00 39.46 703 VAL C CA 1
ATOM 5251 C C . VAL C 1 109 ? 81.863 89.031 16.273 1.00 40.70 703 VAL C C 1
ATOM 5252 O O . VAL C 1 109 ? 81.703 89.524 15.166 1.00 41.89 703 VAL C O 1
ATOM 5256 N N . LEU C 1 110 ? 80.889 88.962 17.172 1.00 35.20 704 LEU C N 1
ATOM 5257 C CA . LEU C 1 110 ? 79.552 89.470 16.877 1.00 38.34 704 LEU C CA 1
ATOM 5258 C C . LEU C 1 110 ? 79.520 90.980 16.704 1.00 41.25 704 LEU C C 1
ATOM 5259 O O . LEU C 1 110 ? 78.616 91.525 16.064 1.00 41.39 704 LEU C O 1
ATOM 5264 N N . ALA C 1 111 ? 80.509 91.655 17.277 1.00 46.00 705 ALA C N 1
ATOM 5265 C CA . ALA C 1 111 ? 80.588 93.100 17.175 1.00 46.97 705 ALA C CA 1
ATOM 5266 C C . ALA C 1 111 ? 80.987 93.428 15.754 1.00 48.05 705 ALA C C 1
ATOM 5267 O O . ALA C 1 111 ? 80.353 94.243 15.082 1.00 48.77 705 ALA C O 1
ATOM 5269 N N . GLU C 1 112 ? 82.042 92.765 15.303 1.00 45.21 706 GLU C N 1
ATOM 5270 C CA . GLU C 1 112 ? 82.568 92.959 13.962 1.00 48.99 706 GLU C CA 1
ATOM 5271 C C . GLU C 1 112 ? 81.576 92.523 12.884 1.00 50.79 706 GLU C C 1
ATOM 5272 O O . GLU C 1 112 ? 81.356 93.253 11.917 1.00 51.13 706 GLU C O 1
ATOM 5278 N N . LYS C 1 113 ? 80.970 91.349 13.046 1.00 58.39 707 LYS C N 1
ATOM 5279 C CA . LYS C 1 113 ? 80.012 90.874 12.054 1.00 60.23 707 LYS C CA 1
ATOM 5280 C C . LYS C 1 113 ? 78.933 91.913 11.789 1.00 60.06 707 LYS C C 1
ATOM 5281 O O . LYS C 1 113 ? 78.512 92.096 10.649 1.00 62.62 707 LYS C O 1
ATOM 5287 N N . ASN C 1 114 ? 78.479 92.586 12.839 1.00 38.27 708 ASN C N 1
ATOM 5288 C CA . ASN C 1 114 ? 77.446 93.600 12.678 1.00 38.08 708 ASN C CA 1
ATOM 5289 C C . ASN C 1 114 ? 78.030 94.982 12.440 1.00 39.00 708 ASN C C 1
ATOM 5290 O O . ASN C 1 114 ? 77.350 96.003 12.611 1.00 37.98 708 ASN C O 1
ATOM 5295 N N . GLU C 1 115 ? 79.297 94.998 12.037 1.00 44.33 709 GLU C N 1
ATOM 5296 C CA . GLU C 1 115 ? 80.007 96.231 11.739 1.00 46.10 709 GLU C CA 1
ATOM 5297 C C . GLU C 1 115 ? 79.770 97.273 12.821 1.00 45.54 709 GLU C C 1
ATOM 5298 O O . GLU C 1 115 ? 79.099 98.279 12.599 1.00 45.38 709 GLU C O 1
ATOM 5304 N N . LEU C 1 116 ? 80.330 97.009 14.000 1.00 46.27 710 LEU C N 1
ATOM 5305 C CA . LEU C 1 116 ? 80.191 97.901 15.146 1.00 45.78 710 LEU C CA 1
ATOM 5306 C C . LEU C 1 116 ? 81.511 98.282 15.828 1.00 45.09 710 LEU C C 1
ATOM 5307 O O . LEU C 1 116 ? 82.477 97.508 15.857 1.00 44.01 710 LEU C O 1
ATOM 5312 N N . GLU C 1 117 ? 81.528 99.493 16.374 1.00 51.33 711 GLU C N 1
ATOM 5313 C CA . GLU C 1 117 ? 82.678 100.015 17.100 1.00 51.93 711 GLU C CA 1
ATOM 5314 C C . GLU C 1 117 ? 82.601 99.396 18.494 1.00 51.49 711 GLU C C 1
ATOM 5315 O O . GLU C 1 117 ? 81.510 99.259 19.069 1.00 49.38 711 GLU C O 1
ATOM 5321 N N . THR C 1 118 ? 83.746 99.027 19.050 1.00 69.49 712 THR C N 1
ATOM 5322 C CA . THR C 1 118 ? 83.715 98.425 20.369 1.00 68.72 712 THR C CA 1
ATOM 5323 C C . THR C 1 118 ? 84.658 99.057 21.383 1.00 68.10 712 THR C C 1
ATOM 5324 O O . THR C 1 118 ? 85.854 99.214 21.135 1.00 68.86 712 THR C O 1
ATOM 5328 N N . VAL C 1 119 ? 84.087 99.435 22.522 1.00 36.25 713 VAL C N 1
ATOM 5329 C CA . VAL C 1 119 ? 84.845 99.991 23.635 1.00 33.33 713 VAL C CA 1
ATOM 5330 C C . VAL C 1 119 ? 84.838 98.890 24.702 1.00 30.59 713 VAL C C 1
ATOM 5331 O O . VAL C 1 119 ? 83.783 98.524 25.214 1.00 29.24 713 VAL C O 1
ATOM 5335 N N . MET C 1 120 ? 86.002 98.338 25.012 1.00 34.76 714 MET C N 1
ATOM 5336 C CA . MET C 1 120 ? 86.089 97.296 26.026 1.00 33.48 714 MET C CA 1
ATOM 5337 C C . MET C 1 120 ? 86.138 97.976 27.401 1.00 33.00 714 MET C C 1
ATOM 5338 O O . MET C 1 120 ? 86.879 98.936 27.595 1.00 33.14 714 MET C O 1
ATOM 5343 N N . VAL C 1 121 ? 85.346 97.487 28.348 1.00 43.22 715 VAL C N 1
ATOM 5344 C CA . VAL C 1 121 ? 85.307 98.066 29.693 1.00 42.11 715 VAL C CA 1
ATOM 5345 C C . VAL C 1 121 ? 85.559 97.028 30.790 1.00 40.94 715 VAL C C 1
ATOM 5346 O O . VAL C 1 121 ? 84.695 96.199 31.076 1.00 41.10 715 VAL C O 1
ATOM 5350 N N . ILE C 1 122 ? 86.741 97.071 31.398 1.00 30.86 716 ILE C N 1
ATOM 5351 C CA . ILE C 1 122 ? 87.075 96.143 32.473 1.00 28.78 716 ILE C CA 1
ATOM 5352 C C . ILE C 1 122 ? 86.509 96.784 33.731 1.00 30.31 716 ILE C C 1
ATOM 5353 O O . ILE C 1 122 ? 87.097 97.720 34.270 1.00 30.08 716 ILE C O 1
ATOM 5358 N N . ASN C 1 123 ? 85.363 96.282 34.189 1.00 32.63 717 ASN C N 1
ATOM 5359 C CA . ASN C 1 123 ? 84.694 96.832 35.363 1.00 33.70 717 ASN C CA 1
ATOM 5360 C C . ASN C 1 123 ? 85.019 96.103 36.666 1.00 35.32 717 ASN C C 1
ATOM 5361 O O . ASN C 1 123 ? 85.744 95.106 36.667 1.00 34.13 717 ASN C O 1
ATOM 5366 N N . LYS C 1 124 ? 84.479 96.613 37.771 1.00 55.19 718 LYS C N 1
ATOM 5367 C CA . LYS C 1 124 ? 84.687 96.012 39.087 1.00 58.46 718 LYS C CA 1
ATOM 5368 C C . LYS C 1 124 ? 86.153 96.069 39.535 1.00 60.93 718 LYS C C 1
ATOM 5369 O O . LYS C 1 124 ? 86.610 95.219 40.306 1.00 62.46 718 LYS C O 1
ATOM 5375 N N . MET C 1 125 ? 86.883 97.073 39.057 1.00 47.14 719 MET C N 1
ATOM 5376 C CA . MET C 1 125 ? 88.295 97.235 39.402 1.00 45.99 719 MET C CA 1
ATOM 5377 C C . MET C 1 125 ? 88.543 97.215 40.917 1.00 47.59 719 MET C C 1
ATOM 53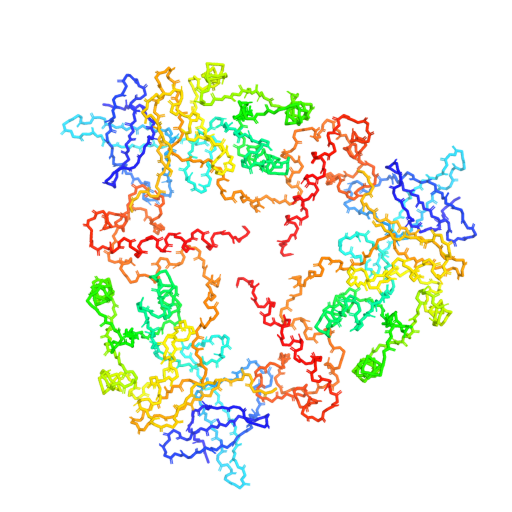78 O O . MET C 1 125 ? 89.603 96.780 41.383 1.00 46.96 719 MET C O 1
ATOM 5383 N N . ASP C 1 126 ? 87.559 97.680 41.679 1.00 48.18 720 ASP C N 1
ATOM 5384 C CA . ASP C 1 126 ? 87.673 97.739 43.132 1.00 51.14 720 ASP C CA 1
ATOM 5385 C C . ASP C 1 126 ? 87.739 96.383 43.842 1.00 52.77 720 ASP C C 1
ATOM 5386 O O . ASP C 1 126 ? 88.010 96.321 45.041 1.00 54.13 720 ASP C O 1
ATOM 5391 N N . LEU C 1 127 ? 87.491 95.303 43.113 1.00 36.95 721 LEU C N 1
ATOM 5392 C CA . LEU C 1 127 ? 87.531 93.967 43.703 1.00 38.90 721 LEU C CA 1
ATOM 5393 C C . LEU C 1 127 ? 88.819 93.245 43.354 1.00 39.40 721 LEU C C 1
ATOM 5394 O O . LEU C 1 127 ? 89.052 92.117 43.785 1.00 37.34 721 LEU C O 1
ATOM 5399 N N . TYR C 1 128 ? 89.662 93.902 42.575 1.00 60.19 722 TYR C N 1
ATOM 5400 C CA . TYR C 1 128 ? 90.891 93.274 42.145 1.00 63.04 722 TYR C CA 1
ATOM 5401 C C . TYR C 1 128 ? 92.084 93.437 43.078 1.00 63.86 722 TYR C C 1
ATOM 5402 O O . TYR C 1 128 ? 92.271 94.482 43.713 1.00 64.04 722 TYR C O 1
ATOM 5411 N N . ASP C 1 129 ? 92.869 92.366 43.162 1.00 46.42 723 ASP C N 1
ATOM 5412 C CA . ASP C 1 129 ? 94.075 92.330 43.970 1.00 47.74 723 ASP C CA 1
ATOM 5413 C C . ASP C 1 129 ? 95.247 92.134 43.004 1.00 48.16 723 ASP C C 1
ATOM 5414 O O . ASP C 1 129 ? 95.056 92.132 41.783 1.00 47.56 723 ASP C O 1
ATOM 5419 N N . GLU C 1 130 ? 96.451 91.970 43.540 1.00 68.76 724 GLU C N 1
ATOM 5420 C CA . GLU C 1 130 ? 97.633 91.789 42.703 1.00 70.86 724 GLU C CA 1
ATOM 5421 C C . GLU C 1 130 ? 97.414 90.789 41.577 1.00 69.66 724 GLU C C 1
ATOM 5422 O O . GLU C 1 130 ? 97.756 91.055 40.423 1.00 69.79 724 GLU C O 1
ATOM 5428 N N . ASP C 1 131 ? 96.843 89.640 41.919 1.00 55.64 725 ASP C N 1
ATOM 5429 C CA . ASP C 1 131 ? 96.580 88.593 40.940 1.00 55.39 725 ASP C CA 1
ATOM 5430 C C . ASP C 1 131 ? 95.661 89.104 39.836 1.00 52.59 725 ASP C C 1
ATOM 5431 O O . ASP C 1 131 ? 96.054 89.163 38.668 1.00 51.73 725 ASP C O 1
ATOM 5436 N N . ASP C 1 132 ? 94.442 89.478 40.212 1.00 53.97 726 ASP C N 1
ATOM 5437 C CA . ASP C 1 132 ? 93.465 89.986 39.256 1.00 52.61 726 ASP C CA 1
ATOM 5438 C C . ASP C 1 132 ? 94.086 91.084 38.387 1.00 50.29 726 ASP C C 1
ATOM 5439 O O . ASP C 1 132 ? 93.880 91.133 37.172 1.00 49.76 726 ASP C O 1
ATOM 5444 N N . LEU C 1 133 ? 94.857 91.960 39.017 1.00 48.40 727 LEU C N 1
ATOM 5445 C CA . LEU C 1 133 ? 95.521 93.033 38.297 1.00 44.95 727 LEU C CA 1
ATOM 5446 C C . LEU C 1 133 ? 96.481 92.476 37.260 1.00 45.30 727 LEU C C 1
ATOM 5447 O O . LEU C 1 133 ? 96.672 93.068 36.194 1.00 43.74 727 LEU C O 1
ATOM 5452 N N . ARG C 1 134 ? 97.102 91.346 37.586 1.00 53.82 728 ARG C N 1
ATOM 5453 C CA . ARG C 1 134 ? 98.022 90.716 36.660 1.00 54.52 728 ARG C CA 1
ATOM 5454 C C . ARG C 1 134 ? 97.165 90.392 35.441 1.00 55.11 728 ARG C C 1
ATOM 5455 O O . ARG C 1 134 ? 97.517 90.736 34.308 1.00 55.61 728 ARG C O 1
ATOM 5463 N N . LYS C 1 135 ? 96.020 89.758 35.687 1.00 50.59 729 LYS C N 1
ATOM 5464 C CA . LYS C 1 135 ? 95.109 89.406 34.611 1.00 48.95 729 LYS C CA 1
ATOM 5465 C C . LYS C 1 135 ? 94.659 90.646 33.846 1.00 48.26 729 LYS C C 1
ATOM 5466 O O . LYS C 1 135 ? 94.699 90.664 32.617 1.00 48.33 729 LYS C O 1
ATOM 5472 N N . VAL C 1 136 ? 94.243 91.687 34.566 1.00 50.24 730 VAL C N 1
ATOM 5473 C CA . VAL C 1 136 ? 93.803 92.931 33.926 1.00 48.10 730 VAL C CA 1
ATOM 5474 C C . VAL C 1 136 ? 94.875 93.436 32.958 1.00 46.69 730 VAL C C 1
ATOM 5475 O O . VAL C 1 136 ? 94.567 94.028 31.923 1.00 45.75 730 VAL C O 1
ATOM 5479 N N . ARG C 1 137 ? 96.136 93.199 33.301 1.00 45.60 731 ARG C N 1
ATOM 5480 C CA . ARG C 1 137 ? 97.235 93.609 32.440 1.00 44.94 731 ARG C CA 1
ATOM 5481 C C . ARG C 1 137 ? 97.255 92.741 31.177 1.00 44.15 731 ARG C C 1
ATOM 5482 O O . ARG C 1 137 ? 97.435 93.250 30.069 1.00 41.71 731 ARG C O 1
ATOM 5490 N N . GLU C 1 138 ? 97.055 91.433 31.357 1.00 40.84 732 GLU C N 1
ATOM 5491 C CA . GLU C 1 138 ? 97.019 90.478 30.251 1.00 40.26 732 GLU C CA 1
ATOM 5492 C C . GLU C 1 138 ? 95.997 90.902 29.203 1.00 37.98 732 GLU C C 1
ATOM 5493 O O . GLU C 1 138 ? 96.275 90.841 28.004 1.00 36.43 732 GLU C O 1
ATOM 5499 N N . LEU C 1 139 ? 94.812 91.315 29.663 1.00 37.27 733 LEU C N 1
ATOM 5500 C CA . LEU C 1 139 ? 93.749 91.768 28.767 1.00 35.32 733 LEU C CA 1
ATOM 5501 C C . LEU C 1 139 ? 94.186 92.990 27.970 1.00 36.49 733 LEU C C 1
ATOM 5502 O O . LEU C 1 139 ? 93.934 93.070 26.770 1.00 37.07 733 LEU C O 1
ATOM 5507 N N . GLU C 1 140 ? 94.835 93.946 28.629 1.00 39.78 734 GLU C N 1
ATOM 5508 C CA . GLU C 1 140 ? 95.302 95.142 27.933 1.00 40.56 734 GLU C CA 1
ATOM 5509 C C . GLU C 1 140 ? 96.306 94.673 26.908 1.00 40.77 734 GLU C C 1
ATOM 5510 O O . GLU C 1 140 ? 96.241 95.065 25.755 1.00 42.04 734 GLU C O 1
ATOM 5516 N N . GLU C 1 141 ? 97.219 93.806 27.338 1.00 41.29 735 GLU C N 1
ATOM 5517 C CA . GLU C 1 141 ? 98.263 93.255 26.473 1.00 42.66 735 GLU C CA 1
ATOM 5518 C C . GLU C 1 141 ? 97.684 92.606 25.212 1.00 43.75 735 GLU C C 1
ATOM 5519 O O . GLU C 1 141 ? 98.234 92.732 24.120 1.00 44.12 735 GLU C O 1
ATOM 5525 N N . ILE C 1 142 ? 96.564 91.917 25.376 1.00 53.29 736 ILE C N 1
ATOM 5526 C CA . ILE C 1 142 ? 95.894 91.244 24.278 1.00 51.39 736 ILE C CA 1
ATOM 5527 C C . ILE C 1 142 ? 95.062 92.199 23.423 1.00 51.48 736 ILE C C 1
ATOM 5528 O O . ILE C 1 142 ? 95.226 92.261 22.205 1.00 54.01 736 ILE C O 1
ATOM 5533 N N . TYR C 1 143 ? 94.179 92.954 24.068 1.00 37.00 737 TYR C N 1
ATOM 5534 C CA . TYR C 1 143 ? 93.278 93.853 23.359 1.00 38.23 737 TYR C CA 1
ATOM 5535 C C . TYR C 1 143 ? 93.684 95.302 23.175 1.00 39.41 737 TYR C C 1
ATOM 5536 O O . TYR C 1 143 ? 93.097 95.990 22.334 1.00 39.38 737 TYR C O 1
ATOM 5545 N N . SER C 1 144 ? 94.662 95.769 23.950 1.00 50.11 738 SER C N 1
ATOM 5546 C CA . SER C 1 144 ? 95.111 97.162 23.876 1.00 50.30 738 SER C CA 1
ATOM 5547 C C . SER C 1 144 ? 95.168 97.771 22.486 1.00 49.67 738 SER C C 1
ATOM 5548 O O . SER C 1 144 ? 94.602 98.834 22.254 1.00 49.92 738 SER C O 1
ATOM 5551 N N . GLY C 1 145 ? 95.861 97.107 21.566 1.00 42.94 739 GLY C N 1
ATOM 5552 C CA . GLY C 1 145 ? 95.974 97.639 20.219 1.00 42.94 739 GLY C CA 1
ATOM 5553 C C . GLY C 1 145 ? 94.853 97.267 19.267 1.00 43.61 739 GLY C C 1
ATOM 5554 O O . GLY C 1 145 ? 94.918 97.589 18.076 1.00 44.07 739 GLY C O 1
ATOM 5555 N N . LEU C 1 146 ? 93.824 96.595 19.782 1.00 44.52 740 LEU C N 1
ATOM 5556 C CA . LEU C 1 146 ? 92.695 96.174 18.959 1.00 42.27 740 LEU C CA 1
ATOM 5557 C C . LEU C 1 146 ? 91.449 96.992 19.231 1.00 41.25 740 LEU C C 1
ATOM 5558 O O . LEU C 1 146 ? 90.698 97.301 18.313 1.00 40.67 740 LEU C O 1
ATOM 5563 N N . TYR C 1 147 ? 91.227 97.338 20.494 1.00 38.71 741 TYR C N 1
ATOM 5564 C CA . TYR C 1 147 ? 90.049 98.117 20.869 1.00 39.53 741 TYR C CA 1
ATOM 5565 C C . TYR C 1 147 ? 90.309 99.061 22.035 1.00 39.61 741 TYR C C 1
ATOM 5566 O O . TYR C 1 147 ? 91.208 98.847 22.844 1.00 40.65 741 TYR C O 1
ATOM 5575 N N . PRO C 1 148 ? 89.519 100.130 22.126 1.00 40.26 742 PRO C N 1
ATOM 5576 C CA . PRO C 1 148 ? 89.643 101.118 23.202 1.00 41.07 742 PRO C CA 1
ATOM 5577 C C . PRO C 1 148 ? 89.244 100.440 24.508 1.00 42.07 742 PRO C C 1
ATOM 5578 O O . PRO C 1 148 ? 88.247 99.722 24.545 1.00 45.31 742 PRO C O 1
ATOM 5582 N N . ILE C 1 149 ? 90.000 100.658 25.575 1.00 46.02 743 ILE C N 1
ATOM 5583 C CA . ILE C 1 149 ? 89.659 100.045 26.852 1.00 45.16 743 ILE C CA 1
ATOM 5584 C C . ILE C 1 149 ? 89.533 101.087 27.961 1.00 45.33 743 ILE C C 1
ATOM 5585 O O . ILE C 1 149 ? 90.219 102.104 27.942 1.00 46.39 743 ILE C O 1
ATOM 5590 N N . VAL C 1 150 ? 88.644 100.845 28.917 1.00 45.85 744 VAL C N 1
ATOM 5591 C CA . VAL C 1 150 ? 88.488 101.765 30.029 1.00 45.68 744 VAL C CA 1
ATOM 5592 C C . VAL C 1 150 ? 88.198 100.983 31.300 1.00 46.85 744 VAL C C 1
ATOM 5593 O O . VAL C 1 150 ? 87.201 100.260 31.390 1.00 49.10 744 VAL C O 1
ATOM 5597 N N . LYS C 1 151 ? 89.104 101.103 32.267 1.00 35.96 745 LYS C N 1
ATOM 5598 C CA . LYS C 1 151 ? 88.958 100.425 33.542 1.00 35.12 745 LYS C CA 1
ATOM 5599 C C . LYS C 1 151 ? 87.932 101.230 34.322 1.00 35.78 745 LYS C C 1
ATOM 5600 O O . LYS C 1 151 ? 87.888 102.453 34.210 1.00 35.71 745 LYS C O 1
ATOM 5606 N N . THR C 1 152 ? 87.107 100.554 35.110 1.00 35.55 746 THR C N 1
ATOM 5607 C CA . THR C 1 152 ? 86.076 101.252 35.861 1.00 36.88 746 THR C CA 1
ATOM 5608 C C . THR C 1 152 ? 85.624 100.515 37.119 1.00 37.86 746 THR C C 1
ATOM 5609 O O . THR C 1 152 ? 86.070 99.406 37.409 1.00 36.99 746 THR C O 1
ATOM 5613 N N . SER C 1 153 ? 84.733 101.172 37.854 1.00 40.05 747 SER C N 1
ATOM 5614 C CA . SER C 1 153 ? 84.118 100.634 39.058 1.00 42.65 747 SER C CA 1
ATOM 5615 C C . SER C 1 153 ? 82.858 101.442 39.318 1.00 44.47 747 SER C C 1
ATOM 5616 O O . SER C 1 153 ? 82.932 102.605 39.720 1.00 44.95 747 SER C O 1
ATOM 5619 N N . ALA C 1 154 ? 81.704 100.827 39.070 1.00 49.29 748 ALA C N 1
ATOM 5620 C CA . ALA C 1 154 ? 80.423 101.493 39.262 1.00 49.94 748 ALA C CA 1
ATOM 5621 C C . ALA C 1 154 ? 80.222 101.918 40.713 1.00 51.53 748 ALA C C 1
ATOM 5622 O O . ALA C 1 154 ? 79.315 102.691 41.015 1.00 52.10 748 ALA C O 1
ATOM 5624 N N . LYS C 1 155 ? 81.061 101.411 41.611 1.00 65.85 749 LYS C N 1
ATOM 5625 C CA . LYS C 1 155 ? 80.952 101.791 43.011 1.00 68.01 749 LYS C CA 1
ATOM 5626 C C . LYS C 1 155 ? 81.843 103.004 43.253 1.00 66.65 749 LYS C C 1
ATOM 5627 O O . LYS C 1 155 ? 81.362 104.105 43.533 1.00 66.85 749 LYS C O 1
ATOM 5633 N N . THR C 1 156 ? 83.144 102.787 43.117 1.00 42.85 750 THR C N 1
ATOM 5634 C CA . THR C 1 156 ? 84.152 103.823 43.283 1.00 39.80 750 THR C CA 1
ATOM 5635 C C . THR C 1 156 ? 83.929 105.066 42.420 1.00 37.60 750 THR C C 1
ATOM 5636 O O . THR C 1 156 ? 84.113 106.183 42.890 1.00 38.00 750 THR C O 1
ATOM 5640 N N . GLY C 1 157 ? 83.556 104.863 41.158 1.00 38.79 751 GLY C N 1
ATOM 5641 C CA . GLY C 1 157 ? 83.336 105.974 40.238 1.00 35.57 751 GLY C CA 1
ATOM 5642 C C . GLY C 1 157 ? 84.377 106.008 39.123 1.00 33.05 751 GLY C C 1
ATOM 5643 O O . GLY C 1 157 ? 84.223 106.713 38.119 1.00 29.99 751 GLY C O 1
ATOM 5644 N N . MET C 1 158 ? 85.437 105.225 39.313 1.00 42.49 752 MET C N 1
ATOM 5645 C CA . MET C 1 158 ? 86.542 105.120 38.364 1.00 41.45 752 MET C CA 1
ATOM 5646 C C . MET C 1 158 ? 86.081 104.818 36.939 1.00 41.63 752 MET C C 1
ATOM 5647 O O . MET C 1 158 ? 85.242 103.943 36.714 1.00 42.79 752 MET C O 1
ATOM 5652 N N . GLY C 1 159 ? 86.626 105.569 35.988 1.00 22.59 753 GLY C N 1
ATOM 5653 C CA . GLY C 1 159 ? 86.309 105.376 34.585 1.00 23.75 753 GLY C CA 1
ATOM 5654 C C . GLY C 1 159 ? 84.977 105.907 34.087 1.00 26.06 753 GLY C C 1
ATOM 5655 O O . GLY C 1 159 ? 84.820 106.178 32.889 1.00 22.88 753 GLY C O 1
ATOM 5656 N N . ILE C 1 160 ? 84.008 106.056 34.984 1.00 47.73 754 ILE C N 1
ATOM 5657 C CA . ILE C 1 160 ? 82.706 106.537 34.560 1.00 51.69 754 ILE C CA 1
ATOM 5658 C C . ILE C 1 160 ? 82.838 107.755 33.661 1.00 53.15 754 ILE C C 1
ATOM 5659 O O . ILE C 1 160 ? 82.262 107.792 32.576 1.00 55.59 754 ILE C O 1
ATOM 5664 N N . GLU C 1 161 ? 83.614 108.741 34.095 1.00 44.39 755 GLU C N 1
ATOM 5665 C CA . GLU C 1 161 ? 83.767 109.951 33.308 1.00 45.39 755 GLU C CA 1
ATOM 5666 C C . GLU C 1 161 ? 84.416 109.674 31.959 1.00 43.88 755 GLU C C 1
ATOM 5667 O O . GLU C 1 161 ? 83.904 110.091 30.921 1.00 43.77 755 GLU C O 1
ATOM 5673 N N . GLU C 1 162 ? 85.539 108.966 31.974 1.00 46.61 756 GLU C N 1
ATOM 5674 C CA . GLU C 1 162 ? 86.241 108.638 30.743 1.00 47.55 756 GLU C CA 1
ATOM 5675 C C . GLU C 1 162 ? 85.302 107.874 29.817 1.00 49.33 756 GLU C C 1
ATOM 5676 O O . GLU C 1 162 ? 85.343 108.041 28.598 1.00 50.00 756 GLU C O 1
ATOM 5682 N N . LEU C 1 163 ? 84.449 107.039 30.408 1.00 54.30 757 LEU C N 1
ATOM 5683 C CA . LEU C 1 163 ? 83.503 106.237 29.646 1.00 54.18 757 LEU C CA 1
ATOM 5684 C C . LEU C 1 163 ? 82.438 107.087 28.963 1.00 54.58 757 LEU C C 1
ATOM 5685 O O . LEU C 1 163 ? 81.983 106.768 27.864 1.00 55.80 757 LEU C O 1
ATOM 5690 N N . LYS C 1 164 ? 82.033 108.163 29.625 1.00 39.41 758 LYS C N 1
ATOM 5691 C CA . LYS C 1 164 ? 81.023 109.040 29.072 1.00 40.20 758 LYS C CA 1
ATOM 5692 C C . LYS C 1 164 ? 81.486 109.607 27.735 1.00 41.27 758 LYS C C 1
ATOM 5693 O O . LYS C 1 164 ? 80.669 109.975 26.886 1.00 40.26 758 LYS C O 1
ATOM 5699 N N . GLU C 1 165 ? 82.800 109.667 27.546 1.00 72.53 759 GLU C N 1
ATOM 5700 C CA . GLU C 1 165 ? 83.364 110.206 26.316 1.00 74.31 759 GLU C CA 1
ATOM 5701 C C . GLU C 1 165 ? 83.118 109.385 25.060 1.00 73.22 759 GLU C C 1
ATOM 5702 O O . GLU C 1 165 ? 83.131 109.928 23.959 1.00 73.87 759 GLU C O 1
ATOM 5708 N N . TYR C 1 166 ? 82.900 108.083 25.208 1.00 48.50 760 TYR C N 1
ATOM 5709 C CA . TYR C 1 166 ? 82.644 107.245 24.047 1.00 47.69 760 TYR C CA 1
ATOM 5710 C C . TYR C 1 166 ? 81.143 107.138 23.820 1.00 48.94 760 TYR C C 1
ATOM 5711 O O . TYR C 1 166 ? 80.697 106.662 22.779 1.00 49.62 760 TYR C O 1
ATOM 5720 N N . LEU C 1 167 ? 80.365 107.588 24.797 1.00 54.12 761 LEU C N 1
ATOM 5721 C CA . LEU C 1 167 ? 78.912 107.521 24.707 1.00 56.27 761 LEU C CA 1
ATOM 5722 C C . LEU C 1 167 ? 78.271 108.725 24.026 1.00 58.32 761 LEU C C 1
ATOM 5723 O O . LEU C 1 167 ? 77.194 108.600 23.436 1.00 59.96 761 LEU C O 1
ATOM 5728 N N . LYS C 1 168 ? 78.924 109.884 24.114 1.00 54.32 762 LYS C N 1
ATOM 5729 C CA . LYS C 1 168 ? 78.407 111.121 23.522 1.00 54.27 762 LYS C CA 1
ATOM 5730 C C . LYS C 1 168 ? 78.096 111.073 22.021 1.00 53.59 762 LYS C C 1
ATOM 5731 O O . LYS C 1 168 ? 78.901 110.591 21.205 1.00 51.00 762 LYS C O 1
ATOM 5737 N N . GLY C 1 169 ? 76.910 111.589 21.686 1.00 59.32 763 GLY C N 1
ATOM 5738 C CA . GLY C 1 169 ? 76.446 111.664 20.310 1.00 59.78 763 GLY C CA 1
ATOM 5739 C C . GLY C 1 169 ? 76.376 110.370 19.520 1.00 59.88 763 GLY C C 1
ATOM 5740 O O . GLY C 1 169 ? 76.289 110.395 18.289 1.00 58.75 763 GLY C O 1
ATOM 5741 N N . LYS C 1 170 ? 76.412 109.239 20.216 1.00 68.69 764 LYS C N 1
ATOM 5742 C CA . LYS C 1 170 ? 76.346 107.954 19.541 1.00 67.80 764 LYS C CA 1
ATOM 5743 C C . LYS C 1 170 ? 75.263 107.048 20.109 1.00 66.52 764 LYS C C 1
ATOM 5744 O O . LYS C 1 170 ? 74.716 107.306 21.181 1.00 66.33 764 LYS C O 1
ATOM 5750 N N . ILE C 1 171 ? 74.945 105.996 19.362 1.00 58.40 765 ILE C N 1
ATOM 5751 C CA . ILE C 1 171 ? 73.958 105.014 19.787 1.00 57.97 765 ILE C CA 1
ATOM 5752 C C . ILE C 1 171 ? 74.693 103.715 20.113 1.00 57.08 765 ILE C C 1
ATOM 5753 O O . ILE C 1 171 ? 75.120 102.973 19.215 1.00 57.28 765 ILE C O 1
ATOM 5758 N N . SER C 1 172 ? 74.841 103.446 21.404 1.00 51.85 766 SER C N 1
ATOM 5759 C CA . SER C 1 172 ? 75.559 102.261 21.843 1.00 50.27 766 SER C CA 1
ATOM 5760 C C .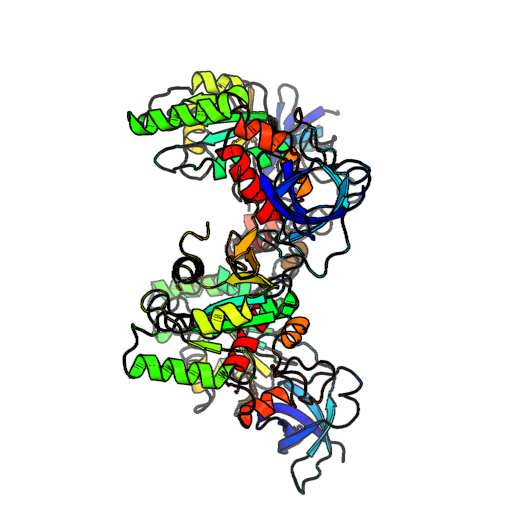 SER C 1 172 ? 74.647 101.153 22.352 1.00 48.57 766 SER C C 1
ATOM 5761 O O . SER C 1 172 ? 73.470 101.365 22.643 1.00 47.49 766 SER C O 1
ATOM 5764 N N . THR C 1 173 ? 75.213 99.960 22.446 1.00 50.84 767 THR C N 1
ATOM 5765 C CA . THR C 1 173 ? 74.497 98.810 22.961 1.00 50.58 767 THR C CA 1
ATOM 5766 C C . THR C 1 173 ? 75.437 98.215 23.997 1.00 49.75 767 THR C C 1
ATOM 5767 O O . THR C 1 173 ? 76.638 98.111 23.755 1.00 49.54 767 THR C O 1
ATOM 5771 N N . MET C 1 174 ? 74.915 97.850 25.160 1.00 44.98 768 MET C N 1
ATOM 5772 C CA . MET C 1 174 ? 75.782 97.270 26.176 1.00 46.11 768 MET C CA 1
ATOM 5773 C C . MET C 1 174 ? 75.810 95.743 26.064 1.00 45.19 768 MET C C 1
ATOM 5774 O O . MET C 1 174 ? 74.797 95.118 25.749 1.00 43.79 768 MET C O 1
ATOM 5779 N N . ALA C 1 175 ? 76.973 95.150 26.324 1.00 63.12 769 ALA C N 1
ATOM 5780 C CA . ALA C 1 175 ? 77.122 93.703 26.223 1.00 61.66 769 ALA C CA 1
ATOM 5781 C C . ALA C 1 175 ? 78.023 93.108 27.308 1.00 60.65 769 ALA C C 1
ATOM 5782 O O . ALA C 1 175 ? 78.786 93.823 27.959 1.00 62.88 769 ALA C O 1
ATOM 5784 N N . GLY C 1 176 ? 77.937 91.792 27.489 1.00 33.67 770 GLY C N 1
ATOM 5785 C CA . GLY C 1 176 ? 78.750 91.123 28.490 1.00 28.84 770 GLY C CA 1
ATOM 5786 C C . GLY C 1 176 ? 77.926 90.230 29.404 1.00 26.52 770 GLY C C 1
ATOM 5787 O O . GLY C 1 176 ? 76.758 90.523 29.680 1.00 26.25 770 GLY C O 1
ATOM 5788 N N . LEU C 1 177 ? 78.535 89.141 29.871 1.00 19.71 771 LEU C N 1
ATOM 5789 C CA . LEU C 1 177 ? 77.878 88.185 30.760 1.00 18.27 771 LEU C CA 1
ATOM 5790 C C . LEU C 1 177 ? 77.077 88.898 31.849 1.00 18.85 771 LEU C C 1
ATOM 5791 O O . LEU C 1 177 ? 77.473 89.968 32.297 1.00 20.62 771 LEU C O 1
ATOM 5796 N N . SER C 1 178 ? 75.956 88.326 32.286 1.00 19.55 772 SER C N 1
ATOM 5797 C CA . SER C 1 178 ? 75.160 88.997 33.321 1.00 22.37 772 SER C CA 1
ATOM 5798 C C . SER C 1 178 ? 75.884 89.172 34.665 1.00 22.75 772 SER C C 1
ATOM 5799 O O . SER C 1 178 ? 76.804 88.424 34.986 1.00 21.88 772 SER C O 1
ATOM 5802 N N . GLY C 1 179 ? 75.451 90.161 35.447 1.00 53.08 773 GLY C N 1
ATOM 5803 C CA . GLY C 1 179 ? 76.055 90.419 36.748 1.00 55.01 773 GLY C CA 1
ATOM 5804 C C . GLY C 1 179 ? 77.459 90.974 36.621 1.00 55.03 773 GLY C C 1
ATOM 5805 O O . GLY C 1 179 ? 78.200 91.105 37.597 1.00 56.04 773 GLY C O 1
ATOM 5806 N N . VAL C 1 180 ? 77.808 91.309 35.389 1.00 32.82 774 VAL C N 1
ATOM 5807 C CA . VAL C 1 180 ? 79.115 91.835 35.052 1.00 31.29 774 VAL C CA 1
ATOM 5808 C C . VAL C 1 180 ? 79.151 93.352 35.316 1.00 32.94 774 VAL C C 1
ATOM 5809 O O . VAL C 1 180 ? 80.218 93.971 35.312 1.00 32.12 774 VAL C O 1
ATOM 5813 N N . GLY C 1 181 ? 77.980 93.937 35.557 1.00 37.15 775 GLY C N 1
ATOM 5814 C CA . GLY C 1 181 ? 77.914 95.359 35.846 1.00 39.97 775 GLY C CA 1
ATOM 5815 C C . GLY C 1 181 ? 77.213 96.267 34.845 1.00 41.27 775 GLY C C 1
ATOM 5816 O O . GLY C 1 181 ? 76.983 97.447 35.130 1.00 41.64 775 GLY C O 1
ATOM 5817 N N . LYS C 1 182 ? 76.865 95.728 33.681 1.00 41.40 776 LYS C N 1
ATOM 5818 C CA . LYS C 1 182 ? 76.203 96.501 32.641 1.00 40.85 776 LYS C CA 1
ATOM 5819 C C . LYS C 1 182 ? 75.171 97.494 33.154 1.00 40.80 776 LYS C C 1
ATOM 5820 O O . LYS C 1 182 ? 75.216 98.673 32.812 1.00 41.87 776 LYS C O 1
ATOM 5826 N N . SER C 1 183 ? 74.246 97.025 33.981 1.00 35.14 777 SER C N 1
ATOM 5827 C CA . SER C 1 183 ? 73.197 97.885 34.510 1.00 36.72 777 SER C CA 1
ATOM 5828 C C . SER C 1 183 ? 73.706 98.894 35.530 1.00 36.93 777 SER C C 1
ATOM 5829 O O . SER C 1 183 ? 73.199 100.018 35.617 1.00 37.59 777 SER C O 1
ATOM 5832 N N . SER C 1 184 ? 74.697 98.484 36.312 1.00 42.71 778 SER C N 1
ATOM 5833 C CA . SER C 1 184 ? 75.273 99.350 37.330 1.00 42.23 778 SER C CA 1
ATOM 5834 C C . SER C 1 184 ? 76.045 100.477 36.661 1.00 43.30 778 SER C C 1
ATOM 5835 O O . SER C 1 184 ? 75.912 101.641 37.040 1.00 43.82 778 SER C O 1
ATOM 5838 N N . LEU C 1 185 ? 76.853 100.126 35.666 1.00 44.54 779 LEU C N 1
ATOM 5839 C CA . LEU C 1 185 ? 77.633 101.119 34.942 1.00 46.13 779 LEU C CA 1
ATOM 5840 C C . LEU C 1 185 ? 76.712 102.181 34.372 1.00 47.55 779 LEU C C 1
ATOM 5841 O O . LEU C 1 185 ? 77.093 103.344 34.257 1.00 47.93 779 LEU C O 1
ATOM 5846 N N . LEU C 1 186 ? 75.495 101.788 34.020 1.00 58.69 780 LEU C N 1
ATOM 5847 C CA . LEU C 1 186 ? 74.551 102.744 33.470 1.00 61.74 780 LEU C CA 1
ATOM 5848 C C . LEU C 1 186 ? 74.095 103.727 34.542 1.00 62.74 780 LEU C C 1
ATOM 5849 O O . LEU C 1 186 ? 74.164 104.943 34.354 1.00 64.49 780 LEU C O 1
ATOM 5854 N N . ASN C 1 187 ? 73.635 103.203 35.670 1.00 38.97 781 ASN C N 1
ATOM 5855 C CA . ASN C 1 187 ? 73.159 104.061 36.741 1.00 40.59 781 ASN C CA 1
ATOM 5856 C C . ASN C 1 187 ? 74.269 104.964 37.286 1.00 41.83 781 ASN C C 1
ATOM 5857 O O . ASN C 1 187 ? 74.004 105.976 37.941 1.00 40.95 781 ASN C O 1
ATOM 5862 N N . ALA C 1 188 ? 75.513 104.595 37.010 1.00 79.31 782 ALA C N 1
ATOM 5863 C CA . ALA C 1 188 ? 76.645 105.383 37.466 1.00 81.43 782 ALA C CA 1
ATOM 5864 C C . ALA C 1 188 ? 76.867 106.523 36.485 1.00 83.07 782 ALA C C 1
ATOM 5865 O O . ALA C 1 188 ? 77.473 107.542 36.820 1.00 84.54 782 ALA C O 1
ATOM 5867 N N . ILE C 1 189 ? 76.363 106.345 35.269 1.00 54.86 783 ILE C N 1
ATOM 5868 C CA . ILE C 1 189 ? 76.504 107.344 34.221 1.00 55.22 783 ILE C CA 1
ATOM 5869 C C . ILE C 1 189 ? 75.344 108.321 34.235 1.00 56.22 783 ILE C C 1
ATOM 5870 O O . ILE C 1 189 ? 75.514 109.500 33.940 1.00 56.45 783 ILE C O 1
ATOM 5875 N N . ASN C 1 190 ? 74.163 107.819 34.573 1.00 81.26 784 ASN C N 1
ATOM 5876 C CA . ASN C 1 190 ? 72.956 108.634 34.625 1.00 82.89 784 ASN C CA 1
ATOM 5877 C C . ASN C 1 190 ? 72.033 108.101 35.704 1.00 83.76 784 ASN C C 1
ATOM 5878 O O . ASN C 1 190 ? 71.257 107.180 35.451 1.00 85.58 784 ASN C O 1
ATOM 5883 N N . PRO C 1 191 ? 72.102 108.660 36.922 1.00 68.25 785 PRO C N 1
ATOM 5884 C CA . PRO C 1 191 ? 71.214 108.158 37.974 1.00 67.63 785 PRO C CA 1
ATOM 5885 C C . PRO C 1 191 ? 69.814 108.067 37.389 1.00 68.71 785 PRO C C 1
ATOM 5886 O O . PRO C 1 191 ? 69.365 108.985 36.701 1.00 69.14 785 PRO C O 1
ATOM 5890 N N . GLY C 1 192 ? 69.140 106.953 37.641 1.00 78.33 786 GLY C N 1
ATOM 5891 C CA . GLY C 1 192 ? 67.807 106.767 37.105 1.00 79.11 786 GLY C CA 1
ATOM 5892 C C . GLY C 1 192 ? 67.819 105.692 36.039 1.00 80.26 786 GLY C C 1
ATOM 5893 O O . GLY C 1 192 ? 67.077 104.716 36.137 1.00 80.98 786 GLY C O 1
ATOM 5894 N N . LEU C 1 193 ? 68.666 105.862 35.026 1.00 69.31 787 LEU C N 1
ATOM 5895 C CA . LEU C 1 193 ? 68.770 104.889 33.942 1.00 69.93 787 LEU C CA 1
ATOM 5896 C C . LEU C 1 193 ? 69.138 103.503 34.452 1.00 70.60 787 LEU C C 1
ATOM 5897 O O . LEU C 1 193 ? 69.979 103.357 35.347 1.00 70.39 787 LEU C O 1
ATOM 5902 N N . LYS C 1 194 ? 68.495 102.494 33.866 1.00 68.26 788 LYS C N 1
ATOM 5903 C CA . LYS C 1 194 ? 68.706 101.099 34.235 1.00 68.28 788 LYS C CA 1
ATOM 5904 C C . LYS C 1 194 ? 68.262 100.173 33.110 1.00 68.81 788 LYS C C 1
ATOM 5905 O O . LYS C 1 194 ? 67.342 100.500 32.353 1.00 68.75 788 LYS C O 1
ATOM 5911 N N . LEU C 1 195 ? 68.910 99.014 33.016 1.00 60.16 789 LEU C N 1
ATOM 5912 C CA . LEU C 1 195 ? 68.608 98.027 31.984 1.00 61.30 789 LEU C CA 1
ATOM 5913 C C . LEU C 1 195 ? 67.458 97.077 32.320 1.00 64.12 789 LEU C C 1
ATOM 5914 O O . LEU C 1 195 ? 66.972 97.029 33.453 1.00 64.34 789 LEU C O 1
ATOM 5919 N N . ARG C 1 196 ? 67.032 96.320 31.311 1.00 82.31 790 ARG C N 1
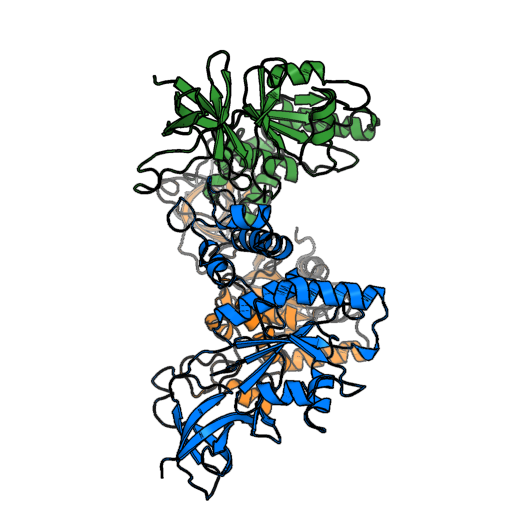ATOM 5920 C CA . ARG C 1 196 ? 65.962 95.344 31.471 1.00 85.35 790 ARG C CA 1
ATOM 5921 C C . ARG C 1 196 ? 66.575 94.051 31.994 1.00 85.90 790 ARG C C 1
ATOM 5922 O O . ARG C 1 196 ? 65.886 93.221 32.581 1.00 87.75 790 ARG C O 1
ATOM 5930 N N . THR C 1 210 ? 53.318 91.778 25.159 1.00 176.59 804 THR C N 1
ATOM 5931 C CA . THR C 1 210 ? 53.703 92.688 26.230 1.00 176.51 804 THR C CA 1
ATOM 5932 C C . THR C 1 210 ? 54.760 93.671 25.728 1.00 175.13 804 THR C C 1
ATOM 5933 O O . THR C 1 210 ? 54.488 94.470 24.832 1.00 174.87 804 THR C O 1
ATOM 5937 N N . THR C 1 211 ? 55.963 93.607 26.298 1.00 188.37 805 THR C N 1
ATOM 5938 C CA . THR C 1 211 ? 57.042 94.507 25.899 1.00 185.56 805 THR C CA 1
ATOM 5939 C C . THR C 1 211 ? 58.391 93.813 25.730 1.00 182.81 805 THR C C 1
ATOM 5940 O O . THR C 1 211 ? 59.383 94.222 26.335 1.00 181.47 805 THR C O 1
ATOM 5944 N N . THR C 1 212 ? 58.433 92.762 24.916 1.00 115.45 806 THR C N 1
ATOM 5945 C CA . THR C 1 212 ? 59.689 92.055 24.668 1.00 111.33 806 THR C CA 1
ATOM 5946 C C . THR C 1 212 ? 60.449 92.888 23.647 1.00 106.16 806 THR C C 1
ATOM 5947 O O . THR C 1 212 ? 61.251 92.374 22.865 1.00 104.63 806 THR C O 1
ATOM 5951 N N . THR C 1 213 ? 60.178 94.189 23.670 1.00 83.44 807 THR C N 1
ATOM 5952 C CA . THR C 1 213 ? 60.800 95.129 22.754 1.00 79.58 807 THR C CA 1
ATOM 5953 C C . THR C 1 213 ? 61.860 96.008 23.404 1.00 74.97 807 THR C C 1
ATOM 5954 O O . THR C 1 213 ? 61.779 96.351 24.586 1.00 74.69 807 THR C O 1
ATOM 5958 N N . ALA C 1 214 ? 62.855 96.373 22.607 1.00 68.66 808 ALA C N 1
ATOM 5959 C CA . ALA C 1 214 ? 63.944 97.211 23.069 1.00 64.63 808 ALA C CA 1
ATOM 5960 C C . ALA C 1 214 ? 63.559 98.678 22.997 1.00 61.38 808 ALA C C 1
ATOM 5961 O O . ALA C 1 214 ? 62.653 99.061 22.253 1.00 60.53 808 ALA C O 1
ATOM 5963 N N . GLN C 1 215 ? 64.253 99.494 23.782 1.00 73.40 809 GLN C N 1
ATOM 5964 C CA . GLN C 1 215 ? 64.016 100.930 23.803 1.00 68.63 809 GLN C CA 1
ATOM 5965 C C . GLN C 1 215 ? 65.339 101.650 23.685 1.00 66.89 809 GLN C C 1
ATOM 5966 O O . GLN C 1 215 ? 66.399 101.035 23.748 1.00 66.50 809 GLN C O 1
ATOM 5972 N N . LEU C 1 216 ? 65.270 102.961 23.506 1.00 67.65 810 LEU C N 1
ATOM 5973 C CA . LEU C 1 216 ? 66.471 103.767 23.421 1.00 65.52 810 LEU C CA 1
ATOM 5974 C C . LEU C 1 216 ? 66.417 104.852 24.479 1.00 65.31 810 LEU C C 1
ATOM 5975 O O . LEU C 1 216 ? 65.661 105.814 24.366 1.00 66.25 810 LEU C O 1
ATOM 5980 N N . LEU C 1 217 ? 67.204 104.678 25.529 1.00 44.80 811 LEU C N 1
ATOM 5981 C CA . LEU C 1 217 ? 67.236 105.664 26.581 1.00 46.11 811 LEU C CA 1
ATOM 5982 C C . LEU C 1 217 ? 68.163 106.786 26.117 1.00 48.21 811 LEU C C 1
ATOM 5983 O O . LEU C 1 217 ? 69.226 106.534 25.523 1.00 49.26 811 LEU C O 1
ATOM 5988 N N . LYS C 1 218 ? 67.751 108.023 26.384 1.00 75.65 812 LYS C N 1
ATOM 5989 C CA . LYS C 1 218 ? 68.506 109.206 25.983 1.00 76.43 812 LYS C CA 1
ATOM 5990 C C . LYS C 1 218 ? 69.462 109.696 27.061 1.00 74.97 812 LYS C C 1
ATOM 5991 O O . LYS C 1 218 ? 69.037 110.031 28.164 1.00 75.28 812 LYS C O 1
ATOM 5997 N N . PHE C 1 219 ? 70.751 109.737 26.743 1.00 72.51 813 PHE C N 1
ATOM 5998 C CA . PHE C 1 219 ? 71.749 110.221 27.697 1.00 72.47 813 PHE C CA 1
ATOM 5999 C C . PHE C 1 219 ? 71.607 111.735 27.851 1.00 72.10 813 PHE C C 1
ATOM 6000 O O . PHE C 1 219 ? 71.110 112.410 26.949 1.00 73.12 813 PHE C O 1
ATOM 6008 N N . ASP C 1 220 ? 72.051 112.271 28.983 1.00 62.53 814 ASP C N 1
ATOM 6009 C CA . ASP C 1 220 ? 71.978 113.714 29.202 1.00 62.02 814 ASP C CA 1
ATOM 6010 C C . ASP C 1 220 ? 72.784 114.406 28.107 1.00 60.02 814 ASP C C 1
ATOM 6011 O O . ASP C 1 220 ? 72.257 115.211 27.344 1.00 59.79 814 ASP C O 1
ATOM 6016 N N . PHE C 1 221 ? 74.067 114.064 28.041 1.00 46.19 815 PHE C N 1
ATOM 6017 C CA . PHE C 1 221 ? 74.997 114.639 27.083 1.00 44.40 815 PHE C CA 1
ATOM 6018 C C . PHE C 1 221 ? 74.767 114.326 25.601 1.00 43.54 815 PHE C C 1
ATOM 6019 O O . PHE C 1 221 ? 75.650 114.566 24.766 1.00 42.37 815 PHE C O 1
ATOM 6027 N N . GLY C 1 222 ? 73.597 113.804 25.257 1.00 68.87 816 GLY C N 1
ATOM 6028 C CA . GLY C 1 222 ? 73.347 113.498 23.860 1.00 68.80 816 GLY C CA 1
ATOM 6029 C C . GLY C 1 222 ? 73.945 112.159 23.490 1.00 68.63 816 GLY C C 1
ATOM 6030 O O . GLY C 1 222 ? 75.115 111.888 23.744 1.00 70.08 816 GLY C O 1
ATOM 6031 N N . GLY C 1 223 ? 73.133 111.321 22.867 1.00 53.35 817 GLY C N 1
ATOM 6032 C CA . GLY C 1 223 ? 73.580 109.995 22.496 1.00 50.66 817 GLY C CA 1
ATOM 6033 C C . GLY C 1 223 ? 72.630 109.026 23.169 1.00 48.99 817 GLY C C 1
ATOM 6034 O O . GLY C 1 223 ? 71.929 109.391 24.130 1.00 46.89 817 GLY C O 1
ATOM 6035 N N . TYR C 1 224 ? 72.590 107.794 22.672 1.00 61.36 818 TYR C N 1
ATOM 6036 C CA . TYR C 1 224 ? 71.698 106.808 23.252 1.00 60.72 818 TYR C CA 1
ATOM 6037 C C . TYR C 1 224 ? 72.344 105.501 23.658 1.00 59.92 818 TYR C C 1
ATOM 6038 O O . TYR C 1 224 ? 73.434 105.132 23.199 1.00 60.15 818 TYR C O 1
ATOM 6047 N N . VAL C 1 225 ? 71.632 104.811 24.537 1.00 45.58 819 VAL C N 1
ATOM 6048 C CA . VAL C 1 225 ? 72.019 103.500 25.023 1.00 44.80 819 VAL C CA 1
ATOM 6049 C C . VAL C 1 225 ? 70.733 102.672 24.935 1.00 43.35 819 VAL C C 1
ATOM 6050 O O . VAL C 1 225 ? 69.636 103.167 25.232 1.00 40.92 819 VAL C O 1
ATOM 6054 N N . VAL C 1 226 ? 70.856 101.421 24.511 1.00 44.07 820 VAL C N 1
ATOM 6055 C CA . VAL C 1 226 ? 69.675 100.593 24.387 1.00 44.11 820 VAL C CA 1
ATOM 6056 C C . VAL C 1 226 ? 69.154 100.068 25.719 1.00 46.02 820 VAL C C 1
ATOM 6057 O O . VAL C 1 226 ? 69.904 99.833 26.671 1.00 45.86 820 VAL C O 1
ATOM 6061 N N . ASP C 1 227 ? 67.839 99.896 25.746 1.00 56.42 821 ASP C N 1
ATOM 6062 C CA . ASP C 1 227 ? 67.073 99.411 26.882 1.00 55.85 821 ASP C CA 1
ATOM 6063 C C . ASP C 1 227 ? 67.556 98.045 27.398 1.00 54.40 821 ASP C C 1
ATOM 6064 O O . ASP C 1 227 ? 67.468 97.757 28.592 1.00 52.28 821 ASP C O 1
ATOM 6069 N N . THR C 1 228 ? 68.077 97.209 26.501 1.00 32.13 822 THR C N 1
ATOM 6070 C CA . THR C 1 228 ? 68.539 95.873 26.884 1.00 30.79 822 THR C CA 1
ATOM 6071 C C . THR C 1 228 ? 69.908 95.492 26.306 1.00 27.77 822 THR C C 1
ATOM 6072 O O . THR C 1 228 ? 70.328 96.015 25.268 1.00 24.03 822 THR C O 1
ATOM 6076 N N . PRO C 1 229 ? 70.608 94.552 26.973 1.00 39.81 823 PRO C N 1
ATOM 6077 C CA . PRO C 1 229 ? 71.931 94.050 26.600 1.00 38.67 823 PRO C CA 1
ATOM 6078 C C . PRO C 1 229 ? 72.000 93.594 25.164 1.00 38.27 823 PRO C C 1
ATOM 6079 O O . PRO C 1 229 ? 71.037 93.056 24.627 1.00 36.29 823 PRO C O 1
ATOM 6083 N N . GLY C 1 230 ? 73.167 93.787 24.571 1.00 61.05 824 GLY C N 1
ATOM 6084 C CA . GLY C 1 230 ? 73.382 93.403 23.198 1.00 61.54 824 GLY C CA 1
ATOM 6085 C C . GLY C 1 230 ? 73.196 91.938 22.847 1.00 61.73 824 GLY C C 1
ATOM 6086 O O . GLY C 1 230 ? 72.072 91.462 22.676 1.00 64.52 824 GLY C O 1
ATOM 6087 N N . PHE C 1 231 ? 74.298 91.208 22.762 1.00 24.11 825 PHE C N 1
ATOM 6088 C CA . PHE C 1 231 ? 74.234 89.815 22.347 1.00 22.27 825 PHE C CA 1
ATOM 6089 C C . PHE C 1 231 ? 74.062 88.793 23.482 1.00 20.98 825 PHE C C 1
ATOM 6090 O O . PHE C 1 231 ? 74.849 87.848 23.610 1.00 20.07 825 PHE C O 1
ATOM 6098 N N . ALA C 1 232 ? 73.020 88.958 24.284 1.00 23.96 826 ALA C N 1
ATOM 6099 C CA . ALA C 1 232 ? 72.807 88.058 25.406 1.00 26.40 826 ALA C CA 1
ATOM 6100 C C . ALA C 1 232 ? 73.001 86.585 25.053 1.00 28.38 826 ALA C C 1
ATOM 6101 O O . ALA C 1 232 ? 73.740 85.873 25.726 1.00 30.40 826 ALA C O 1
ATOM 6103 N N . ASN C 1 233 ? 72.348 86.135 23.991 1.00 33.41 827 ASN C N 1
ATOM 6104 C CA . ASN C 1 233 ? 72.436 84.742 23.577 1.00 35.82 827 ASN C CA 1
ATOM 6105 C C . ASN C 1 233 ? 73.808 84.285 23.101 1.00 34.65 827 ASN C C 1
ATOM 6106 O O . ASN C 1 233 ? 74.097 83.098 23.128 1.00 35.12 827 ASN C O 1
ATOM 6111 N N . LEU C 1 234 ? 74.648 85.208 22.649 1.00 31.35 828 LEU C N 1
ATOM 6112 C CA . LEU C 1 234 ? 75.977 84.831 22.184 1.00 31.82 828 LEU C CA 1
ATOM 6113 C C . LEU C 1 234 ? 75.921 83.760 21.099 1.00 32.77 828 LEU C C 1
ATOM 6114 O O . LEU C 1 234 ? 76.717 82.805 21.104 1.00 32.48 828 LEU C O 1
ATOM 6119 N N . GLU C 1 235 ? 74.982 83.935 20.169 1.00 33.34 829 GLU C N 1
ATOM 6120 C CA . GLU C 1 235 ? 74.780 83.002 19.052 1.00 36.71 829 GLU C CA 1
ATOM 6121 C C . GLU C 1 235 ? 75.627 83.310 17.829 1.00 35.96 829 GLU C C 1
ATOM 6122 O O . GLU C 1 235 ? 75.566 84.397 17.257 1.00 31.97 829 GLU C O 1
ATOM 6128 N N . ILE C 1 236 ? 76.412 82.309 17.452 1.00 56.92 830 ILE C N 1
ATOM 6129 C CA . ILE C 1 236 ? 77.316 82.365 16.323 1.00 62.07 830 ILE C CA 1
ATOM 6130 C C . ILE C 1 236 ? 76.911 81.272 15.340 1.00 66.09 830 ILE C C 1
ATOM 6131 O O . ILE C 1 236 ? 77.543 80.220 15.273 1.00 69.34 830 ILE C O 1
ATOM 6136 N N . ASN C 1 237 ? 75.848 81.497 14.584 1.00 81.34 831 ASN C N 1
ATOM 6137 C CA . ASN C 1 237 ? 75.430 80.488 13.627 1.00 83.21 831 ASN C CA 1
ATOM 6138 C C . ASN C 1 237 ? 75.288 81.103 12.257 1.00 84.38 831 ASN C C 1
ATOM 6139 O O . ASN C 1 237 ? 75.641 80.490 11.252 1.00 85.28 831 ASN C O 1
ATOM 6144 N N . ASP C 1 238 ? 74.785 82.328 12.222 1.00 78.32 832 ASP C N 1
ATOM 6145 C CA . ASP C 1 238 ? 74.615 83.026 10.964 1.00 79.19 832 ASP C CA 1
ATOM 6146 C C . ASP C 1 238 ? 75.982 83.273 10.352 1.00 78.73 832 ASP C C 1
ATOM 6147 O O . ASP C 1 238 ? 76.096 83.915 9.301 1.00 80.25 832 ASP C O 1
ATOM 6152 N N . ILE C 1 239 ? 77.015 82.748 11.009 1.00 44.80 833 ILE C N 1
ATOM 6153 C CA . ILE C 1 239 ? 78.392 82.923 10.548 1.00 42.70 833 ILE C CA 1
ATOM 6154 C C . ILE C 1 239 ? 78.989 81.635 9.992 1.00 41.55 833 ILE C C 1
ATOM 6155 O O . ILE C 1 239 ? 79.142 80.646 10.710 1.00 41.53 833 ILE C O 1
ATOM 6160 N N . GLU C 1 240 ? 79.326 81.658 8.707 1.00 58.64 834 GLU C N 1
ATOM 6161 C CA . GLU C 1 240 ? 79.903 80.500 8.033 1.00 59.45 834 GLU C CA 1
ATOM 6162 C C . GLU C 1 240 ? 81.367 80.338 8.439 1.00 58.98 834 GLU C C 1
ATOM 6163 O O . GLU C 1 240 ? 82.073 81.323 8.623 1.00 58.82 834 GLU C O 1
ATOM 6169 N N . PRO C 1 241 ? 81.839 79.092 8.587 1.00 71.02 835 PRO C N 1
ATOM 6170 C CA . PRO C 1 241 ? 83.227 78.834 8.968 1.00 69.88 835 PRO C CA 1
ATOM 6171 C C . PRO C 1 241 ? 84.229 79.793 8.325 1.00 69.89 835 PRO C C 1
ATOM 6172 O O . PRO C 1 241 ? 84.912 80.546 9.020 1.00 72.17 835 PRO C O 1
ATOM 6176 N N . GLU C 1 242 ? 84.311 79.774 6.999 1.00 46.81 836 GLU C N 1
ATOM 6177 C CA . GLU C 1 242 ? 85.247 80.641 6.287 1.00 46.53 836 GLU C CA 1
ATOM 6178 C C . GLU C 1 242 ? 84.906 82.121 6.419 1.00 44.62 836 GLU C C 1
ATOM 6179 O O . GLU C 1 242 ? 85.604 82.982 5.891 1.00 43.80 836 GLU C O 1
ATOM 6185 N N . GLU C 1 243 ? 83.832 82.413 7.134 1.00 51.83 837 GLU C N 1
ATOM 6186 C CA . GLU C 1 243 ? 83.405 83.787 7.336 1.00 52.35 837 GLU C CA 1
ATOM 6187 C C . GLU C 1 243 ? 83.934 84.333 8.678 1.00 51.22 837 GLU C C 1
ATOM 6188 O O . GLU C 1 243 ? 83.930 85.546 8.914 1.00 51.21 837 GLU C O 1
ATOM 6194 N N . LEU C 1 244 ? 84.406 83.431 9.541 1.00 38.71 838 LEU C N 1
ATOM 6195 C CA . LEU C 1 244 ? 84.912 83.802 10.860 1.00 36.86 838 LEU C CA 1
ATOM 6196 C C . LEU C 1 244 ? 86.133 84.697 10.842 1.00 36.67 838 LEU C C 1
ATOM 6197 O O . LEU C 1 244 ? 86.079 85.827 11.305 1.00 35.26 838 LEU C O 1
ATOM 6202 N N . LYS C 1 245 ? 87.238 84.169 10.330 1.00 53.55 839 LYS C N 1
ATOM 6203 C CA . LYS C 1 245 ? 88.500 84.899 10.254 1.00 54.36 839 LYS C CA 1
ATOM 6204 C C . LYS C 1 245 ? 88.282 86.403 10.063 1.00 54.52 839 LYS C C 1
ATOM 6205 O O . LYS C 1 245 ? 88.955 87.224 10.684 1.00 55.08 839 LYS C O 1
ATOM 6211 N N . HIS C 1 246 ? 87.326 86.751 9.209 1.00 46.18 840 HIS C N 1
ATOM 6212 C CA . HIS C 1 246 ? 87.009 88.141 8.904 1.00 45.99 840 HIS C CA 1
ATOM 6213 C C . HIS C 1 246 ? 86.572 88.939 10.122 1.00 45.71 840 HIS C C 1
ATOM 6214 O O . HIS C 1 246 ? 86.568 90.173 10.103 1.00 46.09 840 HIS C O 1
ATOM 6221 N N . TYR C 1 247 ? 86.200 88.235 11.181 1.00 52.96 841 TYR C N 1
ATOM 6222 C CA . TYR C 1 247 ? 85.751 88.893 12.393 1.00 52.78 841 TYR C CA 1
ATOM 6223 C C . TYR C 1 247 ? 86.860 88.958 13.424 1.00 51.89 841 TYR C C 1
ATOM 6224 O O . TYR C 1 247 ? 86.629 89.231 14.599 1.00 53.38 841 TYR C O 1
ATOM 6233 N N . PHE C 1 248 ? 88.076 88.702 12.960 1.00 28.36 842 PHE C N 1
ATOM 6234 C CA . PHE C 1 248 ? 89.261 88.796 13.795 1.00 28.05 842 PHE C CA 1
ATOM 6235 C C . PHE C 1 248 ? 90.219 89.788 13.110 1.00 28.85 842 PHE C C 1
ATOM 6236 O O . PHE C 1 248 ? 90.971 89.417 12.206 1.00 27.55 842 PHE C O 1
ATOM 6244 N N . LYS C 1 249 ? 90.160 91.052 13.530 1.00 47.06 843 LYS C N 1
ATOM 6245 C CA . LYS C 1 249 ? 91.006 92.119 12.981 1.00 49.18 843 LYS C CA 1
ATOM 6246 C C . LYS C 1 249 ? 92.422 91.681 12.599 1.00 51.01 843 LYS C C 1
ATOM 6247 O O . LYS C 1 249 ? 92.796 91.726 11.435 1.00 51.62 843 LYS C O 1
ATOM 6253 N N . GLU C 1 250 ? 93.205 91.278 13.597 1.00 45.24 844 GLU C N 1
ATOM 6254 C CA . GLU C 1 250 ? 94.588 90.857 13.392 1.00 48.53 844 GLU C CA 1
ATOM 6255 C C . GLU C 1 250 ? 94.829 90.117 12.084 1.00 50.81 844 GLU C C 1
ATOM 6256 O O . GLU C 1 250 ? 95.775 90.421 11.368 1.00 51.68 844 GLU C O 1
ATOM 6262 N N . PHE C 1 251 ? 93.986 89.132 11.791 1.00 56.46 845 PHE C N 1
ATOM 6263 C CA . PHE C 1 251 ? 94.104 88.337 10.568 1.00 58.80 845 PHE C CA 1
ATOM 6264 C C . PHE C 1 251 ? 93.856 89.267 9.382 1.00 60.38 845 PHE C C 1
ATOM 6265 O O . PHE C 1 251 ? 92.979 90.124 9.446 1.00 60.87 845 PHE C O 1
ATOM 6273 N N . GLY C 1 252 ? 94.610 89.116 8.299 1.00 71.66 846 GLY C N 1
ATOM 6274 C CA . GLY C 1 252 ? 94.376 89.992 7.160 1.00 75.21 846 GLY C CA 1
ATOM 6275 C C . GLY C 1 252 ? 95.633 90.553 6.530 1.00 77.00 846 GLY C C 1
ATOM 6276 O O . GLY C 1 252 ? 95.941 90.244 5.381 1.00 77.29 846 GLY C O 1
ATOM 6277 N N . ASP C 1 253 ? 96.355 91.393 7.266 1.00 91.88 847 ASP C N 1
ATOM 6278 C CA . ASP C 1 253 ? 97.591 91.947 6.737 1.00 93.76 847 ASP C CA 1
ATOM 6279 C C . ASP C 1 253 ? 98.577 90.786 6.664 1.00 93.60 847 ASP C C 1
ATOM 6280 O O . ASP C 1 253 ? 99.738 90.957 6.295 1.00 93.52 847 ASP C O 1
ATOM 6285 N N . LYS C 1 254 ? 98.091 89.601 7.029 1.00 82.65 848 LYS C N 1
ATOM 6286 C CA . LYS C 1 254 ? 98.884 88.378 7.006 1.00 82.97 848 LYS C CA 1
ATOM 6287 C C . LYS C 1 254 ? 98.526 87.586 5.741 1.00 81.80 848 LYS C C 1
ATOM 6288 O O . LYS C 1 254 ? 97.350 87.313 5.486 1.00 82.02 848 LYS C O 1
ATOM 6294 N N . GLN C 1 255 ? 99.536 87.228 4.947 1.00 81.88 849 GLN C N 1
ATOM 6295 C CA . GLN C 1 255 ? 99.309 86.490 3.698 1.00 80.63 849 GLN C CA 1
ATOM 6296 C C . GLN C 1 255 ? 99.533 84.986 3.842 1.00 78.24 849 GLN C C 1
ATOM 6297 O O . GLN C 1 255 ? 100.535 84.542 4.411 1.00 77.82 849 GLN C O 1
ATOM 6303 N N . CYS C 1 256 ? 98.604 84.209 3.292 1.00 68.97 850 CYS C N 1
ATOM 6304 C CA . CYS C 1 256 ? 98.664 82.753 3.370 1.00 66.49 850 CYS C CA 1
ATOM 6305 C C . CYS C 1 256 ? 98.724 82.102 1.988 1.00 63.90 850 CYS C C 1
ATOM 6306 O O . CYS C 1 256 ? 98.108 82.585 1.041 1.00 63.77 850 CYS C O 1
ATOM 6309 N N . PHE C 1 257 ? 99.464 81.000 1.888 1.00 48.56 851 PHE C N 1
ATOM 6310 C CA . PHE C 1 257 ? 99.610 80.268 0.634 1.00 46.21 851 PHE C CA 1
ATOM 6311 C C . PHE C 1 257 ? 98.263 79.908 0.025 1.00 45.07 851 PHE C C 1
ATOM 6312 O O . PHE C 1 257 ? 97.966 80.302 -1.092 1.00 45.33 851 PHE C O 1
ATOM 6320 N N . PHE C 1 258 ? 97.453 79.149 0.751 1.00 39.31 852 PHE C N 1
ATOM 6321 C CA . PHE C 1 258 ? 96.145 78.754 0.237 1.00 39.54 852 PHE C CA 1
ATOM 6322 C C . PHE C 1 258 ? 95.170 79.912 0.097 1.00 40.79 852 PHE C C 1
ATOM 6323 O O . PHE C 1 258 ? 95.095 80.775 0.961 1.00 39.87 852 PHE C O 1
ATOM 6331 N N . SER C 1 259 ? 94.429 79.929 -1.006 1.00 100.68 853 SER C N 1
ATOM 6332 C CA . SER C 1 259 ? 93.451 80.980 -1.236 1.00 101.78 853 SER C CA 1
ATOM 6333 C C . SER C 1 259 ? 92.357 80.839 -0.187 1.00 102.29 853 SER C C 1
ATOM 6334 O O . SER C 1 259 ? 91.793 79.759 -0.011 1.00 102.10 853 SER C O 1
ATOM 6337 N N . ASP C 1 260 ? 92.061 81.934 0.504 1.00 141.09 854 ASP C N 1
ATOM 6338 C CA . ASP C 1 260 ? 91.047 81.932 1.552 1.00 140.39 854 ASP C CA 1
ATOM 6339 C C . ASP C 1 260 ? 91.346 80.841 2.579 1.00 139.28 854 ASP C C 1
ATOM 6340 O O . ASP C 1 260 ? 90.503 79.995 2.878 1.00 138.46 854 ASP C O 1
ATOM 6345 N N . CYS C 1 261 ? 92.568 80.876 3.100 1.00 54.46 855 CYS C N 1
ATOM 6346 C CA . CYS C 1 261 ? 93.047 79.936 4.103 1.00 51.96 855 CYS C CA 1
ATOM 6347 C C . CYS C 1 261 ? 92.317 80.190 5.416 1.00 50.49 855 CYS C C 1
ATOM 6348 O O . CYS C 1 261 ? 92.111 81.346 5.789 1.00 49.64 855 CYS C O 1
ATOM 6351 N N . ASN C 1 262 ? 91.924 79.115 6.107 1.00 41.15 856 ASN C N 1
ATOM 6352 C CA . ASN C 1 262 ? 91.217 79.231 7.388 1.00 39.21 856 ASN C CA 1
ATOM 6353 C C . ASN C 1 262 ? 92.177 79.343 8.565 1.00 38.18 856 ASN C C 1
ATOM 6354 O O . ASN C 1 262 ? 91.745 79.518 9.713 1.00 36.82 856 ASN C O 1
ATOM 6359 N N . HIS C 1 263 ? 93.469 79.200 8.283 1.00 46.91 857 HIS C N 1
ATOM 6360 C CA . HIS C 1 263 ? 94.498 79.305 9.304 1.00 46.58 857 HIS C CA 1
ATOM 6361 C C . HIS C 1 263 ? 94.527 78.133 10.269 1.00 47.08 857 HIS C C 1
ATOM 6362 O O . HIS C 1 263 ? 95.519 77.923 10.956 1.00 48.96 857 HIS C O 1
ATOM 6369 N N . VAL C 1 264 ? 93.449 77.359 10.308 1.00 36.21 858 VAL C N 1
ATOM 6370 C CA . VAL C 1 264 ? 93.369 76.201 11.196 1.00 36.31 858 VAL C CA 1
ATOM 6371 C C . VAL C 1 264 ? 94.429 75.129 10.898 1.00 37.60 858 VAL C C 1
ATOM 6372 O O . VAL C 1 264 ? 95.403 74.997 11.628 1.00 35.36 858 VAL C O 1
ATOM 6376 N N . ASP C 1 265 ? 94.254 74.367 9.825 1.00 56.94 859 ASP C N 1
ATOM 6377 C CA . ASP C 1 265 ? 95.214 73.311 9.482 1.00 61.37 859 ASP C CA 1
ATOM 6378 C C . ASP C 1 265 ? 96.192 73.676 8.386 1.00 63.91 859 ASP C C 1
ATOM 6379 O O . ASP C 1 265 ? 97.282 73.108 8.304 1.00 66.39 859 ASP C O 1
ATOM 6384 N N . GLU C 1 266 ? 95.798 74.612 7.532 1.00 45.09 860 GLU C N 1
ATOM 6385 C CA . GLU C 1 266 ? 96.641 75.017 6.416 1.00 46.46 860 GLU C CA 1
ATOM 6386 C C . GLU C 1 266 ? 98.161 75.055 6.687 1.00 47.65 860 GLU C C 1
ATOM 6387 O O . GLU C 1 266 ? 98.618 75.434 7.766 1.00 45.51 860 GLU C O 1
ATOM 6393 N N . PRO C 1 267 ? 98.952 74.638 5.684 1.00 80.35 861 PRO C N 1
ATOM 6394 C CA . PRO C 1 267 ? 100.411 74.556 5.645 1.00 79.87 861 PRO C CA 1
ATOM 6395 C C . PRO C 1 267 ? 101.237 75.835 5.730 1.00 79.80 861 PRO C C 1
ATOM 6396 O O . PRO C 1 267 ? 102.105 75.934 6.588 1.00 81.89 861 PRO C O 1
ATOM 6400 N N . GLU C 1 268 ? 101.003 76.809 4.860 1.00 36.44 862 GLU C N 1
ATOM 6401 C CA . GLU C 1 268 ? 101.814 78.023 4.921 1.00 36.53 862 GLU C CA 1
ATOM 6402 C C . GLU C 1 268 ? 100.973 79.247 5.251 1.00 35.08 862 GLU C C 1
ATOM 6403 O O . GLU C 1 268 ? 100.741 80.122 4.409 1.00 33.07 862 GLU C O 1
ATOM 6409 N N . CYS C 1 269 ? 100.520 79.295 6.493 1.00 70.19 863 CYS C N 1
ATOM 6410 C CA . CYS C 1 269 ? 99.648 80.346 7.002 1.00 68.63 863 CYS C CA 1
ATOM 6411 C C . CYS C 1 269 ? 100.392 81.540 7.595 1.00 69.36 863 CYS C C 1
ATOM 6412 O O . CYS C 1 269 ? 101.179 81.390 8.525 1.00 69.95 863 CYS C O 1
ATOM 6415 N N . GLY C 1 270 ? 100.136 82.723 7.053 1.00 108.87 864 GLY C N 1
ATOM 6416 C CA . GLY C 1 270 ? 100.788 83.918 7.560 1.00 109.75 864 GLY C CA 1
ATOM 6417 C C . GLY C 1 270 ? 100.297 84.236 8.961 1.00 108.83 864 GLY C C 1
ATOM 6418 O O . GLY C 1 270 ? 101.008 84.837 9.761 1.00 108.85 864 GLY C O 1
ATOM 6419 N N . VAL C 1 271 ? 99.071 83.813 9.249 1.00 61.05 865 VAL C N 1
ATOM 6420 C CA . VAL C 1 271 ? 98.457 84.040 10.542 1.00 58.69 865 VAL C CA 1
ATOM 6421 C C . VAL C 1 271 ? 99.055 83.144 11.604 1.00 58.64 865 VAL C C 1
ATOM 6422 O O . VAL C 1 271 ? 99.473 83.627 12.659 1.00 60.15 865 VAL C O 1
ATOM 6426 N N . LYS C 1 272 ? 99.086 81.840 11.348 1.00 60.91 866 LYS C N 1
ATOM 6427 C CA . LYS C 1 272 ? 99.656 80.915 12.319 1.00 60.11 866 LYS C CA 1
ATOM 6428 C C . LYS C 1 272 ? 101.064 81.404 12.607 1.00 61.21 866 LYS C C 1
ATOM 6429 O O . LYS C 1 272 ? 101.506 81.456 13.757 1.00 62.54 866 LYS C O 1
ATOM 6435 N N . GLU C 1 273 ? 101.751 81.788 11.541 1.00 56.25 867 GLU C N 1
ATOM 6436 C CA . GLU C 1 273 ? 103.110 82.284 11.633 1.00 57.27 867 GLU C CA 1
ATOM 6437 C C . GLU C 1 273 ? 103.199 83.512 12.535 1.00 56.79 867 GLU C C 1
ATOM 6438 O O . GLU C 1 273 ? 104.050 83.571 13.426 1.00 56.86 867 GLU C O 1
ATOM 6444 N N . ALA C 1 274 ? 102.320 84.484 12.302 1.00 65.63 868 ALA C N 1
ATOM 6445 C CA . ALA C 1 274 ? 102.286 85.714 13.092 1.00 65.98 868 ALA C CA 1
ATOM 6446 C C . ALA C 1 274 ? 102.069 85.411 14.574 1.00 66.20 868 ALA C C 1
ATOM 6447 O O . ALA C 1 274 ? 102.524 86.154 15.447 1.00 66.91 868 ALA C O 1
ATOM 6449 N N . VAL C 1 275 ? 101.364 84.321 14.851 1.00 57.24 869 VAL C N 1
ATOM 6450 C CA . VAL C 1 275 ? 101.103 83.917 16.221 1.00 56.49 869 VAL C CA 1
ATOM 6451 C C . VAL C 1 275 ? 102.390 83.453 16.873 1.00 58.09 869 VAL C C 1
ATOM 6452 O O . VAL C 1 275 ? 102.722 83.876 17.980 1.00 59.46 869 VAL C O 1
ATOM 6456 N N . GLU C 1 276 ? 103.111 82.581 16.181 1.00 66.98 870 GLU C N 1
ATOM 6457 C CA . GLU C 1 276 ? 104.371 82.058 16.694 1.00 68.64 870 GLU C CA 1
ATOM 6458 C C . GLU C 1 276 ? 105.365 83.184 16.961 1.00 67.49 870 GLU C C 1
ATOM 6459 O O . GLU C 1 276 ? 106.312 83.020 17.726 1.00 66.01 870 GLU C O 1
ATOM 6465 N N . ASN C 1 277 ? 105.147 84.327 16.322 1.00 65.61 871 ASN C N 1
ATOM 6466 C CA . ASN C 1 277 ? 106.019 85.480 16.515 1.00 65.55 871 ASN C CA 1
ATOM 6467 C C . ASN C 1 277 ? 105.660 86.175 17.824 1.00 63.68 871 ASN C C 1
ATOM 6468 O O . ASN C 1 277 ? 106.503 86.394 18.688 1.00 64.45 871 ASN C O 1
ATOM 6473 N N . GLY C 1 278 ? 104.384 86.504 17.950 1.00 37.94 872 GLY C N 1
ATOM 6474 C CA . GLY C 1 278 ? 103.885 87.188 19.114 1.00 34.99 872 GLY C CA 1
ATOM 6475 C C . GLY C 1 278 ? 102.966 88.262 18.567 1.00 35.05 872 GLY C C 1
ATOM 6476 O O . GLY C 1 278 ? 102.153 88.835 19.305 1.00 34.66 872 GLY C O 1
ATOM 6477 N N . GLU C 1 279 ? 103.097 88.522 17.263 1.00 39.18 873 GLU C N 1
ATOM 6478 C CA . GLU C 1 279 ? 102.288 89.522 16.567 1.00 40.51 873 GLU C CA 1
ATOM 6479 C C . GLU C 1 279 ? 100.804 89.266 16.801 1.00 39.26 873 GLU C C 1
ATOM 6480 O O . GLU C 1 279 ? 99.973 90.175 16.700 1.00 38.11 873 GLU C O 1
ATOM 6486 N N . ILE C 1 280 ? 100.480 88.015 17.105 1.00 43.58 874 ILE C N 1
ATOM 6487 C CA . ILE C 1 280 ? 99.104 87.625 17.362 1.00 42.96 874 ILE C CA 1
ATOM 6488 C C . ILE C 1 280 ? 98.976 86.888 18.703 1.00 40.18 874 ILE C C 1
ATOM 6489 O O . ILE C 1 280 ? 99.761 85.986 19.029 1.00 37.57 874 ILE C O 1
ATOM 6494 N N . ALA C 1 281 ? 97.984 87.289 19.487 1.00 38.37 875 ALA C N 1
ATOM 6495 C CA . ALA C 1 281 ? 97.773 86.680 20.790 1.00 38.32 875 ALA C CA 1
ATOM 6496 C C . ALA C 1 281 ? 97.436 85.204 20.653 1.00 37.39 875 ALA C C 1
ATOM 6497 O O . ALA C 1 281 ? 96.693 84.821 19.763 1.00 36.44 875 ALA C O 1
ATOM 6499 N N . GLU C 1 282 ? 97.991 84.371 21.521 1.00 43.84 876 GLU C N 1
ATOM 6500 C CA . GLU C 1 282 ? 97.690 82.949 21.461 1.00 45.21 876 GLU C CA 1
ATOM 6501 C C . GLU C 1 282 ? 96.191 82.753 21.699 1.00 44.72 876 GLU C C 1
ATOM 6502 O O . GLU C 1 282 ? 95.520 82.064 20.931 1.00 43.85 876 GLU C O 1
ATOM 6508 N N . SER C 1 283 ? 95.673 83.369 22.762 1.00 69.03 877 SER C N 1
ATOM 6509 C CA . SER C 1 283 ? 94.261 83.239 23.115 1.00 67.19 877 SER C CA 1
ATOM 6510 C C . SER C 1 283 ? 93.346 83.655 21.976 1.00 66.37 877 SER C C 1
ATOM 6511 O O . SER C 1 283 ? 92.233 83.136 21.834 1.00 67.80 877 SER C O 1
ATOM 6514 N N . ARG C 1 284 ? 93.804 84.602 21.169 1.00 46.56 878 ARG C N 1
ATOM 6515 C CA . ARG C 1 284 ? 93.001 85.048 20.040 1.00 44.83 878 ARG C CA 1
ATOM 6516 C C . ARG C 1 284 ? 92.910 83.891 19.063 1.00 44.36 878 ARG C C 1
ATOM 6517 O O . ARG C 1 284 ? 91.832 83.361 18.798 1.00 43.96 878 ARG C O 1
ATOM 6525 N N . TYR C 1 285 ? 94.061 83.491 18.546 1.00 36.70 879 TYR C N 1
ATOM 6526 C CA . TYR C 1 285 ? 94.120 82.396 17.603 1.00 37.32 879 TYR C CA 1
ATOM 6527 C C . TYR C 1 285 ? 93.291 81.236 18.105 1.00 37.92 879 TYR C C 1
ATOM 6528 O O . TYR C 1 285 ? 92.338 80.806 17.453 1.00 38.01 879 TYR C O 1
ATOM 6537 N N . GLU C 1 286 ? 93.663 80.740 19.278 1.00 42.76 880 GLU C N 1
ATOM 6538 C CA . GLU C 1 286 ? 92.982 79.612 19.886 1.00 45.57 880 GLU C CA 1
ATOM 6539 C C . GLU C 1 286 ? 91.462 79.777 19.859 1.00 44.11 880 GLU C C 1
ATOM 6540 O O . GLU C 1 286 ? 90.741 78.963 19.275 1.00 42.51 880 GLU C O 1
ATOM 6546 N N . ASN C 1 287 ? 90.973 80.841 20.478 1.00 45.12 881 ASN C N 1
ATOM 6547 C CA . ASN C 1 287 ? 89.546 81.068 20.511 1.00 44.66 881 ASN C CA 1
ATOM 6548 C C . ASN C 1 287 ? 88.920 81.089 19.134 1.00 42.86 881 ASN C C 1
ATOM 6549 O O . ASN C 1 287 ? 87.809 80.606 18.955 1.00 43.21 881 ASN C O 1
ATOM 6554 N N . TYR C 1 288 ? 89.627 81.639 18.158 1.00 43.20 882 TYR C N 1
ATOM 6555 C CA . TYR C 1 288 ? 89.103 81.669 16.801 1.00 42.30 882 TYR C CA 1
ATOM 6556 C C . TYR C 1 288 ? 88.920 80.228 16.321 1.00 41.07 882 TYR C C 1
ATOM 6557 O O . TYR C 1 288 ? 87.857 79.853 15.828 1.00 39.32 882 TYR C O 1
ATOM 6566 N N . VAL C 1 289 ? 89.971 79.428 16.468 1.00 37.33 883 VAL C N 1
ATOM 6567 C CA . VAL C 1 289 ? 89.939 78.031 16.059 1.00 35.97 883 VAL C CA 1
ATOM 6568 C C . VAL C 1 289 ? 88.819 77.299 16.780 1.00 36.01 883 VAL C C 1
ATOM 6569 O O . VAL C 1 289 ? 88.086 76.520 16.179 1.00 36.12 883 VAL C O 1
ATOM 6573 N N . LYS C 1 290 ? 88.702 77.554 18.078 1.00 29.70 884 LYS C N 1
ATOM 6574 C CA . LYS C 1 290 ? 87.667 76.942 18.897 1.00 30.62 884 LYS C CA 1
ATOM 6575 C C . LYS C 1 290 ? 86.303 77.229 18.273 1.00 30.46 884 LYS C C 1
ATOM 6576 O O . LYS C 1 290 ? 85.518 76.315 18.034 1.00 29.67 884 LYS C O 1
ATOM 6582 N N . MET C 1 291 ? 86.030 78.502 18.007 1.00 48.02 885 MET C N 1
ATOM 6583 C CA . MET C 1 291 ? 84.769 78.904 17.405 1.00 49.32 885 MET C CA 1
ATOM 6584 C C . MET C 1 291 ? 84.631 78.346 15.990 1.00 50.53 885 MET C C 1
ATOM 6585 O O . MET C 1 291 ? 83.542 77.950 15.580 1.00 50.94 885 MET C O 1
ATOM 6590 N N . PHE C 1 292 ? 85.731 78.309 15.245 1.00 56.84 886 PHE C N 1
ATOM 6591 C CA . PHE C 1 292 ? 85.699 77.787 13.882 1.00 57.69 886 PHE C CA 1
ATOM 6592 C C . PHE C 1 292 ? 85.058 76.406 13.856 1.00 60.16 886 PHE C C 1
ATOM 6593 O O . PHE C 1 292 ? 84.135 76.151 13.085 1.00 61.48 886 PHE C O 1
ATOM 6601 N N . TYR C 1 293 ? 85.565 75.519 14.707 1.00 42.72 887 TYR C N 1
ATOM 6602 C CA . TYR C 1 293 ? 85.061 74.164 14.805 1.00 42.01 887 TYR C CA 1
ATOM 6603 C C . TYR C 1 293 ? 83.615 74.116 15.244 1.00 44.24 887 TYR C C 1
ATOM 6604 O O . TYR C 1 293 ? 82.871 73.223 14.835 1.00 44.87 887 TYR C O 1
ATOM 6613 N N . GLU C 1 294 ? 83.210 75.076 16.070 1.00 38.52 888 GLU C N 1
ATOM 6614 C CA . GLU C 1 294 ? 81.831 75.133 16.531 1.00 41.55 888 GLU C CA 1
ATOM 6615 C C . GLU C 1 294 ? 80.970 75.370 15.311 1.00 43.48 888 GLU C C 1
ATOM 6616 O O . GLU C 1 294 ? 79.882 74.809 15.186 1.00 43.34 888 GLU C O 1
ATOM 6622 N N . LEU C 1 295 ? 81.468 76.197 14.401 1.00 65.03 889 LEU C N 1
ATOM 6623 C CA . LEU C 1 295 ? 80.728 76.490 13.188 1.00 69.41 889 LEU C CA 1
ATOM 6624 C C . LEU C 1 295 ? 80.571 75.280 12.270 1.00 74.36 889 LEU C C 1
ATOM 6625 O O . LEU C 1 295 ? 79.546 75.143 11.610 1.00 75.68 889 LEU C O 1
ATOM 6630 N N . LEU C 1 296 ? 81.568 74.398 12.231 1.00 64.48 890 LEU C N 1
ATOM 6631 C CA . LEU C 1 296 ? 81.487 73.215 11.381 1.00 70.66 890 LEU C CA 1
ATOM 6632 C C . LEU C 1 296 ? 80.351 72.265 11.748 1.00 76.42 890 LEU C C 1
ATOM 6633 O O . LEU C 1 296 ? 79.990 71.397 10.956 1.00 76.87 890 LEU C O 1
ATOM 6638 N N . GLY C 1 297 ? 79.797 72.416 12.948 1.00 44.64 891 GLY C N 1
ATOM 6639 C CA . GLY C 1 297 ? 78.687 71.571 13.356 1.00 54.57 891 GLY C CA 1
ATOM 6640 C C . GLY C 1 297 ? 77.427 72.013 12.623 1.00 62.14 891 GLY C C 1
ATOM 6641 O O . GLY C 1 297 ? 76.548 72.668 13.197 1.00 62.23 891 GLY C O 1
ATOM 6642 N N . ARG C 1 298 ? 77.350 71.661 11.339 1.00 125.02 892 ARG C N 1
ATOM 6643 C CA . ARG C 1 298 ? 76.215 72.014 10.489 1.00 132.68 892 ARG C CA 1
ATOM 6644 C C . ARG C 1 298 ? 76.320 71.340 9.120 1.00 137.05 892 ARG C C 1
ATOM 6645 O O . ARG C 1 298 ? 77.241 71.615 8.350 1.00 137.90 892 ARG C O 1
ATOM 6653 N N . ARG C 1 299 ? 75.362 70.461 8.831 1.00 177.22 893 ARG C N 1
ATOM 6654 C CA . ARG C 1 299 ? 75.310 69.712 7.575 1.00 181.90 893 ARG C CA 1
ATOM 6655 C C . ARG C 1 299 ? 76.698 69.316 7.080 1.00 182.99 893 ARG C C 1
ATOM 6656 O O . ARG C 1 299 ? 76.915 69.143 5.880 1.00 184.33 893 ARG C O 1
#

Radius of gyration: 33.07 Å; Cα contacts (8 Å, |Δi|>4): 1684; chains: 3; bounding box: 87×92×60 Å